Protein 2KYZ (pdb70)

Secondary structure (DSSP, 8-state):
-EEEEE-GGGGSHHHHHHHHHHHHHHT-SEEEEETTTTEEEEE-S-HHHHHHHHHTTT----B--B-

Structure (mmCIF, N/CA/C/O backbone):
data_2KYZ
#
_entry.id   2KYZ
#
loop_
_atom_site.group_PDB
_atom_site.id
_atom_site.type_symbol
_atom_site.label_atom_id
_atom_site.label_alt_id
_atom_site.label_comp_id
_atom_site.label_asym_id
_atom_site.label_entity_id
_atom_site.label_seq_id
_atom_site.pdbx_PDB_ins_code
_atom_site.Cartn_x
_atom_site.Cartn_y
_atom_site.Cartn_z
_atom_site.occupancy
_atom_site.B_iso_or_equiv
_atom_site.auth_seq_id
_atom_site.auth_comp_id
_atom_site.auth_asym_id
_atom_site.auth_atom_id
_atom_site.pdbx_PDB_model_num
ATOM 1 N N . MET A 1 1 ? 13.741 1.736 2.450 1.00 0.00 1 MET A N 1
ATOM 2 C CA . MET A 1 1 ? 13.293 3.132 2.306 1.00 0.00 1 MET A CA 1
ATOM 3 C C . MET A 1 1 ? 11.770 3.152 2.406 1.00 0.00 1 MET A C 1
ATOM 4 O O . MET A 1 1 ? 11.156 2.084 2.336 1.00 0.00 1 MET A O 1
ATOM 18 N N . ARG A 1 2 ? 11.126 4.308 2.622 1.00 0.00 2 ARG A N 1
ATOM 19 C CA . ARG A 1 2 ? 9.679 4.336 2.873 1.00 0.00 2 ARG A CA 1
ATOM 20 C C . ARG A 1 2 ? 8.970 5.235 1.874 1.00 0.00 2 ARG A C 1
ATOM 21 O O . ARG A 1 2 ? 9.503 6.281 1.510 1.00 0.00 2 ARG A O 1
ATOM 42 N N . TYR A 1 3 ? 7.764 4.850 1.459 1.00 0.00 3 TYR A N 1
ATOM 43 C CA . TYR A 1 3 ? 7.080 5.473 0.338 1.00 0.00 3 TYR A CA 1
ATOM 44 C C . TYR A 1 3 ? 5.595 5.558 0.636 1.00 0.00 3 TYR A C 1
ATOM 45 O O . TYR A 1 3 ? 5.001 4.582 1.091 1.00 0.00 3 TYR A O 1
ATOM 63 N N . VAL A 1 4 ? 5.006 6.720 0.374 1.00 0.00 4 VAL A N 1
ATOM 64 C CA . VAL A 1 4 ? 3.609 7.053 0.584 1.00 0.00 4 VAL A CA 1
ATOM 65 C C . VAL A 1 4 ? 2.885 6.818 -0.744 1.00 0.00 4 VAL A C 1
ATOM 66 O O . VAL A 1 4 ? 2.824 7.708 -1.595 1.00 0.00 4 VAL A O 1
ATOM 79 N N . LEU A 1 5 ? 2.373 5.608 -0.948 1.00 0.00 5 LEU A N 1
ATOM 80 C CA . LEU A 1 5 ? 1.557 5.233 -2.101 1.00 0.00 5 LEU A CA 1
ATOM 81 C C . LEU A 1 5 ? 0.249 6.028 -2.056 1.00 0.00 5 LEU A C 1
ATOM 82 O O . LEU A 1 5 ? -0.191 6.440 -0.979 1.00 0.00 5 LEU A O 1
ATOM 98 N N . TYR A 1 6 ? -0.436 6.173 -3.184 1.00 0.00 6 TYR A N 1
ATOM 99 C CA . TYR A 1 6 ? -1.760 6.768 -3.271 1.00 0.00 6 TYR A CA 1
ATOM 100 C C . TYR A 1 6 ? -2.683 5.739 -3.904 1.00 0.00 6 TYR A C 1
ATOM 101 O O . TYR A 1 6 ? -2.573 5.464 -5.103 1.00 0.00 6 TYR A O 1
ATOM 119 N N . VAL A 1 7 ? -3.520 5.117 -3.075 1.00 0.00 7 VAL A N 1
ATOM 120 C CA . VAL A 1 7 ? -4.323 3.958 -3.440 1.00 0.00 7 VAL A CA 1
ATOM 121 C C . VAL A 1 7 ? -5.800 4.368 -3.284 1.00 0.00 7 VAL A C 1
ATOM 122 O O . VAL A 1 7 ? -6.394 4.128 -2.230 1.00 0.00 7 VAL A O 1
ATOM 135 N N . PRO A 1 8 ? -6.409 5.020 -4.292 1.00 0.00 8 PRO A N 1
ATOM 136 C CA . PRO A 1 8 ? -7.805 5.466 -4.250 1.00 0.00 8 PRO A CA 1
ATOM 137 C C . PRO A 1 8 ? -8.809 4.328 -4.043 1.00 0.00 8 PRO A C 1
ATOM 138 O O . PRO A 1 8 ? -9.907 4.578 -3.547 1.00 0.00 8 PRO A O 1
ATOM 149 N N . ASP A 1 9 ? -8.443 3.076 -4.340 1.00 0.00 9 ASP A N 1
ATOM 150 C CA . ASP A 1 9 ? -9.314 1.923 -4.094 1.00 0.00 9 ASP A CA 1
ATOM 151 C C . ASP A 1 9 ? -9.577 1.730 -2.603 1.00 0.00 9 ASP A C 1
ATOM 152 O O . ASP A 1 9 ? -10.549 1.067 -2.234 1.00 0.00 9 ASP A O 1
ATOM 161 N N . ILE A 1 10 ? -8.762 2.320 -1.721 1.00 0.00 10 ILE A N 1
ATOM 162 C CA . ILE A 1 10 ? -8.971 2.292 -0.276 1.00 0.00 10 ILE A CA 1
ATOM 163 C C . ILE A 1 10 ? -10.004 3.363 0.111 1.00 0.00 10 ILE A C 1
ATOM 164 O O . ILE A 1 10 ? -9.896 3.989 1.161 1.00 0.00 10 ILE A O 1
ATOM 180 N N . SER A 1 11 ? -11.022 3.608 -0.711 1.00 0.00 11 SER A N 1
ATOM 181 C CA . SER A 1 11 ? -12.099 4.503 -0.335 1.00 0.00 11 SER A CA 1
ATOM 182 C C . SER A 1 11 ? -12.984 3.862 0.749 1.00 0.00 11 SER A C 1
ATOM 183 O O . SER A 1 11 ? -13.719 4.599 1.415 1.00 0.00 11 SER A O 1
ATOM 191 N N . CYS A 1 12 ? -12.894 2.541 0.977 1.00 0.00 12 CYS A N 1
ATOM 192 C CA . CYS A 1 12 ? -13.702 1.800 1.943 1.00 0.00 12 CYS A CA 1
ATOM 193 C C . CYS A 1 12 ? -12.877 1.022 2.980 1.00 0.00 12 CYS A C 1
ATOM 194 O O . CYS A 1 12 ? -11.712 0.685 2.780 1.00 0.00 12 CYS A O 1
ATOM 202 N N . ASN A 1 13 ? -13.531 0.697 4.098 1.00 0.00 13 ASN A N 1
ATOM 203 C CA . ASN A 1 13 ? -12.969 0.051 5.283 1.00 0.00 13 ASN A CA 1
ATOM 204 C C . ASN A 1 13 ? -12.520 -1.378 4.988 1.00 0.00 13 ASN A C 1
ATOM 205 O O . ASN A 1 13 ? -11.411 -1.745 5.359 1.00 0.00 13 ASN A O 1
ATOM 216 N N . HIS A 1 14 ? -13.306 -2.171 4.249 1.00 0.00 14 HIS A N 1
ATOM 217 C CA . HIS A 1 14 ? -12.849 -3.494 3.809 1.00 0.00 14 HIS A CA 1
ATOM 218 C C . HIS A 1 14 ? -11.570 -3.390 2.977 1.00 0.00 14 HIS A C 1
ATOM 219 O O . HIS A 1 14 ? -10.655 -4.199 3.146 1.00 0.00 14 HIS A O 1
ATOM 233 N N . CYS A 1 15 ? -11.494 -2.376 2.110 1.00 0.00 15 CYS A N 1
ATOM 234 C CA . CYS A 1 15 ? -10.349 -2.167 1.248 1.00 0.00 15 CYS A CA 1
ATOM 235 C C . CYS A 1 15 ? -9.060 -2.022 2.058 1.00 0.00 15 CYS A C 1
ATOM 236 O O . CYS A 1 15 ? -8.040 -2.561 1.642 1.00 0.00 15 CYS A O 1
ATOM 244 N N . 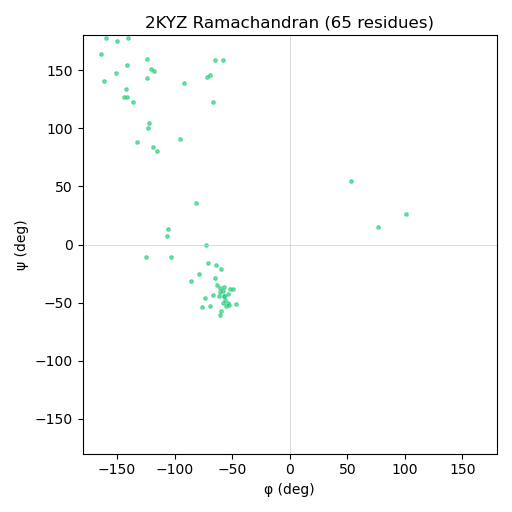LYS A 1 16 ? -9.108 -1.379 3.236 1.00 0.00 16 LYS A N 1
ATOM 245 C CA . LYS A 1 16 ? -7.973 -1.246 4.152 1.00 0.00 16 LYS A CA 1
ATOM 246 C C . LYS A 1 16 ? -7.272 -2.600 4.345 1.00 0.00 16 LYS A C 1
ATOM 247 O O . LYS A 1 16 ? -6.071 -2.689 4.101 1.00 0.00 16 LYS A O 1
ATOM 266 N N . MET A 1 17 ? -8.015 -3.664 4.671 1.00 0.00 17 MET A N 1
ATOM 267 C CA . MET A 1 17 ? -7.462 -5.003 4.879 1.00 0.00 17 MET A CA 1
ATOM 268 C C . MET A 1 17 ? -6.822 -5.622 3.643 1.00 0.00 17 MET A C 1
ATOM 269 O O . MET A 1 17 ? -5.875 -6.398 3.789 1.00 0.00 17 MET A O 1
ATOM 283 N N . ARG A 1 18 ? -7.361 -5.365 2.443 1.00 0.00 18 ARG A N 1
ATOM 284 C CA . ARG A 1 18 ? -6.922 -6.060 1.232 1.00 0.00 18 ARG A CA 1
ATOM 285 C C . ARG A 1 18 ? -5.431 -5.851 1.044 1.00 0.00 18 ARG A C 1
ATOM 286 O O . ARG A 1 18 ? -4.689 -6.799 0.769 1.00 0.00 18 ARG A O 1
ATOM 307 N N . ILE A 1 19 ? -5.017 -4.600 1.249 1.00 0.00 19 ILE A N 1
ATOM 308 C CA . ILE A 1 19 ? -3.632 -4.199 1.223 1.00 0.00 19 ILE A CA 1
ATOM 309 C C . ILE A 1 19 ? -2.904 -4.971 2.303 1.00 0.00 19 ILE A C 1
ATOM 310 O O . ILE A 1 19 ? -1.974 -5.698 1.965 1.00 0.00 19 ILE A O 1
ATOM 326 N N . SER A 1 20 ? -3.294 -4.823 3.569 1.00 0.00 20 SER A N 1
ATOM 327 C CA . SER A 1 20 ? -2.498 -5.284 4.683 1.00 0.00 20 SER A CA 1
ATOM 328 C C . SER A 1 20 ? -2.194 -6.758 4.579 1.00 0.00 20 SER A C 1
ATOM 329 O O . SER A 1 20 ? -1.032 -7.121 4.688 1.00 0.00 20 SER A O 1
ATOM 337 N N . LYS A 1 21 ? -3.204 -7.590 4.305 1.00 0.00 21 LYS A N 1
ATOM 338 C CA . LYS A 1 21 ? -2.995 -9.022 4.165 1.00 0.00 21 LYS A CA 1
ATOM 339 C C . LYS A 1 21 ? -1.884 -9.285 3.152 1.00 0.00 21 LYS A C 1
ATOM 340 O O . LYS A 1 21 ? -0.918 -9.984 3.436 1.00 0.00 21 LYS A O 1
ATOM 359 N N . ALA A 1 22 ? -2.014 -8.685 1.970 1.00 0.00 22 ALA A N 1
ATOM 360 C CA . ALA A 1 22 ? -1.053 -8.836 0.898 1.00 0.00 22 ALA A CA 1
ATOM 361 C C . ALA A 1 22 ? 0.317 -8.243 1.254 1.00 0.00 22 ALA A C 1
ATOM 362 O O . ALA A 1 22 ? 1.313 -8.728 0.732 1.00 0.00 22 ALA A O 1
ATOM 369 N N . LEU A 1 23 ? 0.406 -7.218 2.110 1.00 0.00 23 LEU A N 1
ATOM 370 C CA . LEU A 1 23 ? 1.668 -6.643 2.576 1.00 0.00 23 LEU A CA 1
ATOM 371 C C . LEU A 1 23 ? 2.357 -7.579 3.571 1.00 0.00 23 LEU A C 1
ATOM 372 O O . LEU A 1 23 ? 3.563 -7.799 3.500 1.00 0.00 23 LEU A O 1
ATOM 388 N N . GLU A 1 24 ? 1.609 -8.101 4.533 1.00 0.00 24 GLU A N 1
ATOM 389 C CA . GLU A 1 24 ? 2.091 -9.065 5.517 1.00 0.00 24 GLU A CA 1
ATOM 390 C C . GLU A 1 24 ? 2.665 -10.292 4.798 1.00 0.00 24 GLU A C 1
ATOM 391 O O . GLU A 1 24 ? 3.753 -10.761 5.135 1.00 0.00 24 GLU A O 1
ATOM 403 N N . GLU A 1 25 ? 1.975 -10.797 3.769 1.00 0.00 25 GLU A N 1
ATOM 404 C CA . GLU A 1 25 ? 2.418 -11.973 3.027 1.00 0.00 25 GLU A CA 1
ATOM 405 C C . GLU A 1 25 ? 3.514 -11.605 2.020 1.00 0.00 25 GLU A C 1
ATOM 406 O O . GLU A 1 25 ? 4.370 -12.435 1.717 1.00 0.00 25 GLU A O 1
ATOM 418 N N . LEU A 1 26 ? 3.571 -10.351 1.552 1.00 0.00 26 LEU A N 1
ATOM 419 C CA . LEU A 1 26 ? 4.691 -9.805 0.812 1.00 0.00 26 LEU A CA 1
ATOM 420 C C . LEU A 1 26 ? 5.939 -9.859 1.696 1.00 0.00 26 LEU A C 1
ATOM 421 O O . LEU A 1 26 ? 7.010 -10.243 1.235 1.00 0.00 26 LEU A O 1
ATOM 437 N N . GLY A 1 27 ? 5.790 -9.540 2.984 1.00 0.00 27 GLY A N 1
ATOM 438 C CA . GLY A 1 27 ? 6.883 -9.515 3.944 1.00 0.00 27 GLY A CA 1
ATOM 439 C C . GLY A 1 27 ? 7.384 -8.108 4.214 1.00 0.00 27 GLY A C 1
ATOM 440 O O . GLY A 1 27 ? 8.547 -7.958 4.590 1.00 0.00 27 GLY A O 1
ATOM 444 N N . VAL A 1 28 ? 6.546 -7.079 4.040 1.00 0.00 28 VAL A N 1
ATOM 445 C CA . VAL A 1 28 ? 6.883 -5.763 4.576 1.00 0.00 28 VAL A CA 1
ATOM 446 C C . VAL A 1 28 ? 7.079 -5.905 6.098 1.00 0.00 28 VAL A C 1
ATOM 447 O O . VAL A 1 28 ? 6.500 -6.812 6.712 1.00 0.00 28 VAL A O 1
ATOM 460 N N . LYS A 1 29 ? 7.793 -4.973 6.738 1.00 0.00 29 LYS A N 1
ATOM 461 C CA . LYS A 1 29 ? 7.902 -4.950 8.195 1.00 0.00 29 LYS A CA 1
ATOM 462 C C . LYS A 1 29 ? 7.494 -3.638 8.844 1.00 0.00 29 LYS A C 1
ATOM 463 O O . LYS A 1 29 ? 7.284 -3.627 10.056 1.00 0.00 29 LYS A O 1
ATOM 482 N N . ASN A 1 30 ? 7.289 -2.559 8.092 1.00 0.00 30 ASN A N 1
ATOM 483 C CA . ASN A 1 30 ? 6.751 -1.315 8.621 1.00 0.00 30 ASN A CA 1
ATOM 484 C C . ASN A 1 30 ? 5.871 -0.755 7.531 1.00 0.00 30 ASN A C 1
ATOM 485 O O . ASN A 1 30 ? 6.293 -0.677 6.381 1.00 0.00 30 ASN A O 1
ATOM 496 N N . TYR A 1 31 ? 4.626 -0.451 7.860 1.00 0.00 31 TYR A N 1
ATOM 497 C CA . TYR A 1 31 ? 3.643 0.020 6.912 1.00 0.00 31 TYR A CA 1
ATOM 498 C C . TYR A 1 31 ? 2.490 0.632 7.690 1.00 0.00 31 TYR A C 1
ATOM 499 O O . TYR A 1 31 ? 2.325 0.380 8.885 1.00 0.00 31 TYR A O 1
ATOM 517 N N . GLU A 1 32 ? 1.657 1.396 7.001 1.00 0.00 32 GLU A N 1
ATOM 518 C CA . GLU A 1 32 ? 0.379 1.863 7.512 1.00 0.00 32 GLU A CA 1
ATOM 519 C C . GLU A 1 32 ? -0.557 2.044 6.334 1.00 0.00 32 GLU A C 1
ATOM 520 O O . GLU A 1 32 ? -0.120 2.486 5.276 1.00 0.00 32 GLU A O 1
ATOM 532 N N . VAL A 1 33 ? -1.847 1.823 6.541 1.00 0.00 33 VAL A N 1
ATOM 533 C CA . VAL A 1 33 ? -2.898 2.042 5.554 1.00 0.00 33 VAL A CA 1
ATOM 534 C C . VAL A 1 33 ? -3.847 3.110 6.098 1.00 0.00 33 VAL A C 1
ATOM 535 O O . VAL A 1 33 ? -4.058 3.190 7.307 1.00 0.00 33 VAL A O 1
ATOM 548 N N . SER A 1 34 ? -4.459 3.893 5.212 1.00 0.00 34 SER A N 1
ATOM 549 C CA . SER A 1 34 ? -5.433 4.915 5.534 1.00 0.00 34 SER A CA 1
ATOM 550 C C . SER A 1 34 ? -6.581 4.812 4.544 1.00 0.00 34 SER A C 1
ATOM 551 O O . SER A 1 34 ? -6.366 4.902 3.333 1.00 0.00 34 SER A O 1
ATOM 559 N N . VAL A 1 35 ? -7.794 4.622 5.061 1.00 0.00 35 VAL A N 1
ATOM 560 C CA . VAL A 1 35 ? -9.015 4.728 4.279 1.00 0.00 35 VAL A CA 1
ATOM 561 C C . VAL A 1 35 ? -9.470 6.188 4.228 1.00 0.00 35 VAL A C 1
ATOM 562 O O . VAL A 1 35 ? -10.000 6.618 3.204 1.00 0.00 35 VAL A O 1
ATOM 575 N N . GLU A 1 36 ? -9.196 6.977 5.271 1.00 0.00 36 GLU A N 1
ATOM 576 C CA . GLU A 1 36 ? -9.484 8.407 5.306 1.00 0.00 36 GLU A CA 1
ATOM 577 C C . GLU A 1 36 ? -8.825 9.112 4.117 1.00 0.00 36 GLU A C 1
ATOM 578 O O . GLU A 1 36 ? -9.502 9.794 3.339 1.00 0.00 36 GLU A O 1
ATOM 590 N N . GLU A 1 37 ? -7.516 8.900 3.942 1.00 0.00 37 GLU A N 1
ATOM 591 C CA . GLU A 1 37 ? -6.727 9.601 2.934 1.00 0.00 37 GLU A CA 1
ATOM 592 C C . GLU A 1 37 ? -6.358 8.708 1.736 1.00 0.00 37 GLU A C 1
ATOM 593 O O . GLU A 1 37 ? -5.592 9.160 0.886 1.00 0.00 37 GLU A O 1
ATOM 605 N N . LYS A 1 38 ? -6.889 7.475 1.637 1.00 0.00 38 LYS A N 1
ATOM 606 C CA . LYS A 1 38 ? -6.674 6.558 0.504 1.00 0.00 38 LYS A CA 1
ATOM 607 C C . LYS A 1 38 ? -5.187 6.365 0.220 1.00 0.00 38 LYS A C 1
ATOM 608 O O . LYS A 1 38 ? -4.673 6.597 -0.878 1.00 0.00 38 LYS A O 1
ATOM 627 N N . LYS A 1 39 ? -4.461 5.962 1.255 1.00 0.00 39 LYS A N 1
ATOM 628 C CA . LYS A 1 39 ? -3.015 6.088 1.286 1.00 0.00 39 LYS A CA 1
ATOM 629 C C . LYS A 1 39 ? -2.429 4.858 1.952 1.00 0.00 39 LYS A C 1
ATOM 630 O O . LYS A 1 39 ? -3.099 4.207 2.760 1.00 0.00 39 LYS A O 1
ATOM 649 N N . VAL A 1 40 ? -1.184 4.537 1.622 1.00 0.00 40 VAL A N 1
ATOM 650 C CA . VAL A 1 40 ? -0.439 3.459 2.240 1.00 0.00 40 VAL A CA 1
ATOM 651 C C . VAL A 1 40 ? 0.985 3.972 2.370 1.00 0.00 40 VAL A C 1
ATOM 652 O O . VAL A 1 40 ? 1.556 4.378 1.363 1.00 0.00 40 VAL A O 1
ATOM 665 N N . VAL A 1 41 ? 1.589 3.940 3.557 1.00 0.00 41 VAL A N 1
ATOM 666 C CA . VAL A 1 41 ? 3.042 3.929 3.628 1.00 0.00 41 VAL A CA 1
ATOM 667 C C . VAL A 1 41 ? 3.465 2.472 3.667 1.00 0.00 41 VAL A C 1
ATOM 668 O O . VAL A 1 41 ? 2.861 1.674 4.384 1.00 0.00 41 VAL A O 1
ATOM 681 N N . VAL A 1 42 ? 4.530 2.148 2.950 1.00 0.00 42 VAL A N 1
ATOM 682 C CA . VAL A 1 42 ? 5.337 0.960 3.167 1.00 0.00 42 VAL A CA 1
ATOM 683 C C . VAL A 1 42 ? 6.754 1.433 3.467 1.00 0.00 42 VAL A C 1
ATOM 684 O O . VAL A 1 42 ? 7.161 2.487 2.981 1.00 0.00 42 VAL A O 1
ATOM 697 N N . GLU A 1 43 ? 7.492 0.658 4.247 1.00 0.00 43 GLU A N 1
ATOM 698 C CA . GLU A 1 43 ? 8.902 0.806 4.550 1.00 0.00 43 GLU A CA 1
ATOM 699 C C . GLU A 1 43 ? 9.518 -0.528 4.119 1.00 0.00 43 GLU A C 1
ATOM 700 O O . GLU A 1 43 ? 9.319 -1.541 4.795 1.00 0.00 43 GLU A O 1
ATOM 712 N N . THR A 1 44 ? 10.143 -0.579 2.941 1.00 0.00 44 THR A N 1
ATOM 713 C CA . THR A 1 44 ? 10.733 -1.803 2.425 1.00 0.00 44 THR A CA 1
ATOM 714 C C . THR A 1 44 ? 11.942 -1.504 1.529 1.00 0.00 44 THR A C 1
ATOM 715 O O . THR A 1 44 ? 12.216 -0.346 1.187 1.00 0.00 44 THR A O 1
ATOM 726 N N . GLU A 1 45 ? 12.642 -2.546 1.077 1.00 0.00 45 GLU A N 1
ATOM 727 C CA . GLU A 1 45 ? 13.851 -2.417 0.269 1.00 0.00 45 GLU A CA 1
ATOM 728 C C . GLU A 1 45 ? 13.589 -2.708 -1.219 1.00 0.00 45 GLU A C 1
ATOM 729 O O . GLU A 1 45 ? 14.427 -2.360 -2.056 1.00 0.00 45 GLU A O 1
ATOM 741 N N . ASN A 1 46 ? 12.415 -3.243 -1.581 1.00 0.00 46 ASN A N 1
ATOM 742 C CA . ASN A 1 46 ? 11.930 -3.294 -2.958 1.00 0.00 46 ASN A CA 1
ATOM 743 C C . ASN A 1 46 ? 10.477 -2.837 -3.055 1.00 0.00 46 ASN A C 1
ATOM 744 O O . ASN A 1 46 ? 9.542 -3.639 -3.012 1.00 0.00 46 ASN A O 1
ATOM 755 N N . LEU A 1 47 ? 10.308 -1.525 -3.217 1.00 0.00 47 LEU A N 1
ATOM 756 C CA . LEU A 1 47 ? 9.058 -0.848 -3.536 1.00 0.00 47 LEU A CA 1
ATOM 757 C C . LEU A 1 47 ? 8.350 -1.501 -4.719 1.00 0.00 47 LEU A C 1
ATOM 758 O O . LEU A 1 47 ? 7.128 -1.608 -4.689 1.00 0.00 47 LEU A O 1
ATOM 774 N N . ASP A 1 48 ? 9.095 -1.950 -5.732 1.00 0.00 48 ASP A N 1
ATOM 775 C CA . ASP A 1 48 ? 8.519 -2.567 -6.929 1.00 0.00 48 ASP A CA 1
ATOM 776 C C . ASP A 1 48 ? 7.594 -3.713 -6.537 1.00 0.00 48 ASP A C 1
ATOM 777 O O . ASP A 1 48 ? 6.418 -3.703 -6.888 1.00 0.00 48 ASP A O 1
ATOM 786 N N . SER A 1 49 ? 8.097 -4.619 -5.691 1.00 0.00 49 SER A N 1
ATOM 787 C CA . SER A 1 49 ? 7.368 -5.759 -5.157 1.00 0.00 49 SER A CA 1
ATOM 788 C C . SER A 1 49 ? 6.022 -5.354 -4.534 1.00 0.00 49 SER A C 1
ATOM 789 O O . SER A 1 49 ? 5.024 -6.066 -4.675 1.00 0.00 49 SER A O 1
ATOM 797 N N . VAL A 1 50 ? 5.974 -4.206 -3.852 1.00 0.00 50 VAL A N 1
ATOM 798 C CA . VAL A 1 50 ? 4.756 -3.660 -3.273 1.00 0.00 50 VAL A CA 1
ATOM 799 C C . VAL A 1 50 ? 3.828 -3.202 -4.403 1.00 0.00 50 VAL A C 1
ATOM 800 O O . VAL A 1 50 ? 2.658 -3.571 -4.414 1.00 0.00 50 VAL A O 1
ATOM 813 N N . LEU A 1 51 ? 4.305 -2.368 -5.330 1.00 0.00 51 LEU A N 1
ATOM 814 C CA . LEU A 1 51 ? 3.486 -1.776 -6.394 1.00 0.00 51 LEU A CA 1
ATOM 815 C C . LEU A 1 51 ? 2.874 -2.868 -7.277 1.00 0.00 51 LEU A C 1
ATOM 816 O O . LEU A 1 51 ? 1.708 -2.767 -7.674 1.00 0.00 51 LEU A O 1
ATOM 832 N N . LYS A 1 52 ? 3.649 -3.927 -7.515 1.00 0.00 52 LYS A N 1
ATOM 833 C CA . LYS A 1 52 ? 3.263 -5.162 -8.178 1.00 0.00 52 LYS A CA 1
ATOM 834 C C . LYS A 1 52 ? 2.133 -5.815 -7.398 1.00 0.00 52 LYS A C 1
ATOM 835 O O . LYS A 1 52 ? 1.045 -6.011 -7.933 1.00 0.00 52 LYS A O 1
ATOM 854 N N . LYS A 1 53 ? 2.361 -6.094 -6.108 1.00 0.00 53 LYS A N 1
ATOM 855 C CA . LYS A 1 53 ? 1.363 -6.711 -5.245 1.00 0.00 53 LYS A CA 1
ATOM 856 C C . LYS A 1 53 ? 0.064 -5.909 -5.275 1.00 0.00 53 LYS A C 1
ATOM 857 O O . LYS A 1 53 ? -0.997 -6.520 -5.328 1.00 0.00 53 LYS A O 1
ATOM 876 N N . LEU A 1 54 ? 0.132 -4.573 -5.230 1.00 0.00 54 LEU A N 1
ATOM 877 C CA . LEU A 1 54 ? -1.028 -3.697 -5.278 1.00 0.00 54 LEU A CA 1
ATOM 878 C C . LEU A 1 54 ? -1.842 -3.925 -6.552 1.00 0.00 54 LEU A C 1
ATOM 879 O O . LEU A 1 54 ? -3.053 -4.125 -6.474 1.00 0.00 54 LEU A O 1
ATOM 895 N N . GLU A 1 55 ? -1.202 -3.923 -7.723 1.00 0.00 55 GLU A N 1
ATOM 896 C CA . GLU A 1 55 ? -1.881 -4.177 -8.981 1.00 0.00 55 GLU A CA 1
ATOM 897 C C . GLU A 1 55 ? -2.489 -5.587 -8.949 1.00 0.00 55 GLU A C 1
ATOM 898 O O . GLU A 1 55 ? -3.648 -5.779 -9.310 1.00 0.00 55 GLU A O 1
ATOM 910 N N . GLU A 1 56 ? -1.744 -6.582 -8.470 1.00 0.00 56 GLU A N 1
ATOM 911 C CA . GLU A 1 56 ? -2.185 -7.970 -8.400 1.00 0.00 56 GLU A CA 1
ATOM 912 C C . GLU A 1 56 ? -3.241 -8.239 -7.315 1.00 0.00 56 GLU A C 1
ATOM 913 O O . GLU A 1 56 ? -3.701 -9.377 -7.196 1.00 0.00 56 GLU A O 1
ATOM 925 N N . ILE A 1 57 ? -3.667 -7.241 -6.534 1.00 0.00 57 ILE A N 1
ATOM 926 C CA . ILE A 1 57 ? -4.869 -7.332 -5.705 1.00 0.00 57 ILE A CA 1
ATOM 927 C C . ILE A 1 57 ? -6.024 -6.516 -6.306 1.00 0.00 57 ILE A C 1
ATOM 928 O O . ILE A 1 57 ? -7.049 -6.356 -5.635 1.00 0.00 57 ILE A O 1
ATOM 944 N N . ASP A 1 58 ? -5.905 -6.084 -7.571 1.00 0.00 58 ASP A N 1
ATOM 945 C CA . ASP A 1 58 ? -6.833 -5.262 -8.366 1.00 0.00 58 ASP A CA 1
ATOM 946 C C . ASP A 1 58 ? -6.806 -3.773 -8.002 1.00 0.00 58 ASP A C 1
ATOM 947 O O . ASP A 1 58 ? -7.727 -3.045 -8.369 1.00 0.00 58 ASP A O 1
ATOM 956 N N . TYR A 1 59 ? -5.778 -3.314 -7.272 1.00 0.00 59 TYR A N 1
ATOM 957 C CA . TYR A 1 59 ? -5.699 -1.968 -6.713 1.00 0.00 59 TYR A CA 1
ATOM 958 C C . TYR A 1 59 ? -4.523 -1.220 -7.373 1.00 0.00 59 TYR A C 1
ATOM 959 O O . TYR A 1 59 ? -3.437 -1.130 -6.790 1.00 0.00 59 TYR A O 1
ATOM 977 N N . PRO A 1 60 ? -4.688 -0.679 -8.591 1.00 0.00 60 PRO A N 1
ATOM 978 C CA . PRO A 1 60 ? -3.648 0.082 -9.266 1.00 0.00 60 PRO A CA 1
ATOM 979 C C . PRO A 1 60 ? -3.402 1.382 -8.494 1.00 0.00 60 PRO A C 1
ATOM 980 O O . PRO A 1 60 ? -4.329 2.163 -8.246 1.00 0.00 60 PRO A O 1
ATOM 991 N N . VAL A 1 61 ? -2.163 1.602 -8.066 1.00 0.00 61 VAL A N 1
ATOM 992 C CA . VAL A 1 61 ? -1.749 2.820 -7.385 1.00 0.00 61 VAL A CA 1
ATOM 993 C C . VAL A 1 61 ? -1.714 3.977 -8.404 1.00 0.00 61 VAL A C 1
ATOM 994 O O . VAL A 1 61 ? -1.357 3.783 -9.570 1.00 0.00 61 VAL A O 1
ATOM 1007 N N . GLU A 1 62 ? -2.078 5.192 -7.985 1.00 0.00 62 GLU A N 1
ATOM 1008 C CA . GLU A 1 62 ? -1.960 6.369 -8.843 1.00 0.00 62 GLU A CA 1
ATOM 1009 C C . GLU A 1 62 ? -0.486 6.796 -8.904 1.00 0.00 62 GLU A C 1
ATOM 1010 O O . GLU A 1 62 ? 0.093 6.957 -9.978 1.00 0.00 62 GLU A O 1
ATOM 1022 N N . SER A 1 63 ? 0.150 7.004 -7.750 1.00 0.00 63 SER A N 1
ATOM 1023 C CA . SER A 1 63 ? 1.552 7.396 -7.612 1.00 0.00 63 SER A CA 1
ATOM 1024 C C . SER A 1 63 ? 2.040 7.047 -6.202 1.00 0.00 63 SER A C 1
ATOM 1025 O O . SER A 1 63 ? 1.265 6.563 -5.375 1.00 0.00 63 SER A O 1
ATOM 1033 N N . TYR A 1 64 ? 3.316 7.294 -5.925 1.00 0.00 64 TYR A N 1
ATOM 1034 C CA . TYR A 1 64 ? 3.939 7.186 -4.617 1.00 0.00 64 TYR A CA 1
ATOM 1035 C C . TYR A 1 64 ? 4.911 8.364 -4.466 1.00 0.00 64 TYR A C 1
ATOM 1036 O O . TYR A 1 64 ? 5.081 9.146 -5.401 1.00 0.00 64 TYR A O 1
ATOM 1054 N N . GLN A 1 65 ? 5.560 8.489 -3.309 1.00 0.00 65 GLN A N 1
ATOM 1055 C CA . GLN A 1 65 ? 6.638 9.436 -3.052 1.00 0.00 65 GLN A CA 1
ATOM 1056 C C . GLN A 1 65 ? 7.405 8.969 -1.823 1.00 0.00 65 GLN A C 1
ATOM 1057 O O . GLN A 1 65 ? 6.780 8.467 -0.887 1.00 0.00 65 GLN A O 1
ATOM 1071 N N . GLU A 1 66 ? 8.727 9.093 -1.815 1.00 0.00 66 GLU A N 1
ATOM 1072 C CA . GLU A 1 66 ? 9.559 8.759 -0.681 1.00 0.00 66 GLU A CA 1
ATOM 1073 C C . GLU A 1 66 ? 9.347 9.746 0.470 1.00 0.00 66 GLU A C 1
ATOM 1074 O O . GLU A 1 66 ? 9.143 10.947 0.241 1.00 0.00 66 GLU A O 1
ATOM 1086 N N . VAL A 1 67 ? 9.436 9.253 1.709 1.00 0.00 67 VAL A N 1
ATOM 1087 C CA . VAL A 1 67 ? 9.489 10.072 2.918 1.00 0.00 67 VAL A CA 1
ATOM 1088 C C . VAL A 1 67 ? 10.570 9.534 3.845 1.00 0.00 67 VAL A C 1
ATOM 1089 O O . VAL A 1 67 ? 11.531 8.907 3.344 1.00 0.00 67 VAL A O 1
ATOM 1102 N N . MET A 1 1 ? 14.443 2.940 3.125 1.00 0.00 1 MET A N 2
ATOM 1103 C CA . MET A 1 1 ? 13.427 3.716 2.397 1.00 0.00 1 MET A CA 2
ATOM 1104 C C . MET A 1 1 ? 12.028 3.318 2.820 1.00 0.00 1 MET A C 2
ATOM 1105 O O . MET A 1 1 ? 11.766 2.148 3.101 1.00 0.00 1 MET A O 2
ATOM 1119 N N . ARG A 1 2 ? 11.112 4.287 2.835 1.00 0.00 2 ARG A N 2
ATOM 1120 C CA . ARG A 1 2 ? 9.685 4.035 2.770 1.00 0.00 2 ARG A CA 2
ATOM 1121 C C . ARG A 1 2 ? 9.100 4.938 1.696 1.00 0.00 2 ARG A C 2
ATOM 1122 O O . ARG A 1 2 ? 9.706 5.954 1.353 1.00 0.00 2 ARG A O 2
ATOM 1143 N N . TYR A 1 3 ? 7.891 4.623 1.249 1.00 0.00 3 TYR A N 2
ATOM 1144 C CA . TYR A 1 3 ? 7.203 5.387 0.224 1.00 0.00 3 TYR A CA 2
ATOM 1145 C C . TYR A 1 3 ? 5.733 5.472 0.608 1.00 0.00 3 TYR A C 2
ATOM 1146 O O . TYR A 1 3 ? 5.170 4.477 1.069 1.00 0.00 3 TYR A O 2
ATOM 1164 N N . VAL A 1 4 ? 5.111 6.638 0.426 1.00 0.00 4 VAL A N 2
ATOM 1165 C CA . VAL A 1 4 ? 3.695 6.871 0.661 1.00 0.00 4 VAL A CA 2
ATOM 1166 C C . VAL A 1 4 ? 2.970 6.781 -0.687 1.00 0.00 4 VAL A C 2
ATOM 1167 O O . VAL A 1 4 ? 3.153 7.621 -1.568 1.00 0.00 4 VAL A O 2
ATOM 1180 N N . LEU A 1 5 ? 2.226 5.696 -0.884 1.00 0.00 5 LEU A N 2
ATOM 1181 C CA . LEU A 1 5 ? 1.456 5.369 -2.086 1.00 0.00 5 LEU A CA 2
ATOM 1182 C C . LEU A 1 5 ? 0.097 6.080 -2.000 1.00 0.00 5 LEU A C 2
ATOM 1183 O O . LEU A 1 5 ? -0.475 6.144 -0.906 1.00 0.00 5 LEU A O 2
ATOM 1199 N N . TYR A 1 6 ? -0.464 6.525 -3.126 1.00 0.00 6 TYR A N 2
ATOM 1200 C CA . TYR A 1 6 ? -1.850 6.973 -3.234 1.00 0.00 6 TYR A CA 2
ATOM 1201 C C . TYR A 1 6 ? -2.676 5.841 -3.841 1.00 0.00 6 TYR A C 2
ATOM 1202 O O . TYR A 1 6 ? -2.517 5.506 -5.018 1.00 0.00 6 TYR A O 2
ATOM 1220 N N . VAL A 1 7 ? -3.530 5.231 -3.026 1.00 0.00 7 VAL A N 2
ATOM 1221 C CA . VAL A 1 7 ? -4.362 4.084 -3.364 1.00 0.00 7 VAL A CA 2
ATOM 1222 C C . VAL A 1 7 ? -5.826 4.549 -3.252 1.00 0.00 7 VAL A C 2
ATOM 1223 O O . VAL A 1 7 ? -6.430 4.412 -2.187 1.00 0.00 7 VAL A O 2
ATOM 1236 N N . PRO A 1 8 ? -6.423 5.149 -4.296 1.00 0.00 8 PRO A N 2
ATOM 1237 C CA . PRO A 1 8 ? -7.810 5.608 -4.243 1.00 0.00 8 PRO A CA 2
ATOM 1238 C C . PRO A 1 8 ? -8.827 4.482 -3.973 1.00 0.00 8 PRO A C 2
ATOM 1239 O O . PRO A 1 8 ? -9.918 4.761 -3.474 1.00 0.00 8 PRO A O 2
ATOM 1250 N N . ASP A 1 9 ? -8.464 3.220 -4.227 1.00 0.00 9 ASP A N 2
ATOM 1251 C CA . ASP A 1 9 ? -9.297 2.027 -4.019 1.00 0.00 9 ASP A CA 2
ATOM 1252 C C . ASP A 1 9 ? -9.581 1.771 -2.541 1.00 0.00 9 ASP A C 2
ATOM 1253 O O . ASP A 1 9 ? -10.459 0.981 -2.192 1.00 0.00 9 ASP A O 2
ATOM 1262 N N . ILE A 1 10 ? -8.883 2.454 -1.633 1.00 0.00 10 ILE A N 2
ATOM 1263 C CA . ILE A 1 10 ? -9.165 2.372 -0.208 1.00 0.00 10 ILE A CA 2
ATOM 1264 C C . ILE A 1 10 ? -10.427 3.200 0.117 1.00 0.00 10 ILE A C 2
ATOM 1265 O O . ILE A 1 10 ? -10.617 3.585 1.261 1.00 0.00 10 ILE A O 2
ATOM 1281 N N . SER A 1 11 ? -11.310 3.516 -0.835 1.00 0.00 11 SER A N 2
ATOM 1282 C CA . SER A 1 11 ? -12.572 4.197 -0.560 1.00 0.00 11 SER A CA 2
ATOM 1283 C C . SER A 1 11 ? -13.510 3.404 0.374 1.00 0.00 11 SER A C 2
ATOM 1284 O O . SER A 1 11 ? -14.534 3.963 0.770 1.00 0.00 11 SER A O 2
ATOM 1292 N N . CYS A 1 12 ? -13.190 2.165 0.782 1.00 0.00 12 CYS A N 2
ATOM 1293 C CA . CYS A 1 12 ? -13.934 1.443 1.825 1.00 0.00 12 CYS A CA 2
ATOM 1294 C C . CYS A 1 12 ? -13.049 0.918 2.966 1.00 0.00 12 CYS A C 2
ATOM 1295 O O . CYS A 1 12 ? -11.833 0.779 2.852 1.00 0.00 12 CYS A O 2
ATOM 1303 N N . ASN A 1 13 ? -13.691 0.553 4.076 1.00 0.00 13 ASN A N 2
ATOM 1304 C CA . ASN A 1 13 ? -13.040 0.107 5.303 1.00 0.00 13 ASN A CA 2
ATOM 1305 C C . ASN A 1 13 ? -12.537 -1.333 5.160 1.00 0.00 13 ASN A C 2
ATOM 1306 O O . ASN A 1 13 ? -11.399 -1.622 5.512 1.00 0.00 13 ASN A O 2
ATOM 1317 N N . HIS A 1 14 ? -13.325 -2.242 4.568 1.00 0.00 14 HIS A N 2
ATOM 1318 C CA . HIS A 1 14 ? -12.833 -3.587 4.236 1.00 0.00 14 HIS A CA 2
ATOM 1319 C C . HIS A 1 14 ? -11.724 -3.516 3.186 1.00 0.00 14 HIS A C 2
ATOM 1320 O O . HIS A 1 14 ? -10.798 -4.328 3.252 1.00 0.00 14 HIS A O 2
ATOM 1334 N N . CYS A 1 15 ? -11.760 -2.526 2.278 1.00 0.00 15 CYS A N 2
ATOM 1335 C CA . CYS A 1 15 ? -10.649 -2.306 1.365 1.00 0.00 15 CYS A CA 2
ATOM 1336 C C . CYS A 1 15 ? -9.349 -2.210 2.160 1.00 0.00 15 CYS A C 2
ATOM 1337 O O . CYS A 1 15 ? -8.366 -2.828 1.748 1.00 0.00 15 CYS A O 2
ATOM 1345 N N . LYS A 1 16 ? -9.291 -1.429 3.252 1.00 0.00 16 LYS A N 2
ATOM 1346 C CA . LYS A 1 16 ? -8.052 -1.141 3.988 1.00 0.00 16 LYS A CA 2
ATOM 1347 C C . LYS A 1 16 ? -7.269 -2.430 4.241 1.00 0.00 16 LYS A C 2
ATOM 1348 O O . LYS A 1 1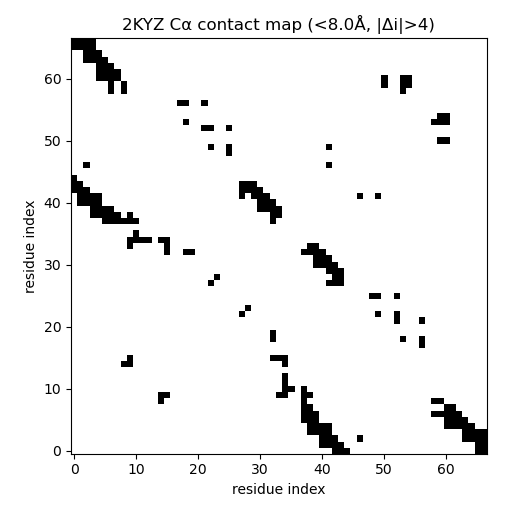6 ? -6.093 -2.530 3.889 1.00 0.00 16 LYS A O 2
ATOM 1367 N N . MET A 1 17 ? -7.949 -3.439 4.782 1.00 0.00 17 MET A N 2
ATOM 1368 C CA . MET A 1 17 ? -7.347 -4.720 5.121 1.00 0.00 17 MET A CA 2
ATOM 1369 C C . MET A 1 17 ? -6.857 -5.505 3.897 1.00 0.00 17 MET A C 2
ATOM 1370 O O . MET A 1 17 ? -5.937 -6.310 4.038 1.00 0.00 17 MET A O 2
ATOM 1384 N N . ARG A 1 18 ? -7.402 -5.277 2.693 1.00 0.00 18 ARG A N 2
ATOM 1385 C CA . ARG A 1 18 ? -6.984 -5.988 1.487 1.00 0.00 18 ARG A CA 2
ATOM 1386 C C . ARG A 1 18 ? -5.520 -5.730 1.183 1.00 0.00 18 ARG A C 2
ATOM 1387 O O . ARG A 1 18 ? -4.816 -6.663 0.796 1.00 0.00 18 ARG A O 2
ATOM 1408 N N . ILE A 1 19 ? -5.069 -4.480 1.334 1.00 0.00 19 ILE A N 2
ATOM 1409 C CA . ILE A 1 19 ? -3.659 -4.163 1.154 1.00 0.00 19 ILE A CA 2
ATOM 1410 C C . ILE A 1 19 ? -2.894 -4.927 2.216 1.00 0.00 19 ILE A C 2
ATOM 1411 O O . ILE A 1 19 ? -1.998 -5.692 1.867 1.00 0.00 19 ILE A O 2
ATOM 1427 N N . SER A 1 20 ? -3.223 -4.726 3.493 1.00 0.00 20 SER A N 2
ATOM 1428 C CA . SER A 1 20 ? -2.406 -5.189 4.585 1.00 0.00 20 SER A CA 2
ATOM 1429 C C . SER A 1 20 ? -2.197 -6.683 4.503 1.00 0.00 20 SER A C 2
ATOM 1430 O O . SER A 1 20 ? -1.056 -7.116 4.542 1.00 0.00 20 SER A O 2
ATOM 1438 N N . LYS A 1 21 ? -3.265 -7.460 4.305 1.00 0.00 21 LYS A N 2
ATOM 1439 C CA . LYS A 1 21 ? -3.132 -8.903 4.241 1.00 0.00 21 LYS A CA 2
ATOM 1440 C C . LYS A 1 21 ? -2.106 -9.314 3.188 1.00 0.00 21 LYS A C 2
ATOM 1441 O O . LYS A 1 21 ? -1.215 -10.107 3.468 1.00 0.00 21 LYS A O 2
ATOM 1460 N N . ALA A 1 22 ? -2.195 -8.743 1.987 1.00 0.00 22 ALA A N 2
ATOM 1461 C CA . ALA A 1 22 ? -1.247 -9.036 0.928 1.00 0.00 22 ALA A CA 2
ATOM 1462 C C . ALA A 1 22 ? 0.167 -8.545 1.266 1.00 0.00 22 ALA A C 2
ATOM 1463 O O . ALA A 1 22 ? 1.129 -9.189 0.855 1.00 0.00 22 ALA A O 2
ATOM 1470 N N . LEU A 1 23 ? 0.323 -7.423 1.986 1.00 0.00 23 LEU A N 2
ATOM 1471 C CA . LEU A 1 23 ? 1.615 -6.891 2.427 1.00 0.00 23 LEU A CA 2
ATOM 1472 C C . LEU A 1 23 ? 2.281 -7.824 3.439 1.00 0.00 23 LEU A C 2
ATOM 1473 O O . LEU A 1 23 ? 3.485 -8.053 3.376 1.00 0.00 23 LEU A O 2
ATOM 1489 N N . GLU A 1 24 ? 1.521 -8.311 4.412 1.00 0.00 24 GLU A N 2
ATOM 1490 C CA . GLU A 1 24 ? 2.006 -9.166 5.489 1.00 0.00 24 GLU A CA 2
ATOM 1491 C C . GLU A 1 24 ? 2.642 -10.429 4.895 1.00 0.00 24 GLU A C 2
ATOM 1492 O O . GLU A 1 24 ? 3.739 -10.818 5.292 1.00 0.00 24 GLU A O 2
ATOM 1504 N N . GLU A 1 25 ? 2.016 -11.039 3.883 1.00 0.00 25 GLU A N 2
ATOM 1505 C CA . GLU A 1 25 ? 2.566 -12.200 3.196 1.00 0.00 25 GLU A CA 2
ATOM 1506 C C . GLU A 1 25 ? 3.774 -11.790 2.346 1.00 0.00 25 GLU A C 2
ATOM 1507 O O . GLU A 1 25 ? 4.745 -12.546 2.243 1.00 0.00 25 GLU A O 2
ATOM 1519 N N . LEU A 1 26 ? 3.748 -10.574 1.784 1.00 0.00 26 LEU A N 2
ATOM 1520 C CA . LEU A 1 26 ? 4.860 -9.938 1.070 1.00 0.00 26 LEU A CA 2
ATOM 1521 C C . LEU A 1 26 ? 6.104 -9.878 1.959 1.00 0.00 26 LEU A C 2
ATOM 1522 O O . LEU A 1 26 ? 7.228 -9.879 1.462 1.00 0.00 26 LEU A O 2
ATOM 1538 N N . GLY A 1 27 ? 5.919 -9.846 3.280 1.00 0.00 27 GLY A N 2
ATOM 1539 C CA . GLY A 1 27 ? 6.993 -9.837 4.254 1.00 0.00 27 GLY A CA 2
ATOM 1540 C C . GLY A 1 27 ? 7.479 -8.436 4.571 1.00 0.00 27 GLY A C 2
ATOM 1541 O O . GLY A 1 27 ? 8.645 -8.274 4.936 1.00 0.00 27 GLY A O 2
ATOM 1545 N N . VAL A 1 28 ? 6.619 -7.430 4.419 1.00 0.00 28 VAL A N 2
ATOM 1546 C CA . VAL A 1 28 ? 6.901 -6.095 4.917 1.00 0.00 28 VAL A CA 2
ATOM 1547 C C . VAL A 1 28 ? 7.070 -6.163 6.443 1.00 0.00 28 VAL A C 2
ATOM 1548 O O . VAL A 1 28 ? 6.523 -7.054 7.100 1.00 0.00 28 VAL A O 2
ATOM 1561 N N . LYS A 1 29 ? 7.753 -5.182 7.034 1.00 0.00 29 LYS A N 2
ATOM 1562 C CA . LYS A 1 29 ? 7.877 -5.045 8.479 1.00 0.00 29 LYS A CA 2
ATOM 1563 C C . LYS A 1 29 ? 7.529 -3.659 8.996 1.00 0.00 29 LYS A C 2
ATOM 1564 O O . LYS A 1 29 ? 7.556 -3.452 10.205 1.00 0.00 29 LYS A O 2
ATOM 1583 N N . ASN A 1 30 ? 7.192 -2.710 8.129 1.00 0.00 30 ASN A N 2
ATOM 1584 C CA . ASN A 1 30 ? 6.683 -1.410 8.528 1.00 0.00 30 ASN A CA 2
ATOM 1585 C C . ASN A 1 30 ? 5.822 -0.934 7.377 1.00 0.00 30 ASN A C 2
ATOM 1586 O O . ASN A 1 30 ? 6.320 -0.804 6.260 1.00 0.00 30 ASN A O 2
ATOM 1597 N N . TYR A 1 31 ? 4.529 -0.762 7.610 1.00 0.00 31 TYR A N 2
ATOM 1598 C CA . TYR A 1 31 ? 3.599 -0.215 6.639 1.00 0.00 31 TYR A CA 2
ATOM 1599 C C . TYR A 1 31 ? 2.468 0.498 7.367 1.00 0.00 31 TYR A C 2
ATOM 1600 O O . TYR A 1 31 ? 2.327 0.375 8.587 1.00 0.00 31 TYR A O 2
ATOM 1618 N N . GLU A 1 32 ? 1.620 1.200 6.620 1.00 0.00 32 GLU A N 2
ATOM 1619 C CA . GLU A 1 32 ? 0.415 1.825 7.148 1.00 0.00 32 GLU A CA 2
ATOM 1620 C C . GLU A 1 32 ? -0.629 1.975 6.036 1.00 0.00 32 GLU A C 2
ATOM 1621 O O . GLU A 1 32 ? -0.260 1.965 4.865 1.00 0.00 32 GLU A O 2
ATOM 1633 N N . VAL A 1 33 ? -1.918 2.124 6.362 1.00 0.00 33 VAL A N 2
ATOM 1634 C CA . VAL A 1 33 ? -3.031 2.260 5.420 1.00 0.00 33 VAL A CA 2
ATOM 1635 C C . VAL A 1 33 ? -4.106 3.148 6.065 1.00 0.00 33 VAL A C 2
ATOM 1636 O O . VAL A 1 33 ? -4.471 2.930 7.223 1.00 0.00 33 VAL A O 2
ATOM 1649 N N . SER A 1 34 ? -4.683 4.099 5.324 1.00 0.00 34 SER A N 2
ATOM 1650 C CA . SER A 1 34 ? -5.800 4.928 5.774 1.00 0.00 34 SER A CA 2
ATOM 1651 C C . SER A 1 34 ? -6.812 5.150 4.646 1.00 0.00 34 SER A C 2
ATOM 1652 O O . SER A 1 34 ? -6.471 5.726 3.616 1.00 0.00 34 SER A O 2
ATOM 1660 N N . VAL A 1 35 ? -8.061 4.726 4.865 1.00 0.00 35 VAL A N 2
ATOM 1661 C CA . VAL A 1 35 ? -9.249 5.055 4.064 1.00 0.00 35 VAL A CA 2
ATOM 1662 C C . VAL A 1 35 ? -9.612 6.542 4.103 1.00 0.00 35 VAL A C 2
ATOM 1663 O O . VAL A 1 35 ? -10.093 7.086 3.109 1.00 0.00 35 VAL A O 2
ATOM 1676 N N . GLU A 1 36 ? -9.310 7.219 5.207 1.00 0.00 36 GLU A N 2
ATOM 1677 C CA . GLU A 1 36 ? -9.457 8.660 5.357 1.00 0.00 36 GLU A CA 2
ATOM 1678 C C . GLU A 1 36 ? -8.669 9.377 4.265 1.00 0.00 36 GLU A C 2
ATOM 1679 O O . GLU A 1 36 ? -9.232 10.151 3.489 1.00 0.00 36 GLU A O 2
ATOM 1691 N N . GLU A 1 37 ? -7.375 9.073 4.175 1.00 0.00 37 GLU A N 2
ATOM 1692 C CA . GLU A 1 37 ? -6.453 9.720 3.253 1.00 0.00 37 GLU A CA 2
ATOM 1693 C C . GLU A 1 37 ? -6.381 9.022 1.887 1.00 0.00 37 GLU A C 2
ATOM 1694 O O . GLU A 1 37 ? -5.859 9.618 0.948 1.00 0.00 37 GLU A O 2
ATOM 1706 N N . LYS A 1 38 ? -6.894 7.790 1.746 1.00 0.00 38 LYS A N 2
ATOM 1707 C CA . LYS A 1 38 ? -6.636 6.904 0.600 1.00 0.00 38 LYS A CA 2
ATOM 1708 C C . LYS A 1 38 ? -5.130 6.766 0.336 1.00 0.00 38 LYS A C 2
ATOM 1709 O O . LYS A 1 38 ? -4.655 6.767 -0.800 1.00 0.00 38 LYS A O 2
ATOM 1728 N N . LYS A 1 39 ? -4.355 6.602 1.412 1.00 0.00 39 LYS A N 2
ATOM 1729 C CA . LYS A 1 39 ? -2.903 6.459 1.358 1.00 0.00 39 LYS A CA 2
ATOM 1730 C C . LYS A 1 39 ? -2.472 5.146 1.992 1.00 0.00 39 LYS A C 2
ATOM 1731 O O . LYS A 1 39 ? -3.171 4.584 2.842 1.00 0.00 39 LYS A O 2
ATOM 1750 N N . VAL A 1 40 ? -1.287 4.692 1.596 1.00 0.00 40 VAL A N 2
ATOM 1751 C CA . VAL A 1 40 ? -0.537 3.595 2.190 1.00 0.00 40 VAL A CA 2
ATOM 1752 C C . VAL A 1 40 ? 0.865 4.132 2.437 1.00 0.00 40 VAL A C 2
ATOM 1753 O O . VAL A 1 40 ? 1.314 5.004 1.700 1.00 0.00 40 VAL A O 2
ATOM 1766 N N . VAL A 1 41 ? 1.581 3.582 3.409 1.00 0.00 41 VAL A N 2
ATOM 1767 C CA . VAL A 1 41 ? 3.030 3.669 3.479 1.00 0.00 41 VAL A CA 2
ATOM 1768 C C . VAL A 1 41 ? 3.541 2.233 3.471 1.00 0.00 41 VAL A C 2
ATOM 1769 O O . VAL A 1 41 ? 2.876 1.348 4.005 1.00 0.00 41 VAL A O 2
ATOM 1782 N N . VAL A 1 42 ? 4.706 1.999 2.881 1.00 0.00 42 VAL A N 2
ATOM 1783 C CA . VAL A 1 42 ? 5.462 0.761 2.955 1.00 0.00 42 VAL A CA 2
ATOM 1784 C C . VAL A 1 42 ? 6.925 1.138 3.133 1.00 0.00 42 VAL A C 2
ATOM 1785 O O . VAL A 1 42 ? 7.448 1.947 2.368 1.00 0.00 42 VAL A O 2
ATOM 1798 N N . GLU A 1 43 ? 7.563 0.589 4.156 1.00 0.00 43 GLU A N 2
ATOM 1799 C CA . GLU A 1 43 ? 8.989 0.662 4.413 1.00 0.00 43 GLU A CA 2
ATOM 1800 C C . GLU A 1 43 ? 9.582 -0.625 3.843 1.00 0.00 43 GLU A C 2
ATOM 1801 O O . GLU A 1 43 ? 9.502 -1.703 4.450 1.00 0.00 43 GLU A O 2
ATOM 1813 N N . THR A 1 44 ? 10.108 -0.553 2.623 1.00 0.00 44 THR A N 2
ATOM 1814 C CA . THR A 1 44 ? 10.830 -1.676 2.071 1.00 0.00 44 THR A CA 2
ATOM 1815 C C . THR A 1 44 ? 11.905 -1.180 1.120 1.00 0.00 44 THR A C 2
ATOM 1816 O O . THR A 1 44 ? 11.768 -0.144 0.474 1.00 0.00 44 THR A O 2
ATOM 1827 N N . GLU A 1 45 ? 12.937 -2.003 0.998 1.00 0.00 45 GLU A N 2
ATOM 1828 C CA . GLU A 1 45 ? 14.076 -1.878 0.108 1.00 0.00 45 GLU A CA 2
ATOM 1829 C C . GLU A 1 45 ? 13.768 -2.497 -1.267 1.00 0.00 45 GLU A C 2
ATOM 1830 O O . GLU A 1 45 ? 14.661 -2.641 -2.100 1.00 0.00 45 GLU A O 2
ATOM 1842 N N . ASN A 1 46 ? 12.516 -2.905 -1.520 1.00 0.00 46 ASN A N 2
ATOM 1843 C CA . ASN A 1 46 ? 12.041 -3.256 -2.854 1.00 0.00 46 ASN A CA 2
ATOM 1844 C C . ASN A 1 46 ? 10.592 -2.827 -3.035 1.00 0.00 46 ASN A C 2
ATOM 1845 O O . ASN A 1 46 ? 9.665 -3.631 -2.893 1.00 0.00 46 ASN A O 2
ATOM 1856 N N . LEU A 1 47 ? 10.413 -1.545 -3.347 1.00 0.00 47 LEU A N 2
ATOM 1857 C CA . LEU A 1 47 ? 9.122 -0.931 -3.617 1.00 0.00 47 LEU A CA 2
ATOM 1858 C C . LEU A 1 47 ? 8.412 -1.603 -4.788 1.00 0.00 47 LEU A C 2
ATOM 1859 O O . LEU A 1 47 ? 7.198 -1.776 -4.724 1.00 0.00 47 LEU A O 2
ATOM 1875 N N . ASP A 1 48 ? 9.137 -2.000 -5.839 1.00 0.00 48 ASP A N 2
ATOM 1876 C CA . ASP A 1 48 ? 8.567 -2.620 -7.024 1.00 0.00 48 ASP A CA 2
ATOM 1877 C C . ASP A 1 48 ? 7.761 -3.860 -6.638 1.00 0.00 48 ASP A C 2
ATOM 1878 O O . ASP A 1 48 ? 6.646 -4.035 -7.134 1.00 0.00 48 ASP A O 2
ATOM 1887 N N . SER A 1 49 ? 8.273 -4.666 -5.692 1.00 0.00 49 SER A N 2
ATOM 1888 C CA . SER A 1 49 ? 7.549 -5.806 -5.147 1.00 0.00 49 SER A CA 2
ATOM 1889 C C . SER A 1 49 ? 6.151 -5.394 -4.672 1.00 0.00 49 SER A C 2
ATOM 1890 O O . SER A 1 49 ? 5.164 -6.049 -5.023 1.00 0.00 49 SER A O 2
ATOM 1898 N N . VAL A 1 50 ? 6.068 -4.296 -3.911 1.00 0.00 50 VAL A N 2
ATOM 1899 C CA . VAL A 1 50 ? 4.824 -3.741 -3.400 1.00 0.00 50 VAL A CA 2
ATOM 1900 C C . VAL A 1 50 ? 3.941 -3.293 -4.559 1.00 0.00 50 VAL A C 2
ATOM 1901 O O . VAL A 1 50 ? 2.810 -3.751 -4.648 1.00 0.00 50 VAL A O 2
ATOM 1914 N N . LEU A 1 51 ? 4.412 -2.385 -5.418 1.00 0.00 51 LEU A N 2
ATOM 1915 C CA . LEU A 1 51 ? 3.573 -1.748 -6.439 1.00 0.00 51 LEU A CA 2
ATOM 1916 C C . LEU A 1 51 ? 2.924 -2.797 -7.339 1.00 0.00 51 LEU A C 2
ATOM 1917 O O . LEU A 1 51 ? 1.739 -2.692 -7.668 1.00 0.00 51 LEU A O 2
ATOM 1933 N N . LYS A 1 52 ? 3.691 -3.837 -7.670 1.00 0.00 52 LYS A N 2
ATOM 1934 C CA . LYS A 1 52 ? 3.219 -4.989 -8.407 1.00 0.00 52 LYS A CA 2
ATOM 1935 C C . LYS A 1 52 ? 2.159 -5.729 -7.607 1.00 0.00 52 LYS A C 2
ATOM 1936 O O . LYS A 1 52 ? 1.081 -5.945 -8.149 1.00 0.00 52 LYS A O 2
ATOM 1955 N N . LYS A 1 53 ? 2.423 -6.103 -6.344 1.00 0.00 53 LYS A N 2
ATOM 1956 C CA . LYS A 1 53 ? 1.429 -6.786 -5.518 1.00 0.00 53 LYS A CA 2
ATOM 1957 C C . LYS A 1 53 ? 0.139 -5.965 -5.463 1.00 0.00 53 LYS A C 2
ATOM 1958 O O . LYS A 1 53 ? -0.936 -6.539 -5.571 1.00 0.00 53 LYS A O 2
ATOM 1977 N N . LEU A 1 54 ? 0.231 -4.646 -5.301 1.00 0.00 54 LEU A N 2
ATOM 1978 C CA . LEU A 1 54 ? -0.908 -3.739 -5.232 1.00 0.00 54 LEU A CA 2
ATOM 1979 C C . LEU A 1 54 ? -1.757 -3.897 -6.496 1.00 0.00 54 LEU A C 2
ATOM 1980 O O . LEU A 1 54 ? -2.969 -4.091 -6.407 1.00 0.00 54 LEU A O 2
ATOM 1996 N N . GLU A 1 55 ? -1.140 -3.873 -7.678 1.00 0.00 55 GLU A N 2
ATOM 1997 C CA . GLU A 1 55 ? -1.858 -4.034 -8.927 1.00 0.00 55 GLU A CA 2
ATOM 1998 C C . GLU A 1 55 ? -2.361 -5.480 -9.105 1.00 0.00 55 GLU A C 2
ATOM 1999 O O . GLU A 1 55 ? -3.450 -5.698 -9.643 1.00 0.00 55 GLU A O 2
ATOM 2011 N N . GLU A 1 56 ? -1.622 -6.479 -8.611 1.00 0.00 56 GLU A N 2
ATOM 2012 C CA . GLU A 1 56 ? -2.027 -7.883 -8.620 1.00 0.00 56 GLU A CA 2
ATOM 2013 C C . GLU A 1 56 ? -3.274 -8.120 -7.765 1.00 0.00 56 GLU A C 2
ATOM 2014 O O . GLU A 1 56 ? -4.072 -9.006 -8.088 1.00 0.00 56 GLU A O 2
ATOM 2026 N N . ILE A 1 57 ? -3.462 -7.354 -6.688 1.00 0.00 57 ILE A N 2
ATOM 2027 C CA . ILE A 1 57 ? -4.636 -7.467 -5.833 1.00 0.00 57 ILE A CA 2
ATOM 2028 C C . ILE A 1 57 ? -5.813 -6.649 -6.370 1.00 0.00 57 ILE A C 2
ATOM 2029 O O . ILE A 1 57 ? -6.819 -6.573 -5.665 1.00 0.00 57 ILE A O 2
ATOM 2045 N N . ASP A 1 58 ? -5.743 -6.111 -7.595 1.00 0.00 58 ASP A N 2
ATOM 2046 C CA . ASP A 1 58 ? -6.770 -5.312 -8.278 1.00 0.00 58 ASP A CA 2
ATOM 2047 C C . ASP A 1 58 ? -6.852 -3.869 -7.762 1.00 0.00 58 ASP A C 2
ATOM 2048 O O . ASP A 1 58 ? -7.904 -3.228 -7.865 1.00 0.00 58 ASP A O 2
ATOM 2057 N N . TYR A 1 59 ? -5.780 -3.368 -7.132 1.00 0.00 59 TYR A N 2
ATOM 2058 C CA . TYR A 1 59 ? -5.723 -2.028 -6.560 1.00 0.00 59 TYR A CA 2
ATOM 2059 C C . TYR A 1 59 ? -4.569 -1.270 -7.251 1.00 0.00 59 TYR A C 2
ATOM 2060 O O . TYR A 1 59 ? -3.447 -1.261 -6.732 1.00 0.00 59 TYR A O 2
ATOM 2078 N N . PRO A 1 60 ? -4.771 -0.648 -8.424 1.00 0.00 60 PRO A N 2
ATOM 2079 C CA . PRO A 1 60 ? -3.697 0.019 -9.154 1.00 0.00 60 PRO A CA 2
ATOM 2080 C C . PRO A 1 60 ? -3.370 1.379 -8.529 1.00 0.00 60 PRO A C 2
ATOM 2081 O O . PRO A 1 60 ? -4.245 2.251 -8.457 1.00 0.00 60 PRO A O 2
ATOM 2092 N N . VAL A 1 61 ? -2.153 1.554 -8.010 1.00 0.00 61 VAL A N 2
ATOM 2093 C CA . VAL A 1 61 ? -1.728 2.771 -7.316 1.00 0.00 61 VAL A CA 2
ATOM 2094 C C . VAL A 1 61 ? -1.722 3.926 -8.321 1.00 0.00 61 VAL A C 2
ATOM 2095 O O . VAL A 1 61 ? -1.444 3.730 -9.505 1.00 0.00 61 VAL A O 2
ATOM 2108 N N . GLU A 1 62 ? -2.052 5.136 -7.880 1.00 0.00 62 GLU A N 2
ATOM 2109 C CA . GLU A 1 62 ? -1.977 6.310 -8.730 1.00 0.00 62 GLU A CA 2
ATOM 2110 C C . GLU A 1 62 ? -0.500 6.709 -8.851 1.00 0.00 62 GLU A C 2
ATOM 2111 O O . GLU A 1 62 ? 0.094 6.571 -9.920 1.00 0.00 62 GLU A O 2
ATOM 2123 N N . SER A 1 63 ? 0.131 7.129 -7.750 1.00 0.00 63 SER A N 2
ATOM 2124 C CA . SER A 1 63 ? 1.569 7.357 -7.662 1.00 0.00 63 SER A CA 2
ATOM 2125 C C . SER A 1 63 ? 2.035 7.154 -6.218 1.00 0.00 63 SER A C 2
ATOM 2126 O O . SER A 1 63 ? 1.225 6.879 -5.330 1.00 0.00 63 SER A O 2
ATOM 2134 N N . TYR A 1 64 ? 3.341 7.276 -5.977 1.00 0.00 64 TYR A N 2
ATOM 2135 C CA . TYR A 1 64 ? 3.960 7.243 -4.656 1.00 0.00 64 TYR A CA 2
ATOM 2136 C C . TYR A 1 64 ? 4.932 8.419 -4.516 1.00 0.00 64 TYR A C 2
ATOM 2137 O O . TYR A 1 64 ? 5.144 9.172 -5.471 1.00 0.00 64 TYR A O 2
ATOM 2155 N N . GLN A 1 65 ? 5.531 8.586 -3.336 1.00 0.00 65 GLN A N 2
ATOM 2156 C CA . GLN A 1 65 ? 6.692 9.432 -3.104 1.00 0.00 65 GLN A CA 2
ATOM 2157 C C . GLN A 1 65 ? 7.454 8.890 -1.898 1.00 0.00 65 GLN A C 2
ATOM 2158 O O . GLN A 1 65 ? 6.842 8.317 -0.997 1.00 0.00 65 GLN A O 2
ATOM 2172 N N . GLU A 1 66 ? 8.773 9.036 -1.894 1.00 0.00 66 GLU A N 2
ATOM 2173 C CA . GLU A 1 66 ? 9.678 8.649 -0.821 1.00 0.00 66 GLU A CA 2
ATOM 2174 C C . GLU A 1 66 ? 9.447 9.542 0.402 1.00 0.00 66 GLU A C 2
ATOM 2175 O O . GLU A 1 66 ? 9.284 10.755 0.226 1.00 0.00 66 GLU A O 2
ATOM 2187 N N . VAL A 1 67 ? 9.457 8.984 1.622 1.00 0.00 67 VAL A N 2
ATOM 2188 C CA . VAL A 1 67 ? 9.348 9.763 2.865 1.00 0.00 67 VAL A CA 2
ATOM 2189 C C . VAL A 1 67 ? 10.260 9.187 3.954 1.00 0.00 67 VAL A C 2
ATOM 2190 O O . VAL A 1 67 ? 11.001 8.215 3.704 1.00 0.00 67 VAL A O 2
ATOM 2203 N N . MET A 1 1 ? 13.873 1.778 3.356 1.00 0.00 1 MET A N 3
ATOM 2204 C CA . MET A 1 1 ? 13.391 3.125 3.000 1.00 0.00 1 MET A CA 3
ATOM 2205 C C . MET A 1 1 ? 11.880 3.113 3.107 1.00 0.00 1 MET A C 3
ATOM 2206 O O . MET A 1 1 ? 11.318 2.056 3.381 1.00 0.00 1 MET A O 3
ATOM 2220 N N . ARG A 1 2 ? 11.192 4.245 2.950 1.00 0.00 2 ARG A N 3
ATOM 2221 C CA . ARG A 1 2 ? 9.737 4.263 2.953 1.00 0.00 2 ARG A CA 3
ATOM 2222 C C . ARG A 1 2 ? 9.225 5.158 1.844 1.00 0.00 2 ARG A C 3
ATOM 2223 O O . ARG A 1 2 ? 9.945 6.026 1.353 1.00 0.00 2 ARG A O 3
ATOM 2244 N N . TYR A 1 3 ? 7.972 4.940 1.464 1.00 0.00 3 TYR A N 3
ATOM 2245 C CA . TYR A 1 3 ? 7.328 5.637 0.366 1.00 0.00 3 TYR A CA 3
ATOM 2246 C C . TYR A 1 3 ? 5.870 5.796 0.732 1.00 0.00 3 TYR A C 3
ATOM 2247 O O . TYR A 1 3 ? 5.299 4.874 1.312 1.00 0.00 3 TYR A O 3
ATOM 2265 N N . VAL A 1 4 ? 5.246 6.913 0.364 1.00 0.00 4 VAL A N 3
ATOM 2266 C CA . VAL A 1 4 ? 3.814 7.093 0.485 1.00 0.00 4 VAL A CA 3
ATOM 2267 C C . VAL A 1 4 ? 3.206 6.868 -0.881 1.00 0.00 4 VAL A C 3
ATOM 2268 O O . VAL A 1 4 ? 3.544 7.555 -1.838 1.00 0.00 4 VAL A O 3
ATOM 2281 N N . LEU A 1 5 ? 2.304 5.905 -0.966 1.00 0.00 5 LEU A N 3
ATOM 2282 C CA . LEU A 1 5 ? 1.584 5.494 -2.161 1.00 0.00 5 LEU A CA 3
ATOM 2283 C C . LEU A 1 5 ? 0.242 6.230 -2.163 1.00 0.00 5 LEU A C 3
ATOM 2284 O O . LEU A 1 5 ? -0.185 6.713 -1.107 1.00 0.00 5 LEU A O 3
ATOM 2300 N N . TYR A 1 6 ? -0.493 6.254 -3.273 1.00 0.00 6 TYR A N 3
ATOM 2301 C CA . TYR A 1 6 ? -1.834 6.833 -3.345 1.00 0.00 6 TYR A CA 3
ATOM 2302 C C . TYR A 1 6 ? -2.782 5.816 -3.972 1.00 0.00 6 TYR A C 3
ATOM 2303 O O . TYR A 1 6 ? -2.761 5.594 -5.184 1.00 0.00 6 TYR A O 3
ATOM 2321 N N . VAL A 1 7 ? -3.532 5.124 -3.113 1.00 0.00 7 VAL A N 3
ATOM 2322 C CA . VAL A 1 7 ? -4.344 3.952 -3.434 1.00 0.00 7 VAL A CA 3
ATOM 2323 C C . VAL A 1 7 ? -5.806 4.367 -3.170 1.00 0.00 7 VAL A C 3
ATOM 2324 O O . VAL A 1 7 ? -6.331 4.117 -2.080 1.00 0.00 7 VAL A O 3
ATOM 2337 N N . PRO A 1 8 ? -6.487 5.028 -4.125 1.00 0.00 8 PRO A N 3
ATOM 2338 C CA . PRO A 1 8 ? -7.828 5.558 -3.898 1.00 0.00 8 PRO A CA 3
ATOM 2339 C C . PRO A 1 8 ? -8.876 4.461 -3.677 1.00 0.00 8 PRO A C 3
ATOM 2340 O O . PRO A 1 8 ? -9.926 4.733 -3.094 1.00 0.00 8 PRO A O 3
ATOM 2351 N N . ASP A 1 9 ? -8.589 3.212 -4.063 1.00 0.00 9 ASP A N 3
ATOM 2352 C CA . ASP A 1 9 ? -9.486 2.080 -3.841 1.00 0.00 9 ASP A CA 3
ATOM 2353 C C . ASP A 1 9 ? -9.705 1.810 -2.347 1.00 0.00 9 ASP A C 3
ATOM 2354 O O . ASP A 1 9 ? -10.641 1.096 -1.998 1.00 0.00 9 ASP A O 3
ATOM 2363 N N . ILE A 1 10 ? -8.915 2.397 -1.434 1.00 0.00 10 ILE A N 3
ATOM 2364 C CA . ILE A 1 10 ? -9.095 2.219 0.013 1.00 0.00 10 ILE A CA 3
ATOM 2365 C C . ILE A 1 10 ? -10.318 3.014 0.529 1.00 0.00 10 ILE A C 3
ATOM 2366 O O . ILE A 1 10 ? -10.504 3.144 1.735 1.00 0.00 10 ILE A O 3
ATOM 2382 N N . SER A 1 11 ? -11.167 3.571 -0.338 1.00 0.00 11 SER A N 3
ATOM 2383 C CA . SER A 1 11 ? -12.292 4.419 0.045 1.00 0.00 11 SER A CA 3
ATOM 2384 C C . SER A 1 11 ? -13.236 3.765 1.068 1.00 0.00 11 SER A C 3
ATOM 2385 O O . SER A 1 11 ? -13.952 4.500 1.753 1.00 0.00 11 SER A O 3
ATOM 2393 N N . CYS A 1 12 ? -13.230 2.433 1.195 1.00 0.00 12 CYS A N 3
ATOM 2394 C CA . CYS A 1 12 ? -14.044 1.664 2.125 1.00 0.00 12 CYS A CA 3
ATOM 2395 C C . CYS A 1 12 ? -13.192 0.858 3.115 1.00 0.00 12 CYS A C 3
ATOM 2396 O O . CYS A 1 12 ? -12.069 0.445 2.824 1.00 0.00 12 CYS A O 3
ATOM 2404 N N . ASN A 1 13 ? -13.767 0.550 4.279 1.00 0.00 13 ASN A N 3
ATOM 2405 C CA . ASN A 1 13 ? -13.075 -0.103 5.388 1.00 0.00 13 ASN A CA 3
ATOM 2406 C C . ASN A 1 13 ? -12.622 -1.525 5.072 1.00 0.00 13 ASN A C 3
ATOM 2407 O O . ASN A 1 13 ? -11.563 -1.921 5.558 1.00 0.00 13 ASN A O 3
ATOM 2418 N N . HIS A 1 14 ? -13.356 -2.294 4.257 1.00 0.00 14 HIS A N 3
ATOM 2419 C CA . HIS A 1 14 ? -12.868 -3.603 3.806 1.00 0.00 14 HIS A CA 3
ATOM 2420 C C . HIS A 1 14 ? -11.593 -3.434 2.981 1.00 0.00 14 HIS A C 3
ATOM 2421 O O . HIS A 1 14 ? -10.628 -4.175 3.161 1.00 0.00 14 HIS A O 3
ATOM 2435 N N . CYS A 1 15 ? -11.589 -2.434 2.094 1.00 0.00 15 CYS A N 3
ATOM 2436 C CA . CYS A 1 15 ? -10.517 -2.184 1.152 1.00 0.00 15 CYS A CA 3
ATOM 2437 C C . CYS A 1 15 ? -9.179 -1.992 1.861 1.00 0.00 15 CYS A C 3
ATOM 2438 O O . CYS A 1 15 ? -8.174 -2.493 1.373 1.00 0.00 15 CYS A O 3
ATOM 2446 N N . LYS A 1 16 ? -9.162 -1.367 3.043 1.00 0.00 16 LYS A N 3
ATOM 2447 C CA . LYS A 1 16 ? -7.976 -1.238 3.897 1.00 0.00 16 LYS A CA 3
ATOM 2448 C C . LYS A 1 16 ? -7.258 -2.584 4.054 1.00 0.00 16 LYS A C 3
ATOM 2449 O O . LYS A 1 16 ? -6.085 -2.690 3.700 1.00 0.00 16 LYS A O 3
ATOM 2468 N N . MET A 1 17 ? -7.969 -3.628 4.488 1.00 0.00 17 MET A N 3
ATOM 2469 C CA . MET A 1 17 ? -7.427 -4.969 4.675 1.00 0.00 17 MET A CA 3
ATOM 2470 C C . MET A 1 17 ? -6.828 -5.561 3.408 1.00 0.00 17 MET A C 3
ATOM 2471 O O . MET A 1 17 ? -5.878 -6.337 3.472 1.00 0.00 17 MET A O 3
ATOM 2485 N N . ARG A 1 18 ? -7.434 -5.262 2.258 1.00 0.00 18 ARG A N 3
ATOM 2486 C CA . ARG A 1 18 ? -7.103 -5.922 0.996 1.00 0.00 18 ARG A CA 3
ATOM 2487 C C . ARG A 1 18 ? -5.642 -5.695 0.634 1.00 0.00 18 ARG A C 3
ATOM 2488 O O . ARG A 1 18 ? -5.007 -6.582 0.075 1.00 0.00 18 ARG A O 3
ATOM 2509 N N . ILE A 1 19 ? -5.111 -4.529 0.999 1.00 0.00 19 ILE A N 3
ATOM 2510 C CA . ILE A 1 19 ? -3.698 -4.225 0.919 1.00 0.00 19 ILE A CA 3
ATOM 2511 C C . ILE A 1 19 ? -2.970 -5.040 1.975 1.00 0.00 19 ILE A C 3
ATOM 2512 O O . ILE A 1 19 ? -2.124 -5.858 1.613 1.00 0.00 19 ILE A O 3
ATOM 2528 N N . SER A 1 20 ? -3.267 -4.816 3.260 1.00 0.00 20 SER A N 3
ATOM 2529 C CA . SER A 1 20 ? -2.424 -5.296 4.338 1.00 0.00 20 SER A CA 3
ATOM 2530 C C . SER A 1 20 ? -2.230 -6.801 4.262 1.00 0.00 20 SER A C 3
ATOM 2531 O O . SER A 1 20 ? -1.112 -7.270 4.403 1.00 0.00 20 SER A O 3
ATOM 2539 N N . LYS A 1 21 ? -3.296 -7.552 3.976 1.00 0.00 21 LYS A N 3
ATOM 2540 C CA . LYS A 1 21 ? -3.244 -9.004 3.876 1.00 0.00 21 LYS A CA 3
ATOM 2541 C C . LYS A 1 21 ? -2.107 -9.464 2.968 1.00 0.00 21 LYS A C 3
ATOM 2542 O O . LYS A 1 21 ? -1.277 -10.292 3.331 1.00 0.00 21 LYS A O 3
ATOM 2561 N N . ALA A 1 22 ? -2.084 -8.868 1.780 1.00 0.00 22 ALA A N 3
ATOM 2562 C CA . ALA A 1 22 ? -1.154 -9.175 0.720 1.00 0.00 22 ALA A CA 3
ATOM 2563 C C . ALA A 1 22 ? 0.254 -8.711 1.095 1.00 0.00 22 ALA A C 3
ATOM 2564 O O . ALA A 1 22 ? 1.220 -9.425 0.840 1.00 0.00 22 ALA A O 3
ATOM 2571 N N . LEU A 1 23 ? 0.385 -7.528 1.700 1.00 0.00 23 LEU A N 3
ATOM 2572 C CA . LEU A 1 23 ? 1.655 -6.975 2.159 1.00 0.00 23 LEU A CA 3
ATOM 2573 C C . LEU A 1 23 ? 2.274 -7.841 3.263 1.00 0.00 23 LEU A C 3
ATOM 2574 O O . LEU A 1 23 ? 3.461 -8.145 3.217 1.00 0.00 23 LEU A O 3
ATOM 2590 N N . GLU A 1 24 ? 1.505 -8.213 4.286 1.00 0.00 24 GLU A N 3
ATOM 2591 C CA . GLU A 1 24 ? 1.949 -9.092 5.366 1.00 0.00 24 GLU A CA 3
ATOM 2592 C C . GLU A 1 24 ? 2.498 -10.419 4.826 1.00 0.00 24 GLU A C 3
ATOM 2593 O O . GLU A 1 24 ? 3.485 -10.913 5.372 1.00 0.00 24 GLU A O 3
ATOM 2605 N N . GLU A 1 25 ? 1.919 -10.986 3.758 1.00 0.00 25 GLU A N 3
ATOM 2606 C CA . GLU A 1 25 ? 2.451 -12.186 3.104 1.00 0.00 25 GLU A CA 3
ATOM 2607 C C . GLU A 1 25 ? 3.674 -11.865 2.244 1.00 0.00 25 GLU A C 3
ATOM 2608 O O . GLU A 1 25 ? 4.581 -12.693 2.128 1.00 0.00 25 GLU A O 3
ATOM 2620 N N . LEU A 1 26 ? 3.724 -10.670 1.653 1.00 0.00 26 LEU A N 3
ATOM 2621 C CA . LEU A 1 26 ? 4.907 -10.117 0.994 1.00 0.00 26 LEU A CA 3
ATOM 2622 C C . LEU A 1 26 ? 6.074 -10.131 1.984 1.00 0.00 26 LEU A C 3
ATOM 2623 O O . LEU A 1 26 ? 7.191 -10.506 1.640 1.00 0.00 26 LEU A O 3
ATOM 2639 N N . GLY A 1 27 ? 5.783 -9.830 3.250 1.00 0.00 27 GLY A N 3
ATOM 2640 C CA . GLY A 1 27 ? 6.734 -9.750 4.341 1.00 0.00 27 GLY A CA 3
ATOM 2641 C C . GLY A 1 27 ? 7.334 -8.359 4.382 1.00 0.00 27 GLY A C 3
ATOM 2642 O O . GLY A 1 27 ? 8.554 -8.195 4.467 1.00 0.00 27 GLY A O 3
ATOM 2646 N N . VAL A 1 28 ? 6.487 -7.339 4.253 1.00 0.00 28 VAL A N 3
ATOM 2647 C CA . VAL A 1 28 ? 6.811 -6.003 4.728 1.00 0.00 28 VAL A CA 3
ATOM 2648 C C . VAL A 1 28 ? 7.059 -6.090 6.246 1.00 0.00 28 VAL A C 3
ATOM 2649 O O . VAL A 1 28 ? 6.622 -7.050 6.887 1.00 0.00 28 VAL A O 3
ATOM 2662 N N . LYS A 1 29 ? 7.683 -5.078 6.858 1.00 0.00 29 LYS A N 3
ATOM 2663 C CA . LYS A 1 29 ? 7.845 -5.055 8.316 1.00 0.00 29 LYS A CA 3
ATOM 2664 C C . LYS A 1 29 ? 7.483 -3.735 8.975 1.00 0.00 29 LYS A C 3
ATOM 2665 O O . LYS A 1 29 ? 7.378 -3.692 10.197 1.00 0.00 29 LYS A O 3
ATOM 2684 N N . ASN A 1 30 ? 7.215 -2.683 8.208 1.00 0.00 30 ASN A N 3
ATOM 2685 C CA . ASN A 1 30 ? 6.596 -1.461 8.696 1.00 0.00 30 ASN A CA 3
ATOM 2686 C C . ASN A 1 30 ? 5.775 -0.966 7.531 1.00 0.00 30 ASN A C 3
ATOM 2687 O O . ASN A 1 30 ? 6.259 -0.969 6.397 1.00 0.00 30 ASN A O 3
ATOM 2698 N N . TYR A 1 31 ? 4.520 -0.636 7.791 1.00 0.00 31 TYR A N 3
ATOM 2699 C CA . TYR A 1 31 ? 3.595 -0.132 6.802 1.00 0.00 31 TYR A CA 3
ATOM 2700 C C . TYR A 1 31 ? 2.464 0.565 7.545 1.00 0.00 31 TYR A C 3
ATOM 2701 O O . TYR A 1 31 ? 2.321 0.436 8.765 1.00 0.00 31 TYR A O 3
ATOM 2719 N N . GLU A 1 32 ? 1.618 1.257 6.798 1.00 0.00 32 GLU A N 3
ATOM 2720 C CA . GLU A 1 32 ? 0.553 2.094 7.324 1.00 0.00 32 GLU A CA 3
ATOM 2721 C C . GLU A 1 32 ? -0.528 2.170 6.239 1.00 0.00 32 GLU A C 3
ATOM 2722 O O . GLU A 1 32 ? -0.181 2.123 5.058 1.00 0.00 32 GLU A O 3
ATOM 2734 N N . VAL A 1 33 ? -1.815 2.250 6.595 1.00 0.00 33 VAL A N 3
ATOM 2735 C CA . VAL A 1 33 ? -2.950 2.357 5.669 1.00 0.00 33 VAL A CA 3
ATOM 2736 C C . VAL A 1 33 ? -4.010 3.280 6.290 1.00 0.00 33 VAL A C 3
ATOM 2737 O O . VAL A 1 33 ? -4.294 3.166 7.479 1.00 0.00 33 VAL A O 3
ATOM 2750 N N . SER A 1 34 ? -4.679 4.121 5.491 1.00 0.00 34 SER A N 3
ATOM 2751 C CA . SER A 1 34 ? -5.694 5.062 5.959 1.00 0.00 34 SER A CA 3
ATOM 2752 C C . SER A 1 34 ? -6.872 5.185 4.983 1.00 0.00 34 SER A C 3
ATOM 2753 O O . SER A 1 34 ? -6.663 5.438 3.796 1.00 0.00 34 SER A O 3
ATOM 2761 N N . VAL A 1 35 ? -8.106 5.031 5.482 1.00 0.00 35 VAL A N 3
ATOM 2762 C CA . VAL A 1 35 ? -9.347 5.114 4.698 1.00 0.00 35 VAL A CA 3
ATOM 2763 C C . VAL A 1 35 ? -9.709 6.541 4.301 1.00 0.00 35 VAL A C 3
ATOM 2764 O O . VAL A 1 35 ? -10.123 6.763 3.160 1.00 0.00 35 VAL A O 3
ATOM 2777 N N . GLU A 1 36 ? -9.610 7.511 5.207 1.00 0.00 36 GLU A N 3
ATOM 2778 C CA . GLU A 1 36 ? -10.026 8.871 4.880 1.00 0.00 36 GLU A CA 3
ATOM 2779 C C . GLU A 1 36 ? -8.932 9.546 4.060 1.00 0.00 36 GLU A C 3
ATOM 2780 O O . GLU A 1 36 ? -9.223 10.329 3.158 1.00 0.00 36 GLU A O 3
ATOM 2792 N N . GLU A 1 37 ? -7.667 9.210 4.316 1.00 0.00 37 GLU A N 3
ATOM 2793 C CA . GLU A 1 37 ? -6.573 9.769 3.530 1.00 0.00 37 GLU A CA 3
ATOM 2794 C C . GLU A 1 37 ? -6.382 9.017 2.209 1.00 0.00 37 GLU A C 3
ATOM 2795 O O . GLU A 1 37 ? -5.860 9.620 1.273 1.00 0.00 37 GLU A O 3
ATOM 2807 N N . LYS A 1 38 ? -6.857 7.769 2.078 1.00 0.00 38 LYS A N 3
ATOM 2808 C CA . LYS A 1 38 ? -6.558 6.884 0.939 1.00 0.00 38 LYS A CA 3
ATOM 2809 C C . LYS A 1 38 ? -5.058 6.838 0.638 1.00 0.00 38 LYS A C 3
ATOM 2810 O O . LYS A 1 38 ? -4.615 6.841 -0.513 1.00 0.00 38 LYS A O 3
ATOM 2829 N N . LYS A 1 39 ? -4.264 6.776 1.706 1.00 0.00 39 LYS A N 3
ATOM 2830 C CA . LYS A 1 39 ? -2.823 6.643 1.623 1.00 0.00 39 LYS A CA 3
ATOM 2831 C C . LYS A 1 39 ? -2.400 5.352 2.302 1.00 0.00 39 LYS A C 3
ATOM 2832 O O . LYS A 1 39 ? -3.111 4.805 3.152 1.00 0.00 39 LYS A O 3
ATOM 2851 N N . VAL A 1 40 ? -1.208 4.911 1.932 1.00 0.00 40 VAL A N 3
ATOM 2852 C CA . VAL A 1 40 ? -0.493 3.751 2.400 1.00 0.00 40 VAL A CA 3
ATOM 2853 C C . VAL A 1 40 ? 0.942 4.225 2.486 1.00 0.00 40 VAL A C 3
ATOM 2854 O O . VAL A 1 40 ? 1.392 5.009 1.643 1.00 0.00 40 VAL A O 3
ATOM 2867 N N . VAL A 1 41 ? 1.669 3.695 3.454 1.00 0.00 41 VAL A N 3
ATOM 2868 C CA . VAL A 1 41 ? 3.114 3.731 3.467 1.00 0.00 41 VAL A CA 3
ATOM 2869 C C . VAL A 1 41 ? 3.532 2.270 3.495 1.00 0.00 41 VAL A C 3
ATOM 2870 O O . VAL A 1 41 ? 2.929 1.488 4.230 1.00 0.00 41 VAL A O 3
ATOM 2883 N N . VAL A 1 42 ? 4.530 1.881 2.709 1.00 0.00 42 VAL A N 3
ATOM 2884 C CA . VAL A 1 42 ? 5.373 0.752 3.092 1.00 0.00 42 VAL A CA 3
ATOM 2885 C C . VAL A 1 42 ? 6.762 1.270 3.424 1.00 0.00 42 VAL A C 3
ATOM 2886 O O . VAL A 1 42 ? 7.200 2.283 2.873 1.00 0.00 42 VAL A O 3
ATOM 2899 N N . GLU A 1 43 ? 7.464 0.514 4.258 1.00 0.00 43 GLU A N 3
ATOM 2900 C CA . GLU A 1 43 ? 8.855 0.698 4.589 1.00 0.00 43 GLU A CA 3
ATOM 2901 C C . GLU A 1 43 ? 9.588 -0.573 4.133 1.00 0.00 43 GLU A C 3
ATOM 2902 O O . GLU A 1 43 ? 9.656 -1.557 4.878 1.00 0.00 43 GLU A O 3
ATOM 2914 N N . THR A 1 44 ? 10.072 -0.597 2.893 1.00 0.00 44 THR A N 3
ATOM 2915 C CA . THR A 1 44 ? 10.844 -1.692 2.324 1.00 0.00 44 THR A CA 3
ATOM 2916 C C . THR A 1 44 ? 12.092 -1.131 1.622 1.00 0.00 44 THR A C 3
ATOM 2917 O O . THR A 1 44 ? 12.265 0.083 1.477 1.00 0.00 44 THR A O 3
ATOM 2928 N N . GLU A 1 45 ? 12.971 -2.018 1.162 1.00 0.00 45 GLU A N 3
ATOM 2929 C CA . GLU A 1 45 ? 14.060 -1.693 0.252 1.00 0.00 45 GLU A CA 3
ATOM 2930 C C . GLU A 1 45 ? 13.609 -1.851 -1.206 1.00 0.00 45 GLU A C 3
ATOM 2931 O O . GLU A 1 45 ? 14.205 -1.236 -2.087 1.00 0.00 45 GLU A O 3
ATOM 2943 N N . ASN A 1 46 ? 12.565 -2.635 -1.484 1.00 0.00 46 ASN A N 3
ATOM 2944 C CA . ASN A 1 46 ? 12.086 -2.947 -2.826 1.00 0.00 46 ASN A CA 3
ATOM 2945 C C . ASN A 1 46 ? 10.631 -2.528 -2.929 1.00 0.00 46 ASN A C 3
ATOM 2946 O O . ASN A 1 46 ? 9.723 -3.350 -2.766 1.00 0.00 46 ASN A O 3
ATOM 2957 N N . LEU A 1 47 ? 10.401 -1.240 -3.186 1.00 0.00 47 LEU A N 3
ATOM 2958 C CA . LEU A 1 47 ? 9.055 -0.723 -3.386 1.00 0.00 47 LEU A CA 3
ATOM 2959 C C . LEU A 1 47 ? 8.381 -1.462 -4.533 1.00 0.00 47 LEU A C 3
ATOM 2960 O O . LEU A 1 47 ? 7.204 -1.785 -4.457 1.00 0.00 47 LEU A O 3
ATOM 2976 N N . ASP A 1 48 ? 9.119 -1.771 -5.590 1.00 0.00 48 ASP A N 3
ATOM 2977 C CA . ASP A 1 48 ? 8.548 -2.261 -6.824 1.00 0.00 48 ASP A CA 3
ATOM 2978 C C . ASP A 1 48 ? 7.886 -3.628 -6.612 1.00 0.00 48 ASP A C 3
ATOM 2979 O O . ASP A 1 48 ? 6.915 -3.955 -7.294 1.00 0.00 48 ASP A O 3
ATOM 2988 N N . SER A 1 49 ? 8.353 -4.434 -5.649 1.00 0.00 49 SER A N 3
ATOM 2989 C CA . SER A 1 49 ? 7.704 -5.692 -5.265 1.00 0.00 49 SER A CA 3
ATOM 2990 C C . SER A 1 49 ? 6.318 -5.442 -4.642 1.00 0.00 49 SER A C 3
ATOM 2991 O O . SER A 1 49 ? 5.356 -6.175 -4.907 1.00 0.00 49 SER A O 3
ATOM 2999 N N . VAL A 1 50 ? 6.209 -4.378 -3.840 1.00 0.00 50 VAL A N 3
ATOM 3000 C CA . VAL A 1 50 ? 4.978 -3.914 -3.224 1.00 0.00 50 VAL A CA 3
ATOM 3001 C C . VAL A 1 50 ? 4.019 -3.493 -4.329 1.00 0.00 50 VAL A C 3
ATOM 3002 O O . VAL A 1 50 ? 2.899 -3.988 -4.358 1.00 0.00 50 VAL A O 3
ATOM 3015 N N . LEU A 1 51 ? 4.427 -2.621 -5.253 1.00 0.00 51 LEU A N 3
ATOM 3016 C CA . LEU A 1 51 ? 3.587 -2.165 -6.350 1.00 0.00 51 LEU A CA 3
ATOM 3017 C C . LEU A 1 51 ? 3.058 -3.339 -7.159 1.00 0.00 51 LEU A C 3
ATOM 3018 O O . LEU A 1 51 ? 1.880 -3.370 -7.504 1.00 0.00 51 LEU A O 3
ATOM 3034 N N . LYS A 1 52 ? 3.900 -4.349 -7.373 1.00 0.00 52 LYS A N 3
ATOM 3035 C CA . LYS A 1 52 ? 3.521 -5.569 -8.067 1.00 0.00 52 LYS A CA 3
ATOM 3036 C C . LYS A 1 52 ? 2.370 -6.229 -7.336 1.00 0.00 52 LYS A C 3
ATOM 3037 O O . LYS A 1 52 ? 1.397 -6.623 -7.971 1.00 0.00 52 LYS A O 3
ATOM 3056 N N . LYS A 1 53 ? 2.470 -6.359 -6.007 1.00 0.00 53 LYS A N 3
ATOM 3057 C CA . LYS A 1 53 ? 1.367 -6.883 -5.219 1.00 0.00 53 LYS A CA 3
ATOM 3058 C C . LYS A 1 53 ? 0.125 -6.007 -5.364 1.00 0.00 53 LYS A C 3
ATOM 3059 O O . LYS A 1 53 ? -0.955 -6.569 -5.506 1.00 0.00 53 LYS A O 3
ATOM 3078 N N . LEU A 1 54 ? 0.237 -4.676 -5.296 1.00 0.00 54 LEU A N 3
ATOM 3079 C CA . LEU A 1 54 ? -0.916 -3.780 -5.356 1.00 0.00 54 LEU A CA 3
ATOM 3080 C C . LEU A 1 54 ? -1.684 -3.994 -6.661 1.00 0.00 54 LEU A C 3
ATOM 3081 O O . LEU A 1 54 ? -2.900 -4.199 -6.628 1.00 0.00 54 LEU A O 3
ATOM 3097 N N . GLU A 1 55 ? -0.982 -4.025 -7.795 1.00 0.00 55 GLU A N 3
ATOM 3098 C CA . GLU A 1 55 ? -1.620 -4.221 -9.091 1.00 0.00 55 GLU A CA 3
ATOM 3099 C C . GLU A 1 55 ? -2.253 -5.633 -9.126 1.00 0.00 55 GLU A C 3
ATOM 3100 O O . GLU A 1 55 ? -3.409 -5.776 -9.531 1.00 0.00 55 GLU A O 3
ATOM 3112 N N . GLU A 1 56 ? -1.546 -6.666 -8.638 1.00 0.00 56 GLU A N 3
ATOM 3113 C CA . GLU A 1 56 ? -1.994 -8.068 -8.567 1.00 0.00 56 GLU A CA 3
ATOM 3114 C C . GLU A 1 56 ? -3.254 -8.266 -7.719 1.00 0.00 56 GLU A C 3
ATOM 3115 O O . GLU A 1 56 ? -3.989 -9.240 -7.928 1.00 0.00 56 GLU A O 3
ATOM 3127 N N . ILE A 1 57 ? -3.513 -7.388 -6.747 1.00 0.00 57 ILE A N 3
ATOM 3128 C CA . ILE A 1 57 ? -4.704 -7.461 -5.910 1.00 0.00 57 ILE A CA 3
ATOM 3129 C C . ILE A 1 57 ? -5.864 -6.645 -6.485 1.00 0.00 57 ILE A C 3
ATOM 3130 O O . ILE A 1 57 ? -6.843 -6.448 -5.770 1.00 0.00 57 ILE A O 3
ATOM 3146 N N . ASP A 1 58 ? -5.802 -6.219 -7.751 1.00 0.00 58 ASP A N 3
ATOM 3147 C CA . ASP A 1 58 ? -6.838 -5.457 -8.463 1.00 0.00 58 ASP A CA 3
ATOM 3148 C C . ASP A 1 58 ? -6.883 -3.987 -8.047 1.00 0.00 58 ASP A C 3
ATOM 3149 O O . ASP A 1 58 ? -7.827 -3.284 -8.408 1.00 0.00 58 ASP A O 3
ATOM 3158 N N . TYR A 1 59 ? -5.874 -3.509 -7.306 1.00 0.00 59 TYR A N 3
ATOM 3159 C CA . TYR A 1 59 ? -5.850 -2.181 -6.707 1.00 0.00 59 TYR A CA 3
ATOM 3160 C C . TYR A 1 59 ? -4.719 -1.382 -7.377 1.00 0.00 59 TYR A C 3
ATOM 3161 O O . TYR A 1 59 ? -3.601 -1.376 -6.863 1.00 0.00 59 TYR A O 3
ATOM 3179 N N . PRO A 1 60 ? -4.959 -0.729 -8.523 1.00 0.00 60 PRO A N 3
ATOM 3180 C CA . PRO A 1 60 ? -3.938 0.017 -9.246 1.00 0.00 60 PRO A CA 3
ATOM 3181 C C . PRO A 1 60 ? -3.621 1.368 -8.599 1.00 0.00 60 PRO A C 3
ATOM 3182 O O . PRO A 1 60 ? -4.506 2.225 -8.478 1.00 0.00 60 PRO A O 3
ATOM 3193 N N . VAL A 1 61 ? -2.368 1.562 -8.175 1.00 0.00 61 VAL A N 3
ATOM 3194 C CA . VAL A 1 61 ? -1.953 2.773 -7.466 1.00 0.00 61 VAL A CA 3
ATOM 3195 C C . VAL A 1 61 ? -1.919 3.940 -8.460 1.00 0.00 61 VAL A C 3
ATOM 3196 O O . VAL A 1 61 ? -1.586 3.735 -9.628 1.00 0.00 61 VAL A O 3
ATOM 3209 N N . GLU A 1 62 ? -2.232 5.161 -8.016 1.00 0.00 62 GLU A N 3
ATOM 3210 C CA . GLU A 1 62 ? -2.107 6.343 -8.863 1.00 0.00 62 GLU A CA 3
ATOM 3211 C C . GLU A 1 62 ? -0.627 6.736 -8.981 1.00 0.00 62 GLU A C 3
ATOM 3212 O O . GLU A 1 62 ? -0.097 6.861 -10.084 1.00 0.00 62 GLU A O 3
ATOM 3224 N N . SER A 1 63 ? 0.061 6.924 -7.852 1.00 0.00 63 SER A N 3
ATOM 3225 C CA . SER A 1 63 ? 1.479 7.266 -7.770 1.00 0.00 63 SER A CA 3
ATOM 3226 C C . SER A 1 63 ? 2.005 6.979 -6.360 1.00 0.00 63 SER A C 3
ATOM 3227 O O . SER A 1 63 ? 1.248 6.569 -5.471 1.00 0.00 63 SER A O 3
ATOM 3235 N N . TYR A 1 64 ? 3.305 7.182 -6.156 1.00 0.00 64 TYR A N 3
ATOM 3236 C CA . TYR A 1 64 ? 3.976 7.165 -4.866 1.00 0.00 64 TYR A CA 3
ATOM 3237 C C . TYR A 1 64 ? 4.953 8.344 -4.795 1.00 0.00 64 TYR A C 3
ATOM 3238 O O . TYR A 1 64 ? 5.077 9.110 -5.749 1.00 0.00 64 TYR A O 3
ATOM 3256 N N . GLN A 1 65 ? 5.634 8.504 -3.662 1.00 0.00 65 GLN A N 3
ATOM 3257 C CA . GLN A 1 65 ? 6.698 9.461 -3.427 1.00 0.00 65 GLN A CA 3
ATOM 3258 C C . GLN A 1 65 ? 7.571 8.885 -2.318 1.00 0.00 65 GLN A C 3
ATOM 3259 O O . GLN A 1 65 ? 7.060 8.218 -1.416 1.00 0.00 65 GLN A O 3
ATOM 3273 N N . GLU A 1 66 ? 8.871 9.136 -2.378 1.00 0.00 66 GLU A N 3
ATOM 3274 C CA . GLU A 1 66 ? 9.836 8.862 -1.335 1.00 0.00 66 GLU A CA 3
ATOM 3275 C C . GLU A 1 66 ? 9.522 9.691 -0.086 1.00 0.00 66 GLU A C 3
ATOM 3276 O O . GLU A 1 66 ? 9.026 10.826 -0.194 1.00 0.00 66 GLU A O 3
ATOM 3288 N N . VAL A 1 67 ? 9.834 9.146 1.092 1.00 0.00 67 VAL A N 3
ATOM 3289 C CA . VAL A 1 67 ? 9.758 9.838 2.369 1.00 0.00 67 VAL A CA 3
ATOM 3290 C C . VAL A 1 67 ? 10.961 9.449 3.209 1.00 0.00 67 VAL A C 3
ATOM 3291 O O . VAL A 1 67 ? 11.506 10.359 3.874 1.00 0.00 67 VAL A O 3
ATOM 3304 N N . MET A 1 1 ? 14.110 2.927 3.606 1.00 0.00 1 MET A N 4
ATOM 3305 C CA . MET A 1 1 ? 13.287 3.807 2.764 1.00 0.00 1 MET A CA 4
ATOM 3306 C C . MET A 1 1 ? 11.835 3.457 2.996 1.00 0.00 1 MET A C 4
ATOM 3307 O O . MET A 1 1 ? 11.522 2.310 3.324 1.00 0.00 1 MET A O 4
ATOM 3321 N N . ARG A 1 2 ? 10.933 4.425 2.863 1.00 0.00 2 ARG A N 4
ATOM 3322 C CA . ARG A 1 2 ? 9.501 4.165 2.846 1.00 0.00 2 ARG A CA 4
ATOM 3323 C C . ARG A 1 2 ? 8.855 4.985 1.745 1.00 0.00 2 ARG A C 4
ATOM 3324 O O . ARG A 1 2 ? 9.493 5.876 1.187 1.00 0.00 2 ARG A O 4
ATOM 3345 N N . TYR A 1 3 ? 7.605 4.665 1.413 1.00 0.00 3 TYR A N 4
ATOM 3346 C CA . TYR A 1 3 ? 6.970 5.211 0.225 1.00 0.00 3 TYR A CA 4
ATOM 3347 C C . TYR A 1 3 ? 5.499 5.512 0.505 1.00 0.00 3 TYR A C 4
ATOM 3348 O O . TYR A 1 3 ? 4.771 4.624 0.950 1.00 0.00 3 TYR A O 4
ATOM 3366 N N . VAL A 1 4 ? 5.059 6.755 0.276 1.00 0.00 4 VAL A N 4
ATOM 3367 C CA . VAL A 1 4 ? 3.679 7.209 0.494 1.00 0.00 4 VAL A CA 4
ATOM 3368 C C . VAL A 1 4 ? 2.845 6.902 -0.750 1.00 0.00 4 VAL A C 4
ATOM 3369 O O . VAL A 1 4 ? 2.690 7.756 -1.623 1.00 0.00 4 VAL A O 4
ATOM 3382 N N . LEU A 1 5 ? 2.323 5.685 -0.871 1.00 0.00 5 LEU A N 4
ATOM 3383 C CA . LEU A 1 5 ? 1.535 5.285 -2.043 1.00 0.00 5 LEU A CA 4
ATOM 3384 C C . LEU A 1 5 ? 0.155 5.950 -2.010 1.00 0.00 5 LEU A C 4
ATOM 3385 O O . LEU A 1 5 ? -0.409 6.117 -0.928 1.00 0.00 5 LEU A O 4
ATOM 3401 N N . TYR A 1 6 ? -0.436 6.253 -3.167 1.00 0.00 6 TYR A N 4
ATOM 3402 C CA . TYR A 1 6 ? -1.786 6.795 -3.308 1.00 0.00 6 TYR A CA 4
ATOM 3403 C C . TYR A 1 6 ? -2.676 5.725 -3.929 1.00 0.00 6 TYR A C 4
ATOM 3404 O O . TYR A 1 6 ? -2.559 5.436 -5.124 1.00 0.00 6 TYR A O 4
ATOM 3422 N N . VAL A 1 7 ? -3.521 5.106 -3.108 1.00 0.00 7 VAL A N 4
ATOM 3423 C CA . VAL A 1 7 ? -4.368 3.976 -3.486 1.00 0.00 7 VAL A CA 4
ATOM 3424 C C . VAL A 1 7 ? -5.847 4.393 -3.323 1.00 0.00 7 VAL A C 4
ATOM 3425 O O . VAL A 1 7 ? -6.444 4.110 -2.283 1.00 0.00 7 VAL A O 4
ATOM 3438 N N . PRO A 1 8 ? -6.463 5.069 -4.314 1.00 0.00 8 PRO A N 4
ATOM 3439 C CA . PRO A 1 8 ? -7.862 5.519 -4.259 1.00 0.00 8 PRO A CA 4
ATOM 3440 C C . PRO A 1 8 ? -8.870 4.377 -4.082 1.00 0.00 8 PRO A C 4
ATOM 3441 O O . PRO A 1 8 ? -9.966 4.620 -3.575 1.00 0.00 8 PRO A O 4
ATOM 3452 N N . ASP A 1 9 ? -8.516 3.129 -4.420 1.00 0.00 9 ASP A N 4
ATOM 3453 C CA . ASP A 1 9 ? -9.396 1.974 -4.203 1.00 0.00 9 ASP A CA 4
ATOM 3454 C C . ASP A 1 9 ? -9.677 1.751 -2.719 1.00 0.00 9 ASP A C 4
ATOM 3455 O O . ASP A 1 9 ? -10.711 1.177 -2.359 1.00 0.00 9 ASP A O 4
ATOM 3464 N N . ILE A 1 10 ? -8.821 2.278 -1.835 1.00 0.00 10 ILE A N 4
ATOM 3465 C CA . ILE A 1 10 ? -9.010 2.241 -0.389 1.00 0.00 10 ILE A CA 4
ATOM 3466 C C . ILE A 1 10 ? -10.040 3.295 0.050 1.00 0.00 10 ILE A C 4
ATOM 3467 O O . ILE A 1 10 ? -9.994 3.776 1.176 1.00 0.00 10 ILE A O 4
ATOM 3483 N N . SER A 1 11 ? -10.987 3.669 -0.810 1.00 0.00 11 SER A N 4
ATOM 3484 C CA . SER A 1 11 ? -12.080 4.543 -0.431 1.00 0.00 11 SER A CA 4
ATOM 3485 C C . SER A 1 11 ? -12.941 3.934 0.690 1.00 0.00 11 SER A C 4
ATOM 3486 O O . SER A 1 11 ? -13.629 4.685 1.385 1.00 0.00 11 SER A O 4
ATOM 3494 N N . CYS A 1 12 ? -12.891 2.610 0.913 1.00 0.00 12 CYS A N 4
ATOM 3495 C CA . CYS A 1 12 ? -13.716 1.917 1.904 1.00 0.00 12 CYS A CA 4
ATOM 3496 C C . CYS A 1 12 ? -12.901 1.084 2.897 1.00 0.00 12 CYS A C 4
ATOM 3497 O O . CYS A 1 12 ? -11.794 0.628 2.608 1.00 0.00 12 CYS A O 4
ATOM 3505 N N . ASN A 1 13 ? -13.476 0.853 4.081 1.00 0.00 13 ASN A N 4
ATOM 3506 C CA . ASN A 1 13 ? -12.789 0.227 5.211 1.00 0.00 13 ASN A CA 4
ATOM 3507 C C . ASN A 1 13 ? -12.456 -1.246 4.971 1.00 0.00 13 ASN A C 4
ATOM 3508 O O . ASN A 1 13 ? -11.444 -1.728 5.468 1.00 0.00 13 ASN A O 4
ATOM 3519 N N . HIS A 1 14 ? -13.241 -1.971 4.168 1.00 0.00 14 HIS A N 4
ATOM 3520 C CA . HIS A 1 14 ? -12.842 -3.311 3.732 1.00 0.00 14 HIS A CA 4
ATOM 3521 C C . HIS A 1 14 ? -11.577 -3.256 2.890 1.00 0.00 14 HIS A C 4
ATOM 3522 O O . HIS A 1 14 ? -10.680 -4.085 3.044 1.00 0.00 14 HIS A O 4
ATOM 3536 N N . CYS A 1 15 ? -11.501 -2.263 2.007 1.00 0.00 15 CYS A N 4
ATOM 3537 C CA . CYS A 1 15 ? -10.392 -2.110 1.099 1.00 0.00 15 CYS A CA 4
ATOM 3538 C C . CYS A 1 15 ? -9.081 -1.957 1.874 1.00 0.00 15 CYS A C 4
ATOM 3539 O O . CYS A 1 15 ? -8.069 -2.492 1.438 1.00 0.00 15 CYS A O 4
ATOM 3547 N N . LYS A 1 16 ? -9.096 -1.324 3.058 1.00 0.00 16 LYS A N 4
ATOM 3548 C CA . LYS A 1 16 ? -7.940 -1.236 3.960 1.00 0.00 16 LYS A CA 4
ATOM 3549 C C . LYS A 1 16 ? -7.289 -2.610 4.158 1.00 0.00 16 LYS A C 4
ATOM 3550 O O . LYS A 1 16 ? -6.088 -2.756 3.931 1.00 0.00 16 LYS A O 4
ATOM 3569 N N . MET A 1 17 ? -8.086 -3.624 4.510 1.00 0.00 17 MET A N 4
ATOM 3570 C CA . MET A 1 17 ? -7.620 -4.988 4.738 1.00 0.00 17 MET A CA 4
ATOM 3571 C C . MET A 1 17 ? -6.921 -5.580 3.519 1.00 0.00 17 MET A C 4
ATOM 3572 O O . MET A 1 17 ? -5.935 -6.298 3.682 1.00 0.00 17 MET A O 4
ATOM 3586 N N . ARG A 1 18 ? -7.434 -5.316 2.307 1.00 0.00 18 ARG A N 4
ATOM 3587 C CA . ARG A 1 18 ? -6.968 -5.993 1.092 1.00 0.00 18 ARG A CA 4
ATOM 3588 C C . ARG A 1 18 ? -5.474 -5.759 0.914 1.00 0.00 18 ARG A C 4
ATOM 3589 O O . ARG A 1 18 ? -4.742 -6.659 0.507 1.00 0.00 18 ARG A O 4
ATOM 3610 N N . ILE A 1 19 ? -5.021 -4.557 1.262 1.00 0.00 19 ILE A N 4
ATOM 3611 C CA . ILE A 1 19 ? -3.625 -4.190 1.228 1.00 0.00 19 ILE A CA 4
ATOM 3612 C C . ILE A 1 19 ? -2.915 -4.897 2.367 1.00 0.00 19 ILE A C 4
ATOM 3613 O O . ILE A 1 19 ? -2.083 -5.752 2.083 1.00 0.00 19 ILE A O 4
ATOM 3629 N N . SER A 1 20 ? -3.195 -4.555 3.631 1.00 0.00 20 SER A N 4
ATOM 3630 C CA . SER A 1 20 ? -2.429 -5.049 4.758 1.00 0.00 20 SER A CA 4
ATOM 3631 C C . SER A 1 20 ? -2.236 -6.553 4.740 1.00 0.00 20 SER A C 4
ATOM 3632 O O . SER A 1 20 ? -1.121 -7.020 4.940 1.00 0.00 20 SER A O 4
ATOM 3640 N N . LYS A 1 21 ? -3.299 -7.296 4.437 1.00 0.00 21 LYS A N 4
ATOM 3641 C CA . LYS A 1 21 ? -3.247 -8.740 4.421 1.00 0.00 21 LYS A CA 4
ATOM 3642 C C . LYS A 1 21 ? -2.169 -9.229 3.448 1.00 0.00 21 LYS A C 4
ATOM 3643 O O . LYS A 1 21 ? -1.357 -10.074 3.810 1.00 0.00 21 LYS A O 4
ATOM 3662 N N . ALA A 1 22 ? -2.142 -8.669 2.234 1.00 0.00 22 ALA A N 4
ATOM 3663 C CA . ALA A 1 22 ? -1.136 -8.967 1.224 1.00 0.00 22 ALA A CA 4
ATOM 3664 C C . ALA A 1 22 ? 0.244 -8.442 1.633 1.00 0.00 22 ALA A C 4
ATOM 3665 O O . ALA A 1 22 ? 1.247 -9.076 1.315 1.00 0.00 22 ALA A O 4
ATOM 3672 N N . LEU A 1 23 ? 0.327 -7.291 2.312 1.00 0.00 23 LEU A N 4
ATOM 3673 C CA . LEU A 1 23 ? 1.594 -6.713 2.760 1.00 0.00 23 LEU A CA 4
ATOM 3674 C C . LEU A 1 23 ? 2.277 -7.616 3.790 1.00 0.00 23 LEU A C 4
ATOM 3675 O O . LEU A 1 23 ? 3.495 -7.794 3.765 1.00 0.00 23 LEU A O 4
ATOM 3691 N N . GLU A 1 24 ? 1.506 -8.181 4.711 1.00 0.00 24 GLU A N 4
ATOM 3692 C CA . GLU A 1 24 ? 2.016 -9.083 5.737 1.00 0.00 24 GLU A CA 4
ATOM 3693 C C . GLU A 1 24 ? 2.714 -10.279 5.079 1.00 0.00 24 GLU A C 4
ATOM 3694 O O . GLU A 1 24 ? 3.812 -10.654 5.497 1.00 0.00 24 GLU A O 4
ATOM 3706 N N . GLU A 1 25 ? 2.131 -10.828 4.006 1.00 0.00 25 GLU A N 4
ATOM 3707 C CA . GLU A 1 25 ? 2.646 -11.990 3.280 1.00 0.00 25 GLU A CA 4
ATOM 3708 C C . GLU A 1 25 ? 3.748 -11.582 2.289 1.00 0.00 25 GLU A C 4
ATOM 3709 O O . GLU A 1 25 ? 4.649 -12.373 1.997 1.00 0.00 25 GLU A O 4
ATOM 3721 N N . LEU A 1 26 ? 3.764 -10.322 1.838 1.00 0.00 26 LEU A N 4
ATOM 3722 C CA . LEU A 1 26 ? 4.880 -9.656 1.183 1.00 0.00 26 LEU A CA 4
ATOM 3723 C C . LEU A 1 26 ? 6.051 -9.481 2.166 1.00 0.00 26 LEU A C 4
ATOM 3724 O O . LEU A 1 26 ? 7.180 -9.208 1.761 1.00 0.00 26 LEU A O 4
ATOM 3740 N N . GLY A 1 27 ? 5.831 -9.701 3.466 1.00 0.00 27 GLY A N 4
ATOM 3741 C CA . GLY A 1 27 ? 6.858 -9.628 4.492 1.00 0.00 27 GLY A CA 4
ATOM 3742 C C . GLY A 1 27 ? 7.368 -8.205 4.637 1.00 0.00 27 GLY A C 4
ATOM 3743 O O . GLY A 1 27 ? 8.579 -7.999 4.741 1.00 0.00 27 GLY A O 4
ATOM 3747 N N . VAL A 1 28 ? 6.484 -7.205 4.573 1.00 0.00 28 VAL A N 4
ATOM 3748 C CA . VAL A 1 28 ? 6.824 -5.885 5.095 1.00 0.00 28 VAL A CA 4
ATOM 3749 C C . VAL A 1 28 ? 6.990 -6.025 6.620 1.00 0.00 28 VAL A C 4
ATOM 3750 O O . VAL A 1 28 ? 6.519 -7.006 7.204 1.00 0.00 28 VAL A O 4
ATOM 3763 N N . LYS A 1 29 ? 7.599 -5.033 7.274 1.00 0.00 29 LYS A N 4
ATOM 3764 C CA . LYS A 1 29 ? 7.665 -4.953 8.733 1.00 0.00 29 LYS A CA 4
ATOM 3765 C C . LYS A 1 29 ? 7.110 -3.648 9.272 1.00 0.00 29 LYS A C 4
ATOM 3766 O O . LYS A 1 29 ? 6.625 -3.632 10.400 1.00 0.00 29 LYS A O 4
ATOM 3785 N N . ASN A 1 30 ? 7.140 -2.566 8.496 1.00 0.00 30 ASN A N 4
ATOM 3786 C CA . ASN A 1 30 ? 6.732 -1.242 8.935 1.00 0.00 30 ASN A CA 4
ATOM 3787 C C . ASN A 1 30 ? 5.876 -0.677 7.819 1.00 0.00 30 ASN A C 4
ATOM 3788 O O . ASN A 1 30 ? 6.343 -0.597 6.684 1.00 0.00 30 ASN A O 4
ATOM 3799 N N . TYR A 1 31 ? 4.602 -0.416 8.090 1.00 0.00 31 TYR A N 4
ATOM 3800 C CA . TYR A 1 31 ? 3.617 -0.057 7.088 1.00 0.00 31 TYR A CA 4
ATOM 3801 C C . TYR A 1 31 ? 2.372 0.461 7.770 1.00 0.00 31 TYR A C 4
ATOM 3802 O O . TYR A 1 31 ? 2.119 0.173 8.941 1.00 0.00 31 TYR A O 4
ATOM 3820 N N . GLU A 1 32 ? 1.562 1.191 7.011 1.00 0.00 32 GLU A N 4
ATOM 3821 C CA . GLU A 1 32 ? 0.356 1.804 7.533 1.00 0.00 32 GLU A CA 4
ATOM 3822 C C . GLU A 1 32 ? -0.611 2.128 6.396 1.00 0.00 32 GLU A C 4
ATOM 3823 O O . GLU A 1 32 ? -0.316 2.965 5.541 1.00 0.00 32 GLU A O 4
ATOM 3835 N N . VAL A 1 33 ? -1.757 1.453 6.346 1.00 0.00 33 VAL A N 4
ATOM 3836 C CA . VAL A 1 33 ? -2.809 1.739 5.380 1.00 0.00 33 VAL A CA 4
ATOM 3837 C C . VAL A 1 33 ? -3.788 2.735 6.003 1.00 0.00 33 VAL A C 4
ATOM 3838 O O . VAL A 1 33 ? -4.126 2.611 7.180 1.00 0.00 33 VAL A O 4
ATOM 3851 N N . SER A 1 34 ? -4.314 3.649 5.191 1.00 0.00 34 SER A N 4
ATOM 3852 C CA . SER A 1 34 ? -5.340 4.602 5.550 1.00 0.00 34 SER A CA 4
ATOM 3853 C C . SER A 1 34 ? -6.451 4.547 4.513 1.00 0.00 34 SER A C 4
ATOM 3854 O O . SER A 1 34 ? -6.216 4.784 3.327 1.00 0.00 34 SER A O 4
ATOM 3862 N N . VAL A 1 35 ? -7.659 4.215 4.967 1.00 0.00 35 VAL A N 4
ATOM 3863 C CA . VAL A 1 35 ? -8.885 4.340 4.188 1.00 0.00 35 VAL A CA 4
ATOM 3864 C C . VAL A 1 35 ? -9.275 5.808 4.062 1.00 0.00 35 VAL A C 4
ATOM 3865 O O . VAL A 1 35 ? -9.588 6.274 2.967 1.00 0.00 35 VAL A O 4
ATOM 3878 N N . GLU A 1 36 ? -9.226 6.546 5.169 1.00 0.00 36 GLU A N 4
ATOM 3879 C CA . GLU A 1 36 ? -9.695 7.920 5.241 1.00 0.00 36 GLU A CA 4
ATOM 3880 C C . GLU A 1 36 ? -8.933 8.780 4.227 1.00 0.00 36 GLU A C 4
ATOM 3881 O O . GLU A 1 36 ? -9.561 9.537 3.485 1.00 0.00 36 GLU A O 4
ATOM 3893 N N . GLU A 1 37 ? -7.616 8.576 4.099 1.00 0.00 37 GLU A N 4
ATOM 3894 C CA . GLU A 1 37 ? -6.768 9.330 3.176 1.00 0.00 37 GLU A CA 4
ATOM 3895 C C . GLU A 1 37 ? -6.345 8.533 1.926 1.00 0.00 37 GLU A C 4
ATOM 3896 O O . GLU A 1 37 ? -5.532 9.039 1.153 1.00 0.00 37 GLU A O 4
ATOM 3908 N N . LYS A 1 38 ? -6.871 7.317 1.693 1.00 0.00 38 LYS A N 4
ATOM 3909 C CA . LYS A 1 38 ? -6.543 6.464 0.537 1.00 0.00 38 LYS A CA 4
ATOM 3910 C C . LYS A 1 38 ? -5.039 6.348 0.305 1.00 0.00 38 LYS A C 4
ATOM 3911 O O . LYS A 1 38 ? -4.511 6.580 -0.788 1.00 0.00 38 LYS A O 4
ATOM 3930 N N . LYS A 1 39 ? -4.328 5.972 1.362 1.00 0.00 39 LYS A N 4
ATOM 3931 C CA . LYS A 1 39 ? -2.877 5.977 1.382 1.00 0.00 39 LYS A CA 4
ATOM 3932 C C . LYS A 1 39 ? -2.373 4.663 1.948 1.00 0.00 39 LYS A C 4
ATOM 3933 O O . LYS A 1 39 ? -3.077 3.975 2.689 1.00 0.00 39 LYS A O 4
ATOM 3952 N N . VAL A 1 40 ? -1.141 4.310 1.610 1.00 0.00 40 VAL A N 4
ATOM 3953 C CA . VAL A 1 40 ? -0.427 3.168 2.149 1.00 0.00 40 VAL A CA 4
ATOM 3954 C C . VAL A 1 40 ? 1.001 3.652 2.320 1.00 0.00 40 VAL A C 4
ATOM 3955 O O . VAL A 1 40 ? 1.608 4.081 1.343 1.00 0.00 40 VAL A O 4
ATOM 3968 N N . VAL A 1 41 ? 1.539 3.671 3.534 1.00 0.00 41 VAL A N 4
ATOM 3969 C CA . VAL A 1 41 ? 2.982 3.730 3.699 1.00 0.00 41 VAL A CA 4
ATOM 3970 C C . VAL A 1 41 ? 3.461 2.282 3.747 1.00 0.00 41 VAL A C 4
ATOM 3971 O O . VAL A 1 41 ? 2.806 1.436 4.360 1.00 0.00 41 VAL A O 4
ATOM 3984 N N . VAL A 1 42 ? 4.603 2.011 3.127 1.00 0.00 42 VAL A N 4
ATOM 3985 C CA . VAL A 1 42 ? 5.350 0.766 3.217 1.00 0.00 42 VAL A CA 4
ATOM 3986 C C . VAL A 1 42 ? 6.815 1.138 3.389 1.00 0.00 42 VAL A C 4
ATOM 3987 O O . VAL A 1 42 ? 7.315 1.979 2.644 1.00 0.00 42 VAL A O 4
ATOM 4000 N N . GLU A 1 43 ? 7.487 0.531 4.360 1.00 0.00 43 GLU A N 4
ATOM 4001 C CA . GLU A 1 43 ? 8.917 0.621 4.579 1.00 0.00 43 GLU A CA 4
ATOM 4002 C C . GLU A 1 43 ? 9.530 -0.629 3.939 1.00 0.00 43 GLU A C 4
ATOM 4003 O O . GLU A 1 43 ? 9.437 -1.730 4.490 1.00 0.00 43 GLU A O 4
ATOM 4015 N N . THR A 1 44 ? 10.066 -0.486 2.727 1.00 0.00 44 THR A N 4
ATOM 4016 C CA . THR A 1 44 ? 10.730 -1.559 2.005 1.00 0.00 44 THR A CA 4
ATOM 4017 C C . THR A 1 44 ? 11.951 -0.989 1.274 1.00 0.00 44 THR A C 4
ATOM 4018 O O . THR A 1 44 ? 12.320 0.178 1.420 1.00 0.00 44 THR A O 4
ATOM 4029 N N . GLU A 1 45 ? 12.593 -1.829 0.475 1.00 0.00 45 GLU A N 4
ATOM 4030 C CA . GLU A 1 45 ? 13.658 -1.478 -0.445 1.00 0.00 45 GLU A CA 4
ATOM 4031 C C . GLU A 1 45 ? 13.182 -1.780 -1.870 1.00 0.00 45 GLU A C 4
ATOM 4032 O O . GLU A 1 45 ? 13.418 -0.982 -2.776 1.00 0.00 45 GLU A O 4
ATOM 4044 N N . ASN A 1 46 ? 12.500 -2.914 -2.091 1.00 0.00 46 ASN A N 4
ATOM 4045 C CA . ASN A 1 46 ? 11.945 -3.229 -3.410 1.00 0.00 46 ASN A CA 4
ATOM 4046 C C . ASN A 1 46 ? 10.519 -2.708 -3.503 1.00 0.00 46 ASN A C 4
ATOM 4047 O O . ASN A 1 46 ? 9.559 -3.464 -3.338 1.00 0.00 46 ASN A O 4
ATOM 4058 N N . LEU A 1 47 ? 10.387 -1.406 -3.758 1.00 0.00 47 LEU A N 4
ATOM 4059 C CA . LEU A 1 47 ? 9.094 -0.766 -3.966 1.00 0.00 47 LEU A CA 4
ATOM 4060 C C . LEU A 1 47 ? 8.329 -1.436 -5.106 1.00 0.00 47 LEU A C 4
ATOM 4061 O O . LEU A 1 47 ? 7.124 -1.633 -4.970 1.00 0.00 47 LEU A O 4
ATOM 4077 N N . ASP A 1 48 ? 9.008 -1.808 -6.195 1.00 0.00 48 ASP A N 4
ATOM 4078 C CA . ASP A 1 48 ? 8.392 -2.446 -7.364 1.00 0.00 48 ASP A CA 4
ATOM 4079 C C . ASP A 1 48 ? 7.583 -3.672 -6.943 1.00 0.00 48 ASP A C 4
ATOM 4080 O O . ASP A 1 48 ? 6.470 -3.859 -7.429 1.00 0.00 48 ASP A O 4
ATOM 4089 N N . SER A 1 49 ? 8.085 -4.450 -5.969 1.00 0.00 49 SER A N 4
ATOM 4090 C CA . SER A 1 49 ? 7.343 -5.571 -5.406 1.00 0.00 49 SER A CA 4
ATOM 4091 C C . SER A 1 49 ? 6.001 -5.133 -4.814 1.00 0.00 49 SER A C 4
ATOM 4092 O O . SER A 1 49 ? 4.979 -5.762 -5.092 1.00 0.00 49 SER A O 4
ATOM 4100 N N . VAL A 1 50 ? 5.982 -4.062 -4.014 1.00 0.00 50 VAL A N 4
ATOM 4101 C CA . VAL A 1 50 ? 4.758 -3.559 -3.406 1.00 0.00 50 VAL A CA 4
ATOM 4102 C C . VAL A 1 50 ? 3.813 -3.064 -4.504 1.00 0.00 50 VAL A C 4
ATOM 4103 O O . VAL A 1 50 ? 2.640 -3.421 -4.489 1.00 0.00 50 VAL A O 4
ATOM 4116 N N . LEU A 1 51 ? 4.291 -2.229 -5.432 1.00 0.00 51 LEU A N 4
ATOM 4117 C CA . LEU A 1 51 ? 3.449 -1.609 -6.458 1.00 0.00 51 LEU A CA 4
ATOM 4118 C C . LEU A 1 51 ? 2.746 -2.683 -7.282 1.00 0.00 51 LEU A C 4
ATOM 4119 O O . LEU A 1 51 ? 1.541 -2.598 -7.524 1.00 0.00 51 LEU A O 4
ATOM 4135 N N . LYS A 1 52 ? 3.489 -3.719 -7.657 1.00 0.00 52 LYS A N 4
ATOM 4136 C CA . LYS A 1 52 ? 2.989 -4.875 -8.374 1.00 0.00 52 LYS A CA 4
ATOM 4137 C C . LYS A 1 52 ? 2.030 -5.687 -7.506 1.00 0.00 52 LYS A C 4
ATOM 4138 O O . LYS A 1 52 ? 0.958 -6.048 -7.976 1.00 0.00 52 LYS A O 4
ATOM 4157 N N . LYS A 1 53 ? 2.358 -5.954 -6.237 1.00 0.00 53 LYS A N 4
ATOM 4158 C CA . LYS A 1 53 ? 1.463 -6.672 -5.325 1.00 0.00 53 LYS A CA 4
ATOM 4159 C C . LYS A 1 53 ? 0.130 -5.940 -5.160 1.00 0.00 53 LYS A C 4
ATOM 4160 O O . LYS A 1 53 ? -0.894 -6.598 -5.005 1.00 0.00 53 LYS A O 4
ATOM 4179 N N . LEU A 1 54 ? 0.132 -4.607 -5.158 1.00 0.00 54 LEU A N 4
ATOM 4180 C CA . LEU A 1 54 ? -1.074 -3.795 -5.089 1.00 0.00 54 LEU A CA 4
ATOM 4181 C C . LEU A 1 54 ? -1.890 -3.947 -6.372 1.00 0.00 54 LEU A C 4
ATOM 4182 O O . LEU A 1 54 ? -3.094 -4.186 -6.321 1.00 0.00 54 LEU A O 4
ATOM 4198 N N . GLU A 1 55 ? -1.247 -3.856 -7.531 1.00 0.00 55 GLU A N 4
ATOM 4199 C CA . GLU A 1 55 ? -1.882 -3.996 -8.824 1.00 0.00 55 GLU A CA 4
ATOM 4200 C C . GLU A 1 55 ? -2.557 -5.372 -8.925 1.00 0.00 55 GLU A C 4
ATOM 4201 O O . GLU A 1 55 ? -3.713 -5.469 -9.335 1.00 0.00 55 GLU A O 4
ATOM 4213 N N . GLU A 1 56 ? -1.873 -6.420 -8.459 1.00 0.00 56 GLU A N 4
ATOM 4214 C CA . GLU A 1 56 ? -2.329 -7.804 -8.447 1.00 0.00 56 GLU A CA 4
ATOM 4215 C C . GLU A 1 56 ? -3.608 -8.027 -7.641 1.00 0.00 56 GLU A C 4
ATOM 4216 O O . GLU A 1 56 ? -4.310 -9.002 -7.907 1.00 0.00 56 GLU A O 4
ATOM 4228 N N . ILE A 1 57 ? -3.922 -7.198 -6.643 1.00 0.00 57 ILE A N 4
ATOM 4229 C CA . ILE A 1 57 ? -5.137 -7.349 -5.843 1.00 0.00 57 ILE A CA 4
ATOM 4230 C C . ILE A 1 57 ? -6.284 -6.511 -6.431 1.00 0.00 57 ILE A C 4
ATOM 4231 O O . ILE A 1 57 ? -7.260 -6.257 -5.726 1.00 0.00 57 ILE A O 4
ATOM 4247 N N . ASP A 1 58 ? -6.171 -6.102 -7.703 1.00 0.00 58 ASP A N 4
ATOM 4248 C CA . ASP A 1 58 ? -7.031 -5.218 -8.501 1.00 0.00 58 ASP A CA 4
ATOM 4249 C C . ASP A 1 58 ? -6.855 -3.738 -8.115 1.00 0.00 58 ASP A C 4
ATOM 4250 O O . ASP A 1 58 ? -7.705 -2.928 -8.486 1.00 0.00 58 ASP A O 4
ATOM 4259 N N . TYR A 1 59 ? -5.829 -3.351 -7.344 1.00 0.00 59 TYR A N 4
ATOM 4260 C CA . TYR A 1 59 ? -5.710 -2.007 -6.768 1.00 0.00 59 TYR A CA 4
ATOM 4261 C C . TYR A 1 59 ? -4.481 -1.288 -7.349 1.00 0.00 59 TYR A C 4
ATOM 4262 O O . TYR A 1 59 ? -3.469 -1.153 -6.656 1.00 0.00 59 TYR A O 4
ATOM 4280 N N . PRO A 1 60 ? -4.526 -0.798 -8.597 1.00 0.00 60 PRO A N 4
ATOM 4281 C CA . PRO A 1 60 ? -3.402 -0.092 -9.180 1.00 0.00 60 PRO A CA 4
ATOM 4282 C C . PRO A 1 60 ? -3.219 1.244 -8.453 1.00 0.00 60 PRO A C 4
ATOM 4283 O O . PRO A 1 60 ? -4.132 2.077 -8.383 1.00 0.00 60 PRO A O 4
ATOM 4294 N N . VAL A 1 61 ? -2.043 1.442 -7.869 1.00 0.00 61 VAL A N 4
ATOM 4295 C CA . VAL A 1 61 ? -1.641 2.677 -7.211 1.00 0.00 61 VAL A CA 4
ATOM 4296 C C . VAL A 1 61 ? -1.584 3.777 -8.283 1.00 0.00 61 VAL A C 4
ATOM 4297 O O . VAL A 1 61 ? -1.128 3.510 -9.399 1.00 0.00 61 VAL A O 4
ATOM 4310 N N . GLU A 1 62 ? -1.989 5.014 -7.981 1.00 0.00 62 GLU A N 4
ATOM 4311 C CA . GLU A 1 62 ? -1.787 6.136 -8.901 1.00 0.00 62 GLU A CA 4
ATOM 4312 C C . GLU A 1 62 ? -0.292 6.493 -8.912 1.00 0.00 62 GLU A C 4
ATOM 4313 O O . GLU A 1 62 ? 0.404 6.239 -9.899 1.00 0.00 62 GLU A O 4
ATOM 4325 N N . SER A 1 63 ? 0.216 7.029 -7.798 1.00 0.00 63 SER A N 4
ATOM 4326 C CA . SER A 1 63 ? 1.597 7.469 -7.614 1.00 0.00 63 SER A CA 4
ATOM 4327 C C . SER A 1 63 ? 2.034 7.239 -6.163 1.00 0.00 63 SER A C 4
ATOM 4328 O O . SER A 1 63 ? 1.285 6.674 -5.362 1.00 0.00 63 SER A O 4
ATOM 4336 N N . TYR A 1 64 ? 3.274 7.611 -5.851 1.00 0.00 64 TYR A N 4
ATOM 4337 C CA . TYR A 1 64 ? 3.972 7.366 -4.600 1.00 0.00 64 TYR A CA 4
ATOM 4338 C C . TYR A 1 64 ? 4.907 8.559 -4.325 1.00 0.00 64 TYR A C 4
ATOM 4339 O O . TYR A 1 64 ? 5.069 9.426 -5.183 1.00 0.00 64 TYR A O 4
ATOM 4357 N N . GLN A 1 65 ? 5.550 8.603 -3.155 1.00 0.00 65 GLN A N 4
ATOM 4358 C CA . GLN A 1 65 ? 6.554 9.591 -2.776 1.00 0.00 65 GLN A CA 4
ATOM 4359 C C . GLN A 1 65 ? 7.550 8.899 -1.852 1.00 0.00 65 GLN A C 4
ATOM 4360 O O . GLN A 1 65 ? 7.122 8.107 -1.018 1.00 0.00 65 GLN A O 4
ATOM 4374 N N . GLU A 1 66 ? 8.835 9.203 -1.969 1.00 0.00 66 GLU A N 4
ATOM 4375 C CA . GLU A 1 66 ? 9.928 8.687 -1.158 1.00 0.00 66 GLU A CA 4
ATOM 4376 C C . GLU A 1 66 ? 9.972 9.398 0.199 1.00 0.00 66 GLU A C 4
ATOM 4377 O O . GLU A 1 66 ? 9.797 10.621 0.250 1.00 0.00 66 GLU A O 4
ATOM 4389 N N . VAL A 1 67 ? 10.218 8.652 1.280 1.00 0.00 67 VAL A N 4
ATOM 4390 C CA . VAL A 1 67 ? 10.406 9.135 2.653 1.00 0.00 67 VAL A CA 4
ATOM 4391 C C . VAL A 1 67 ? 11.233 8.165 3.509 1.00 0.00 67 VAL A C 4
ATOM 4392 O O . VAL A 1 67 ? 11.814 7.180 3.003 1.00 0.00 67 VAL A O 4
ATOM 4405 N N . MET A 1 1 ? 13.757 2.502 3.298 1.00 0.00 1 MET A N 5
ATOM 4406 C CA . MET A 1 1 ? 12.978 3.584 2.677 1.00 0.00 1 MET A CA 5
ATOM 4407 C C . MET A 1 1 ? 11.510 3.275 2.895 1.00 0.00 1 MET A C 5
ATOM 4408 O O . MET A 1 1 ? 11.165 2.097 3.033 1.00 0.00 1 MET A O 5
ATOM 4422 N N . ARG A 1 2 ? 10.631 4.281 2.879 1.00 0.00 2 ARG A N 5
ATOM 4423 C CA . ARG A 1 2 ? 9.195 4.041 2.823 1.00 0.00 2 ARG A CA 5
ATOM 4424 C C . ARG A 1 2 ? 8.583 4.871 1.702 1.00 0.00 2 ARG A C 5
ATOM 4425 O O . ARG A 1 2 ? 9.225 5.793 1.200 1.00 0.00 2 ARG A O 5
ATOM 4446 N N . TYR A 1 3 ? 7.361 4.530 1.300 1.00 0.00 3 TYR A N 5
ATOM 4447 C CA . TYR A 1 3 ? 6.754 5.056 0.086 1.00 0.00 3 TYR A CA 5
ATOM 4448 C C . TYR A 1 3 ? 5.267 5.313 0.317 1.00 0.00 3 TYR A C 5
ATOM 4449 O O . TYR A 1 3 ? 4.533 4.364 0.585 1.00 0.00 3 TYR A O 5
ATOM 4467 N N . VAL A 1 4 ? 4.815 6.569 0.246 1.00 0.00 4 VAL A N 5
ATOM 4468 C CA . VAL A 1 4 ? 3.413 6.972 0.398 1.00 0.00 4 VAL A CA 5
ATOM 4469 C C . VAL A 1 4 ? 2.667 6.697 -0.914 1.00 0.00 4 VAL A C 5
ATOM 4470 O O . VAL A 1 4 ? 2.597 7.561 -1.794 1.00 0.00 4 VAL A O 5
ATOM 4483 N N . LEU A 1 5 ? 2.144 5.483 -1.079 1.00 0.00 5 LEU A N 5
ATOM 4484 C CA . LEU A 1 5 ? 1.371 5.101 -2.259 1.00 0.00 5 LEU A CA 5
ATOM 4485 C C . LEU A 1 5 ? -0.049 5.654 -2.124 1.00 0.00 5 LEU A C 5
ATOM 4486 O O . LEU A 1 5 ? -0.735 5.350 -1.141 1.00 0.00 5 LEU A O 5
ATOM 4502 N N . TYR A 1 6 ? -0.510 6.414 -3.113 1.00 0.00 6 TYR A N 5
ATOM 4503 C CA . TYR A 1 6 ? -1.904 6.778 -3.285 1.00 0.00 6 TYR A CA 5
ATOM 4504 C C . TYR A 1 6 ? -2.632 5.620 -3.956 1.00 0.00 6 TYR A C 5
ATOM 4505 O O . TYR A 1 6 ? -2.426 5.339 -5.139 1.00 0.00 6 TYR A O 5
ATOM 4523 N N . VAL A 1 7 ? -3.466 4.935 -3.181 1.00 0.00 7 VAL A N 5
ATOM 4524 C CA . VAL A 1 7 ? -4.249 3.784 -3.597 1.00 0.00 7 VAL A CA 5
ATOM 4525 C C . VAL A 1 7 ? -5.717 4.182 -3.385 1.00 0.00 7 VAL A C 5
ATOM 4526 O O . VAL A 1 7 ? -6.267 3.922 -2.311 1.00 0.00 7 VAL A O 5
ATOM 4539 N N . PRO A 1 8 ? -6.352 4.864 -4.358 1.00 0.00 8 PRO A N 5
ATOM 4540 C CA . PRO A 1 8 ? -7.661 5.482 -4.167 1.00 0.00 8 PRO A CA 5
ATOM 4541 C C . PRO A 1 8 ? -8.736 4.459 -3.784 1.00 0.00 8 PRO A C 5
ATOM 4542 O O . PRO A 1 8 ? -9.638 4.785 -3.015 1.00 0.00 8 PRO A O 5
ATOM 4553 N N . ASP A 1 9 ? -8.590 3.210 -4.233 1.00 0.00 9 ASP A N 5
ATOM 4554 C CA . ASP A 1 9 ? -9.477 2.085 -3.956 1.00 0.00 9 ASP A CA 5
ATOM 4555 C C . ASP A 1 9 ? -9.636 1.777 -2.469 1.00 0.00 9 ASP A C 5
ATOM 4556 O O . ASP A 1 9 ? -10.554 1.056 -2.084 1.00 0.00 9 ASP A O 5
ATOM 4565 N N . ILE A 1 10 ? -8.804 2.337 -1.591 1.00 0.00 10 ILE A N 5
ATOM 4566 C CA . ILE A 1 10 ? -8.898 2.126 -0.146 1.00 0.00 10 ILE A CA 5
ATOM 4567 C C . ILE A 1 10 ? -10.072 2.923 0.455 1.00 0.00 10 ILE A C 5
ATOM 4568 O O . ILE A 1 10 ? -10.274 2.919 1.663 1.00 0.00 10 ILE A O 5
ATOM 4584 N N . SER A 1 11 ? -10.897 3.573 -0.364 1.00 0.00 11 SER A N 5
ATOM 4585 C CA . SER A 1 11 ? -12.004 4.413 0.056 1.00 0.00 11 SER A CA 5
ATOM 4586 C C . SER A 1 11 ? -13.097 3.671 0.845 1.00 0.00 11 SER A C 5
ATOM 4587 O O . SER A 1 11 ? -14.074 4.305 1.250 1.00 0.00 11 SER A O 5
ATOM 4595 N N . CYS A 1 12 ? -12.995 2.358 1.064 1.00 0.00 12 CYS A N 5
ATOM 4596 C CA . CYS A 1 12 ? -13.837 1.627 2.008 1.00 0.00 12 CYS A CA 5
ATOM 4597 C C . CYS A 1 12 ? -12.956 0.964 3.070 1.00 0.00 12 CYS A C 5
ATOM 4598 O O . CYS A 1 12 ? -11.833 0.548 2.801 1.00 0.00 12 CYS A O 5
ATOM 4606 N N . ASN A 1 13 ? -13.469 0.828 4.291 1.00 0.00 13 ASN A N 5
ATOM 4607 C CA . ASN A 1 13 ? -12.695 0.346 5.430 1.00 0.00 13 ASN A CA 5
ATOM 4608 C C . ASN A 1 13 ? -12.222 -1.089 5.190 1.00 0.00 13 ASN A C 5
ATOM 4609 O O . ASN A 1 13 ? -11.062 -1.374 5.480 1.00 0.00 13 ASN A O 5
ATOM 4620 N N . HIS A 1 14 ? -13.044 -1.967 4.590 1.00 0.00 14 HIS A N 5
ATOM 4621 C CA . HIS A 1 14 ? -12.622 -3.338 4.267 1.00 0.00 14 HIS A CA 5
ATOM 4622 C C . HIS A 1 14 ? -11.465 -3.374 3.261 1.00 0.00 14 HIS A C 5
ATOM 4623 O O . HIS A 1 14 ? -10.679 -4.332 3.251 1.00 0.00 14 HIS A O 5
ATOM 4637 N N . CYS A 1 15 ? -11.386 -2.363 2.386 1.00 0.00 15 CYS A N 5
ATOM 4638 C CA . CYS A 1 15 ? -10.376 -2.258 1.349 1.00 0.00 15 CYS A CA 5
ATOM 4639 C C . CYS A 1 15 ? -9.003 -2.158 2.001 1.00 0.00 15 CYS A C 5
ATOM 4640 O O . CYS A 1 15 ? -8.041 -2.720 1.489 1.00 0.00 15 CYS A O 5
ATOM 4648 N N . LYS A 1 16 ? -8.917 -1.527 3.177 1.00 0.00 16 LYS A N 5
ATOM 4649 C CA . LYS A 1 16 ? -7.683 -1.411 3.934 1.00 0.00 16 LYS A CA 5
ATOM 4650 C C . LYS A 1 16 ? -7.092 -2.796 4.193 1.00 0.00 16 LYS A C 5
ATOM 4651 O O . LYS A 1 16 ? -5.921 -3.018 3.885 1.00 0.00 16 LYS A O 5
ATOM 4670 N N . MET A 1 17 ? -7.875 -3.749 4.704 1.00 0.00 17 MET A N 5
ATOM 4671 C CA . MET A 1 17 ? -7.469 -5.116 4.912 1.00 0.00 17 MET A CA 5
ATOM 4672 C C . MET A 1 17 ? -7.070 -5.853 3.620 1.00 0.00 17 MET A C 5
ATOM 4673 O O . MET A 1 17 ? -6.263 -6.779 3.697 1.00 0.00 17 MET A O 5
ATOM 4687 N N . ARG A 1 18 ? -7.524 -5.424 2.430 1.00 0.00 18 ARG A N 5
ATOM 4688 C CA . ARG A 1 18 ? -7.059 -6.025 1.174 1.00 0.00 18 ARG A CA 5
ATOM 4689 C C . ARG A 1 18 ? -5.562 -5.780 1.027 1.00 0.00 18 ARG A C 5
ATOM 4690 O O . ARG A 1 18 ? -4.869 -6.651 0.506 1.00 0.00 18 ARG A O 5
ATOM 4711 N N . ILE A 1 19 ? -5.076 -4.619 1.482 1.00 0.00 19 ILE A N 5
ATOM 4712 C CA . ILE A 1 19 ? -3.675 -4.278 1.487 1.00 0.00 19 ILE A CA 5
ATOM 4713 C C . ILE A 1 19 ? -3.008 -5.067 2.599 1.00 0.00 19 ILE A C 5
ATOM 4714 O O . ILE A 1 19 ? -2.126 -5.847 2.273 1.00 0.00 19 ILE A O 5
ATOM 4730 N N . SER A 1 20 ? -3.366 -4.901 3.879 1.00 0.00 20 SER A N 5
ATOM 4731 C CA . SER A 1 20 ? -2.564 -5.468 4.950 1.00 0.00 20 SER A CA 5
ATOM 4732 C C . SER A 1 20 ? -2.383 -6.973 4.800 1.00 0.00 20 SER A C 5
ATOM 4733 O O . SER A 1 20 ? -1.263 -7.458 4.931 1.00 0.00 20 SER A O 5
ATOM 4741 N N . LYS A 1 21 ? -3.456 -7.703 4.479 1.00 0.00 21 LYS A N 5
ATOM 4742 C CA . LYS A 1 21 ? -3.372 -9.147 4.311 1.00 0.00 21 LYS A CA 5
ATOM 4743 C C . LYS A 1 21 ? -2.386 -9.517 3.194 1.00 0.00 21 LYS A C 5
ATOM 4744 O O . LYS A 1 21 ? -1.628 -10.464 3.351 1.00 0.00 21 LYS A O 5
ATOM 4763 N N . ALA A 1 22 ? -2.339 -8.754 2.096 1.00 0.00 22 ALA A N 5
ATOM 4764 C CA . ALA A 1 22 ? -1.359 -8.954 1.032 1.00 0.00 22 ALA A CA 5
ATOM 4765 C C . ALA A 1 22 ? 0.051 -8.516 1.450 1.00 0.00 22 ALA A C 5
ATOM 4766 O O . ALA A 1 22 ? 1.042 -9.094 1.004 1.00 0.00 22 ALA A O 5
ATOM 4773 N N . LEU A 1 23 ? 0.165 -7.468 2.267 1.00 0.00 23 LEU A N 5
ATOM 4774 C CA . LEU A 1 23 ? 1.438 -6.906 2.695 1.00 0.00 23 LEU A CA 5
ATOM 4775 C C . LEU A 1 23 ? 2.175 -7.856 3.632 1.00 0.00 23 LEU A C 5
ATOM 4776 O O . LEU A 1 23 ? 3.384 -8.037 3.500 1.00 0.00 23 LEU A O 5
ATOM 4792 N N . GLU A 1 24 ? 1.468 -8.447 4.590 1.00 0.00 24 GLU A N 5
ATOM 4793 C CA . GLU A 1 24 ? 2.045 -9.409 5.521 1.00 0.00 24 GLU A CA 5
ATOM 4794 C C . GLU A 1 24 ? 2.674 -10.574 4.752 1.00 0.00 24 GLU A C 5
ATOM 4795 O O . GLU A 1 24 ? 3.732 -11.077 5.121 1.00 0.00 24 GLU A O 5
ATOM 4807 N N . GLU A 1 25 ? 2.031 -11.016 3.667 1.00 0.00 25 GLU A N 5
ATOM 4808 C CA . GLU A 1 25 ? 2.529 -12.074 2.803 1.00 0.00 25 GLU A CA 5
ATOM 4809 C C . GLU A 1 25 ? 3.768 -11.587 2.055 1.00 0.00 25 GLU A C 5
ATOM 4810 O O . GLU A 1 25 ? 4.786 -12.278 2.058 1.00 0.00 25 GLU A O 5
ATOM 4822 N N . LEU A 1 26 ? 3.718 -10.369 1.499 1.00 0.00 26 LEU A N 5
ATOM 4823 C CA . LEU A 1 26 ? 4.801 -9.699 0.806 1.00 0.00 26 LEU A CA 5
ATOM 4824 C C . LEU A 1 26 ? 6.037 -9.529 1.701 1.00 0.00 26 LEU A C 5
ATOM 4825 O O . LEU A 1 26 ? 7.142 -9.322 1.204 1.00 0.00 26 LEU A O 5
ATOM 4841 N N . GLY A 1 27 ? 5.873 -9.619 3.021 1.00 0.00 27 GLY A N 5
ATOM 4842 C CA . GLY A 1 27 ? 6.958 -9.482 3.971 1.00 0.00 27 GLY A CA 5
ATOM 4843 C C . GLY A 1 27 ? 7.434 -8.036 4.026 1.00 0.00 27 GLY A C 5
ATOM 4844 O O . GLY A 1 27 ? 8.640 -7.778 4.010 1.00 0.00 27 GLY A O 5
ATOM 4848 N N . VAL A 1 28 ? 6.494 -7.087 4.059 1.00 0.00 28 VAL A N 5
ATOM 4849 C CA . VAL A 1 28 ? 6.728 -5.797 4.696 1.00 0.00 28 VAL A CA 5
ATOM 4850 C C . VAL A 1 28 ? 6.958 -6.048 6.195 1.00 0.00 28 VAL A C 5
ATOM 4851 O O . VAL A 1 28 ? 6.588 -7.109 6.703 1.00 0.00 28 VAL A O 5
ATOM 4864 N N . LYS A 1 29 ? 7.471 -5.056 6.928 1.00 0.00 29 LYS A N 5
ATOM 4865 C CA . LYS A 1 29 ? 7.346 -5.056 8.389 1.00 0.00 29 LYS A CA 5
ATOM 4866 C C . LYS A 1 29 ? 6.979 -3.706 8.991 1.00 0.00 29 LYS A C 5
ATOM 4867 O O . LYS A 1 29 ? 6.758 -3.626 10.201 1.00 0.00 29 LYS A O 5
ATOM 4886 N N . ASN A 1 30 ? 6.867 -2.648 8.188 1.00 0.00 30 ASN A N 5
ATOM 4887 C CA . ASN A 1 30 ? 6.406 -1.349 8.652 1.00 0.00 30 ASN A CA 5
ATOM 4888 C C . ASN A 1 30 ? 5.515 -0.803 7.555 1.00 0.00 30 ASN A C 5
ATOM 4889 O O . ASN A 1 30 ? 5.953 -0.684 6.413 1.00 0.00 30 ASN A O 5
ATOM 4900 N N . TYR A 1 31 ? 4.251 -0.556 7.863 1.00 0.00 31 TYR A N 5
ATOM 4901 C CA . TYR A 1 31 ? 3.279 0.005 6.949 1.00 0.00 31 TYR A CA 5
ATOM 4902 C C . TYR A 1 31 ? 2.268 0.840 7.709 1.00 0.00 31 TYR A C 5
ATOM 4903 O O . TYR A 1 31 ? 2.137 0.748 8.932 1.00 0.00 31 TYR A O 5
ATOM 4921 N N . GLU A 1 32 ? 1.567 1.681 6.960 1.00 0.00 32 GLU A N 5
ATOM 4922 C CA . GLU A 1 32 ? 0.697 2.705 7.506 1.00 0.00 32 GLU A CA 5
ATOM 4923 C C . GLU A 1 32 ? -0.383 3.058 6.486 1.00 0.00 32 GLU A C 5
ATOM 4924 O O . GLU A 1 32 ? -0.202 3.936 5.641 1.00 0.00 32 GLU A O 5
ATOM 4936 N N . VAL A 1 33 ? -1.505 2.349 6.529 1.00 0.00 33 VAL A N 5
ATOM 4937 C CA . VAL A 1 33 ? -2.653 2.597 5.681 1.00 0.00 33 VAL A CA 5
ATOM 4938 C C . VAL A 1 33 ? -3.671 3.480 6.376 1.00 0.00 33 VAL A C 5
ATOM 4939 O O . VAL A 1 33 ? -3.907 3.351 7.573 1.00 0.00 33 VAL A O 5
ATOM 4952 N N . SER A 1 34 ? -4.325 4.333 5.596 1.00 0.00 34 SER A N 5
ATOM 4953 C CA . SER A 1 34 ? -5.235 5.375 6.006 1.00 0.00 34 SER A CA 5
ATOM 4954 C C . SER A 1 34 ? -6.376 5.383 4.987 1.00 0.00 34 SER A C 5
ATOM 4955 O O . SER A 1 34 ? -6.126 5.443 3.784 1.00 0.00 34 SER A O 5
ATOM 4963 N N . VAL A 1 35 ? -7.611 5.199 5.457 1.00 0.00 35 VAL A N 5
ATOM 4964 C CA . VAL A 1 35 ? -8.810 5.017 4.630 1.00 0.00 35 VAL A CA 5
ATOM 4965 C C . VAL A 1 35 ? -9.443 6.354 4.261 1.00 0.00 35 VAL A C 5
ATOM 4966 O O . VAL A 1 35 ? -9.939 6.503 3.139 1.00 0.00 35 VAL A O 5
ATOM 4979 N N . GLU A 1 36 ? -9.389 7.331 5.167 1.00 0.00 36 GLU A N 5
ATOM 4980 C CA . GLU A 1 36 ? -9.794 8.682 4.827 1.00 0.00 36 GLU A CA 5
ATOM 4981 C C . GLU A 1 36 ? -8.833 9.202 3.758 1.00 0.00 36 GLU A C 5
ATOM 4982 O O . GLU A 1 36 ? -9.272 9.640 2.691 1.00 0.00 36 GLU A O 5
ATOM 4994 N N . GLU A 1 37 ? -7.524 9.052 3.989 1.00 0.00 37 GLU A N 5
ATOM 4995 C CA . GLU A 1 37 ? -6.520 9.579 3.073 1.00 0.00 37 GLU A CA 5
ATOM 4996 C C . GLU A 1 37 ? -6.348 8.709 1.818 1.00 0.00 37 GLU A C 5
ATOM 4997 O O . GLU A 1 37 ? -5.694 9.153 0.874 1.00 0.00 37 GLU A O 5
ATOM 5009 N N . LYS A 1 38 ? -6.907 7.491 1.790 1.00 0.00 38 LYS A N 5
ATOM 5010 C CA . LYS A 1 38 ? -6.699 6.462 0.761 1.00 0.00 38 LYS A CA 5
ATOM 5011 C C . LYS A 1 38 ? -5.213 6.271 0.431 1.00 0.00 38 LYS A C 5
ATOM 5012 O O . LYS A 1 38 ? -4.812 6.251 -0.736 1.00 0.00 38 LYS A O 5
ATOM 5031 N N . LYS A 1 39 ? -4.367 6.157 1.453 1.00 0.00 39 LYS A N 5
ATOM 5032 C CA . LYS A 1 39 ? -2.922 6.066 1.270 1.00 0.00 39 LYS A CA 5
ATOM 5033 C C . LYS A 1 39 ? -2.363 4.905 2.060 1.00 0.00 39 LYS A C 5
ATOM 5034 O O . LYS A 1 39 ? -2.957 4.480 3.049 1.00 0.00 39 LYS A O 5
ATOM 5053 N N . VAL A 1 40 ? -1.236 4.389 1.584 1.00 0.00 40 VAL A N 5
ATOM 5054 C CA . VAL A 1 40 ? -0.525 3.213 2.051 1.00 0.00 40 VAL A CA 5
ATOM 5055 C C . VAL A 1 40 ? 0.912 3.670 2.132 1.00 0.00 40 VAL A C 5
ATOM 5056 O O . VAL A 1 40 ? 1.545 3.835 1.093 1.00 0.00 40 VAL A O 5
ATOM 5069 N N . VAL A 1 41 ? 1.443 3.871 3.332 1.00 0.00 41 VAL A N 5
ATOM 5070 C CA . VAL A 1 41 ? 2.891 3.805 3.464 1.00 0.00 41 VAL A CA 5
ATOM 5071 C C . VAL A 1 41 ? 3.239 2.325 3.565 1.00 0.00 41 VAL A C 5
ATOM 5072 O O . VAL A 1 41 ? 2.513 1.568 4.218 1.00 0.00 41 VAL A O 5
ATOM 5085 N N . VAL A 1 42 ? 4.332 1.910 2.940 1.00 0.00 42 VAL A N 5
ATOM 5086 C CA . VAL A 1 42 ? 5.049 0.684 3.257 1.00 0.00 42 VAL A CA 5
ATOM 5087 C C . VAL A 1 42 ? 6.522 1.033 3.346 1.00 0.00 42 VAL A C 5
ATOM 5088 O O . VAL A 1 42 ? 6.964 1.957 2.664 1.00 0.00 42 VAL A O 5
ATOM 5101 N N . GLU A 1 43 ? 7.255 0.266 4.136 1.00 0.00 43 GLU A N 5
ATOM 5102 C CA . GLU A 1 43 ? 8.655 0.454 4.451 1.00 0.00 43 GLU A CA 5
ATOM 5103 C C . GLU A 1 43 ? 9.347 -0.844 4.048 1.00 0.00 43 GLU A C 5
ATOM 5104 O O . GLU A 1 43 ? 9.134 -1.888 4.670 1.00 0.00 43 GLU A O 5
ATOM 5116 N N . THR A 1 44 ? 10.069 -0.814 2.928 1.00 0.00 44 THR A N 5
ATOM 5117 C CA . THR A 1 44 ? 10.783 -1.953 2.376 1.00 0.00 44 THR A CA 5
ATOM 5118 C C . THR A 1 44 ? 12.009 -1.428 1.620 1.00 0.00 44 THR A C 5
ATOM 5119 O O . THR A 1 44 ? 12.070 -0.261 1.218 1.00 0.00 44 THR A O 5
ATOM 5130 N N . GLU A 1 45 ? 12.971 -2.313 1.374 1.00 0.00 45 GLU A N 5
ATOM 5131 C CA . GLU A 1 45 ? 14.094 -2.058 0.489 1.00 0.00 45 GLU A CA 5
ATOM 5132 C C . GLU A 1 45 ? 13.639 -1.963 -0.978 1.00 0.00 45 GLU A C 5
ATOM 5133 O O . GLU A 1 45 ? 14.330 -1.330 -1.770 1.00 0.00 45 GLU A O 5
ATOM 5145 N N . ASN A 1 46 ? 12.521 -2.602 -1.366 1.00 0.00 46 ASN A N 5
ATOM 5146 C CA . ASN A 1 46 ? 12.252 -2.914 -2.776 1.00 0.00 46 ASN A CA 5
ATOM 5147 C C . ASN A 1 46 ? 10.832 -2.534 -3.186 1.00 0.00 46 ASN A C 5
ATOM 5148 O O . ASN A 1 46 ? 9.922 -3.365 -3.139 1.00 0.00 46 ASN A O 5
ATOM 5159 N N . LEU A 1 47 ? 10.635 -1.284 -3.614 1.00 0.00 47 LEU A N 5
ATOM 5160 C CA . LEU A 1 47 ? 9.313 -0.774 -3.981 1.00 0.00 47 LEU A CA 5
ATOM 5161 C C . LEU A 1 47 ? 8.667 -1.587 -5.106 1.00 0.00 47 LEU A C 5
ATOM 5162 O O . LEU A 1 47 ? 7.469 -1.832 -5.038 1.00 0.00 47 LEU A O 5
ATOM 5178 N N . ASP A 1 48 ? 9.418 -2.020 -6.121 1.00 0.00 48 ASP A N 5
ATOM 5179 C CA . ASP A 1 48 ? 8.863 -2.736 -7.278 1.00 0.00 48 ASP A CA 5
ATOM 5180 C C . ASP A 1 48 ? 8.007 -3.940 -6.864 1.00 0.00 48 ASP A C 5
ATOM 5181 O O . ASP A 1 48 ? 6.909 -4.127 -7.391 1.00 0.00 48 ASP A O 5
ATOM 5190 N N . SER A 1 49 ? 8.469 -4.711 -5.871 1.00 0.00 49 SER A N 5
ATOM 5191 C CA . SER A 1 49 ? 7.733 -5.853 -5.342 1.00 0.00 49 SER A CA 5
ATOM 5192 C C . SER A 1 49 ? 6.362 -5.400 -4.811 1.00 0.00 49 SER A C 5
ATOM 5193 O O . SER A 1 49 ? 5.346 -6.048 -5.054 1.00 0.00 49 SER A O 5
ATOM 5201 N N . VAL A 1 50 ? 6.312 -4.256 -4.124 1.00 0.00 50 VAL A N 5
ATOM 5202 C CA . VAL A 1 50 ? 5.082 -3.663 -3.622 1.00 0.00 50 VAL A CA 5
ATOM 5203 C C . VAL A 1 50 ? 4.168 -3.281 -4.784 1.00 0.00 50 VAL A C 5
ATOM 5204 O O . VAL A 1 50 ? 2.998 -3.644 -4.743 1.00 0.00 50 VAL A O 5
ATOM 5217 N N . LEU A 1 51 ? 4.654 -2.514 -5.769 1.00 0.00 51 LEU A N 5
ATOM 5218 C CA . LEU A 1 51 ? 3.798 -1.945 -6.816 1.00 0.00 51 LEU A CA 5
ATOM 5219 C C . LEU A 1 51 ? 3.095 -3.067 -7.569 1.00 0.00 51 LEU A C 5
ATOM 5220 O O . LEU A 1 51 ? 1.883 -3.025 -7.748 1.00 0.00 51 LEU A O 5
ATOM 5236 N N . LYS A 1 52 ? 3.833 -4.123 -7.906 1.00 0.00 52 LYS A N 5
ATOM 5237 C CA . LYS A 1 52 ? 3.276 -5.314 -8.530 1.00 0.00 52 LYS A CA 5
ATOM 5238 C C . LYS A 1 52 ? 2.215 -5.906 -7.624 1.00 0.00 52 LYS A C 5
ATOM 5239 O O . LYS A 1 52 ? 1.105 -6.165 -8.078 1.00 0.00 52 LYS A O 5
ATOM 5258 N N . LYS A 1 53 ? 2.533 -6.101 -6.345 1.00 0.00 53 LYS A N 5
ATOM 5259 C CA . LYS A 1 53 ? 1.622 -6.722 -5.400 1.00 0.00 53 LYS A CA 5
ATOM 5260 C C . LYS A 1 53 ? 0.360 -5.879 -5.169 1.00 0.00 53 LYS A C 5
ATOM 5261 O O . LYS A 1 53 ? -0.672 -6.453 -4.830 1.00 0.00 53 LYS A O 5
ATOM 5280 N N . LEU A 1 54 ? 0.388 -4.549 -5.319 1.00 0.00 54 LEU A N 5
ATOM 5281 C CA . LEU A 1 54 ? -0.813 -3.714 -5.322 1.00 0.00 54 LEU A CA 5
ATOM 5282 C C . LEU A 1 54 ? -1.661 -3.979 -6.562 1.00 0.00 54 LEU A C 5
ATOM 5283 O O . LEU A 1 54 ? -2.875 -4.168 -6.468 1.00 0.00 54 LEU A O 5
ATOM 5299 N N . GLU A 1 55 ? -1.028 -3.999 -7.729 1.00 0.00 55 GLU A N 5
ATOM 5300 C CA . GLU A 1 55 ? -1.712 -4.212 -8.995 1.00 0.00 55 GLU A CA 5
ATOM 5301 C C . GLU A 1 55 ? -2.373 -5.603 -9.001 1.00 0.00 55 GLU A C 5
ATOM 5302 O O . GLU A 1 55 ? -3.483 -5.770 -9.510 1.00 0.00 55 GLU A O 5
ATOM 5314 N N . GLU A 1 56 ? -1.716 -6.592 -8.385 1.00 0.00 56 GLU A N 5
ATOM 5315 C CA . GLU A 1 56 ? -2.147 -7.975 -8.201 1.00 0.00 56 GLU A CA 5
ATOM 5316 C C . GLU A 1 56 ? -3.230 -8.115 -7.112 1.00 0.00 56 GLU A C 5
ATOM 5317 O O . GLU A 1 56 ? -3.701 -9.221 -6.835 1.00 0.00 56 GLU A O 5
ATOM 5329 N N . ILE A 1 57 ? -3.657 -7.025 -6.468 1.00 0.00 57 ILE A N 5
ATOM 5330 C CA . ILE A 1 57 ? -4.903 -6.968 -5.709 1.00 0.00 57 ILE A CA 5
ATOM 5331 C C . ILE A 1 57 ? -5.903 -6.037 -6.399 1.00 0.00 57 ILE A C 5
ATOM 5332 O O . ILE A 1 57 ? -6.839 -5.549 -5.767 1.00 0.00 57 ILE A O 5
ATOM 5348 N N . ASP A 1 58 ? -5.715 -5.787 -7.697 1.00 0.00 58 ASP A N 5
ATOM 5349 C CA . ASP A 1 58 ? -6.606 -5.022 -8.565 1.00 0.00 58 ASP A CA 5
ATOM 5350 C C . ASP A 1 58 ? -6.605 -3.531 -8.197 1.00 0.00 58 ASP A C 5
ATOM 5351 O O . ASP A 1 58 ? -7.467 -2.788 -8.657 1.00 0.00 58 ASP A O 5
ATOM 5360 N N . TYR A 1 59 ? -5.662 -3.073 -7.361 1.00 0.00 59 TYR A N 5
ATOM 5361 C CA . TYR A 1 59 ? -5.604 -1.710 -6.837 1.00 0.00 59 TYR A CA 5
ATOM 5362 C C . TYR A 1 59 ? -4.320 -1.021 -7.346 1.00 0.00 59 TYR A C 5
ATOM 5363 O O . TYR A 1 59 ? -3.348 -0.906 -6.593 1.00 0.00 59 TYR A O 5
ATOM 5381 N N . PRO A 1 60 ? -4.262 -0.578 -8.612 1.00 0.00 60 PRO A N 5
ATOM 5382 C CA . PRO A 1 60 ? -3.071 0.036 -9.179 1.00 0.00 60 PRO A CA 5
ATOM 5383 C C . PRO A 1 60 ? -2.809 1.397 -8.529 1.00 0.00 60 PRO A C 5
ATOM 5384 O O . PRO A 1 60 ? -3.717 2.217 -8.354 1.00 0.00 60 PRO A O 5
ATOM 5395 N N . VAL A 1 61 ? -1.554 1.651 -8.177 1.00 0.00 61 VAL A N 5
ATOM 5396 C CA . VAL A 1 61 ? -1.135 2.868 -7.487 1.00 0.00 61 VAL A CA 5
ATOM 5397 C C . VAL A 1 61 ? -1.300 4.070 -8.430 1.00 0.00 61 VAL A C 5
ATOM 5398 O O . VAL A 1 61 ? -0.764 4.049 -9.541 1.00 0.00 61 VAL A O 5
ATOM 5411 N N . GLU A 1 62 ? -2.018 5.124 -8.019 1.00 0.00 62 GLU A N 5
ATOM 5412 C CA . GLU A 1 62 ? -2.126 6.360 -8.800 1.00 0.00 62 GLU A CA 5
ATOM 5413 C C . GLU A 1 62 ? -0.772 7.080 -8.791 1.00 0.00 62 GLU A C 5
ATOM 5414 O O . GLU A 1 62 ? -0.165 7.269 -9.843 1.00 0.00 62 GLU A O 5
ATOM 5426 N N . SER A 1 63 ? -0.264 7.428 -7.607 1.00 0.00 63 SER A N 5
ATOM 5427 C CA . SER A 1 63 ? 1.032 8.073 -7.410 1.00 0.00 63 SER A CA 5
ATOM 5428 C C . SER A 1 63 ? 1.716 7.435 -6.205 1.00 0.00 63 SER A C 5
ATOM 5429 O O . SER A 1 63 ? 1.054 6.819 -5.372 1.00 0.00 63 SER A O 5
ATOM 5437 N N . TYR A 1 64 ? 3.023 7.624 -6.065 1.00 0.00 64 TYR A N 5
ATOM 5438 C CA . TYR A 1 64 ? 3.790 7.254 -4.885 1.00 0.00 64 TYR A CA 5
ATOM 5439 C C . TYR A 1 64 ? 4.712 8.427 -4.537 1.00 0.00 64 TYR A C 5
ATOM 5440 O O . TYR A 1 64 ? 4.792 9.402 -5.289 1.00 0.00 64 TYR A O 5
ATOM 5458 N N . GLN A 1 65 ? 5.374 8.356 -3.384 1.00 0.00 65 GLN A N 5
ATOM 5459 C CA . GLN A 1 65 ? 6.220 9.407 -2.838 1.00 0.00 65 GLN A CA 5
ATOM 5460 C C . GLN A 1 65 ? 7.225 8.734 -1.927 1.00 0.00 65 GLN A C 5
ATOM 5461 O O . GLN A 1 65 ? 6.808 8.039 -1.003 1.00 0.00 65 GLN A O 5
ATOM 5475 N N . GLU A 1 66 ? 8.515 8.938 -2.154 1.00 0.00 66 GLU A N 5
ATOM 5476 C CA . GLU A 1 66 ? 9.547 8.546 -1.211 1.00 0.00 66 GLU A CA 5
ATOM 5477 C C . GLU A 1 66 ? 9.392 9.372 0.067 1.00 0.00 66 GLU A C 5
ATOM 5478 O O . GLU A 1 66 ? 9.193 10.589 -0.009 1.00 0.00 66 GLU A O 5
ATOM 5490 N N . VAL A 1 67 ? 9.487 8.739 1.236 1.00 0.00 67 VAL A N 5
ATOM 5491 C CA . VAL A 1 67 ? 9.417 9.408 2.532 1.00 0.00 67 VAL A CA 5
ATOM 5492 C C . VAL A 1 67 ? 10.333 8.641 3.495 1.00 0.00 67 VAL A C 5
ATOM 5493 O O . VAL A 1 67 ? 11.051 7.727 3.044 1.00 0.00 67 VAL A O 5
ATOM 5506 N N . MET A 1 1 ? 13.892 2.078 2.018 1.00 0.00 1 MET A N 6
ATOM 5507 C CA . MET A 1 1 ? 13.438 3.433 2.401 1.00 0.00 1 MET A CA 6
ATOM 5508 C C . MET A 1 1 ? 12.017 3.293 2.940 1.00 0.00 1 MET A C 6
ATOM 5509 O O . MET A 1 1 ? 11.580 2.168 3.190 1.00 0.00 1 MET A O 6
ATOM 5523 N N . ARG A 1 2 ? 11.248 4.379 3.078 1.00 0.00 2 ARG A N 6
ATOM 5524 C CA . ARG A 1 2 ? 9.798 4.257 3.026 1.00 0.00 2 ARG A CA 6
ATOM 5525 C C . ARG A 1 2 ? 9.230 5.080 1.882 1.00 0.00 2 ARG A C 6
ATOM 5526 O O . ARG A 1 2 ? 9.874 5.988 1.361 1.00 0.00 2 ARG A O 6
ATOM 5547 N N . TYR A 1 3 ? 8.005 4.741 1.512 1.00 0.00 3 TYR A N 6
ATOM 5548 C CA . TYR A 1 3 ? 7.299 5.283 0.364 1.00 0.00 3 TYR A CA 6
ATOM 5549 C C . TYR A 1 3 ? 5.835 5.228 0.676 1.00 0.00 3 TYR A C 6
ATOM 5550 O O . TYR A 1 3 ? 5.268 4.227 1.106 1.00 0.00 3 TYR A O 6
ATOM 5568 N N . VAL A 1 4 ? 5.283 6.397 0.469 1.00 0.00 4 VAL A N 6
ATOM 5569 C CA . VAL A 1 4 ? 3.903 6.713 0.440 1.00 0.00 4 VAL A CA 6
ATOM 5570 C C . VAL A 1 4 ? 3.342 6.460 -0.946 1.00 0.00 4 VAL A C 6
ATOM 5571 O O . VAL A 1 4 ? 3.868 6.963 -1.936 1.00 0.00 4 VAL A O 6
ATOM 5584 N N . LEU A 1 5 ? 2.260 5.700 -1.010 1.00 0.00 5 LEU A N 6
ATOM 5585 C CA . LEU A 1 5 ? 1.547 5.338 -2.219 1.00 0.00 5 LEU A CA 6
ATOM 5586 C C . LEU A 1 5 ? 0.143 5.924 -2.129 1.00 0.00 5 LEU A C 6
ATOM 5587 O O . LEU A 1 5 ? -0.452 5.916 -1.044 1.00 0.00 5 LEU A O 6
ATOM 5603 N N . TYR A 1 6 ? -0.411 6.358 -3.256 1.00 0.00 6 TYR A N 6
ATOM 5604 C CA . TYR A 1 6 ? -1.756 6.895 -3.354 1.00 0.00 6 TYR A CA 6
ATOM 5605 C C . TYR A 1 6 ? -2.661 5.813 -3.935 1.00 0.00 6 TYR A C 6
ATOM 5606 O O . TYR A 1 6 ? -2.621 5.536 -5.138 1.00 0.00 6 TYR A O 6
ATOM 5624 N N . VAL A 1 7 ? -3.422 5.157 -3.059 1.00 0.00 7 VAL A N 6
ATOM 5625 C CA . VAL A 1 7 ? -4.295 4.027 -3.362 1.00 0.00 7 VAL A CA 6
ATOM 5626 C C . VAL A 1 7 ? -5.751 4.487 -3.130 1.00 0.00 7 VAL A C 6
ATOM 5627 O O . VAL A 1 7 ? -6.291 4.277 -2.038 1.00 0.00 7 VAL A O 6
ATOM 5640 N N . PRO A 1 8 ? -6.407 5.133 -4.116 1.00 0.00 8 PRO A N 6
ATOM 5641 C CA . PRO A 1 8 ? -7.794 5.597 -4.003 1.00 0.00 8 PRO A CA 6
ATOM 5642 C C . PRO A 1 8 ? -8.797 4.482 -3.683 1.00 0.00 8 PRO A C 6
ATOM 5643 O O . PRO A 1 8 ? -9.860 4.763 -3.127 1.00 0.00 8 PRO A O 6
ATOM 5654 N N . ASP A 1 9 ? -8.456 3.223 -3.968 1.00 0.00 9 ASP A N 6
ATOM 5655 C CA . ASP A 1 9 ? -9.328 2.064 -3.760 1.00 0.00 9 ASP A CA 6
ATOM 5656 C C . ASP A 1 9 ? -9.649 1.825 -2.289 1.00 0.00 9 ASP A C 6
ATOM 5657 O O . ASP A 1 9 ? -10.578 1.085 -1.969 1.00 0.00 9 ASP A O 6
ATOM 5666 N N . ILE A 1 10 ? -8.920 2.447 -1.357 1.00 0.00 10 ILE A N 6
ATOM 5667 C CA . ILE A 1 10 ? -9.115 2.227 0.073 1.00 0.00 10 ILE A CA 6
ATOM 5668 C C . ILE A 1 10 ? -10.434 2.882 0.556 1.00 0.00 10 ILE A C 6
ATOM 5669 O O . ILE A 1 10 ? -10.744 2.809 1.739 1.00 0.00 10 ILE A O 6
ATOM 5685 N N . SER A 1 11 ? -11.239 3.507 -0.310 1.00 0.00 11 SER A N 6
ATOM 5686 C CA . SER A 1 11 ? -12.446 4.247 0.055 1.00 0.00 11 SER A CA 6
ATOM 5687 C C . SER A 1 11 ? -13.501 3.416 0.819 1.00 0.00 11 SER A C 6
ATOM 5688 O O . SER A 1 11 ? -14.443 4.010 1.342 1.00 0.00 11 SER A O 6
ATOM 5696 N N . CYS A 1 12 ? -13.363 2.090 0.957 1.00 0.00 12 CYS A N 6
ATOM 5697 C CA . CYS A 1 12 ? -14.121 1.301 1.933 1.00 0.00 12 CYS A CA 6
ATOM 5698 C C . CYS A 1 12 ? -13.194 0.627 2.951 1.00 0.00 12 CYS A C 6
ATOM 5699 O O . CYS A 1 12 ? -12.047 0.289 2.665 1.00 0.00 12 CYS A O 6
ATOM 5707 N N . ASN A 1 13 ? -13.720 0.334 4.142 1.00 0.00 13 ASN A N 6
ATOM 5708 C CA . ASN A 1 13 ? -12.959 -0.262 5.241 1.00 0.00 13 ASN A CA 6
ATOM 5709 C C . ASN A 1 13 ? -12.484 -1.671 4.895 1.00 0.00 13 ASN A C 6
ATOM 5710 O O . ASN A 1 13 ? -11.426 -2.090 5.365 1.00 0.00 13 ASN A O 6
ATOM 5721 N N . HIS A 1 14 ? -13.241 -2.402 4.069 1.00 0.00 14 HIS A N 6
ATOM 5722 C CA . HIS A 1 14 ? -12.809 -3.696 3.549 1.00 0.00 14 HIS A CA 6
ATOM 5723 C C . HIS A 1 14 ? -11.525 -3.540 2.740 1.00 0.00 14 HIS A C 6
ATOM 5724 O O . HIS A 1 14 ? -10.619 -4.365 2.831 1.00 0.00 14 HIS A O 6
ATOM 5738 N N . CYS A 1 15 ? -11.432 -2.465 1.964 1.00 0.00 15 CYS A N 6
ATOM 5739 C CA . CYS A 1 15 ? -10.314 -2.234 1.084 1.00 0.00 15 CYS A CA 6
ATOM 5740 C C . CYS A 1 15 ? -9.016 -2.066 1.874 1.00 0.00 15 CYS A C 6
ATOM 5741 O O . CYS A 1 15 ? -7.994 -2.599 1.453 1.00 0.00 15 CYS A O 6
ATOM 5749 N N . LYS A 1 16 ? -9.034 -1.422 3.052 1.00 0.00 16 LYS A N 6
ATOM 5750 C CA . LYS A 1 16 ? -7.847 -1.333 3.919 1.00 0.00 16 LYS A CA 6
ATOM 5751 C C . LYS A 1 16 ? -7.258 -2.723 4.204 1.00 0.00 16 LYS A C 6
ATOM 5752 O O . LYS A 1 16 ? -6.032 -2.893 4.181 1.00 0.00 16 LYS A O 6
ATOM 5771 N N . MET A 1 17 ? -8.105 -3.732 4.396 1.00 0.00 17 MET A N 6
ATOM 5772 C CA . MET A 1 17 ? -7.662 -5.102 4.597 1.00 0.00 17 MET A CA 6
ATOM 5773 C C . MET A 1 17 ? -6.951 -5.649 3.360 1.00 0.00 17 MET A C 6
ATOM 5774 O O . MET A 1 17 ? -5.938 -6.323 3.523 1.00 0.00 17 MET A O 6
ATOM 5788 N N . ARG A 1 18 ? -7.426 -5.377 2.134 1.00 0.00 18 ARG A N 6
ATOM 5789 C CA . ARG A 1 18 ? -6.884 -6.022 0.937 1.00 0.00 18 ARG A CA 6
ATOM 5790 C C . ARG A 1 18 ? -5.399 -5.730 0.787 1.00 0.00 18 ARG A C 6
ATOM 5791 O O . ARG A 1 18 ? -4.635 -6.650 0.493 1.00 0.00 18 ARG A O 6
ATOM 5812 N N . ILE A 1 19 ? -4.999 -4.478 1.024 1.00 0.00 19 ILE A N 6
ATOM 5813 C CA . ILE A 1 19 ? -3.602 -4.069 1.052 1.00 0.00 19 ILE A CA 6
ATOM 5814 C C . ILE A 1 19 ? -2.899 -4.874 2.141 1.00 0.00 19 ILE A C 6
ATOM 5815 O O . ILE A 1 19 ? -2.063 -5.717 1.829 1.00 0.00 19 ILE A O 6
ATOM 5831 N N . SER A 1 20 ? -3.231 -4.632 3.410 1.00 0.00 20 SER A N 6
ATOM 5832 C CA . SER A 1 20 ? -2.502 -5.164 4.543 1.00 0.00 20 SER A CA 6
ATOM 5833 C C . SER A 1 20 ? -2.340 -6.681 4.470 1.00 0.00 20 SER A C 6
ATOM 5834 O O . SER A 1 20 ? -1.237 -7.193 4.625 1.00 0.00 20 SER A O 6
ATOM 5842 N N . LYS A 1 21 ? -3.420 -7.405 4.169 1.00 0.00 21 LYS A N 6
ATOM 5843 C CA . LYS A 1 21 ? -3.416 -8.860 4.140 1.00 0.00 21 LYS A CA 6
ATOM 5844 C C . LYS A 1 21 ? -2.584 -9.412 2.968 1.00 0.00 21 LYS A C 6
ATOM 5845 O O . LYS A 1 21 ? -2.361 -10.615 2.872 1.00 0.00 21 LYS A O 6
ATOM 5864 N N . ALA A 1 22 ? -2.171 -8.560 2.024 1.00 0.00 22 ALA A N 6
ATOM 5865 C CA . ALA A 1 22 ? -1.142 -8.853 1.031 1.00 0.00 22 ALA A CA 6
ATOM 5866 C C . ALA A 1 22 ? 0.239 -8.487 1.574 1.00 0.00 22 ALA A C 6
ATOM 5867 O O . ALA A 1 22 ? 1.187 -9.242 1.376 1.00 0.00 22 ALA A O 6
ATOM 5874 N N . LEU A 1 23 ? 0.369 -7.318 2.213 1.00 0.00 23 LEU A N 6
ATOM 5875 C CA . LEU A 1 23 ? 1.635 -6.762 2.686 1.00 0.00 23 LEU A CA 6
ATOM 5876 C C . LEU A 1 23 ? 2.284 -7.676 3.709 1.00 0.00 23 LEU A C 6
ATOM 5877 O O . LEU A 1 23 ? 3.483 -7.922 3.629 1.00 0.00 23 LEU A O 6
ATOM 5893 N N . GLU A 1 24 ? 1.499 -8.183 4.654 1.00 0.00 24 GLU A N 6
ATOM 5894 C CA . GLU A 1 24 ? 1.972 -9.060 5.716 1.00 0.00 24 GLU A CA 6
ATOM 5895 C C . GLU A 1 24 ? 2.648 -10.294 5.110 1.00 0.00 24 GLU A C 6
ATOM 5896 O O . GLU A 1 24 ? 3.727 -10.692 5.544 1.00 0.00 24 GLU A O 6
ATOM 5908 N N . GLU A 1 25 ? 2.052 -10.874 4.065 1.00 0.00 25 GLU A N 6
ATOM 5909 C CA . GLU A 1 25 ? 2.597 -12.036 3.371 1.00 0.00 25 GLU A CA 6
ATOM 5910 C C . GLU A 1 25 ? 3.791 -11.661 2.479 1.00 0.00 25 GLU A C 6
ATOM 5911 O O . GLU A 1 25 ? 4.594 -12.525 2.132 1.00 0.00 25 GLU A O 6
ATOM 5923 N N . LEU A 1 26 ? 3.924 -10.386 2.108 1.00 0.00 26 LEU A N 6
ATOM 5924 C CA . LEU A 1 26 ? 4.985 -9.824 1.263 1.00 0.00 26 LEU A CA 6
ATOM 5925 C C . LEU A 1 26 ? 6.335 -9.770 1.989 1.00 0.00 26 LEU A C 6
ATOM 5926 O O . LEU A 1 26 ? 7.352 -9.475 1.372 1.00 0.00 26 LEU A O 6
ATOM 5942 N N . GLY A 1 27 ? 6.368 -10.035 3.298 1.00 0.00 27 GLY A N 6
ATOM 5943 C CA . GLY A 1 27 ? 7.605 -9.965 4.063 1.00 0.00 27 GLY A CA 6
ATOM 5944 C C . GLY A 1 27 ? 7.964 -8.526 4.434 1.00 0.00 27 GLY A C 6
ATOM 5945 O O . GLY A 1 27 ? 9.145 -8.198 4.565 1.00 0.00 27 GLY A O 6
ATOM 5949 N N . VAL A 1 28 ? 6.954 -7.661 4.560 1.00 0.00 28 VAL A N 6
ATOM 5950 C CA . VAL A 1 28 ? 7.066 -6.323 5.130 1.00 0.00 28 VAL A CA 6
ATOM 5951 C C . VAL A 1 28 ? 7.374 -6.422 6.633 1.00 0.00 28 VAL A C 6
ATOM 5952 O O . VAL A 1 28 ? 7.148 -7.471 7.246 1.00 0.00 28 VAL A O 6
ATOM 5965 N N . LYS A 1 29 ? 7.796 -5.314 7.252 1.00 0.00 29 LYS A N 6
ATOM 5966 C CA . LYS A 1 29 ? 7.736 -5.151 8.703 1.00 0.00 29 LYS A CA 6
ATOM 5967 C C . LYS A 1 29 ? 7.121 -3.834 9.167 1.00 0.00 29 LYS A C 6
ATOM 5968 O O . LYS A 1 29 ? 6.761 -3.747 10.338 1.00 0.00 29 LYS A O 6
ATOM 5987 N N . ASN A 1 30 ? 6.990 -2.821 8.310 1.00 0.00 30 ASN A N 6
ATOM 5988 C CA . ASN A 1 30 ? 6.486 -1.515 8.704 1.00 0.00 30 ASN A CA 6
ATOM 5989 C C . ASN A 1 30 ? 5.675 -0.992 7.547 1.00 0.00 30 ASN A C 6
ATOM 5990 O O . ASN A 1 30 ? 6.187 -0.923 6.426 1.00 0.00 30 ASN A O 6
ATOM 6001 N N . TYR A 1 31 ? 4.405 -0.702 7.801 1.00 0.00 31 TYR A N 6
ATOM 6002 C CA . TYR A 1 31 ? 3.501 -0.131 6.830 1.00 0.00 31 TYR A CA 6
ATOM 6003 C C . TYR A 1 31 ? 2.369 0.612 7.555 1.00 0.00 31 TYR A C 6
ATOM 6004 O O . TYR A 1 31 ? 2.215 0.521 8.778 1.00 0.00 31 TYR A O 6
ATOM 6022 N N . GLU A 1 32 ? 1.561 1.353 6.800 1.00 0.00 32 GLU A N 6
ATOM 6023 C CA . GLU A 1 32 ? 0.323 1.989 7.261 1.00 0.00 32 GLU A CA 6
ATOM 6024 C C . GLU A 1 32 ? -0.677 2.025 6.105 1.00 0.00 32 GLU A C 6
ATOM 6025 O O . GLU A 1 32 ? -0.266 2.023 4.949 1.00 0.00 32 GLU A O 6
ATOM 6037 N N . VAL A 1 33 ? -1.979 2.115 6.396 1.00 0.00 33 VAL A N 6
ATOM 6038 C CA . VAL A 1 33 ? -3.069 2.244 5.431 1.00 0.00 33 VAL A CA 6
ATOM 6039 C C . VAL A 1 33 ? -4.165 3.094 6.089 1.00 0.00 33 VAL A C 6
ATOM 6040 O O . VAL A 1 33 ? -4.514 2.821 7.237 1.00 0.00 33 VAL A O 6
ATOM 6053 N N . SER A 1 34 ? -4.767 4.060 5.383 1.00 0.00 34 SER A N 6
ATOM 6054 C CA . SER A 1 34 ? -5.842 4.891 5.929 1.00 0.00 34 SER A CA 6
ATOM 6055 C C . SER A 1 34 ? -6.942 5.109 4.888 1.00 0.00 34 SER A C 6
ATOM 6056 O O . SER A 1 34 ? -6.657 5.429 3.732 1.00 0.00 34 SER A O 6
ATOM 6064 N N . VAL A 1 35 ? -8.194 4.933 5.320 1.00 0.00 35 VAL A N 6
ATOM 6065 C CA . VAL A 1 35 ? -9.404 5.074 4.509 1.00 0.00 35 VAL A CA 6
ATOM 6066 C C . VAL A 1 35 ? -9.696 6.529 4.146 1.00 0.00 35 VAL A C 6
ATOM 6067 O O . VAL A 1 35 ? -9.992 6.812 2.986 1.00 0.00 35 VAL A O 6
ATOM 6080 N N . GLU A 1 36 ? -9.605 7.459 5.100 1.00 0.00 36 GLU A N 6
ATOM 6081 C CA . GLU A 1 36 ? -9.805 8.880 4.810 1.00 0.00 36 GLU A CA 6
ATOM 6082 C C . GLU A 1 36 ? -8.756 9.340 3.807 1.00 0.00 36 GLU A C 6
ATOM 6083 O O . GLU A 1 36 ? -9.059 9.975 2.795 1.00 0.00 36 GLU A O 6
ATOM 6095 N N . GLU A 1 37 ? -7.501 9.003 4.090 1.00 0.00 37 GLU A N 6
ATOM 6096 C CA . GLU A 1 37 ? -6.374 9.566 3.372 1.00 0.00 37 GLU A CA 6
ATOM 6097 C C . GLU A 1 37 ? -6.135 8.873 2.032 1.00 0.00 37 GLU A C 6
ATOM 6098 O O . GLU A 1 37 ? -5.395 9.417 1.210 1.00 0.00 37 GLU A O 6
ATOM 6110 N N . LYS A 1 38 ? -6.717 7.686 1.805 1.00 0.00 38 LYS A N 6
ATOM 6111 C CA . LYS A 1 38 ? -6.474 6.855 0.621 1.00 0.00 38 LYS A CA 6
ATOM 6112 C C . LYS A 1 38 ? -4.977 6.708 0.337 1.00 0.00 38 LYS A C 6
ATOM 6113 O O . LYS A 1 38 ? -4.513 6.729 -0.805 1.00 0.00 38 LYS A O 6
ATOM 6132 N N . LYS A 1 39 ? -4.196 6.579 1.407 1.00 0.00 39 LYS A N 6
ATOM 6133 C CA . LYS A 1 39 ? -2.749 6.510 1.350 1.00 0.00 39 LYS A CA 6
ATOM 6134 C C . LYS A 1 39 ? -2.318 5.237 2.038 1.00 0.00 39 LYS A C 6
ATOM 6135 O O . LYS A 1 39 ? -2.954 4.764 2.989 1.00 0.00 39 LYS A O 6
ATOM 6154 N N . VAL A 1 40 ? -1.182 4.737 1.586 1.00 0.00 40 VAL A N 6
ATOM 6155 C CA . VAL A 1 40 ? -0.454 3.637 2.180 1.00 0.00 40 VAL A CA 6
ATOM 6156 C C . VAL A 1 40 ? 0.958 4.143 2.401 1.00 0.00 40 VAL A C 6
ATOM 6157 O O . VAL A 1 40 ? 1.409 5.030 1.676 1.00 0.00 40 VAL A O 6
ATOM 6170 N N . VAL A 1 41 ? 1.656 3.555 3.362 1.00 0.00 41 VAL A N 6
ATOM 6171 C CA . VAL A 1 41 ? 3.095 3.658 3.477 1.00 0.00 41 VAL A CA 6
ATOM 6172 C C . VAL A 1 41 ? 3.620 2.232 3.553 1.00 0.00 41 VAL A C 6
ATOM 6173 O O . VAL A 1 41 ? 2.947 1.375 4.122 1.00 0.00 41 VAL A O 6
ATOM 6186 N N . VAL A 1 42 ? 4.804 1.986 3.006 1.00 0.00 42 VAL A N 6
ATOM 6187 C CA . VAL A 1 42 ? 5.585 0.780 3.219 1.00 0.00 42 VAL A CA 6
ATOM 6188 C C . VAL A 1 42 ? 7.023 1.203 3.488 1.00 0.00 42 VAL A C 6
ATOM 6189 O O . VAL A 1 42 ? 7.541 2.082 2.798 1.00 0.00 42 VAL A O 6
ATOM 6202 N N . GLU A 1 43 ? 7.661 0.554 4.457 1.00 0.00 43 GLU A N 6
ATOM 6203 C CA . GLU A 1 43 ? 9.075 0.685 4.784 1.00 0.00 43 GLU A CA 6
ATOM 6204 C C . GLU A 1 43 ? 9.795 -0.580 4.283 1.00 0.00 43 GLU A C 6
ATOM 6205 O O . GLU A 1 43 ? 9.912 -1.587 4.994 1.00 0.00 43 GLU A O 6
ATOM 6217 N N . THR A 1 44 ? 10.206 -0.578 3.014 1.00 0.00 44 THR A N 6
ATOM 6218 C CA . THR A 1 44 ? 10.938 -1.671 2.391 1.00 0.00 44 THR A CA 6
ATOM 6219 C C . THR A 1 44 ? 11.986 -1.112 1.420 1.00 0.00 44 THR A C 6
ATOM 6220 O O . THR A 1 44 ? 11.925 0.052 1.013 1.00 0.00 44 THR A O 6
ATOM 6231 N N . GLU A 1 45 ? 12.942 -1.951 1.019 1.00 0.00 45 GLU A N 6
ATOM 6232 C CA . GLU A 1 45 ? 13.905 -1.628 -0.020 1.00 0.00 45 GLU A CA 6
ATOM 6233 C C . GLU A 1 45 ? 13.246 -1.736 -1.396 1.00 0.00 45 GLU A C 6
ATOM 6234 O O . GLU A 1 45 ? 13.409 -0.845 -2.231 1.00 0.00 45 GLU A O 6
ATOM 6246 N N . ASN A 1 46 ? 12.552 -2.849 -1.675 1.00 0.00 46 ASN A N 6
ATOM 6247 C CA . ASN A 1 46 ? 12.091 -3.146 -3.036 1.00 0.00 46 ASN A CA 6
ATOM 6248 C C . ASN A 1 46 ? 10.635 -2.749 -3.226 1.00 0.00 46 ASN A C 6
ATOM 6249 O O . ASN A 1 46 ? 9.721 -3.574 -3.144 1.00 0.00 46 ASN A O 6
ATOM 6260 N N . LEU A 1 47 ? 10.442 -1.461 -3.498 1.00 0.00 47 LEU A N 6
ATOM 6261 C CA . LEU A 1 47 ? 9.142 -0.851 -3.724 1.00 0.00 47 LEU A CA 6
ATOM 6262 C C . LEU A 1 47 ? 8.357 -1.544 -4.838 1.00 0.00 47 LEU A C 6
ATOM 6263 O O . LEU A 1 47 ? 7.156 -1.741 -4.685 1.00 0.00 47 LEU A O 6
ATOM 6279 N N . ASP A 1 48 ? 9.003 -1.928 -5.943 1.00 0.00 48 ASP A N 6
ATOM 6280 C CA . ASP A 1 48 ? 8.298 -2.532 -7.081 1.00 0.00 48 ASP A CA 6
ATOM 6281 C C . ASP A 1 48 ? 7.546 -3.803 -6.675 1.00 0.00 48 ASP A C 6
ATOM 6282 O O . ASP A 1 48 ? 6.417 -4.005 -7.112 1.00 0.00 48 ASP A O 6
ATOM 6291 N N . SER A 1 49 ? 8.111 -4.605 -5.765 1.00 0.00 49 SER A N 6
ATOM 6292 C CA . SER A 1 49 ? 7.455 -5.797 -5.232 1.00 0.00 49 SER A CA 6
ATOM 6293 C C . SER A 1 49 ? 6.112 -5.436 -4.574 1.00 0.00 49 SER A C 6
ATOM 6294 O O . SER A 1 49 ? 5.121 -6.160 -4.725 1.00 0.00 49 SER A O 6
ATOM 6302 N N . VAL A 1 50 ? 6.062 -4.292 -3.881 1.00 0.00 50 VAL A N 6
ATOM 6303 C CA . VAL A 1 50 ? 4.864 -3.751 -3.257 1.00 0.00 50 VAL A CA 6
ATOM 6304 C C . VAL A 1 50 ? 3.894 -3.252 -4.324 1.00 0.00 50 VAL A C 6
ATOM 6305 O O . VAL A 1 50 ? 2.715 -3.600 -4.279 1.00 0.00 50 VAL A O 6
ATOM 6318 N N . LEU A 1 51 ? 4.352 -2.400 -5.244 1.00 0.00 51 LEU A N 6
ATOM 6319 C CA . LEU A 1 51 ? 3.490 -1.793 -6.258 1.00 0.00 51 LEU A CA 6
ATOM 6320 C C . LEU A 1 51 ? 2.837 -2.885 -7.096 1.00 0.00 51 LEU A C 6
ATOM 6321 O O . LEU A 1 51 ? 1.630 -2.843 -7.316 1.00 0.00 51 LEU A O 6
ATOM 6337 N N . LYS A 1 52 ? 3.601 -3.910 -7.472 1.00 0.00 52 LYS A N 6
ATOM 6338 C CA . LYS A 1 52 ? 3.087 -5.047 -8.211 1.00 0.00 52 LYS A CA 6
ATOM 6339 C C . LYS A 1 52 ? 2.062 -5.794 -7.378 1.00 0.00 52 LYS A C 6
ATOM 6340 O O . LYS A 1 52 ? 1.004 -6.108 -7.909 1.00 0.00 52 LYS A O 6
ATOM 6359 N N . LYS A 1 53 ? 2.331 -6.073 -6.093 1.00 0.00 53 LYS A N 6
ATOM 6360 C CA . LYS A 1 53 ? 1.340 -6.725 -5.237 1.00 0.00 53 LYS A CA 6
ATOM 6361 C C . LYS A 1 53 ? 0.036 -5.929 -5.245 1.00 0.00 53 LYS A C 6
ATOM 6362 O O . LYS A 1 53 ? -1.020 -6.548 -5.283 1.00 0.00 53 LYS A O 6
ATOM 6381 N N . LEU A 1 54 ? 0.098 -4.595 -5.182 1.00 0.00 54 LEU A N 6
ATOM 6382 C CA . LEU A 1 54 ? -1.090 -3.742 -5.189 1.00 0.00 54 LEU A CA 6
ATOM 6383 C C . LEU A 1 54 ? -1.851 -3.897 -6.501 1.00 0.00 54 LEU A C 6
ATOM 6384 O O . LEU A 1 54 ? -3.053 -4.167 -6.499 1.00 0.00 54 LEU A O 6
ATOM 6400 N N . GLU A 1 55 ? -1.154 -3.776 -7.623 1.00 0.00 55 GLU A N 6
ATOM 6401 C CA . GLU A 1 55 ? -1.761 -3.896 -8.939 1.00 0.00 55 GLU A CA 6
ATOM 6402 C C . GLU A 1 55 ? -2.357 -5.308 -9.121 1.00 0.00 55 GLU A C 6
ATOM 6403 O O . GLU A 1 55 ? -3.432 -5.464 -9.703 1.00 0.00 55 GLU A O 6
ATOM 6415 N N . GLU A 1 56 ? -1.717 -6.334 -8.549 1.00 0.00 56 GLU A N 6
ATOM 6416 C CA . GLU A 1 56 ? -2.123 -7.742 -8.542 1.00 0.00 56 GLU A CA 6
ATOM 6417 C C . GLU A 1 56 ? -3.239 -8.077 -7.543 1.00 0.00 56 GLU A C 6
ATOM 6418 O O . GLU A 1 56 ? -3.723 -9.212 -7.555 1.00 0.00 56 GLU A O 6
ATOM 6430 N N . ILE A 1 57 ? -3.676 -7.146 -6.689 1.00 0.00 57 ILE A N 6
ATOM 6431 C CA . ILE A 1 57 ? -4.901 -7.309 -5.903 1.00 0.00 57 ILE A CA 6
ATOM 6432 C C . ILE A 1 57 ? -6.050 -6.501 -6.519 1.00 0.00 57 ILE A C 6
ATOM 6433 O O . ILE A 1 57 ? -7.105 -6.426 -5.884 1.00 0.00 57 ILE A O 6
ATOM 6449 N N . ASP A 1 58 ? -5.879 -5.987 -7.749 1.00 0.00 58 ASP A N 6
ATOM 6450 C CA . ASP A 1 58 ? -6.800 -5.126 -8.513 1.00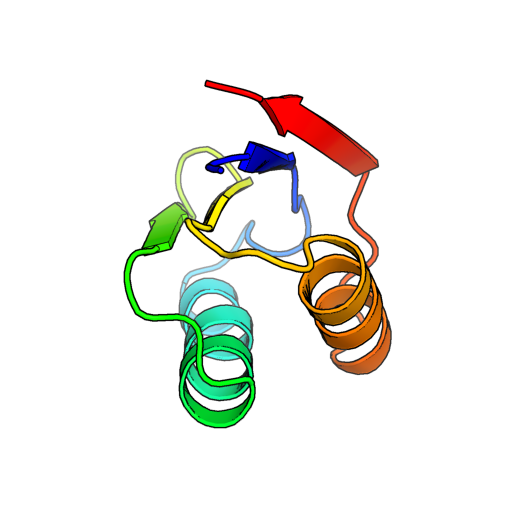 0.00 58 ASP A CA 6
ATOM 6451 C C . ASP A 1 58 ? -6.808 -3.680 -8.007 1.00 0.00 58 ASP A C 6
ATOM 6452 O O . ASP A 1 58 ? -7.771 -2.964 -8.255 1.00 0.00 58 ASP A O 6
ATOM 6461 N N . TYR A 1 59 ? -5.774 -3.234 -7.276 1.00 0.00 59 TYR A N 6
ATOM 6462 C CA . TYR A 1 59 ? -5.763 -1.914 -6.648 1.00 0.00 59 TYR A CA 6
ATOM 6463 C C . TYR A 1 59 ? -4.655 -1.068 -7.296 1.00 0.00 59 TYR A C 6
ATOM 6464 O O . TYR A 1 59 ? -3.573 -0.925 -6.723 1.00 0.00 59 TYR A O 6
ATOM 6482 N N . PRO A 1 60 ? -4.884 -0.510 -8.502 1.00 0.00 60 PRO A N 6
ATOM 6483 C CA . PRO A 1 60 ? -3.873 0.244 -9.215 1.00 0.00 60 PRO A CA 6
ATOM 6484 C C . PRO A 1 60 ? -3.571 1.546 -8.472 1.00 0.00 60 PRO A C 6
ATOM 6485 O O . PRO A 1 60 ? -4.474 2.356 -8.211 1.00 0.00 60 PRO A O 6
ATOM 6496 N N . VAL A 1 61 ? -2.305 1.729 -8.098 1.00 0.00 61 VAL A N 6
ATOM 6497 C CA . VAL A 1 61 ? -1.787 2.905 -7.409 1.00 0.00 61 VAL A CA 6
ATOM 6498 C C . VAL A 1 61 ? -1.716 4.064 -8.413 1.00 0.00 61 VAL A C 6
ATOM 6499 O O . VAL A 1 61 ? -1.173 3.880 -9.504 1.00 0.00 61 VAL A O 6
ATOM 6512 N N . GLU A 1 62 ? -2.210 5.256 -8.054 1.00 0.00 62 GLU A N 6
ATOM 6513 C CA . GLU A 1 62 ? -2.129 6.439 -8.914 1.00 0.00 62 GLU A CA 6
ATOM 6514 C C . GLU A 1 62 ? -0.675 6.930 -8.986 1.00 0.00 62 GLU A C 6
ATOM 6515 O O . GLU A 1 62 ? -0.100 7.026 -10.068 1.00 0.00 62 GLU A O 6
ATOM 6527 N N . SER A 1 63 ? -0.029 7.190 -7.847 1.00 0.00 63 SER A N 6
ATOM 6528 C CA . SER A 1 63 ? 1.397 7.525 -7.771 1.00 0.00 63 SER A CA 6
ATOM 6529 C C . SER A 1 63 ? 1.972 7.140 -6.411 1.00 0.00 63 SER A C 6
ATOM 6530 O O . SER A 1 63 ? 1.238 6.749 -5.501 1.00 0.00 63 SER A O 6
ATOM 6538 N N . TYR A 1 64 ? 3.290 7.266 -6.273 1.00 0.00 64 TYR A N 6
ATOM 6539 C CA . TYR A 1 64 ? 4.045 7.078 -5.049 1.00 0.00 64 TYR A CA 6
ATOM 6540 C C . TYR A 1 64 ? 5.161 8.132 -5.002 1.00 0.00 64 TYR A C 6
ATOM 6541 O O . TYR A 1 64 ? 5.440 8.793 -6.002 1.00 0.00 64 TYR A O 6
ATOM 6559 N N . GLN A 1 65 ? 5.827 8.268 -3.855 1.00 0.00 65 GLN A N 6
ATOM 6560 C CA . GLN A 1 65 ? 6.979 9.124 -3.621 1.00 0.00 65 GLN A CA 6
ATOM 6561 C C . GLN A 1 65 ? 7.659 8.586 -2.354 1.00 0.00 65 GLN A C 6
ATOM 6562 O O . GLN A 1 65 ? 7.020 7.916 -1.536 1.00 0.00 65 GLN A O 6
ATOM 6576 N N . GLU A 1 66 ? 8.953 8.833 -2.203 1.00 0.00 66 GLU A N 6
ATOM 6577 C CA . GLU A 1 66 ? 9.741 8.581 -1.013 1.00 0.00 66 GLU A CA 6
ATOM 6578 C C . GLU A 1 66 ? 9.349 9.542 0.118 1.00 0.00 66 GLU A C 6
ATOM 6579 O O . GLU A 1 66 ? 8.903 10.670 -0.139 1.00 0.00 66 GLU A O 6
ATOM 6591 N N . VAL A 1 67 ? 9.519 9.106 1.369 1.00 0.00 67 VAL A N 6
ATOM 6592 C CA . VAL A 1 67 ? 9.240 9.890 2.566 1.00 0.00 67 VAL A CA 6
ATOM 6593 C C . VAL A 1 67 ? 10.062 9.331 3.727 1.00 0.00 67 VAL A C 6
ATOM 6594 O O . VAL A 1 67 ? 10.899 8.439 3.477 1.00 0.00 67 VAL A O 6
ATOM 6607 N N . MET A 1 1 ? 14.399 2.749 3.879 1.00 0.00 1 MET A N 7
ATOM 6608 C CA . MET A 1 1 ? 13.645 3.383 2.783 1.00 0.00 1 MET A CA 7
ATOM 6609 C C . MET A 1 1 ? 12.165 3.240 3.055 1.00 0.00 1 MET A C 7
ATOM 6610 O O . MET A 1 1 ? 11.736 2.168 3.480 1.00 0.00 1 MET A O 7
ATOM 6624 N N . ARG A 1 2 ? 11.371 4.288 2.823 1.00 0.00 2 ARG A N 7
ATOM 6625 C CA . ARG A 1 2 ? 9.920 4.198 2.854 1.00 0.00 2 ARG A CA 7
ATOM 6626 C C . ARG A 1 2 ? 9.355 5.025 1.713 1.00 0.00 2 ARG A C 7
ATOM 6627 O O . ARG A 1 2 ? 10.040 5.903 1.190 1.00 0.00 2 ARG A O 7
ATOM 6648 N N . TYR A 1 3 ? 8.114 4.742 1.335 1.00 0.00 3 TYR A N 7
ATOM 6649 C CA . TYR A 1 3 ? 7.459 5.368 0.202 1.00 0.00 3 TYR A CA 7
ATOM 6650 C C . TYR A 1 3 ? 6.001 5.570 0.571 1.00 0.00 3 TYR A C 7
ATOM 6651 O O . TYR A 1 3 ? 5.423 4.724 1.254 1.00 0.00 3 TYR A O 7
ATOM 6669 N N . VAL A 1 4 ? 5.404 6.671 0.124 1.00 0.00 4 VAL A N 7
ATOM 6670 C CA . VAL A 1 4 ? 4.025 7.046 0.364 1.00 0.00 4 VAL A CA 7
ATOM 6671 C C . VAL A 1 4 ? 3.289 6.810 -0.943 1.00 0.00 4 VAL A C 7
ATOM 6672 O O . VAL A 1 4 ? 3.678 7.353 -1.973 1.00 0.00 4 VAL A O 7
ATOM 6685 N N . LEU A 1 5 ? 2.299 5.924 -0.921 1.00 0.00 5 LEU A N 7
ATOM 6686 C CA . LEU A 1 5 ? 1.543 5.474 -2.076 1.00 0.00 5 LEU A CA 7
ATOM 6687 C C . LEU A 1 5 ? 0.131 6.003 -1.903 1.00 0.00 5 LEU A C 7
ATOM 6688 O O . LEU A 1 5 ? -0.408 5.974 -0.792 1.00 0.00 5 LEU A O 7
ATOM 6704 N N . TYR A 1 6 ? -0.489 6.428 -2.992 1.00 0.00 6 TYR A N 7
ATOM 6705 C CA . TYR A 1 6 ? -1.846 6.918 -2.998 1.00 0.00 6 TYR A CA 7
ATOM 6706 C C . TYR A 1 6 ? -2.729 5.852 -3.624 1.00 0.00 6 TYR A C 7
ATOM 6707 O O . TYR A 1 6 ? -2.702 5.649 -4.839 1.00 0.00 6 TYR A O 7
ATOM 6725 N N . VAL A 1 7 ? -3.455 5.121 -2.788 1.00 0.00 7 VAL A N 7
ATOM 6726 C CA . VAL A 1 7 ? -4.337 4.037 -3.183 1.00 0.00 7 VAL A CA 7
ATOM 6727 C C . VAL A 1 7 ? -5.788 4.488 -2.944 1.00 0.00 7 VAL A C 7
ATOM 6728 O O . VAL A 1 7 ? -6.344 4.217 -1.877 1.00 0.00 7 VAL A O 7
ATOM 6741 N N . PRO A 1 8 ? -6.427 5.192 -3.895 1.00 0.00 8 PRO A N 7
ATOM 6742 C CA . PRO A 1 8 ? -7.804 5.651 -3.732 1.00 0.00 8 PRO A CA 7
ATOM 6743 C C . PRO A 1 8 ? -8.801 4.505 -3.540 1.00 0.00 8 PRO A C 7
ATOM 6744 O O . PRO A 1 8 ? -9.857 4.711 -2.944 1.00 0.00 8 PRO A O 7
ATOM 6755 N N . ASP A 1 9 ? -8.431 3.289 -3.943 1.00 0.00 9 ASP A N 7
ATOM 6756 C CA . ASP A 1 9 ? -9.234 2.078 -3.812 1.00 0.00 9 ASP A CA 7
ATOM 6757 C C . ASP A 1 9 ? -9.489 1.705 -2.353 1.00 0.00 9 ASP A C 7
ATOM 6758 O O . ASP A 1 9 ? -10.340 0.866 -2.066 1.00 0.00 9 ASP A O 7
ATOM 6767 N N . ILE A 1 10 ? -8.822 2.353 -1.389 1.00 0.00 10 ILE A N 7
ATOM 6768 C CA . ILE A 1 10 ? -9.105 2.178 0.032 1.00 0.00 10 ILE A CA 7
ATOM 6769 C C . ILE A 1 10 ? -10.470 2.825 0.401 1.00 0.00 10 ILE A C 7
ATOM 6770 O O . ILE A 1 10 ? -10.840 2.868 1.569 1.00 0.00 10 ILE A O 7
ATOM 6786 N N . SER A 1 11 ? -11.266 3.319 -0.551 1.00 0.00 11 SER A N 7
ATOM 6787 C CA . SER A 1 11 ? -12.566 3.957 -0.344 1.00 0.00 11 SER A CA 7
ATOM 6788 C C . SER A 1 11 ? -13.631 3.071 0.320 1.00 0.00 11 SER A C 7
ATOM 6789 O O . SER A 1 11 ? -14.747 3.545 0.544 1.00 0.00 11 SER A O 7
ATOM 6797 N N . CYS A 1 12 ? -13.320 1.836 0.720 1.00 0.00 12 CYS A N 7
ATOM 6798 C CA . CYS A 1 12 ? -14.116 1.105 1.702 1.00 0.00 12 CYS A CA 7
ATOM 6799 C C . CYS A 1 12 ? -13.209 0.524 2.795 1.00 0.00 12 CYS A C 7
ATOM 6800 O O . CYS A 1 12 ? -12.055 0.193 2.547 1.00 0.00 12 CYS A O 7
ATOM 6808 N N . ASN A 1 13 ? -13.741 0.313 4.000 1.00 0.00 13 ASN A N 7
ATOM 6809 C CA . ASN A 1 13 ? -13.031 -0.306 5.126 1.00 0.00 13 ASN A CA 7
ATOM 6810 C C . ASN A 1 13 ? -12.447 -1.667 4.755 1.00 0.00 13 ASN A C 7
ATOM 6811 O O . ASN A 1 13 ? -11.297 -1.952 5.078 1.00 0.00 13 ASN A O 7
ATOM 6822 N N . HIS A 1 14 ? -13.202 -2.492 4.025 1.00 0.00 14 HIS A N 7
ATOM 6823 C CA . HIS A 1 14 ? -12.732 -3.805 3.579 1.00 0.00 14 HIS A CA 7
ATOM 6824 C C . HIS A 1 14 ? -11.486 -3.685 2.686 1.00 0.00 14 HIS A C 7
ATOM 6825 O O . HIS A 1 14 ? -10.685 -4.618 2.601 1.00 0.00 14 HIS A O 7
ATOM 6839 N N . CYS A 1 15 ? -11.294 -2.536 2.037 1.00 0.00 15 CYS A N 7
ATOM 6840 C CA . CYS A 1 15 ? -10.153 -2.264 1.190 1.00 0.00 15 CYS A CA 7
ATOM 6841 C C . CYS A 1 15 ? -8.873 -2.013 1.994 1.00 0.00 15 CYS A C 7
ATOM 6842 O O . CYS A 1 15 ? -7.793 -2.389 1.533 1.00 0.00 15 CYS A O 7
ATOM 6850 N N . LYS A 1 16 ? -8.970 -1.449 3.208 1.00 0.00 16 LYS A N 7
ATOM 6851 C CA . LYS A 1 16 ? -7.822 -1.331 4.118 1.00 0.00 16 LYS A CA 7
ATOM 6852 C C . LYS A 1 16 ? -7.250 -2.724 4.388 1.00 0.00 16 LYS A C 7
ATOM 6853 O O . LYS A 1 16 ? -6.051 -2.934 4.181 1.00 0.00 16 LYS A O 7
ATOM 6872 N N . MET A 1 17 ? -8.113 -3.688 4.730 1.00 0.00 17 MET A N 7
ATOM 6873 C CA . MET A 1 17 ? -7.724 -5.090 4.844 1.00 0.00 17 MET A CA 7
ATOM 6874 C C . MET A 1 17 ? -7.030 -5.597 3.586 1.00 0.00 17 MET A C 7
ATOM 6875 O O . MET A 1 17 ? -5.963 -6.189 3.706 1.00 0.00 17 MET A O 7
ATOM 6889 N N . ARG A 1 18 ? -7.623 -5.417 2.395 1.00 0.00 18 ARG A N 7
ATOM 6890 C CA . ARG A 1 18 ? -7.142 -6.084 1.181 1.00 0.00 18 ARG A CA 7
ATOM 6891 C C . ARG A 1 18 ? -5.660 -5.824 0.952 1.00 0.00 18 ARG A C 7
ATOM 6892 O O . ARG A 1 18 ? -4.907 -6.770 0.739 1.00 0.00 18 ARG A O 7
ATOM 6913 N N . ILE A 1 19 ? -5.256 -4.555 1.029 1.00 0.00 19 ILE A N 7
ATOM 6914 C CA . ILE A 1 19 ? -3.867 -4.147 0.882 1.00 0.00 19 ILE A CA 7
ATOM 6915 C C . ILE A 1 19 ? -3.024 -4.878 1.916 1.00 0.00 19 ILE A C 7
ATOM 6916 O O . ILE A 1 19 ? -2.131 -5.641 1.552 1.00 0.00 19 ILE A O 7
ATOM 6932 N N . SER A 1 20 ? -3.295 -4.647 3.201 1.00 0.00 20 SER A N 7
ATOM 6933 C CA . SER A 1 20 ? -2.442 -5.155 4.259 1.00 0.00 20 SER A CA 7
ATOM 6934 C C . SER A 1 20 ? -2.329 -6.655 4.222 1.00 0.00 20 SER A C 7
ATOM 6935 O O . SER A 1 20 ? -1.257 -7.167 4.510 1.00 0.00 20 SER A O 7
ATOM 6943 N N . LYS A 1 21 ? -3.414 -7.356 3.908 1.00 0.00 21 LYS A N 7
ATOM 6944 C CA . LYS A 1 21 ? -3.405 -8.798 3.948 1.00 0.00 21 LYS A CA 7
ATOM 6945 C C . LYS A 1 21 ? -2.292 -9.319 3.029 1.00 0.00 21 LYS A C 7
ATOM 6946 O O . LYS A 1 21 ? -1.554 -10.231 3.384 1.00 0.00 21 LYS A O 7
ATOM 6965 N N . ALA A 1 22 ? -2.159 -8.707 1.853 1.00 0.00 22 ALA A N 7
ATOM 6966 C CA . ALA A 1 22 ? -1.119 -9.017 0.894 1.00 0.00 22 ALA A CA 7
ATOM 6967 C C . ALA A 1 22 ? 0.235 -8.394 1.269 1.00 0.00 22 ALA A C 7
ATOM 6968 O O . ALA A 1 22 ? 1.261 -9.000 0.967 1.00 0.00 22 ALA A O 7
ATOM 6975 N N . LEU A 1 23 ? 0.271 -7.209 1.897 1.00 0.00 23 LEU A N 7
ATOM 6976 C CA . LEU A 1 23 ? 1.497 -6.557 2.370 1.00 0.00 23 LEU A CA 7
ATOM 6977 C C . LEU A 1 23 ? 2.194 -7.414 3.418 1.00 0.00 23 LEU A C 7
ATOM 6978 O O . LEU A 1 23 ? 3.400 -7.613 3.353 1.00 0.00 23 LEU A O 7
ATOM 6994 N N . GLU A 1 24 ? 1.449 -7.895 4.402 1.00 0.00 24 GLU A N 7
ATOM 6995 C CA . GLU A 1 24 ? 1.940 -8.733 5.486 1.00 0.00 24 GLU A CA 7
ATOM 6996 C C . GLU A 1 24 ? 2.639 -9.970 4.915 1.00 0.00 24 GLU A C 7
ATOM 6997 O O . GLU A 1 24 ? 3.782 -10.253 5.272 1.00 0.00 24 GLU A O 7
ATOM 7009 N N . GLU A 1 25 ? 2.012 -10.670 3.961 1.00 0.00 25 GLU A N 7
ATOM 7010 C CA . GLU A 1 25 ? 2.622 -11.850 3.356 1.00 0.00 25 GLU A CA 7
ATOM 7011 C C . GLU A 1 25 ? 3.790 -11.467 2.447 1.00 0.00 25 GLU A C 7
ATOM 7012 O O . GLU A 1 25 ? 4.667 -12.289 2.193 1.00 0.00 25 GLU A O 7
ATOM 7024 N N . LEU A 1 26 ? 3.879 -10.207 2.016 1.00 0.00 26 LEU A N 7
ATOM 7025 C CA . LEU A 1 26 ? 5.028 -9.650 1.306 1.00 0.00 26 LEU A CA 7
ATOM 7026 C C . LEU A 1 26 ? 6.289 -9.629 2.187 1.00 0.00 26 LEU A C 7
ATOM 7027 O O . LEU A 1 26 ? 7.382 -9.308 1.713 1.00 0.00 26 LEU A O 7
ATOM 7043 N N . GLY A 1 27 ? 6.164 -9.965 3.476 1.00 0.00 27 GLY A N 7
ATOM 7044 C CA . GLY A 1 27 ? 7.253 -9.875 4.428 1.00 0.00 27 GLY A CA 7
ATOM 7045 C C . GLY A 1 27 ? 7.571 -8.414 4.709 1.00 0.00 27 GLY A C 7
ATOM 7046 O O . GLY A 1 27 ? 8.729 -8.082 4.969 1.00 0.00 27 GLY A O 7
ATOM 7050 N N . VAL A 1 28 ? 6.579 -7.522 4.606 1.00 0.00 28 VAL A N 7
ATOM 7051 C CA . VAL A 1 28 ? 6.724 -6.173 5.116 1.00 0.00 28 VAL A CA 7
ATOM 7052 C C . VAL A 1 28 ? 6.855 -6.282 6.641 1.00 0.00 28 VAL A C 7
ATOM 7053 O O . VAL A 1 28 ? 6.226 -7.142 7.268 1.00 0.00 28 VAL A O 7
ATOM 7066 N N . LYS A 1 29 ? 7.590 -5.355 7.247 1.00 0.00 29 LYS A N 7
ATOM 7067 C CA . LYS A 1 29 ? 7.590 -5.148 8.698 1.00 0.00 29 LYS A CA 7
ATOM 7068 C C . LYS A 1 29 ? 6.958 -3.818 9.072 1.00 0.00 29 LYS A C 7
ATOM 7069 O O . LYS A 1 29 ? 6.522 -3.658 10.207 1.00 0.00 29 LYS A O 7
ATOM 7088 N N . ASN A 1 30 ? 6.888 -2.850 8.160 1.00 0.00 30 ASN A N 7
ATOM 7089 C CA . ASN A 1 30 ? 6.557 -1.484 8.511 1.00 0.00 30 ASN A CA 7
ATOM 7090 C C . ASN A 1 30 ? 5.769 -0.908 7.361 1.00 0.00 30 ASN A C 7
ATOM 7091 O O . ASN A 1 30 ? 6.272 -0.833 6.240 1.00 0.00 30 ASN A O 7
ATOM 7102 N N . TYR A 1 31 ? 4.513 -0.576 7.619 1.00 0.00 31 TYR A N 7
ATOM 7103 C CA . TYR A 1 31 ? 3.586 -0.063 6.636 1.00 0.00 31 TYR A CA 7
ATOM 7104 C C . TYR A 1 31 ? 2.450 0.648 7.366 1.00 0.00 31 TYR A C 7
ATOM 7105 O O . TYR A 1 31 ? 2.362 0.588 8.596 1.00 0.00 31 TYR A O 7
ATOM 7123 N N . GLU A 1 32 ? 1.567 1.297 6.614 1.00 0.00 32 GLU A N 7
ATOM 7124 C CA . GLU A 1 32 ? 0.447 2.056 7.153 1.00 0.00 32 GLU A CA 7
ATOM 7125 C C . GLU A 1 32 ? -0.642 2.145 6.076 1.00 0.00 32 GLU A C 7
ATOM 7126 O O . GLU A 1 32 ? -0.299 2.109 4.896 1.00 0.00 32 GLU A O 7
ATOM 7138 N N . VAL A 1 33 ? -1.931 2.238 6.438 1.00 0.00 33 VAL A N 7
ATOM 7139 C CA . VAL A 1 33 ? -3.069 2.324 5.509 1.00 0.00 33 VAL A CA 7
ATOM 7140 C C . VAL A 1 33 ? -4.183 3.185 6.141 1.00 0.00 33 VAL A C 7
ATOM 7141 O O . VAL A 1 33 ? -4.479 3.016 7.325 1.00 0.00 33 VAL A O 7
ATOM 7154 N N . SER A 1 34 ? -4.857 4.052 5.370 1.00 0.00 34 SER A N 7
ATOM 7155 C CA . SER A 1 34 ? -5.975 4.884 5.841 1.00 0.00 34 SER A CA 7
ATOM 7156 C C . SER A 1 34 ? -7.100 4.985 4.807 1.00 0.00 34 SER A C 7
ATOM 7157 O O . SER A 1 34 ? -6.836 5.333 3.656 1.00 0.00 34 SER A O 7
ATOM 7165 N N . VAL A 1 35 ? -8.350 4.764 5.232 1.00 0.00 35 VAL A N 7
ATOM 7166 C CA . VAL A 1 35 ? -9.568 4.965 4.437 1.00 0.00 35 VAL A CA 7
ATOM 7167 C C . VAL A 1 35 ? -9.873 6.449 4.244 1.00 0.00 35 VAL A C 7
ATOM 7168 O O . VAL A 1 35 ? -10.193 6.858 3.125 1.00 0.00 35 VAL A O 7
ATOM 7181 N N . GLU A 1 36 ? -9.752 7.252 5.306 1.00 0.00 36 GLU A N 7
ATOM 7182 C CA . GLU A 1 36 ? -9.912 8.702 5.255 1.00 0.00 36 GLU A CA 7
ATOM 7183 C C . GLU A 1 36 ? -8.958 9.258 4.200 1.00 0.00 36 GLU A C 7
ATOM 7184 O O . GLU A 1 36 ? -9.365 9.928 3.246 1.00 0.00 36 GLU A O 7
ATOM 7196 N N . GLU A 1 37 ? -7.678 8.922 4.365 1.00 0.00 37 GLU A N 7
ATOM 7197 C CA . GLU A 1 37 ? -6.606 9.578 3.636 1.00 0.00 37 GLU A CA 7
ATOM 7198 C C . GLU A 1 37 ? -6.336 8.917 2.282 1.00 0.00 37 GLU A C 7
ATOM 7199 O O . GLU A 1 37 ? -5.683 9.555 1.457 1.00 0.00 37 GLU A O 7
ATOM 7211 N N . LYS A 1 38 ? -6.884 7.722 2.003 1.00 0.00 38 LYS A N 7
ATOM 7212 C CA . LYS A 1 38 ? -6.676 6.964 0.760 1.00 0.00 38 LYS A CA 7
ATOM 7213 C C . LYS A 1 38 ? -5.191 6.712 0.476 1.00 0.00 38 LYS A C 7
ATOM 7214 O O . LYS A 1 38 ? -4.753 6.612 -0.667 1.00 0.00 38 LYS A O 7
ATOM 7233 N N . LYS A 1 39 ? -4.384 6.591 1.526 1.00 0.00 39 LYS A N 7
ATOM 7234 C CA . LYS A 1 39 ? -2.936 6.504 1.418 1.00 0.00 39 LYS A CA 7
ATOM 7235 C C . LYS A 1 39 ? -2.432 5.237 2.076 1.00 0.00 39 LYS A C 7
ATOM 7236 O O . LYS A 1 39 ? -3.054 4.715 3.012 1.00 0.00 39 LYS A O 7
ATOM 7255 N N . VAL A 1 40 ? -1.240 4.823 1.664 1.00 0.00 40 VAL A N 7
ATOM 7256 C CA . VAL A 1 40 ? -0.445 3.761 2.253 1.00 0.00 40 VAL A CA 7
ATOM 7257 C C . VAL A 1 40 ? 0.953 4.325 2.513 1.00 0.00 40 VAL A C 7
ATOM 7258 O O . VAL A 1 40 ? 1.355 5.323 1.907 1.00 0.00 40 VAL A O 7
ATOM 7271 N N . VAL A 1 41 ? 1.712 3.669 3.382 1.00 0.00 41 VAL A N 7
ATOM 7272 C CA . VAL A 1 41 ? 3.167 3.686 3.355 1.00 0.00 41 VAL A CA 7
ATOM 7273 C C . VAL A 1 41 ? 3.587 2.224 3.315 1.00 0.00 41 VAL A C 7
ATOM 7274 O O . VAL A 1 41 ? 2.962 1.412 3.995 1.00 0.00 41 VAL A O 7
ATOM 7287 N N . VAL A 1 42 ? 4.649 1.887 2.589 1.00 0.00 42 VAL A N 7
ATOM 7288 C CA . VAL A 1 42 ? 5.500 0.756 2.956 1.00 0.00 42 VAL A CA 7
ATOM 7289 C C . VAL A 1 42 ? 6.912 1.247 3.266 1.00 0.00 42 VAL A C 7
ATOM 7290 O O . VAL A 1 42 ? 7.371 2.243 2.703 1.00 0.00 42 VAL A O 7
ATOM 7303 N N . GLU A 1 43 ? 7.602 0.518 4.136 1.00 0.00 43 GLU A N 7
ATOM 7304 C CA . GLU A 1 43 ? 9.010 0.680 4.464 1.00 0.00 43 GLU A CA 7
ATOM 7305 C C . GLU A 1 43 ? 9.712 -0.614 4.018 1.00 0.00 43 GLU A C 7
ATOM 7306 O O . GLU A 1 43 ? 9.666 -1.619 4.727 1.00 0.00 43 GLU A O 7
ATOM 7318 N N . THR A 1 44 ? 10.301 -0.643 2.821 1.00 0.00 44 THR A N 7
ATOM 7319 C CA . THR A 1 44 ? 11.125 -1.751 2.335 1.00 0.00 44 THR A CA 7
ATOM 7320 C C . THR A 1 44 ? 12.124 -1.165 1.332 1.00 0.00 44 THR A C 7
ATOM 7321 O O . THR A 1 44 ? 11.898 -0.069 0.820 1.00 0.00 44 THR A O 7
ATOM 7332 N N . GLU A 1 45 ? 13.190 -1.894 0.986 1.00 0.00 45 GLU A N 7
ATOM 7333 C CA . GLU A 1 45 ? 13.943 -1.602 -0.235 1.00 0.00 45 GLU A CA 7
ATOM 7334 C C . GLU A 1 45 ? 13.118 -1.956 -1.476 1.00 0.00 45 GLU A C 7
ATOM 7335 O O . GLU A 1 45 ? 13.205 -1.272 -2.492 1.00 0.00 45 GLU A O 7
ATOM 7347 N N . ASN A 1 46 ? 12.349 -3.048 -1.436 1.00 0.00 46 ASN A N 7
ATOM 7348 C CA . ASN A 1 46 ? 11.970 -3.762 -2.654 1.00 0.00 46 ASN A CA 7
ATOM 7349 C C . ASN A 1 46 ? 10.598 -3.312 -3.132 1.00 0.00 46 ASN A C 7
ATOM 7350 O O . ASN A 1 46 ? 9.681 -4.120 -3.312 1.00 0.00 46 ASN A O 7
ATOM 7361 N N . LEU A 1 47 ? 10.462 -1.996 -3.294 1.00 0.00 47 LEU A N 7
ATOM 7362 C CA . LEU A 1 47 ? 9.219 -1.302 -3.588 1.00 0.00 47 LEU A CA 7
ATOM 7363 C C . LEU A 1 47 ? 8.506 -1.876 -4.807 1.00 0.00 47 LEU A C 7
ATOM 7364 O O . LEU A 1 47 ? 7.284 -1.966 -4.776 1.00 0.00 47 LEU A O 7
ATOM 7380 N N . ASP A 1 48 ? 9.228 -2.292 -5.851 1.00 0.00 48 ASP A N 7
ATOM 7381 C CA . ASP A 1 48 ? 8.586 -2.776 -7.074 1.00 0.00 48 ASP A CA 7
ATOM 7382 C C . ASP A 1 48 ? 7.718 -3.992 -6.780 1.00 0.00 48 ASP A C 7
ATOM 7383 O O . ASP A 1 48 ? 6.616 -4.109 -7.298 1.00 0.00 48 ASP A O 7
ATOM 7392 N N . SER A 1 49 ? 8.172 -4.841 -5.854 1.00 0.00 49 SER A N 7
ATOM 7393 C CA . SER A 1 49 ? 7.432 -5.995 -5.358 1.00 0.00 49 SER A CA 7
ATOM 7394 C C . SER A 1 49 ? 6.123 -5.575 -4.676 1.00 0.00 49 SER A C 7
ATOM 7395 O O . SER A 1 49 ? 5.103 -6.259 -4.800 1.00 0.00 49 SER A O 7
ATOM 7403 N N . VAL A 1 50 ? 6.143 -4.444 -3.965 1.00 0.00 50 VAL A N 7
ATOM 7404 C CA . VAL A 1 50 ? 4.971 -3.866 -3.331 1.00 0.00 50 VAL A CA 7
ATOM 7405 C C . VAL A 1 50 ? 4.018 -3.360 -4.410 1.00 0.00 50 VAL A C 7
ATOM 7406 O O . VAL A 1 50 ? 2.849 -3.725 -4.391 1.00 0.00 50 VAL A O 7
ATOM 7419 N N . LEU A 1 51 ? 4.490 -2.536 -5.344 1.00 0.00 51 LEU A N 7
ATOM 7420 C CA . LEU A 1 51 ? 3.658 -1.963 -6.403 1.00 0.00 51 LEU A CA 7
ATOM 7421 C C . LEU A 1 51 ? 3.002 -3.082 -7.208 1.00 0.00 51 LEU A C 7
ATOM 7422 O O . LEU A 1 51 ? 1.794 -3.072 -7.425 1.00 0.00 51 LEU A O 7
ATOM 7438 N N . LYS A 1 52 ? 3.782 -4.117 -7.512 1.00 0.00 52 LYS A N 7
ATOM 7439 C CA . LYS A 1 52 ? 3.348 -5.363 -8.113 1.00 0.00 52 LYS A CA 7
ATOM 7440 C C . LYS A 1 52 ? 2.218 -5.957 -7.316 1.00 0.00 52 LYS A C 7
ATOM 7441 O O . LYS A 1 52 ? 1.170 -6.215 -7.892 1.00 0.00 52 LYS A O 7
ATOM 7460 N N . LYS A 1 53 ? 2.427 -6.210 -6.019 1.00 0.00 53 LYS A N 7
ATOM 7461 C CA . LYS A 1 53 ? 1.398 -6.803 -5.180 1.00 0.00 53 LYS A CA 7
ATOM 7462 C C . LYS A 1 53 ? 0.133 -5.957 -5.222 1.00 0.00 53 LYS A C 7
ATOM 7463 O O . LYS A 1 53 ? -0.949 -6.529 -5.269 1.00 0.00 53 LYS A O 7
ATOM 7482 N N . LEU A 1 54 ? 0.261 -4.632 -5.160 1.00 0.00 54 LEU A N 7
ATOM 7483 C CA . LEU A 1 54 ? -0.875 -3.722 -5.105 1.00 0.00 54 LEU A CA 7
ATOM 7484 C C . LEU A 1 54 ? -1.684 -3.838 -6.395 1.00 0.00 54 LEU A C 7
ATOM 7485 O O . LEU A 1 54 ? -2.902 -4.019 -6.355 1.00 0.00 54 LEU A O 7
ATOM 7501 N N . GLU A 1 55 ? -1.010 -3.805 -7.538 1.00 0.00 55 GLU A N 7
ATOM 7502 C CA . GLU A 1 55 ? -1.651 -3.867 -8.841 1.00 0.00 55 GLU A CA 7
ATOM 7503 C C . GLU A 1 55 ? -2.290 -5.255 -9.031 1.00 0.00 55 GLU A C 7
ATOM 7504 O O . GLU A 1 55 ? -3.439 -5.354 -9.469 1.00 0.00 55 GLU A O 7
ATOM 7516 N N . GLU A 1 56 ? -1.602 -6.315 -8.594 1.00 0.00 56 GLU A N 7
ATOM 7517 C CA . GLU A 1 56 ? -2.054 -7.710 -8.585 1.00 0.00 56 GLU A CA 7
ATOM 7518 C C . GLU A 1 56 ? -3.210 -7.980 -7.608 1.00 0.00 56 GLU A C 7
ATOM 7519 O O . GLU A 1 56 ? -3.790 -9.075 -7.640 1.00 0.00 56 GLU A O 7
ATOM 7531 N N . ILE A 1 57 ? -3.565 -7.035 -6.731 1.00 0.00 57 ILE A N 7
ATOM 7532 C CA . ILE A 1 57 ? -4.777 -7.109 -5.924 1.00 0.00 57 ILE A CA 7
ATOM 7533 C C . ILE A 1 57 ? -5.848 -6.153 -6.446 1.00 0.00 57 ILE A C 7
ATOM 7534 O O . ILE A 1 57 ? -6.756 -5.827 -5.689 1.00 0.00 57 ILE A O 7
ATOM 7550 N N . ASP A 1 58 ? -5.792 -5.744 -7.718 1.00 0.00 58 ASP A N 7
ATOM 7551 C CA . ASP A 1 58 ? -6.809 -4.942 -8.410 1.00 0.00 58 ASP A CA 7
ATOM 7552 C C . ASP A 1 58 ? -6.765 -3.476 -7.983 1.00 0.00 58 ASP A C 7
ATOM 7553 O O . ASP A 1 58 ? -7.683 -2.726 -8.308 1.00 0.00 58 ASP A O 7
ATOM 7562 N N . TYR A 1 59 ? -5.742 -3.059 -7.227 1.00 0.00 59 TYR A N 7
ATOM 7563 C CA . TYR A 1 59 ? -5.674 -1.737 -6.623 1.00 0.00 59 TYR A CA 7
ATOM 7564 C C . TYR A 1 59 ? -4.492 -1.008 -7.280 1.00 0.00 59 TYR A C 7
ATOM 7565 O O . TYR A 1 59 ? -3.385 -1.050 -6.741 1.00 0.00 59 TYR A O 7
ATOM 7583 N N . PRO A 1 60 ? -4.663 -0.371 -8.448 1.00 0.00 60 PRO A N 7
ATOM 7584 C CA . PRO A 1 60 ? -3.611 0.400 -9.101 1.00 0.00 60 PRO A CA 7
ATOM 7585 C C . PRO A 1 60 ? -3.334 1.676 -8.298 1.00 0.00 60 PRO A C 7
ATOM 7586 O O . PRO A 1 60 ? -4.227 2.508 -8.102 1.00 0.00 60 PRO A O 7
ATOM 7597 N N . VAL A 1 61 ? -2.111 1.829 -7.780 1.00 0.00 61 VAL A N 7
ATOM 7598 C CA . VAL A 1 61 ? -1.696 3.043 -7.074 1.00 0.00 61 VAL A CA 7
ATOM 7599 C C . VAL A 1 61 ? -1.826 4.218 -8.060 1.00 0.00 61 VAL A C 7
ATOM 7600 O O . VAL A 1 61 ? -1.519 4.070 -9.241 1.00 0.00 61 VAL A O 7
ATOM 7613 N N . GLU A 1 62 ? -2.335 5.368 -7.616 1.00 0.00 62 GLU A N 7
ATOM 7614 C CA . GLU A 1 62 ? -2.392 6.577 -8.433 1.00 0.00 62 GLU A CA 7
ATOM 7615 C C . GLU A 1 62 ? -0.954 7.080 -8.612 1.00 0.00 62 GLU A C 7
ATOM 7616 O O . GLU A 1 62 ? -0.444 7.168 -9.729 1.00 0.00 62 GLU A O 7
ATOM 7628 N N . SER A 1 63 ? -0.266 7.345 -7.499 1.00 0.00 63 SER A N 7
ATOM 7629 C CA . SER A 1 63 ? 1.141 7.714 -7.475 1.00 0.00 63 SER A CA 7
ATOM 7630 C C . SER A 1 63 ? 1.789 7.199 -6.203 1.00 0.00 63 SER A C 7
ATOM 7631 O O . SER A 1 63 ? 1.115 6.966 -5.198 1.00 0.00 63 SER A O 7
ATOM 7639 N N . TYR A 1 64 ? 3.110 7.090 -6.229 1.00 0.00 64 TYR A N 7
ATOM 7640 C CA . TYR A 1 64 ? 3.931 6.937 -5.040 1.00 0.00 64 TYR A CA 7
ATOM 7641 C C . TYR A 1 64 ? 5.081 7.934 -5.126 1.00 0.00 64 TYR A C 7
ATOM 7642 O O . TYR A 1 64 ? 5.212 8.652 -6.122 1.00 0.00 64 TYR A O 7
ATOM 7660 N N . GLN A 1 65 ? 5.891 7.996 -4.073 1.00 0.00 65 GLN A N 7
ATOM 7661 C CA . GLN A 1 65 ? 7.106 8.783 -3.984 1.00 0.00 65 GLN A CA 7
ATOM 7662 C C . GLN A 1 65 ? 7.771 8.387 -2.665 1.00 0.00 65 GLN A C 7
ATOM 7663 O O . GLN A 1 65 ? 7.122 7.848 -1.766 1.00 0.00 65 GLN A O 7
ATOM 7677 N N . GLU A 1 66 ? 9.061 8.652 -2.543 1.00 0.00 66 GLU A N 7
ATOM 7678 C CA . GLU A 1 66 ? 9.848 8.541 -1.329 1.00 0.00 66 GLU A CA 7
ATOM 7679 C C . GLU A 1 66 ? 9.348 9.514 -0.267 1.00 0.00 66 GLU A C 7
ATOM 7680 O O . GLU A 1 66 ? 8.755 10.560 -0.587 1.00 0.00 66 GLU A O 7
ATOM 7692 N N . VAL A 1 67 ? 9.638 9.184 0.986 1.00 0.00 67 VAL A N 7
ATOM 7693 C CA . VAL A 1 67 ? 9.360 9.974 2.167 1.00 0.00 67 VAL A CA 7
ATOM 7694 C C . VAL A 1 67 ? 10.486 9.742 3.159 1.00 0.00 67 VAL A C 7
ATOM 7695 O O . VAL A 1 67 ? 10.737 10.645 3.981 1.00 0.00 67 VAL A O 7
ATOM 7708 N N . MET A 1 1 ? 13.620 2.138 2.060 1.00 0.00 1 MET A N 8
ATOM 7709 C CA . MET A 1 1 ? 13.098 3.474 2.400 1.00 0.00 1 MET A CA 8
ATOM 7710 C C . MET A 1 1 ? 11.718 3.259 3.016 1.00 0.00 1 MET A C 8
ATOM 7711 O O . MET A 1 1 ? 11.317 2.114 3.240 1.00 0.00 1 MET A O 8
ATOM 7725 N N . ARG A 1 2 ? 10.952 4.319 3.261 1.00 0.00 2 ARG A N 8
ATOM 7726 C CA . ARG A 1 2 ? 9.504 4.212 3.226 1.00 0.00 2 ARG A CA 8
ATOM 7727 C C . ARG A 1 2 ? 8.962 5.105 2.122 1.00 0.00 2 ARG A C 8
ATOM 7728 O O . ARG A 1 2 ? 9.616 6.053 1.686 1.00 0.00 2 ARG A O 8
ATOM 7749 N N . TYR A 1 3 ? 7.759 4.785 1.673 1.00 0.00 3 TYR A N 8
ATOM 7750 C CA . TYR A 1 3 ? 7.167 5.348 0.473 1.00 0.00 3 TYR A CA 8
ATOM 7751 C C . TYR A 1 3 ? 5.667 5.426 0.697 1.00 0.00 3 TYR A C 8
ATOM 7752 O O . TYR A 1 3 ? 5.068 4.412 1.061 1.00 0.00 3 TYR A O 8
ATOM 7770 N N . VAL A 1 4 ? 5.055 6.595 0.504 1.00 0.00 4 VAL A N 8
ATOM 7771 C CA . VAL A 1 4 ? 3.622 6.796 0.625 1.00 0.00 4 VAL A CA 8
ATOM 7772 C C . VAL A 1 4 ? 2.979 6.753 -0.756 1.00 0.00 4 VAL A C 8
ATOM 7773 O O . VAL A 1 4 ? 3.130 7.650 -1.586 1.00 0.00 4 VAL A O 8
ATOM 7786 N N . LEU A 1 5 ? 2.294 5.648 -1.009 1.00 0.00 5 LEU A N 8
ATOM 7787 C CA . LEU A 1 5 ? 1.532 5.329 -2.212 1.00 0.00 5 LEU A CA 8
ATOM 7788 C C . LEU A 1 5 ? 0.206 6.090 -2.181 1.00 0.00 5 LEU A C 8
ATOM 7789 O O . LEU A 1 5 ? -0.230 6.523 -1.111 1.00 0.00 5 LEU A O 8
ATOM 7805 N N . TYR A 1 6 ? -0.485 6.187 -3.314 1.00 0.00 6 TYR A N 8
ATOM 7806 C CA . TYR A 1 6 ? -1.776 6.849 -3.452 1.00 0.00 6 TYR A CA 8
ATOM 7807 C C . TYR A 1 6 ? -2.737 5.879 -4.141 1.00 0.00 6 TYR A C 8
ATOM 7808 O O . TYR A 1 6 ? -2.644 5.663 -5.349 1.00 0.00 6 TYR A O 8
ATOM 7826 N N . VAL A 1 7 ? -3.588 5.215 -3.362 1.00 0.00 7 VAL A N 8
ATOM 7827 C CA . VAL A 1 7 ? -4.400 4.068 -3.765 1.00 0.00 7 VAL A CA 8
ATOM 7828 C C . VAL A 1 7 ? -5.887 4.466 -3.658 1.00 0.00 7 VAL A C 8
ATOM 7829 O O . VAL A 1 7 ? -6.485 4.285 -2.598 1.00 0.00 7 VAL A O 8
ATOM 7842 N N . PRO A 1 8 ? -6.497 5.081 -4.685 1.00 0.00 8 PRO A N 8
ATOM 7843 C CA . PRO A 1 8 ? -7.896 5.492 -4.643 1.00 0.00 8 PRO A CA 8
ATOM 7844 C C . PRO A 1 8 ? -8.925 4.443 -4.180 1.00 0.00 8 PRO A C 8
ATOM 7845 O O . PRO A 1 8 ? -9.965 4.844 -3.657 1.00 0.00 8 PRO A O 8
ATOM 7856 N N . ASP A 1 9 ? -8.686 3.132 -4.323 1.00 0.00 9 ASP A N 8
ATOM 7857 C CA . ASP A 1 9 ? -9.684 2.122 -3.927 1.00 0.00 9 ASP A CA 8
ATOM 7858 C C . ASP A 1 9 ? -9.756 1.925 -2.413 1.00 0.00 9 ASP A C 8
ATOM 7859 O O . ASP A 1 9 ? -10.666 1.246 -1.929 1.00 0.00 9 ASP A O 8
ATOM 7868 N N . ILE A 1 10 ? -8.867 2.538 -1.623 1.00 0.00 10 ILE A N 8
ATOM 7869 C CA . ILE A 1 10 ? -8.958 2.515 -0.160 1.00 0.00 10 ILE A CA 8
ATOM 7870 C C . ILE A 1 10 ? -10.022 3.537 0.314 1.00 0.00 10 ILE A C 8
ATOM 7871 O O . ILE A 1 10 ? -9.872 4.169 1.354 1.00 0.00 10 ILE A O 8
ATOM 7887 N N . SER A 1 11 ? -11.115 3.733 -0.426 1.00 0.00 11 SER A N 8
ATOM 7888 C CA . SER A 1 11 ? -12.246 4.533 0.025 1.00 0.00 11 SER A CA 8
ATOM 7889 C C . SER A 1 11 ? -13.009 3.877 1.187 1.00 0.00 11 SER A C 8
ATOM 7890 O O . SER A 1 11 ? -13.812 4.565 1.823 1.00 0.00 11 SER A O 8
ATOM 7898 N N . CYS A 1 12 ? -12.805 2.582 1.468 1.00 0.00 12 CYS A N 8
ATOM 7899 C CA . CYS A 1 12 ? -13.573 1.817 2.451 1.00 0.00 12 CYS A CA 8
ATOM 7900 C C . CYS A 1 12 ? -12.654 1.016 3.373 1.00 0.00 12 CYS A C 8
ATOM 7901 O O . CYS A 1 12 ? -11.519 0.699 3.023 1.00 0.00 12 CYS A O 8
ATOM 7909 N N . ASN A 1 13 ? -13.134 0.649 4.564 1.00 0.00 13 ASN A N 8
ATOM 7910 C CA . ASN A 1 13 ? -12.236 0.094 5.579 1.00 0.00 13 ASN A CA 8
ATOM 7911 C C . ASN A 1 13 ? -11.935 -1.386 5.339 1.00 0.00 13 ASN A C 8
ATOM 7912 O O . ASN A 1 13 ? -10.785 -1.799 5.438 1.00 0.00 13 ASN A O 8
ATOM 7923 N N . HIS A 1 14 ? -12.918 -2.186 4.917 1.00 0.00 14 HIS A N 8
ATOM 7924 C CA . HIS A 1 14 ? -12.659 -3.560 4.467 1.00 0.00 14 HIS A CA 8
ATOM 7925 C C . HIS A 1 14 ? -11.732 -3.598 3.255 1.00 0.00 14 HIS A C 8
ATOM 7926 O O . HIS A 1 14 ? -11.027 -4.594 3.060 1.00 0.00 14 HIS A O 8
ATOM 7940 N N . CYS A 1 15 ? -11.681 -2.522 2.464 1.00 0.00 15 CYS A N 8
ATOM 7941 C CA . CYS A 1 15 ? -10.683 -2.436 1.425 1.00 0.00 15 CYS A CA 8
ATOM 7942 C C . CYS A 1 15 ? -9.286 -2.433 2.050 1.00 0.00 15 CYS A C 8
ATOM 7943 O O . CYS A 1 15 ? -8.366 -3.019 1.484 1.00 0.00 15 CYS A O 8
ATOM 7951 N N . LYS A 1 16 ? -9.069 -1.772 3.193 1.00 0.00 16 LYS A N 8
ATOM 7952 C CA . LYS A 1 16 ? -7.732 -1.600 3.775 1.00 0.00 16 LYS A CA 8
ATOM 7953 C C . LYS A 1 16 ? -7.084 -2.949 4.053 1.00 0.00 16 LYS A C 8
ATOM 7954 O O . LYS A 1 16 ? -5.915 -3.155 3.717 1.00 0.00 16 LYS A O 8
ATOM 7973 N N . MET A 1 17 ? -7.875 -3.899 4.553 1.00 0.00 17 MET A N 8
ATOM 7974 C CA . MET A 1 17 ? -7.456 -5.280 4.754 1.00 0.00 17 MET A CA 8
ATOM 7975 C C . MET A 1 17 ? -6.846 -5.894 3.493 1.00 0.00 17 MET A C 8
ATOM 7976 O O . MET A 1 17 ? -5.909 -6.683 3.601 1.00 0.00 17 MET A O 8
ATOM 7990 N N . ARG A 1 18 ? -7.353 -5.540 2.304 1.00 0.00 18 ARG A N 8
ATOM 7991 C CA . ARG A 1 18 ? -6.887 -6.089 1.031 1.00 0.00 18 ARG A CA 8
ATOM 7992 C C . ARG A 1 18 ? -5.396 -5.824 0.881 1.00 0.00 18 ARG A C 8
ATOM 7993 O O . ARG A 1 18 ? -4.646 -6.731 0.530 1.00 0.00 18 ARG A O 8
ATOM 8014 N N . ILE A 1 19 ? -4.961 -4.602 1.208 1.00 0.00 19 ILE A N 8
ATOM 8015 C CA . ILE A 1 19 ? -3.566 -4.226 1.132 1.00 0.00 19 ILE A CA 8
ATOM 8016 C C . ILE A 1 19 ? -2.828 -4.998 2.206 1.00 0.00 19 ILE A C 8
ATOM 8017 O O . ILE A 1 19 ? -1.957 -5.793 1.864 1.00 0.00 19 ILE A O 8
ATOM 8033 N N . SER A 1 20 ? -3.134 -4.762 3.486 1.00 0.00 20 SER A N 8
ATOM 8034 C CA . SER A 1 20 ? -2.296 -5.219 4.573 1.00 0.00 20 SER A CA 8
ATOM 8035 C C . SER A 1 20 ? -2.095 -6.726 4.539 1.00 0.00 20 SER A C 8
ATOM 8036 O O . SER A 1 20 ? -0.973 -7.187 4.706 1.00 0.00 20 SER A O 8
ATOM 8044 N N . LYS A 1 21 ? -3.159 -7.487 4.275 1.00 0.00 21 LYS A N 8
ATOM 8045 C CA . LYS A 1 21 ? -3.077 -8.936 4.235 1.00 0.00 21 LYS A CA 8
ATOM 8046 C C . LYS A 1 21 ? -2.047 -9.365 3.183 1.00 0.00 21 LYS A C 8
ATOM 8047 O O . LYS A 1 21 ? -1.134 -10.127 3.480 1.00 0.00 21 LYS A O 8
ATOM 8066 N N . ALA A 1 22 ? -2.157 -8.814 1.972 1.00 0.00 22 ALA A N 8
ATOM 8067 C CA . ALA A 1 22 ? -1.222 -9.039 0.879 1.00 0.00 22 ALA A CA 8
ATOM 8068 C C . ALA A 1 22 ? 0.191 -8.517 1.179 1.00 0.00 22 ALA A C 8
ATOM 8069 O O . ALA A 1 22 ? 1.160 -9.054 0.642 1.00 0.00 22 ALA A O 8
ATOM 8076 N N . LEU A 1 23 ? 0.333 -7.478 2.009 1.00 0.00 23 LEU A N 8
ATOM 8077 C CA . LEU A 1 23 ? 1.634 -6.953 2.407 1.00 0.00 23 LEU A CA 8
ATOM 8078 C C . LEU A 1 23 ? 2.332 -7.901 3.375 1.00 0.00 23 LEU A C 8
ATOM 8079 O O . LEU A 1 23 ? 3.537 -8.109 3.261 1.00 0.00 23 LEU A O 8
ATOM 8095 N N . GLU A 1 24 ? 1.613 -8.454 4.350 1.00 0.00 24 GLU A N 8
ATOM 8096 C CA . GLU A 1 24 ? 2.204 -9.389 5.303 1.00 0.00 24 GLU A CA 8
ATOM 8097 C C . GLU A 1 24 ? 2.775 -10.598 4.568 1.00 0.00 24 GLU A C 8
ATOM 8098 O O . GLU A 1 24 ? 3.885 -11.030 4.866 1.00 0.00 24 GLU A O 8
ATOM 8110 N N . GLU A 1 25 ? 2.071 -11.095 3.551 1.00 0.00 25 GLU A N 8
ATOM 8111 C CA . GLU A 1 25 ? 2.523 -12.218 2.739 1.00 0.00 25 GLU A CA 8
ATOM 8112 C C . 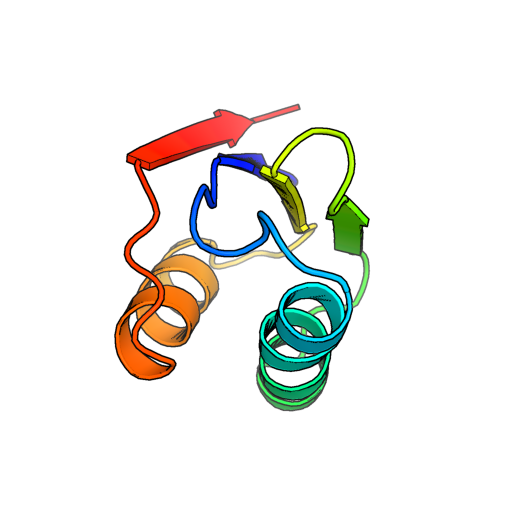GLU A 1 25 ? 3.704 -11.817 1.847 1.00 0.00 25 GLU A C 8
ATOM 8113 O O . GLU A 1 25 ? 4.422 -12.681 1.345 1.00 0.00 25 GLU A O 8
ATOM 8125 N N . LEU A 1 26 ? 3.928 -10.516 1.661 1.00 0.00 26 LEU A N 8
ATOM 8126 C CA . LEU A 1 26 ? 5.065 -9.944 0.951 1.00 0.00 26 LEU A CA 8
ATOM 8127 C C . LEU A 1 26 ? 6.332 -9.977 1.815 1.00 0.00 26 LEU A C 8
ATOM 8128 O O . LEU A 1 26 ? 7.447 -9.976 1.293 1.00 0.00 26 LEU A O 8
ATOM 8144 N N . GLY A 1 27 ? 6.179 -10.012 3.141 1.00 0.00 27 GLY A N 8
ATOM 8145 C CA . GLY A 1 27 ? 7.289 -9.937 4.079 1.00 0.00 27 GLY A CA 8
ATOM 8146 C C . GLY A 1 27 ? 7.685 -8.493 4.395 1.00 0.00 27 GLY A C 8
ATOM 8147 O O . GLY A 1 27 ? 8.868 -8.202 4.580 1.00 0.00 27 GLY A O 8
ATOM 8151 N N . VAL A 1 28 ? 6.718 -7.572 4.427 1.00 0.00 28 VAL A N 8
ATOM 8152 C CA . VAL A 1 28 ? 6.888 -6.249 5.027 1.00 0.00 28 VAL A CA 8
ATOM 8153 C C . VAL A 1 28 ? 7.001 -6.395 6.552 1.00 0.00 28 VAL A C 8
ATOM 8154 O O . VAL A 1 28 ? 6.628 -7.439 7.099 1.00 0.00 28 VAL A O 8
ATOM 8167 N N . LYS A 1 29 ? 7.433 -5.341 7.256 1.00 0.00 29 LYS A N 8
ATOM 8168 C CA . LYS A 1 29 ? 7.255 -5.263 8.709 1.00 0.00 29 LYS A CA 8
ATOM 8169 C C . LYS A 1 29 ? 6.733 -3.934 9.241 1.00 0.00 29 LYS A C 8
ATOM 8170 O O . LYS A 1 29 ? 6.415 -3.867 10.428 1.00 0.00 29 LYS A O 8
ATOM 8189 N N . ASN A 1 30 ? 6.569 -2.891 8.424 1.00 0.00 30 ASN A N 8
ATOM 8190 C CA . ASN A 1 30 ? 6.039 -1.610 8.872 1.00 0.00 30 ASN A CA 8
ATOM 8191 C C . ASN A 1 30 ? 5.302 -1.035 7.677 1.00 0.00 30 ASN A C 8
ATOM 8192 O O . ASN A 1 30 ? 5.838 -1.022 6.565 1.00 0.00 30 ASN A O 8
ATOM 8203 N N . TYR A 1 31 ? 4.056 -0.637 7.892 1.00 0.00 31 TYR A N 8
ATOM 8204 C CA . TYR A 1 31 ? 3.189 -0.037 6.898 1.00 0.00 31 TYR A CA 8
ATOM 8205 C C . TYR A 1 31 ? 2.119 0.761 7.626 1.00 0.00 31 TYR A C 8
ATOM 8206 O O . TYR A 1 31 ? 1.867 0.555 8.816 1.00 0.00 31 TYR A O 8
ATOM 8224 N N . GLU A 1 32 ? 1.478 1.667 6.902 1.00 0.00 32 GLU A N 8
ATOM 8225 C CA . GLU A 1 32 ? 0.531 2.628 7.456 1.00 0.00 32 GLU A CA 8
ATOM 8226 C C . GLU A 1 32 ? -0.477 3.023 6.384 1.00 0.00 32 GLU A C 8
ATOM 8227 O O . GLU A 1 32 ? -0.203 3.864 5.529 1.00 0.00 32 GLU A O 8
ATOM 8239 N N . VAL A 1 33 ? -1.646 2.400 6.400 1.00 0.00 33 VAL A N 8
ATOM 8240 C CA . VAL A 1 33 ? -2.725 2.635 5.463 1.00 0.00 33 VAL A CA 8
ATOM 8241 C C . VAL A 1 33 ? -3.834 3.478 6.112 1.00 0.00 33 VAL A C 8
ATOM 8242 O O . VAL A 1 33 ? -4.400 3.096 7.137 1.00 0.00 33 VAL A O 8
ATOM 8255 N N . SER A 1 34 ? -4.172 4.611 5.494 1.00 0.00 34 SER A N 8
ATOM 8256 C CA . SER A 1 34 ? -5.188 5.553 5.941 1.00 0.00 34 SER A CA 8
ATOM 8257 C C . SER A 1 34 ? -6.308 5.577 4.905 1.00 0.00 34 SER A C 8
ATOM 8258 O O . SER A 1 34 ? -6.070 5.837 3.721 1.00 0.00 34 SER A O 8
ATOM 8266 N N . VAL A 1 35 ? -7.527 5.276 5.353 1.00 0.00 35 VAL A N 8
ATOM 8267 C CA . VAL A 1 35 ? -8.713 5.157 4.512 1.00 0.00 35 VAL A CA 8
ATOM 8268 C C . VAL A 1 35 ? -9.313 6.543 4.239 1.00 0.00 35 VAL A C 8
ATOM 8269 O O . VAL A 1 35 ? -9.892 6.770 3.175 1.00 0.00 35 VAL A O 8
ATOM 8282 N N . GLU A 1 36 ? -9.146 7.505 5.157 1.00 0.00 36 GLU A N 8
ATOM 8283 C CA . GLU A 1 36 ? -9.532 8.879 4.861 1.00 0.00 36 GLU A CA 8
ATOM 8284 C C . GLU A 1 36 ? -8.647 9.403 3.738 1.00 0.00 36 GLU A C 8
ATOM 8285 O O . GLU A 1 36 ? -9.159 9.912 2.739 1.00 0.00 36 GLU A O 8
ATOM 8297 N N . GLU A 1 37 ? -7.332 9.240 3.877 1.00 0.00 37 GLU A N 8
ATOM 8298 C CA . GLU A 1 37 ? -6.364 9.871 2.988 1.00 0.00 37 GLU A CA 8
ATOM 8299 C C . GLU A 1 37 ? -6.114 9.053 1.710 1.00 0.00 37 GLU A C 8
ATOM 8300 O O . GLU A 1 37 ? -5.383 9.514 0.833 1.00 0.00 37 GLU A O 8
ATOM 8312 N N . LYS A 1 38 ? -6.698 7.852 1.596 1.00 0.00 38 LYS A N 8
ATOM 8313 C CA . LYS A 1 38 ? -6.510 6.895 0.500 1.00 0.00 38 LYS A CA 8
ATOM 8314 C C . LYS A 1 38 ? -5.026 6.609 0.220 1.00 0.00 38 LYS A C 8
ATOM 8315 O O . LYS A 1 38 ? -4.577 6.554 -0.929 1.00 0.00 38 LYS A O 8
ATOM 8334 N N . LYS A 1 39 ? -4.233 6.417 1.276 1.00 0.00 39 LYS A N 8
ATOM 8335 C CA . LYS A 1 39 ? -2.783 6.231 1.179 1.00 0.00 39 LYS A CA 8
ATOM 8336 C C . LYS A 1 39 ? -2.372 4.957 1.872 1.00 0.00 39 LYS A C 8
ATOM 8337 O O . LYS A 1 39 ? -3.040 4.512 2.802 1.00 0.00 39 LYS A O 8
ATOM 8356 N N . VAL A 1 40 ? -1.223 4.426 1.468 1.00 0.00 40 VAL A N 8
ATOM 8357 C CA . VAL A 1 40 ? -0.490 3.396 2.174 1.00 0.00 40 VAL A CA 8
ATOM 8358 C C . VAL A 1 40 ? 0.928 3.919 2.260 1.00 0.00 40 VAL A C 8
ATOM 8359 O O . VAL A 1 40 ? 1.463 4.336 1.241 1.00 0.00 40 VAL A O 8
ATOM 8372 N N . VAL A 1 41 ? 1.549 3.872 3.425 1.00 0.00 41 VAL A N 8
ATOM 8373 C CA . VAL A 1 41 ? 2.992 3.869 3.533 1.00 0.00 41 VAL A CA 8
ATOM 8374 C C . VAL A 1 41 ? 3.398 2.408 3.624 1.00 0.00 41 VAL A C 8
ATOM 8375 O O . VAL A 1 41 ? 2.724 1.635 4.307 1.00 0.00 41 VAL A O 8
ATOM 8388 N N . VAL A 1 42 ? 4.475 2.028 2.951 1.00 0.00 42 VAL A N 8
ATOM 8389 C CA . VAL A 1 42 ? 5.217 0.806 3.207 1.00 0.00 42 VAL A CA 8
ATOM 8390 C C . VAL A 1 42 ? 6.657 1.196 3.489 1.00 0.00 42 VAL A C 8
ATOM 8391 O O . VAL A 1 42 ? 7.182 2.108 2.848 1.00 0.00 42 VAL A O 8
ATOM 8404 N N . GLU A 1 43 ? 7.283 0.485 4.417 1.00 0.00 43 GLU A N 8
ATOM 8405 C CA . GLU A 1 43 ? 8.704 0.546 4.700 1.00 0.00 43 GLU A CA 8
ATOM 8406 C C . GLU A 1 43 ? 9.315 -0.748 4.164 1.00 0.00 43 GLU A C 8
ATOM 8407 O O . GLU A 1 43 ? 9.221 -1.813 4.785 1.00 0.00 43 GLU A O 8
ATOM 8419 N N . THR A 1 44 ? 9.867 -0.685 2.954 1.00 0.00 44 THR A N 8
ATOM 8420 C CA . THR A 1 44 ? 10.631 -1.778 2.386 1.00 0.00 44 THR A CA 8
ATOM 8421 C C . THR A 1 44 ? 11.763 -1.223 1.519 1.00 0.00 44 THR A C 8
ATOM 8422 O O . THR A 1 44 ? 11.880 -0.012 1.329 1.00 0.00 44 THR A O 8
ATOM 8433 N N . GLU A 1 45 ? 12.624 -2.104 1.008 1.00 0.00 45 GLU A N 8
ATOM 8434 C CA . GLU A 1 45 ? 13.786 -1.732 0.206 1.00 0.00 45 GLU A CA 8
ATOM 8435 C C . GLU A 1 45 ? 13.512 -1.980 -1.281 1.00 0.00 45 GLU A C 8
ATOM 8436 O O . GLU A 1 45 ? 14.037 -1.255 -2.122 1.00 0.00 45 GLU A O 8
ATOM 8448 N N . ASN A 1 46 ? 12.648 -2.946 -1.626 1.00 0.00 46 ASN A N 8
ATOM 8449 C CA . ASN A 1 46 ? 12.177 -3.128 -3.003 1.00 0.00 46 ASN A CA 8
ATOM 8450 C C . ASN A 1 46 ? 10.724 -2.703 -3.103 1.00 0.00 46 ASN A C 8
ATOM 8451 O O . ASN A 1 46 ? 9.813 -3.508 -2.893 1.00 0.00 46 ASN A O 8
ATOM 8462 N N . LEU A 1 47 ? 10.517 -1.428 -3.427 1.00 0.00 47 LEU A N 8
ATOM 8463 C CA . LEU A 1 47 ? 9.191 -0.871 -3.635 1.00 0.00 47 LEU A CA 8
ATOM 8464 C C . LEU A 1 47 ? 8.439 -1.601 -4.748 1.00 0.00 47 LEU A C 8
ATOM 8465 O O . LEU A 1 47 ? 7.239 -1.820 -4.633 1.00 0.00 47 LEU A O 8
ATOM 8481 N N . ASP A 1 48 ? 9.117 -2.000 -5.820 1.00 0.00 48 ASP A N 8
ATOM 8482 C CA . ASP A 1 48 ? 8.454 -2.501 -7.023 1.00 0.00 48 ASP A CA 8
ATOM 8483 C C . ASP A 1 48 ? 7.728 -3.828 -6.774 1.00 0.00 48 ASP A C 8
ATOM 8484 O O . ASP A 1 48 ? 6.670 -4.093 -7.348 1.00 0.00 48 ASP A O 8
ATOM 8493 N N . SER A 1 49 ? 8.235 -4.646 -5.849 1.00 0.00 49 SER A N 8
ATOM 8494 C CA . SER A 1 49 ? 7.561 -5.855 -5.388 1.00 0.00 49 SER A CA 8
ATOM 8495 C C . SER A 1 49 ? 6.219 -5.508 -4.725 1.00 0.00 49 SER A C 8
ATOM 8496 O O . SER A 1 49 ? 5.241 -6.250 -4.882 1.00 0.00 49 SER A O 8
ATOM 8504 N N . VAL A 1 50 ? 6.147 -4.370 -4.025 1.00 0.00 50 VAL A N 8
ATOM 8505 C CA . VAL A 1 50 ? 4.922 -3.851 -3.439 1.00 0.00 50 VAL A CA 8
ATOM 8506 C C . VAL A 1 50 ? 3.985 -3.390 -4.547 1.00 0.00 50 VAL A C 8
ATOM 8507 O O . VAL A 1 50 ? 2.826 -3.786 -4.547 1.00 0.00 50 VAL A O 8
ATOM 8520 N N . LEU A 1 51 ? 4.440 -2.566 -5.492 1.00 0.00 51 LEU A N 8
ATOM 8521 C CA . LEU A 1 51 ? 3.588 -2.021 -6.535 1.00 0.00 51 LEU A CA 8
ATOM 8522 C C . LEU A 1 51 ? 2.946 -3.114 -7.369 1.00 0.00 51 LEU A C 8
ATOM 8523 O O . LEU A 1 51 ? 1.750 -3.059 -7.644 1.00 0.00 51 LEU A O 8
ATOM 8539 N N . LYS A 1 52 ? 3.711 -4.153 -7.692 1.00 0.00 52 LYS A N 8
ATOM 8540 C CA . LYS A 1 52 ? 3.152 -5.305 -8.367 1.00 0.00 52 LYS A CA 8
ATOM 8541 C C . LYS A 1 52 ? 2.141 -6.005 -7.481 1.00 0.00 52 LYS A C 8
ATOM 8542 O O . LYS A 1 52 ? 1.099 -6.383 -8.000 1.00 0.00 52 LYS A O 8
ATOM 8561 N N . LYS A 1 53 ? 2.390 -6.190 -6.176 1.00 0.00 53 LYS A N 8
ATOM 8562 C CA . LYS A 1 53 ? 1.353 -6.723 -5.300 1.00 0.00 53 LYS A CA 8
ATOM 8563 C C . LYS A 1 53 ? 0.104 -5.851 -5.371 1.00 0.00 53 LYS A C 8
ATOM 8564 O O . LYS A 1 53 ? -0.980 -6.411 -5.445 1.00 0.00 53 LYS A O 8
ATOM 8583 N N . LEU A 1 54 ? 0.213 -4.523 -5.359 1.00 0.00 54 LEU A N 8
ATOM 8584 C CA . LEU A 1 54 ? -0.959 -3.658 -5.411 1.00 0.00 54 LEU A CA 8
ATOM 8585 C C . LEU A 1 54 ? -1.755 -3.905 -6.685 1.00 0.00 54 LEU A C 8
ATOM 8586 O O . LEU A 1 54 ? -2.969 -4.092 -6.633 1.00 0.00 54 LEU A O 8
ATOM 8602 N N . GLU A 1 55 ? -1.076 -3.969 -7.822 1.00 0.00 55 GLU A N 8
ATOM 8603 C CA . GLU A 1 55 ? -1.737 -4.200 -9.094 1.00 0.00 55 GLU A CA 8
ATOM 8604 C C . GLU A 1 55 ? -2.224 -5.654 -9.238 1.00 0.00 55 GLU A C 8
ATOM 8605 O O . GLU A 1 55 ? -3.179 -5.903 -9.981 1.00 0.00 55 GLU A O 8
ATOM 8617 N N . GLU A 1 56 ? -1.608 -6.628 -8.552 1.00 0.00 56 GLU A N 8
ATOM 8618 C CA . GLU A 1 56 ? -2.060 -8.020 -8.579 1.00 0.00 56 GLU A CA 8
ATOM 8619 C C . GLU A 1 56 ? -3.350 -8.145 -7.778 1.00 0.00 56 GLU A C 8
ATOM 8620 O O . GLU A 1 56 ? -4.304 -8.756 -8.260 1.00 0.00 56 GLU A O 8
ATOM 8632 N N . ILE A 1 57 ? -3.429 -7.475 -6.621 1.00 0.00 57 ILE A N 8
ATOM 8633 C CA . ILE A 1 57 ? -4.615 -7.459 -5.773 1.00 0.00 57 ILE A CA 8
ATOM 8634 C C . ILE A 1 57 ? -5.706 -6.541 -6.335 1.00 0.00 57 ILE A C 8
ATOM 8635 O O . ILE A 1 57 ? -6.680 -6.256 -5.635 1.00 0.00 57 ILE A O 8
ATOM 8651 N N . ASP A 1 58 ? -5.579 -6.101 -7.589 1.00 0.00 58 ASP A N 8
ATOM 8652 C CA . ASP A 1 58 ? -6.595 -5.377 -8.349 1.00 0.00 58 ASP A CA 8
ATOM 8653 C C . ASP A 1 58 ? -6.725 -3.909 -7.911 1.00 0.00 58 ASP A C 8
ATOM 8654 O O . ASP A 1 58 ? -7.720 -3.254 -8.241 1.00 0.00 58 ASP A O 8
ATOM 8663 N N . TYR A 1 59 ? -5.742 -3.385 -7.161 1.00 0.00 59 TYR A N 8
ATOM 8664 C CA . TYR A 1 59 ? -5.724 -2.041 -6.583 1.00 0.00 59 TYR A CA 8
ATOM 8665 C C . TYR A 1 59 ? -4.581 -1.218 -7.222 1.00 0.00 59 TYR A C 8
ATOM 8666 O O . TYR A 1 59 ? -3.549 -0.992 -6.584 1.00 0.00 59 TYR A O 8
ATOM 8684 N N . PRO A 1 60 ? -4.723 -0.758 -8.475 1.00 0.00 60 PRO A N 8
ATOM 8685 C CA . PRO A 1 60 ? -3.712 0.028 -9.167 1.00 0.00 60 PRO A CA 8
ATOM 8686 C C . PRO A 1 60 ? -3.520 1.388 -8.482 1.00 0.00 60 PRO A C 8
ATOM 8687 O O . PRO A 1 60 ? -4.449 2.198 -8.378 1.00 0.00 60 PRO A O 8
ATOM 8698 N N . VAL A 1 61 ? -2.307 1.646 -7.998 1.00 0.00 61 VAL A N 8
ATOM 8699 C CA . VAL A 1 61 ? -1.914 2.920 -7.405 1.00 0.00 61 VAL A CA 8
ATOM 8700 C C . VAL A 1 61 ? -1.960 4.024 -8.487 1.00 0.00 61 VAL A C 8
ATOM 8701 O O . VAL A 1 61 ? -1.781 3.737 -9.675 1.00 0.00 61 VAL A O 8
ATOM 8714 N N . GLU A 1 62 ? -2.183 5.284 -8.109 1.00 0.00 62 GLU A N 8
ATOM 8715 C CA . GLU A 1 62 ? -2.025 6.442 -8.990 1.00 0.00 62 GLU A CA 8
ATOM 8716 C C . GLU A 1 62 ? -0.525 6.780 -9.097 1.00 0.00 62 GLU A C 8
ATOM 8717 O O . GLU A 1 62 ? 0.073 6.626 -10.160 1.00 0.00 62 GLU A O 8
ATOM 8729 N N . SER A 1 63 ? 0.111 7.177 -7.989 1.00 0.00 63 SER A N 8
ATOM 8730 C CA . SER A 1 63 ? 1.555 7.389 -7.865 1.00 0.00 63 SER A CA 8
ATOM 8731 C C . SER A 1 63 ? 1.986 7.148 -6.412 1.00 0.00 63 SER A C 8
ATOM 8732 O O . SER A 1 63 ? 1.158 6.827 -5.555 1.00 0.00 63 SER A O 8
ATOM 8740 N N . TYR A 1 64 ? 3.278 7.299 -6.123 1.00 0.00 64 TYR A N 8
ATOM 8741 C CA . TYR A 1 64 ? 3.856 7.238 -4.787 1.00 0.00 64 TYR A CA 8
ATOM 8742 C C . TYR A 1 64 ? 4.888 8.356 -4.631 1.00 0.00 64 TYR A C 8
ATOM 8743 O O . TYR A 1 64 ? 5.277 8.977 -5.624 1.00 0.00 64 TYR A O 8
ATOM 8761 N N . GLN A 1 65 ? 5.360 8.590 -3.404 1.00 0.00 65 GLN A N 8
ATOM 8762 C CA . GLN A 1 65 ? 6.431 9.516 -3.103 1.00 0.00 65 GLN A CA 8
ATOM 8763 C C . GLN A 1 65 ? 7.208 8.939 -1.924 1.00 0.00 65 GLN A C 8
ATOM 8764 O O . GLN A 1 65 ? 6.652 8.206 -1.101 1.00 0.00 65 GLN A O 8
ATOM 8778 N N . GLU A 1 66 ? 8.483 9.273 -1.844 1.00 0.00 66 GLU A N 8
ATOM 8779 C CA . GLU A 1 66 ? 9.367 8.951 -0.735 1.00 0.00 66 GLU A CA 8
ATOM 8780 C C . GLU A 1 66 ? 8.896 9.706 0.511 1.00 0.00 66 GLU A C 8
ATOM 8781 O O . GLU A 1 66 ? 8.451 10.854 0.392 1.00 0.00 66 GLU A O 8
ATOM 8793 N N . VAL A 1 67 ? 8.997 9.111 1.702 1.00 0.00 67 VAL A N 8
ATOM 8794 C CA . VAL A 1 67 ? 8.722 9.786 2.968 1.00 0.00 67 VAL A CA 8
ATOM 8795 C C . VAL A 1 67 ? 9.695 9.238 4.005 1.00 0.00 67 VAL A C 8
ATOM 8796 O O . VAL A 1 67 ? 9.692 9.676 5.175 1.00 0.00 67 VAL A O 8
ATOM 8809 N N . MET A 1 1 ? 13.925 1.775 1.903 1.00 0.00 1 MET A N 9
ATOM 8810 C CA . MET A 1 1 ? 13.450 3.136 2.225 1.00 0.00 1 MET A CA 9
ATOM 8811 C C . MET A 1 1 ? 12.022 3.048 2.749 1.00 0.00 1 MET A C 9
ATOM 8812 O O . MET A 1 1 ? 11.565 1.961 3.102 1.00 0.00 1 MET A O 9
ATOM 8826 N N . ARG A 1 2 ? 11.283 4.157 2.820 1.00 0.00 2 ARG A N 9
ATOM 8827 C CA . ARG A 1 2 ? 9.827 4.099 2.845 1.00 0.00 2 ARG A CA 9
ATOM 8828 C C . ARG A 1 2 ? 9.272 5.007 1.769 1.00 0.00 2 ARG A C 9
ATOM 8829 O O . ARG A 1 2 ? 9.954 5.928 1.317 1.00 0.00 2 ARG A O 9
ATOM 8850 N N . TYR A 1 3 ? 8.020 4.761 1.410 1.00 0.00 3 TYR A N 9
ATOM 8851 C CA . TYR A 1 3 ? 7.350 5.410 0.297 1.00 0.00 3 TYR A CA 9
ATOM 8852 C C . TYR A 1 3 ? 5.873 5.509 0.648 1.00 0.00 3 TYR A C 9
ATOM 8853 O O . TYR A 1 3 ? 5.290 4.516 1.092 1.00 0.00 3 TYR A O 9
ATOM 8871 N N . VAL A 1 4 ? 5.271 6.687 0.481 1.00 0.00 4 VAL A N 9
ATOM 8872 C CA . VAL A 1 4 ? 3.840 6.891 0.589 1.00 0.00 4 VAL A CA 9
ATOM 8873 C C . VAL A 1 4 ? 3.256 6.635 -0.793 1.00 0.00 4 VAL A C 9
ATOM 8874 O O . VAL A 1 4 ? 3.613 7.310 -1.758 1.00 0.00 4 VAL A O 9
ATOM 8887 N N . LEU A 1 5 ? 2.380 5.646 -0.916 1.00 0.00 5 LEU A N 9
ATOM 8888 C CA . LEU A 1 5 ? 1.617 5.365 -2.121 1.00 0.00 5 LEU A CA 9
ATOM 8889 C C . LEU A 1 5 ? 0.253 6.046 -2.028 1.00 0.00 5 LEU A C 9
ATOM 8890 O O . LEU A 1 5 ? -0.270 6.242 -0.925 1.00 0.00 5 LEU A O 9
ATOM 8906 N N . TYR A 1 6 ? -0.367 6.304 -3.177 1.00 0.00 6 TYR A N 9
ATOM 8907 C CA . TYR A 1 6 ? -1.704 6.857 -3.304 1.00 0.00 6 TYR A CA 9
ATOM 8908 C C . TYR A 1 6 ? -2.588 5.800 -3.959 1.00 0.00 6 TYR A C 9
ATOM 8909 O O . TYR A 1 6 ? -2.398 5.466 -5.130 1.00 0.00 6 TYR A O 9
ATOM 8927 N N . VAL A 1 7 ? -3.503 5.213 -3.194 1.00 0.00 7 VAL A N 9
ATOM 8928 C CA . VAL A 1 7 ? -4.341 4.085 -3.600 1.00 0.00 7 VAL A CA 9
ATOM 8929 C C . VAL A 1 7 ? -5.804 4.513 -3.388 1.00 0.00 7 VAL A C 9
ATOM 8930 O O . VAL A 1 7 ? -6.357 4.297 -2.309 1.00 0.00 7 VAL A O 9
ATOM 8943 N N . PRO A 1 8 ? -6.440 5.194 -4.359 1.00 0.00 8 PRO A N 9
ATOM 8944 C CA . PRO A 1 8 ? -7.827 5.637 -4.225 1.00 0.00 8 PRO A CA 9
ATOM 8945 C C . PRO A 1 8 ? -8.831 4.497 -3.984 1.00 0.00 8 PRO A C 9
ATOM 8946 O O . PRO A 1 8 ? -9.890 4.756 -3.411 1.00 0.00 8 PRO A O 9
ATOM 8957 N N . ASP A 1 9 ? -8.508 3.244 -4.324 1.00 0.00 9 ASP A N 9
ATOM 8958 C CA . ASP A 1 9 ? -9.377 2.085 -4.072 1.00 0.00 9 ASP A CA 9
ATOM 8959 C C . ASP A 1 9 ? -9.581 1.825 -2.573 1.00 0.00 9 ASP A C 9
ATOM 8960 O O . ASP A 1 9 ? -10.505 1.106 -2.187 1.00 0.00 9 ASP A O 9
ATOM 8969 N N . ILE A 1 10 ? -8.786 2.441 -1.688 1.00 0.00 10 ILE A N 9
ATOM 8970 C CA . ILE A 1 10 ? -8.942 2.343 -0.233 1.00 0.00 10 ILE A CA 9
ATOM 8971 C C . ILE A 1 10 ? -10.129 3.215 0.247 1.00 0.00 10 ILE A C 9
ATOM 8972 O O . ILE A 1 10 ? -10.166 3.650 1.396 1.00 0.00 10 ILE A O 9
ATOM 8988 N N . SER A 1 11 ? -11.094 3.549 -0.610 1.00 0.00 11 SER A N 9
ATOM 8989 C CA . SER A 1 11 ? -12.208 4.400 -0.224 1.00 0.00 11 SER A CA 9
ATOM 8990 C C . SER A 1 11 ? -13.026 3.787 0.927 1.00 0.00 11 SER A C 9
ATOM 8991 O O . SER A 1 11 ? -13.663 4.543 1.666 1.00 0.00 11 SER A O 9
ATOM 8999 N N . CYS A 1 12 ? -12.990 2.460 1.113 1.00 0.00 12 CYS A N 9
ATOM 9000 C CA . CYS A 1 12 ? -13.778 1.740 2.113 1.00 0.00 12 CYS A CA 9
ATOM 9001 C C . CYS A 1 12 ? -12.916 1.006 3.150 1.00 0.00 12 CYS A C 9
ATOM 9002 O O . CYS A 1 12 ? -11.783 0.602 2.897 1.00 0.00 12 CYS A O 9
ATOM 9010 N N . ASN A 1 13 ? -13.503 0.727 4.313 1.00 0.00 13 ASN A N 9
ATOM 9011 C CA . ASN A 1 13 ? -12.853 0.093 5.454 1.00 0.00 13 ASN A CA 9
ATOM 9012 C C . ASN A 1 13 ? -12.487 -1.360 5.165 1.00 0.00 13 ASN A C 9
ATOM 9013 O O . ASN A 1 13 ? -11.383 -1.786 5.489 1.00 0.00 13 ASN A O 9
ATOM 9024 N N . HIS A 1 14 ? -13.364 -2.137 4.522 1.00 0.00 14 HIS A N 9
ATOM 9025 C CA . HIS A 1 14 ? -13.034 -3.502 4.104 1.00 0.00 14 HIS A CA 9
ATOM 9026 C C . HIS A 1 14 ? -11.896 -3.486 3.102 1.00 0.00 14 HIS A C 9
ATOM 9027 O O . HIS A 1 14 ? -11.054 -4.374 3.167 1.00 0.00 14 HIS A O 9
ATOM 9041 N N . CYS A 1 15 ? -11.783 -2.481 2.232 1.00 0.00 15 CYS A N 9
ATOM 9042 C CA . CYS A 1 15 ? -10.665 -2.433 1.304 1.00 0.00 15 CYS A CA 9
ATOM 9043 C C . CYS A 1 15 ? -9.333 -2.475 2.052 1.00 0.00 15 CYS A C 9
ATOM 9044 O O . CYS A 1 15 ? -8.356 -3.038 1.544 1.00 0.00 15 CYS A O 9
ATOM 9052 N N . LYS A 1 16 ? -9.245 -1.852 3.235 1.00 0.00 16 LYS A N 9
ATOM 9053 C CA . LYS A 1 16 ? -7.996 -1.775 3.985 1.00 0.00 16 LYS A CA 9
ATOM 9054 C C . LYS A 1 16 ? -7.453 -3.168 4.321 1.00 0.00 16 LYS A C 9
ATOM 9055 O O . LYS A 1 16 ? -6.230 -3.339 4.336 1.00 0.00 16 LYS A O 9
ATOM 9074 N N . MET A 1 17 ? -8.330 -4.167 4.501 1.00 0.00 17 MET A N 9
ATOM 9075 C CA . MET A 1 17 ? -7.884 -5.508 4.871 1.00 0.00 17 MET A CA 9
ATOM 9076 C C . MET A 1 17 ? -7.025 -6.062 3.737 1.00 0.00 17 MET A C 9
ATOM 9077 O O . MET A 1 17 ? -5.930 -6.575 3.955 1.00 0.00 17 MET A O 9
ATOM 9091 N N . ARG A 1 18 ? -7.546 -5.880 2.518 1.00 0.00 18 ARG A N 9
ATOM 9092 C CA . ARG A 1 18 ? -7.040 -6.373 1.233 1.00 0.00 18 ARG A CA 9
ATOM 9093 C C . ARG A 1 18 ? -5.538 -6.138 1.135 1.00 0.00 18 ARG A C 9
ATOM 9094 O O . ARG A 1 18 ? -4.766 -7.090 1.035 1.00 0.00 18 ARG A O 9
ATOM 9115 N N . ILE A 1 19 ? -5.122 -4.870 1.169 1.00 0.00 19 ILE A N 9
ATOM 9116 C CA . ILE A 1 19 ? -3.718 -4.492 1.014 1.00 0.00 19 ILE A CA 9
ATOM 9117 C C . ILE A 1 19 ? -2.892 -5.110 2.126 1.00 0.00 19 ILE A C 9
ATOM 9118 O O . ILE A 1 19 ? -1.891 -5.746 1.834 1.00 0.00 19 ILE A O 9
ATOM 9134 N N . SER A 1 20 ? -3.275 -4.943 3.392 1.00 0.00 20 SER A N 9
ATOM 9135 C CA . SER A 1 20 ? -2.427 -5.408 4.482 1.00 0.00 20 SER A CA 9
ATOM 9136 C C . SER A 1 20 ? -2.242 -6.901 4.457 1.00 0.00 20 SER A C 9
ATOM 9137 O O . SER A 1 20 ? -1.172 -7.366 4.828 1.00 0.00 20 SER A O 9
ATOM 9145 N N . LYS A 1 21 ? -3.272 -7.651 4.071 1.00 0.00 21 LYS A N 9
ATOM 9146 C CA . LYS A 1 21 ? -3.143 -9.087 4.033 1.00 0.00 21 LYS A CA 9
ATOM 9147 C C . LYS A 1 21 ? -2.052 -9.431 3.007 1.00 0.00 21 LYS A C 9
ATOM 9148 O O . LYS A 1 21 ? -1.170 -10.241 3.285 1.00 0.00 21 LYS A O 9
ATOM 9167 N N . ALA A 1 22 ? -2.078 -8.736 1.864 1.00 0.00 22 ALA A N 9
ATOM 9168 C CA . ALA A 1 22 ? -1.095 -8.831 0.801 1.00 0.00 22 ALA A CA 9
ATOM 9169 C C . ALA A 1 22 ? 0.273 -8.247 1.190 1.00 0.00 22 ALA A C 9
ATOM 9170 O O . ALA A 1 22 ? 1.271 -8.600 0.572 1.00 0.00 22 ALA A O 9
ATOM 9177 N N . LEU A 1 23 ? 0.354 -7.351 2.180 1.00 0.00 23 LEU A N 9
ATOM 9178 C CA . LEU A 1 23 ? 1.583 -6.719 2.649 1.00 0.00 23 LEU A CA 9
ATOM 9179 C C . LEU A 1 23 ? 2.280 -7.627 3.655 1.00 0.00 23 LEU A C 9
ATOM 9180 O O . LEU A 1 23 ? 3.476 -7.894 3.550 1.00 0.00 23 LEU A O 9
ATOM 9196 N N . GLU A 1 24 ? 1.548 -8.088 4.662 1.00 0.00 24 GLU A N 9
ATOM 9197 C CA . GLU A 1 24 ? 2.104 -8.972 5.674 1.00 0.00 24 GLU A CA 9
ATOM 9198 C C . GLU A 1 24 ? 2.564 -10.316 5.082 1.00 0.00 24 GLU A C 9
ATOM 9199 O O . GLU A 1 24 ? 3.513 -10.894 5.611 1.00 0.00 24 GLU A O 9
ATOM 9211 N N . GLU A 1 25 ? 1.996 -10.801 3.964 1.00 0.00 25 GLU A N 9
ATOM 9212 C CA . GLU A 1 25 ? 2.630 -11.908 3.230 1.00 0.00 25 GLU A CA 9
ATOM 9213 C C . GLU A 1 25 ? 3.888 -11.455 2.506 1.00 0.00 25 GLU A C 9
ATOM 9214 O O . GLU A 1 25 ? 4.899 -12.165 2.524 1.00 0.00 25 GLU A O 9
ATOM 9226 N N . LEU A 1 26 ? 3.831 -10.269 1.891 1.00 0.00 26 LEU A N 9
ATOM 9227 C CA . LEU A 1 26 ? 4.847 -9.775 0.994 1.00 0.00 26 LEU A CA 9
ATOM 9228 C C . LEU A 1 26 ? 6.185 -9.705 1.723 1.00 0.00 26 LEU A C 9
ATOM 9229 O O . LEU A 1 26 ? 7.223 -10.080 1.178 1.00 0.00 26 LEU A O 9
ATOM 9245 N N . GLY A 1 27 ? 6.138 -9.358 3.009 1.00 0.00 27 GLY A N 9
ATOM 9246 C CA . GLY A 1 27 ? 7.312 -9.259 3.861 1.00 0.00 27 GLY A CA 9
ATOM 9247 C C . GLY A 1 27 ? 7.625 -7.812 4.197 1.00 0.00 27 GLY A C 9
ATOM 9248 O O . GLY A 1 27 ? 8.779 -7.485 4.488 1.00 0.00 27 GLY A O 9
ATOM 9252 N N . VAL A 1 28 ? 6.615 -6.939 4.171 1.00 0.00 28 VAL A N 9
ATOM 9253 C CA . VAL A 1 28 ? 6.764 -5.630 4.778 1.00 0.00 28 VAL A CA 9
ATOM 9254 C C . VAL A 1 28 ? 7.035 -5.837 6.280 1.00 0.00 28 VAL A C 9
ATOM 9255 O O . VAL A 1 28 ? 6.674 -6.876 6.847 1.00 0.00 28 VAL A O 9
ATOM 9268 N N . LYS A 1 29 ? 7.623 -4.846 6.955 1.00 0.00 29 LYS A N 9
ATOM 9269 C CA . LYS A 1 29 ? 7.879 -4.933 8.391 1.00 0.00 29 LYS A CA 9
ATOM 9270 C C . LYS A 1 29 ? 7.548 -3.669 9.163 1.00 0.00 29 LYS A C 9
ATOM 9271 O O . LYS A 1 29 ? 7.524 -3.722 10.389 1.00 0.00 29 LYS A O 9
ATOM 9290 N N . ASN A 1 30 ? 7.220 -2.575 8.478 1.0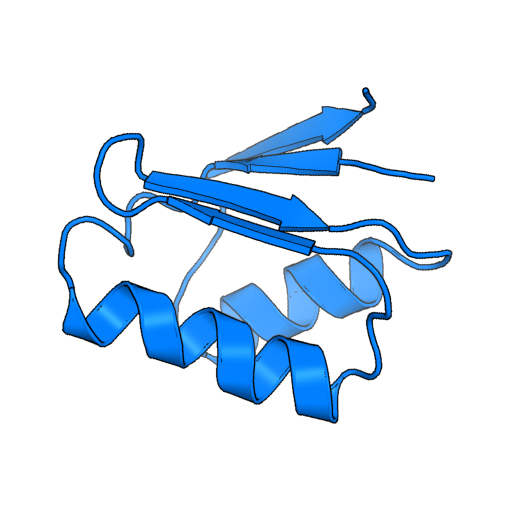0 0.00 30 ASN A N 9
ATOM 9291 C CA . ASN A 1 30 ? 6.607 -1.373 9.022 1.00 0.00 30 ASN A CA 9
ATOM 9292 C C . ASN A 1 30 ? 5.783 -0.815 7.864 1.00 0.00 30 ASN A C 9
ATOM 9293 O O . ASN A 1 30 ? 6.306 -0.693 6.754 1.00 0.00 30 ASN A O 9
ATOM 9304 N N . TYR A 1 31 ? 4.493 -0.565 8.065 1.00 0.00 31 TYR A N 9
ATOM 9305 C CA . TYR A 1 31 ? 3.571 -0.062 7.054 1.00 0.00 31 TYR A CA 9
ATOM 9306 C C . TYR A 1 31 ? 2.395 0.625 7.732 1.00 0.00 31 TYR A C 9
ATOM 9307 O O . TYR A 1 31 ? 2.226 0.530 8.949 1.00 0.00 31 TYR A O 9
ATOM 9325 N N . GLU A 1 32 ? 1.575 1.316 6.943 1.00 0.00 32 GLU A N 9
ATOM 9326 C CA . GLU A 1 32 ? 0.413 2.042 7.424 1.00 0.00 32 GLU A CA 9
ATOM 9327 C C . GLU A 1 32 ? -0.611 2.150 6.295 1.00 0.00 32 GLU A C 9
ATOM 9328 O O . GLU A 1 32 ? -0.208 2.372 5.153 1.00 0.00 32 GLU A O 9
ATOM 9340 N N . VAL A 1 33 ? -1.913 2.063 6.572 1.00 0.00 33 VAL A N 9
ATOM 9341 C CA . VAL A 1 33 ? -2.986 2.221 5.595 1.00 0.00 33 VAL A CA 9
ATOM 9342 C C . VAL A 1 33 ? -4.072 3.096 6.235 1.00 0.00 33 VAL A C 9
ATOM 9343 O O . VAL A 1 33 ? -4.497 2.806 7.353 1.00 0.00 33 VAL A O 9
ATOM 9356 N N . SER A 1 34 ? -4.545 4.123 5.524 1.00 0.00 34 SER A N 9
ATOM 9357 C CA . SER A 1 34 ? -5.529 5.079 6.021 1.00 0.00 34 SER A CA 9
ATOM 9358 C C . SER A 1 34 ? -6.594 5.332 4.950 1.00 0.00 34 SER A C 9
ATOM 9359 O O . SER A 1 34 ? -6.276 5.784 3.849 1.00 0.00 34 SER A O 9
ATOM 9367 N N . VAL A 1 35 ? -7.841 4.985 5.284 1.00 0.00 35 VAL A N 9
ATOM 9368 C CA . VAL A 1 35 ? -9.056 5.027 4.468 1.00 0.00 35 VAL A CA 9
ATOM 9369 C C . VAL A 1 35 ? -9.424 6.471 4.113 1.00 0.00 35 VAL A C 9
ATOM 9370 O O . VAL A 1 35 ? -9.666 6.775 2.945 1.00 0.00 35 VAL A O 9
ATOM 9383 N N . GLU A 1 36 ? -9.447 7.378 5.096 1.00 0.00 36 GLU A N 9
ATOM 9384 C CA . GLU A 1 36 ? -9.789 8.779 4.852 1.00 0.00 36 GLU A CA 9
ATOM 9385 C C . GLU A 1 36 ? -8.778 9.359 3.858 1.00 0.00 36 GLU A C 9
ATOM 9386 O O . GLU A 1 36 ? -9.138 10.053 2.909 1.00 0.00 36 GLU A O 9
ATOM 9398 N N . GLU A 1 37 ? -7.500 9.023 4.024 1.00 0.00 37 GLU A N 9
ATOM 9399 C CA . GLU A 1 37 ? -6.442 9.618 3.221 1.00 0.00 37 GLU A CA 9
ATOM 9400 C C . GLU A 1 37 ? -6.197 8.878 1.900 1.00 0.00 37 GLU A C 9
ATOM 9401 O O . GLU A 1 37 ? -5.524 9.433 1.029 1.00 0.00 37 GLU A O 9
ATOM 9413 N N . LYS A 1 38 ? -6.759 7.671 1.720 1.00 0.00 38 LYS A N 9
ATOM 9414 C CA . LYS A 1 38 ? -6.491 6.761 0.601 1.00 0.00 38 LYS A CA 9
ATOM 9415 C C . LYS A 1 38 ? -4.994 6.619 0.321 1.00 0.00 38 LYS A C 9
ATOM 9416 O O . LYS A 1 38 ? -4.528 6.608 -0.822 1.00 0.00 38 LYS A O 9
ATOM 9435 N N . LYS A 1 39 ? -4.220 6.482 1.397 1.00 0.00 39 LYS A N 9
ATOM 9436 C CA . LYS A 1 39 ? -2.771 6.386 1.330 1.00 0.00 39 LYS A CA 9
ATOM 9437 C C . LYS A 1 39 ? -2.304 5.123 2.011 1.00 0.00 39 LYS A C 9
ATOM 9438 O O . LYS A 1 39 ? -2.935 4.615 2.948 1.00 0.00 39 LYS A O 9
ATOM 9457 N N . VAL A 1 40 ? -1.142 4.661 1.578 1.00 0.00 40 VAL A N 9
ATOM 9458 C CA . VAL A 1 40 ? -0.373 3.609 2.211 1.00 0.00 40 VAL A CA 9
ATOM 9459 C C . VAL A 1 40 ? 1.004 4.204 2.447 1.00 0.00 40 VAL A C 9
ATOM 9460 O O . VAL A 1 40 ? 1.475 4.960 1.607 1.00 0.00 40 VAL A O 9
ATOM 9473 N N . VAL A 1 41 ? 1.682 3.811 3.515 1.00 0.00 41 VAL A N 9
ATOM 9474 C CA . VAL A 1 41 ? 3.132 3.851 3.557 1.00 0.00 41 VAL A CA 9
ATOM 9475 C C . VAL A 1 41 ? 3.571 2.403 3.718 1.00 0.00 41 VAL A C 9
ATOM 9476 O O . VAL A 1 41 ? 2.929 1.638 4.437 1.00 0.00 41 VAL A O 9
ATOM 9489 N N . VAL A 1 42 ? 4.654 2.028 3.052 1.00 0.00 42 VAL A N 9
ATOM 9490 C CA . VAL A 1 42 ? 5.413 0.819 3.314 1.00 0.00 42 VAL A CA 9
ATOM 9491 C C . VAL A 1 42 ? 6.845 1.255 3.584 1.00 0.00 42 VAL A C 9
ATOM 9492 O O . VAL A 1 42 ? 7.318 2.211 2.966 1.00 0.00 42 VAL A O 9
ATOM 9505 N N . GLU A 1 43 ? 7.533 0.554 4.475 1.00 0.00 43 GLU A N 9
ATOM 9506 C CA . GLU A 1 43 ? 8.969 0.629 4.650 1.00 0.00 43 GLU A CA 9
ATOM 9507 C C . GLU A 1 43 ? 9.528 -0.714 4.175 1.00 0.00 43 GLU A C 9
ATOM 9508 O O . GLU A 1 43 ? 9.401 -1.722 4.877 1.00 0.00 43 GLU A O 9
ATOM 9520 N N . THR A 1 44 ? 10.098 -0.757 2.975 1.00 0.00 44 THR A N 9
ATOM 9521 C CA . THR A 1 44 ? 10.908 -1.866 2.496 1.00 0.00 44 THR A CA 9
ATOM 9522 C C . THR A 1 44 ? 11.951 -1.294 1.528 1.00 0.00 44 THR A C 9
ATOM 9523 O O . THR A 1 44 ? 11.878 -0.121 1.146 1.00 0.00 44 THR A O 9
ATOM 9534 N N . GLU A 1 45 ? 12.926 -2.097 1.105 1.00 0.00 45 GLU A N 9
ATOM 9535 C CA . GLU A 1 45 ? 13.776 -1.744 -0.025 1.00 0.00 45 GLU A CA 9
ATOM 9536 C C . GLU A 1 45 ? 13.019 -1.969 -1.330 1.00 0.00 45 GLU A C 9
ATOM 9537 O O . GLU A 1 45 ? 13.049 -1.116 -2.217 1.00 0.00 45 GLU A O 9
ATOM 9549 N N . ASN A 1 46 ? 12.341 -3.108 -1.453 1.00 0.00 46 ASN A N 9
ATOM 9550 C CA . ASN A 1 46 ? 11.707 -3.563 -2.681 1.00 0.00 46 ASN A CA 9
ATOM 9551 C C . ASN A 1 46 ? 10.302 -2.978 -2.833 1.00 0.00 46 ASN A C 9
ATOM 9552 O O . ASN A 1 46 ? 9.298 -3.690 -2.748 1.00 0.00 46 ASN A O 9
ATOM 9563 N N . LEU A 1 47 ? 10.226 -1.666 -3.076 1.00 0.00 47 LEU A N 9
ATOM 9564 C CA . LEU A 1 47 ? 8.981 -1.008 -3.471 1.00 0.00 47 LEU A CA 9
ATOM 9565 C C . LEU A 1 47 ? 8.403 -1.671 -4.717 1.00 0.00 47 LEU A C 9
ATOM 9566 O O . LEU A 1 47 ? 7.190 -1.790 -4.840 1.00 0.00 47 LEU A O 9
ATOM 9582 N N . ASP A 1 48 ? 9.273 -2.098 -5.630 1.00 0.00 48 ASP A N 9
ATOM 9583 C CA . ASP A 1 48 ? 8.925 -2.679 -6.919 1.00 0.00 48 ASP A CA 9
ATOM 9584 C C . ASP A 1 48 ? 7.886 -3.787 -6.772 1.00 0.00 48 ASP A C 9
ATOM 9585 O O . ASP A 1 48 ? 6.828 -3.757 -7.409 1.00 0.00 48 ASP A O 9
ATOM 9594 N N . SER A 1 49 ? 8.173 -4.732 -5.876 1.00 0.00 49 SER A N 9
ATOM 9595 C CA . SER A 1 49 ? 7.315 -5.857 -5.560 1.00 0.00 49 SER A CA 9
ATOM 9596 C C . SER A 1 49 ? 6.021 -5.394 -4.887 1.00 0.00 49 SER A C 9
ATOM 9597 O O . SER A 1 49 ? 4.963 -5.930 -5.202 1.00 0.00 49 SER A O 9
ATOM 9605 N N . VAL A 1 50 ? 6.067 -4.379 -4.007 1.00 0.00 50 VAL A N 9
ATOM 9606 C CA . VAL A 1 50 ? 4.865 -3.811 -3.392 1.00 0.00 50 VAL A CA 9
ATOM 9607 C C . VAL A 1 50 ? 3.939 -3.278 -4.493 1.00 0.00 50 VAL A C 9
ATOM 9608 O O . VAL A 1 50 ? 2.746 -3.566 -4.471 1.00 0.00 50 VAL A O 9
ATOM 9621 N N . LEU A 1 51 ? 4.459 -2.504 -5.451 1.00 0.00 51 LEU A N 9
ATOM 9622 C CA . LEU A 1 51 ? 3.661 -1.913 -6.524 1.00 0.00 51 LEU A CA 9
ATOM 9623 C C . LEU A 1 51 ? 2.965 -3.013 -7.320 1.00 0.00 51 LEU A C 9
ATOM 9624 O O . LEU A 1 51 ? 1.765 -2.911 -7.580 1.00 0.00 51 LEU A O 9
ATOM 9640 N N . LYS A 1 52 ? 3.685 -4.085 -7.654 1.00 0.00 52 LYS A N 9
ATOM 9641 C CA . LYS A 1 52 ? 3.125 -5.218 -8.378 1.00 0.00 52 LYS A CA 9
ATOM 9642 C C . LYS A 1 52 ? 2.124 -5.979 -7.520 1.00 0.00 52 LYS A C 9
ATOM 9643 O O . LYS A 1 52 ? 1.105 -6.413 -8.040 1.00 0.00 52 LYS A O 9
ATOM 9662 N N . LYS A 1 53 ? 2.364 -6.110 -6.213 1.00 0.00 53 LYS A N 9
ATOM 9663 C CA . LYS A 1 53 ? 1.434 -6.771 -5.308 1.00 0.00 53 LYS A CA 9
ATOM 9664 C C . LYS A 1 53 ? 0.112 -6.013 -5.274 1.00 0.00 53 LYS A C 9
ATOM 9665 O O . LYS A 1 53 ? -0.947 -6.637 -5.267 1.00 0.00 53 LYS A O 9
ATOM 9684 N N . LEU A 1 54 ? 0.175 -4.682 -5.235 1.00 0.00 54 LEU A N 9
ATOM 9685 C CA . LEU A 1 54 ? -0.990 -3.802 -5.277 1.00 0.00 54 LEU A CA 9
ATOM 9686 C C . LEU A 1 54 ? -1.759 -3.985 -6.586 1.00 0.00 54 LEU A C 9
ATOM 9687 O O . LEU A 1 54 ? -2.981 -4.138 -6.574 1.00 0.00 54 LEU A O 9
ATOM 9703 N N . GLU A 1 55 ? -1.049 -3.988 -7.712 1.00 0.00 55 GLU A N 9
ATOM 9704 C CA . GLU A 1 55 ? -1.640 -4.180 -9.030 1.00 0.00 55 GLU A CA 9
ATOM 9705 C C . GLU A 1 55 ? -2.314 -5.550 -9.121 1.00 0.00 55 GLU A C 9
ATOM 9706 O O . GLU A 1 55 ? -3.421 -5.661 -9.649 1.00 0.00 55 GLU A O 9
ATOM 9718 N N . GLU A 1 56 ? -1.677 -6.592 -8.584 1.00 0.00 56 GLU A N 9
ATOM 9719 C CA . GLU A 1 56 ? -2.205 -7.946 -8.590 1.00 0.00 56 GLU A CA 9
ATOM 9720 C C . GLU A 1 56 ? -3.503 -8.056 -7.801 1.00 0.00 56 GLU A C 9
ATOM 9721 O O . GLU A 1 56 ? -4.366 -8.849 -8.178 1.00 0.00 56 GLU A O 9
ATOM 9733 N N . ILE A 1 57 ? -3.665 -7.328 -6.696 1.00 0.00 57 ILE A N 9
ATOM 9734 C CA . ILE A 1 57 ? -4.921 -7.331 -5.946 1.00 0.00 57 ILE A CA 9
ATOM 9735 C C . ILE A 1 57 ? -5.976 -6.428 -6.605 1.00 0.00 57 ILE A C 9
ATOM 9736 O O . ILE A 1 57 ? -7.025 -6.184 -6.004 1.00 0.00 57 ILE A O 9
ATOM 9752 N N . ASP A 1 58 ? -5.725 -5.968 -7.838 1.00 0.00 58 ASP A N 9
ATOM 9753 C CA . ASP A 1 58 ? -6.624 -5.203 -8.700 1.00 0.00 58 ASP A CA 9
ATOM 9754 C C . ASP A 1 58 ? -6.741 -3.743 -8.256 1.00 0.00 58 ASP A C 9
ATOM 9755 O O . ASP A 1 58 ? -7.658 -3.054 -8.693 1.00 0.00 58 ASP A O 9
ATOM 9764 N N . TYR A 1 59 ? -5.810 -3.253 -7.424 1.00 0.00 59 TYR A N 9
ATOM 9765 C CA . TYR A 1 59 ? -5.834 -1.914 -6.841 1.00 0.00 59 TYR A CA 9
ATOM 9766 C C . TYR A 1 59 ? -4.644 -1.123 -7.418 1.00 0.00 59 TYR A C 9
ATOM 9767 O O . TYR A 1 59 ? -3.597 -1.023 -6.771 1.00 0.00 59 TYR A O 9
ATOM 9785 N N . PRO A 1 60 ? -4.766 -0.552 -8.626 1.00 0.00 60 PRO A N 9
ATOM 9786 C CA . PRO A 1 60 ? -3.706 0.222 -9.253 1.00 0.00 60 PRO A CA 9
ATOM 9787 C C . PRO A 1 60 ? -3.442 1.491 -8.442 1.00 0.00 60 PRO A C 9
ATOM 9788 O O . PRO A 1 60 ? -4.363 2.276 -8.171 1.00 0.00 60 PRO A O 9
ATOM 9799 N N . VAL A 1 61 ? -2.186 1.675 -8.038 1.00 0.00 61 VAL A N 9
ATOM 9800 C CA . VAL A 1 61 ? -1.680 2.872 -7.385 1.00 0.00 61 VAL A CA 9
ATOM 9801 C C . VAL A 1 61 ? -1.805 4.029 -8.394 1.00 0.00 61 VAL A C 9
ATOM 9802 O O . VAL A 1 61 ? -1.570 3.834 -9.587 1.00 0.00 61 VAL A O 9
ATOM 9815 N N . GLU A 1 62 ? -2.205 5.223 -7.953 1.00 0.00 62 GLU A N 9
ATOM 9816 C CA . GLU A 1 62 ? -2.195 6.411 -8.802 1.00 0.00 62 GLU A CA 9
ATOM 9817 C C . GLU A 1 62 ? -0.735 6.832 -9.006 1.00 0.00 62 GLU A C 9
ATOM 9818 O O . GLU A 1 62 ? -0.243 6.879 -10.135 1.00 0.00 62 GLU A O 9
ATOM 9830 N N . SER A 1 63 ? -0.029 7.117 -7.910 1.00 0.00 63 SER A N 9
ATOM 9831 C CA . SER A 1 63 ? 1.388 7.455 -7.837 1.00 0.00 63 SER A CA 9
ATOM 9832 C C . SER A 1 63 ? 1.868 7.276 -6.391 1.00 0.00 63 SER A C 9
ATOM 9833 O O . SER A 1 63 ? 1.097 6.855 -5.523 1.00 0.00 63 SER A O 9
ATOM 9841 N N . TYR A 1 64 ? 3.147 7.534 -6.134 1.00 0.00 64 TYR A N 9
ATOM 9842 C CA . TYR A 1 64 ? 3.802 7.424 -4.840 1.00 0.00 64 TYR A CA 9
ATOM 9843 C C . TYR A 1 64 ? 4.909 8.488 -4.758 1.00 0.00 64 TYR A C 9
ATOM 9844 O O . TYR A 1 64 ? 5.209 9.150 -5.748 1.00 0.00 64 TYR A O 9
ATOM 9862 N N . GLN A 1 65 ? 5.547 8.645 -3.597 1.00 0.00 65 GLN A N 9
ATOM 9863 C CA . GLN A 1 65 ? 6.832 9.302 -3.420 1.00 0.00 65 GLN A CA 9
ATOM 9864 C C . GLN A 1 65 ? 7.493 8.700 -2.176 1.00 0.00 65 GLN A C 9
ATOM 9865 O O . GLN A 1 65 ? 6.851 7.997 -1.397 1.00 0.00 65 GLN A O 9
ATOM 9879 N N . GLU A 1 66 ? 8.782 8.947 -1.998 1.00 0.00 66 GLU A N 9
ATOM 9880 C CA . GLU A 1 66 ? 9.552 8.692 -0.776 1.00 0.00 66 GLU A CA 9
ATOM 9881 C C . GLU A 1 66 ? 8.971 9.430 0.446 1.00 0.00 66 GLU A C 9
ATOM 9882 O O . GLU A 1 66 ? 8.167 10.352 0.283 1.00 0.00 66 GLU A O 9
ATOM 9894 N N . VAL A 1 67 ? 9.395 9.071 1.667 1.00 0.00 67 VAL A N 9
ATOM 9895 C CA . VAL A 1 67 ? 9.032 9.799 2.886 1.00 0.00 67 VAL A CA 9
ATOM 9896 C C . VAL A 1 67 ? 10.230 9.847 3.816 1.00 0.00 67 VAL A C 9
ATOM 9897 O O . VAL A 1 67 ? 10.597 10.969 4.225 1.00 0.00 67 VAL A O 9
ATOM 9910 N N . MET A 1 1 ? 13.475 2.274 1.042 1.00 0.00 1 MET A N 10
ATOM 9911 C CA . MET A 1 1 ? 13.142 3.499 1.801 1.00 0.00 1 MET A CA 10
ATOM 9912 C C . MET A 1 1 ? 11.733 3.326 2.374 1.00 0.00 1 MET A C 10
ATOM 9913 O O . MET A 1 1 ? 11.148 2.251 2.226 1.00 0.00 1 MET A O 10
ATOM 9927 N N . ARG A 1 2 ? 11.141 4.331 3.037 1.00 0.00 2 ARG A N 10
ATOM 9928 C CA . ARG A 1 2 ? 9.685 4.314 3.209 1.00 0.00 2 ARG A CA 10
ATOM 9929 C C . ARG A 1 2 ? 9.067 5.106 2.069 1.00 0.00 2 ARG A C 10
ATOM 9930 O O . ARG A 1 2 ? 9.636 6.103 1.626 1.00 0.00 2 ARG A O 10
ATOM 9951 N N . TYR A 1 3 ? 7.913 4.655 1.593 1.00 0.00 3 TYR A N 10
ATOM 9952 C CA . TYR A 1 3 ? 7.247 5.206 0.432 1.00 0.00 3 TYR A CA 10
ATOM 9953 C C . TYR A 1 3 ? 5.774 5.329 0.763 1.00 0.00 3 TYR A C 10
ATOM 9954 O O . TYR A 1 3 ? 5.164 4.335 1.159 1.00 0.00 3 TYR A O 10
ATOM 9972 N N . VAL A 1 4 ? 5.203 6.522 0.618 1.00 0.00 4 VAL A N 10
ATOM 9973 C CA . VAL A 1 4 ? 3.770 6.735 0.700 1.00 0.00 4 VAL A CA 10
ATOM 9974 C C . VAL A 1 4 ? 3.192 6.460 -0.688 1.00 0.00 4 VAL A C 10
ATOM 9975 O O . VAL A 1 4 ? 3.685 6.990 -1.683 1.00 0.00 4 VAL A O 10
ATOM 9988 N N . LEU A 1 5 ? 2.179 5.606 -0.792 1.00 0.00 5 LEU A N 10
ATOM 9989 C CA . LEU A 1 5 ? 1.469 5.258 -2.013 1.00 0.00 5 LEU A CA 10
ATOM 9990 C C . LEU A 1 5 ? 0.054 5.835 -1.944 1.00 0.00 5 LEU A C 10
ATOM 9991 O O . LEU A 1 5 ? -0.538 5.844 -0.864 1.00 0.00 5 LEU A O 10
ATOM 10007 N N . TYR A 1 6 ? -0.534 6.197 -3.081 1.00 0.00 6 TYR A N 10
ATOM 10008 C CA . TYR A 1 6 ? -1.854 6.808 -3.194 1.00 0.00 6 TYR A CA 10
ATOM 10009 C C . TYR A 1 6 ? -2.794 5.814 -3.876 1.00 0.00 6 TYR A C 10
ATOM 10010 O O . TYR A 1 6 ? -2.737 5.640 -5.094 1.00 0.00 6 TYR A O 10
ATOM 10028 N N . VAL A 1 7 ? -3.609 5.108 -3.093 1.00 0.00 7 VAL A N 10
ATOM 10029 C CA . VAL A 1 7 ? -4.458 4.004 -3.522 1.00 0.00 7 VAL A CA 10
ATOM 10030 C C . VAL A 1 7 ? -5.935 4.402 -3.302 1.00 0.00 7 VAL A C 10
ATOM 10031 O O . VAL A 1 7 ? -6.501 4.069 -2.255 1.00 0.00 7 VAL A O 10
ATOM 10044 N N . PRO A 1 8 ? -6.579 5.125 -4.240 1.00 0.00 8 PRO A N 10
ATOM 10045 C CA . PRO A 1 8 ? -7.958 5.579 -4.081 1.00 0.00 8 PRO A CA 10
ATOM 10046 C C . PRO A 1 8 ? -8.986 4.499 -3.694 1.00 0.00 8 PRO A C 10
ATOM 10047 O O . PRO A 1 8 ? -9.923 4.830 -2.963 1.00 0.00 8 PRO A O 10
ATOM 10058 N N . ASP A 1 9 ? -8.812 3.221 -4.075 1.00 0.00 9 ASP A N 10
ATOM 10059 C CA . ASP A 1 9 ? -9.790 2.167 -3.722 1.00 0.00 9 ASP A CA 10
ATOM 10060 C C . ASP A 1 9 ? -9.925 1.959 -2.217 1.00 0.00 9 ASP A C 10
ATOM 10061 O O . ASP A 1 9 ? -10.907 1.363 -1.769 1.00 0.00 9 ASP A O 10
ATOM 10070 N N . ILE A 1 10 ? -8.993 2.457 -1.402 1.00 0.00 10 ILE A N 10
ATOM 10071 C CA . ILE A 1 10 ? -9.007 2.242 0.044 1.00 0.00 10 ILE A CA 10
ATOM 10072 C C . ILE A 1 10 ? -10.178 2.983 0.725 1.00 0.00 10 ILE A C 10
ATOM 10073 O O . ILE A 1 10 ? -10.367 2.880 1.931 1.00 0.00 10 ILE A O 10
ATOM 10089 N N . SER A 1 11 ? -11.019 3.679 -0.038 1.00 0.00 11 SER A N 10
ATOM 10090 C CA . SER A 1 11 ? -12.165 4.468 0.377 1.00 0.00 11 SER A CA 10
ATOM 10091 C C . SER A 1 11 ? -13.219 3.709 1.205 1.00 0.00 11 SER A C 10
ATOM 10092 O O . SER A 1 11 ? -14.159 4.344 1.681 1.00 0.00 11 SER A O 10
ATOM 10100 N N . CYS A 1 12 ? -13.086 2.394 1.399 1.00 0.00 12 CYS A N 10
ATOM 10101 C CA . CYS A 1 12 ? -13.929 1.602 2.287 1.00 0.00 12 CYS A CA 10
ATOM 10102 C C . CYS A 1 12 ? -13.087 0.758 3.251 1.00 0.00 12 CYS A C 10
ATOM 10103 O O . CYS A 1 12 ? -11.964 0.350 2.945 1.00 0.00 12 CYS A O 10
ATOM 10111 N N . ASN A 1 13 ? -13.668 0.426 4.406 1.00 0.00 13 ASN A N 10
ATOM 10112 C CA . ASN A 1 13 ? -13.013 -0.267 5.515 1.00 0.00 13 ASN A CA 10
ATOM 10113 C C . ASN A 1 13 ? -12.385 -1.586 5.090 1.00 0.00 13 ASN A C 10
ATOM 10114 O O . ASN A 1 13 ? -11.262 -1.879 5.499 1.00 0.00 13 ASN A O 10
ATOM 10125 N N . HIS A 1 14 ? -13.111 -2.407 4.326 1.00 0.00 14 HIS A N 10
ATOM 10126 C CA . HIS A 1 14 ? -12.590 -3.696 3.879 1.00 0.00 14 HIS A CA 10
ATOM 10127 C C . HIS A 1 14 ? -11.411 -3.492 2.924 1.00 0.00 14 HIS A C 10
ATOM 10128 O O . HIS A 1 14 ? -10.427 -4.231 2.986 1.00 0.00 14 HIS A O 10
ATOM 10142 N N . CYS A 1 15 ? -11.479 -2.455 2.088 1.00 0.00 15 CYS A N 10
ATOM 10143 C CA . CYS A 1 15 ? -10.448 -2.134 1.122 1.00 0.00 15 CYS A CA 10
ATOM 10144 C C . CYS A 1 15 ? -9.114 -1.835 1.800 1.00 0.00 15 CYS A C 10
ATOM 10145 O O . CYS A 1 15 ? -8.085 -2.227 1.265 1.00 0.00 15 CYS A O 10
ATOM 10153 N N . LYS A 1 16 ? -9.106 -1.230 2.996 1.00 0.00 16 LYS A N 10
ATOM 10154 C CA . LYS A 1 16 ? -7.899 -1.096 3.819 1.00 0.00 16 LYS A CA 10
ATOM 10155 C C . LYS A 1 16 ? -7.219 -2.456 3.964 1.00 0.00 16 LYS A C 10
ATOM 10156 O O . LYS A 1 16 ? -6.060 -2.592 3.574 1.00 0.00 16 LYS A O 10
ATOM 10175 N N . MET A 1 17 ? -7.948 -3.462 4.453 1.00 0.00 17 MET A N 10
ATOM 10176 C CA . MET A 1 17 ? -7.402 -4.795 4.671 1.00 0.00 17 MET A CA 10
ATOM 10177 C C . MET A 1 17 ? -6.799 -5.398 3.413 1.00 0.00 17 MET A C 10
ATOM 10178 O O . MET A 1 17 ? -5.792 -6.084 3.520 1.00 0.00 17 MET A O 10
ATOM 10192 N N . ARG A 1 18 ? -7.390 -5.181 2.232 1.00 0.00 18 ARG A N 10
ATOM 10193 C CA . ARG A 1 18 ? -6.988 -5.877 1.013 1.00 0.00 18 ARG A CA 10
ATOM 10194 C C . ARG A 1 18 ? -5.500 -5.688 0.761 1.00 0.00 18 ARG A C 10
ATOM 10195 O O . ARG A 1 18 ? -4.815 -6.636 0.381 1.00 0.00 18 ARG A O 10
ATOM 10216 N N . ILE A 1 19 ? -5.013 -4.469 0.988 1.00 0.00 19 ILE A N 10
ATOM 10217 C CA . ILE A 1 19 ? -3.608 -4.139 0.862 1.00 0.00 19 ILE A CA 10
ATOM 10218 C C . ILE A 1 19 ? -2.853 -4.849 1.973 1.00 0.00 19 ILE A C 10
ATOM 10219 O O . ILE A 1 19 ? -2.021 -5.700 1.669 1.00 0.00 19 ILE A O 10
ATOM 10235 N N . SER A 1 20 ? -3.122 -4.511 3.235 1.00 0.00 20 SER A N 10
ATOM 10236 C CA . SER A 1 20 ? -2.325 -4.953 4.370 1.00 0.00 20 SER A CA 10
ATOM 10237 C C . SER A 1 20 ? -2.181 -6.469 4.394 1.00 0.00 20 SER A C 10
ATOM 10238 O O . SER A 1 20 ? -1.086 -6.998 4.518 1.00 0.00 20 SER A O 10
ATOM 10246 N N . LYS A 1 21 ? -3.289 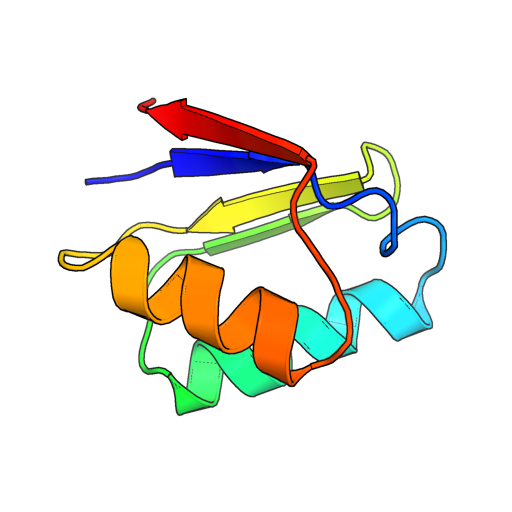-7.176 4.186 1.00 0.00 21 LYS A N 10
ATOM 10247 C CA . LYS A 1 21 ? -3.342 -8.625 4.135 1.00 0.00 21 LYS A CA 10
ATOM 10248 C C . LYS A 1 21 ? -2.326 -9.161 3.124 1.00 0.00 21 LYS A C 10
ATOM 10249 O O . LYS A 1 21 ? -1.602 -10.108 3.414 1.00 0.00 21 LYS A O 10
ATOM 10268 N N . ALA A 1 22 ? -2.259 -8.552 1.937 1.00 0.00 22 ALA A N 10
ATOM 10269 C CA . ALA A 1 22 ? -1.286 -8.915 0.920 1.00 0.00 22 ALA A CA 10
ATOM 10270 C C . ALA A 1 22 ? 0.135 -8.531 1.350 1.00 0.00 22 ALA A C 10
ATOM 10271 O O . ALA A 1 22 ? 1.069 -9.279 1.076 1.00 0.00 22 ALA A O 10
ATOM 10278 N N . LEU A 1 23 ? 0.316 -7.357 1.966 1.00 0.00 23 LEU A N 10
ATOM 10279 C CA . LEU A 1 23 ? 1.611 -6.819 2.381 1.00 0.00 23 LEU A CA 10
ATOM 10280 C C . LEU A 1 23 ? 2.252 -7.684 3.470 1.00 0.00 23 LEU A C 10
ATOM 10281 O O . LEU A 1 23 ? 3.449 -7.945 3.404 1.00 0.00 23 LEU A O 10
ATOM 10297 N N . GLU A 1 24 ? 1.497 -8.095 4.489 1.00 0.00 24 GLU A N 10
ATOM 10298 C CA . GLU A 1 24 ? 1.976 -8.977 5.554 1.00 0.00 24 GLU A CA 10
ATOM 10299 C C . GLU A 1 24 ? 2.534 -10.280 4.960 1.00 0.00 24 GLU A C 10
ATOM 10300 O O . GLU A 1 24 ? 3.591 -10.751 5.379 1.00 0.00 24 GLU A O 10
ATOM 10312 N N . GLU A 1 25 ? 1.885 -10.848 3.935 1.00 0.00 25 GLU A N 10
ATOM 10313 C CA . GLU A 1 25 ? 2.396 -12.033 3.240 1.00 0.00 25 GLU A CA 10
ATOM 10314 C C . GLU A 1 25 ? 3.588 -11.663 2.341 1.00 0.00 25 GLU A C 10
ATOM 10315 O O . GLU A 1 25 ? 4.532 -12.444 2.195 1.00 0.00 25 GLU A O 10
ATOM 10327 N N . LEU A 1 26 ? 3.618 -10.433 1.819 1.00 0.00 26 LEU A N 10
ATOM 10328 C CA . LEU A 1 26 ? 4.785 -9.815 1.182 1.00 0.00 26 LEU A CA 10
ATOM 10329 C C . LEU A 1 26 ? 5.948 -9.662 2.178 1.00 0.00 26 LEU A C 10
ATOM 10330 O O . LEU A 1 26 ? 7.066 -9.376 1.762 1.00 0.00 26 LEU A O 10
ATOM 10346 N N . GLY A 1 27 ? 5.729 -9.871 3.481 1.00 0.00 27 GLY A N 10
ATOM 10347 C CA . GLY A 1 27 ? 6.776 -9.854 4.492 1.00 0.00 27 GLY A CA 10
ATOM 10348 C C . GLY A 1 27 ? 7.295 -8.446 4.753 1.00 0.00 27 GLY A C 10
ATOM 10349 O O . GLY A 1 27 ? 8.485 -8.288 5.039 1.00 0.00 27 GLY A O 10
ATOM 10353 N N . VAL A 1 28 ? 6.443 -7.423 4.629 1.00 0.00 28 VAL A N 10
ATOM 10354 C CA . VAL A 1 28 ? 6.760 -6.083 5.118 1.00 0.00 28 VAL A CA 10
ATOM 10355 C C . VAL A 1 28 ? 6.889 -6.130 6.652 1.00 0.00 28 VAL A C 10
ATOM 10356 O O . VAL A 1 28 ? 6.382 -7.049 7.296 1.00 0.00 28 VAL A O 10
ATOM 10369 N N . LYS A 1 29 ? 7.485 -5.100 7.261 1.00 0.00 29 LYS A N 10
ATOM 10370 C CA . LYS A 1 29 ? 7.535 -4.967 8.722 1.00 0.00 29 LYS A CA 10
ATOM 10371 C C . LYS A 1 29 ? 7.091 -3.612 9.239 1.00 0.00 29 LYS A C 10
ATOM 10372 O O . LYS A 1 29 ? 6.757 -3.510 10.416 1.00 0.00 29 LYS A O 10
ATOM 10391 N N . ASN A 1 30 ? 7.039 -2.582 8.404 1.00 0.00 30 ASN A N 10
ATOM 10392 C CA . ASN A 1 30 ? 6.581 -1.260 8.792 1.00 0.00 30 ASN A CA 10
ATOM 10393 C C . ASN A 1 30 ? 5.815 -0.763 7.593 1.00 0.00 30 ASN A C 10
ATOM 10394 O O . ASN A 1 30 ? 6.341 -0.759 6.478 1.00 0.00 30 ASN A O 10
ATOM 10405 N N . TYR A 1 31 ? 4.544 -0.472 7.804 1.00 0.00 31 TYR A N 10
ATOM 10406 C CA . TYR A 1 31 ? 3.618 -0.007 6.797 1.00 0.00 31 TYR A CA 10
ATOM 10407 C C . TYR A 1 31 ? 2.492 0.703 7.539 1.00 0.00 31 TYR A C 10
ATOM 10408 O O . TYR A 1 31 ? 2.360 0.561 8.759 1.00 0.00 31 TYR A O 10
ATOM 10426 N N . GLU A 1 32 ? 1.637 1.392 6.795 1.00 0.00 32 GLU A N 10
ATOM 10427 C CA . GLU A 1 32 ? 0.369 1.917 7.292 1.00 0.00 32 GLU A CA 10
ATOM 10428 C C . GLU A 1 32 ? -0.640 1.968 6.151 1.00 0.00 32 GLU A C 10
ATOM 10429 O O . GLU A 1 32 ? -0.248 1.976 4.986 1.00 0.00 32 GLU A O 10
ATOM 10441 N N . VAL A 1 33 ? -1.933 2.073 6.464 1.00 0.00 33 VAL A N 10
ATOM 10442 C CA . VAL A 1 33 ? -3.013 2.219 5.496 1.00 0.00 33 VAL A CA 10
ATOM 10443 C C . VAL A 1 33 ? -4.071 3.150 6.101 1.00 0.00 33 VAL A C 10
ATOM 10444 O O . VAL A 1 33 ? -4.366 3.047 7.292 1.00 0.00 33 VAL A O 10
ATOM 10457 N N . SER A 1 34 ? -4.693 4.006 5.285 1.00 0.00 34 SER A N 10
ATOM 10458 C CA . SER A 1 34 ? -5.643 5.014 5.731 1.00 0.00 34 SER A CA 10
ATOM 10459 C C . SER A 1 34 ? -6.830 5.134 4.778 1.00 0.00 34 SER A C 10
ATOM 10460 O O . SER A 1 34 ? -6.637 5.437 3.601 1.00 0.00 34 SER A O 10
ATOM 10468 N N . VAL A 1 35 ? -8.044 4.917 5.290 1.00 0.00 35 VAL A N 10
ATOM 10469 C CA . VAL A 1 35 ? -9.302 5.039 4.554 1.00 0.00 35 VAL A CA 10
ATOM 10470 C C . VAL A 1 35 ? -9.615 6.501 4.227 1.00 0.00 35 VAL A C 10
ATOM 10471 O O . VAL A 1 35 ? -10.024 6.786 3.100 1.00 0.00 35 VAL A O 10
ATOM 10484 N N . GLU A 1 36 ? -9.418 7.430 5.168 1.00 0.00 36 GLU A N 10
ATOM 10485 C CA . GLU A 1 36 ? -9.705 8.846 4.936 1.00 0.00 36 GLU A CA 10
ATOM 10486 C C . GLU A 1 36 ? -8.704 9.412 3.935 1.00 0.00 36 GLU A C 10
ATOM 10487 O O . GLU A 1 36 ? -9.050 10.227 3.084 1.00 0.00 36 GLU A O 10
ATOM 10499 N N . GLU A 1 37 ? -7.443 8.994 4.044 1.00 0.00 37 GLU A N 10
ATOM 10500 C CA . GLU A 1 37 ? -6.356 9.580 3.271 1.00 0.00 37 GLU A CA 10
ATOM 10501 C C . GLU A 1 37 ? -6.167 8.870 1.929 1.00 0.00 37 GLU A C 10
ATOM 10502 O O . GLU A 1 37 ? -5.470 9.397 1.062 1.00 0.00 37 GLU A O 10
ATOM 10514 N N . LYS A 1 38 ? -6.752 7.675 1.755 1.00 0.00 38 LYS A N 10
ATOM 10515 C CA . LYS A 1 38 ? -6.513 6.760 0.632 1.00 0.00 38 LYS A CA 10
ATOM 10516 C C . LYS A 1 38 ? -5.020 6.593 0.354 1.00 0.00 38 LYS A C 10
ATOM 10517 O O . LYS A 1 38 ? -4.587 6.437 -0.788 1.00 0.00 38 LYS A O 10
ATOM 10536 N N . LYS A 1 39 ? -4.210 6.613 1.412 1.00 0.00 39 LYS A N 10
ATOM 10537 C CA . LYS A 1 39 ? -2.768 6.480 1.319 1.00 0.00 39 LYS A CA 10
ATOM 10538 C C . LYS A 1 39 ? -2.339 5.244 2.084 1.00 0.00 39 LYS A C 10
ATOM 10539 O O . LYS A 1 39 ? -2.974 4.828 3.063 1.00 0.00 39 LYS A O 10
ATOM 10558 N N . VAL A 1 40 ? -1.228 4.679 1.647 1.00 0.00 40 VAL A N 10
ATOM 10559 C CA . VAL A 1 40 ? -0.519 3.571 2.257 1.00 0.00 40 VAL A CA 10
ATOM 10560 C C . VAL A 1 40 ? 0.883 4.096 2.514 1.00 0.00 40 VAL A C 10
ATOM 10561 O O . VAL A 1 40 ? 1.332 4.989 1.802 1.00 0.00 40 VAL A O 10
ATOM 10574 N N . VAL A 1 41 ? 1.596 3.531 3.477 1.00 0.00 41 VAL A N 10
ATOM 10575 C CA . VAL A 1 41 ? 3.043 3.639 3.549 1.00 0.00 41 VAL A CA 10
ATOM 10576 C C . VAL A 1 41 ? 3.569 2.213 3.584 1.00 0.00 41 VAL A C 10
ATOM 10577 O O . VAL A 1 41 ? 2.892 1.336 4.118 1.00 0.00 41 VAL A O 10
ATOM 10590 N N . VAL A 1 42 ? 4.748 1.981 3.020 1.00 0.00 42 VAL A N 10
ATOM 10591 C CA . VAL A 1 42 ? 5.516 0.754 3.124 1.00 0.00 42 VAL A CA 10
ATOM 10592 C C . VAL A 1 42 ? 6.968 1.168 3.327 1.00 0.00 42 VAL A C 10
ATOM 10593 O O . VAL A 1 42 ? 7.463 2.032 2.609 1.00 0.00 42 VAL A O 10
ATOM 10606 N N . GLU A 1 43 ? 7.633 0.586 4.314 1.00 0.00 43 GLU A N 10
ATOM 10607 C CA . GLU A 1 43 ? 9.042 0.778 4.622 1.00 0.00 43 GLU A CA 10
ATOM 10608 C C . GLU A 1 43 ? 9.730 -0.530 4.226 1.00 0.00 43 GLU A C 10
ATOM 10609 O O . GLU A 1 43 ? 9.811 -1.468 5.024 1.00 0.00 43 GLU A O 10
ATOM 10621 N N . THR A 1 44 ? 10.143 -0.644 2.967 1.00 0.00 44 THR A N 10
ATOM 10622 C CA . THR A 1 44 ? 10.764 -1.843 2.422 1.00 0.00 44 THR A CA 10
ATOM 10623 C C . THR A 1 44 ? 11.873 -1.428 1.451 1.00 0.00 44 THR A C 10
ATOM 10624 O O . THR A 1 44 ? 11.982 -0.251 1.104 1.00 0.00 44 THR A O 10
ATOM 10635 N N . GLU A 1 45 ? 12.712 -2.361 1.006 1.00 0.00 45 GLU A N 10
ATOM 10636 C CA . GLU A 1 45 ? 13.833 -2.007 0.147 1.00 0.00 45 GLU A CA 10
ATOM 10637 C C . GLU A 1 45 ? 13.431 -1.989 -1.325 1.00 0.00 45 GLU A C 10
ATOM 10638 O O . GLU A 1 45 ? 14.008 -1.244 -2.119 1.00 0.00 45 GLU A O 10
ATOM 10650 N N . ASN A 1 46 ? 12.452 -2.810 -1.701 1.00 0.00 46 ASN A N 10
ATOM 10651 C CA . ASN A 1 46 ? 12.117 -3.091 -3.093 1.00 0.00 46 ASN A CA 10
ATOM 10652 C C . ASN A 1 46 ? 10.659 -2.717 -3.350 1.00 0.00 46 ASN A C 10
ATOM 10653 O O . ASN A 1 46 ? 9.773 -3.578 -3.419 1.00 0.00 46 ASN A O 10
ATOM 10664 N N . LEU A 1 47 ? 10.422 -1.405 -3.471 1.00 0.00 47 LEU A N 10
ATOM 10665 C CA . LEU A 1 47 ? 9.125 -0.789 -3.744 1.00 0.00 47 LEU A CA 10
ATOM 10666 C C . LEU A 1 47 ? 8.425 -1.476 -4.911 1.00 0.00 47 LEU A C 10
ATOM 10667 O O . LEU A 1 47 ? 7.228 -1.727 -4.840 1.00 0.00 47 LEU A O 10
ATOM 10683 N N . ASP A 1 48 ? 9.167 -1.815 -5.960 1.00 0.00 48 ASP A N 10
ATOM 10684 C CA . ASP A 1 48 ? 8.656 -2.461 -7.167 1.00 0.00 48 ASP A CA 10
ATOM 10685 C C . ASP A 1 48 ? 7.826 -3.713 -6.853 1.00 0.00 48 ASP A C 10
ATOM 10686 O O . ASP A 1 48 ? 6.803 -3.958 -7.492 1.00 0.00 48 ASP A O 10
ATOM 10695 N N . SER A 1 49 ? 8.194 -4.473 -5.823 1.00 0.00 49 SER A N 10
ATOM 10696 C CA . SER A 1 49 ? 7.477 -5.686 -5.444 1.00 0.00 49 SER A CA 10
ATOM 10697 C C . SER A 1 49 ? 6.130 -5.350 -4.799 1.00 0.00 49 SER A C 10
ATOM 10698 O O . SER A 1 49 ? 5.150 -6.076 -4.980 1.00 0.00 49 SER A O 10
ATOM 10706 N N . VAL A 1 50 ? 6.070 -4.228 -4.077 1.00 0.00 50 VAL A N 10
ATOM 10707 C CA . VAL A 1 50 ? 4.850 -3.691 -3.503 1.00 0.00 50 VAL A CA 10
ATOM 10708 C C . VAL A 1 50 ? 3.946 -3.211 -4.636 1.00 0.00 50 VAL A C 10
ATOM 10709 O O . VAL A 1 50 ? 2.792 -3.622 -4.656 1.00 0.00 50 VAL A O 10
ATOM 10722 N N . LEU A 1 51 ? 4.421 -2.391 -5.588 1.00 0.00 51 LEU A N 10
ATOM 10723 C CA . LEU A 1 51 ? 3.630 -1.972 -6.744 1.00 0.00 51 LEU A CA 10
ATOM 10724 C C . LEU A 1 51 ? 3.048 -3.191 -7.443 1.00 0.00 51 LEU A C 10
ATOM 10725 O O . LEU A 1 51 ? 1.879 -3.174 -7.828 1.00 0.00 51 LEU A O 10
ATOM 10741 N N . LYS A 1 52 ? 3.851 -4.251 -7.568 1.00 0.00 52 LYS A N 10
ATOM 10742 C CA . LYS A 1 52 ? 3.430 -5.468 -8.221 1.00 0.00 52 LYS A CA 10
ATOM 10743 C C . LYS A 1 52 ? 2.294 -6.084 -7.440 1.00 0.00 52 LYS A C 10
ATOM 10744 O O . LYS A 1 52 ? 1.234 -6.282 -8.017 1.00 0.00 52 LYS A O 10
ATOM 10763 N N . LYS A 1 53 ? 2.489 -6.355 -6.144 1.00 0.00 53 LYS A N 10
ATOM 10764 C CA . LYS A 1 53 ? 1.457 -6.969 -5.317 1.00 0.00 53 LYS A CA 10
ATOM 10765 C C . LYS A 1 53 ? 0.177 -6.140 -5.371 1.00 0.00 53 LYS A C 10
ATOM 10766 O O . LYS A 1 53 ? -0.892 -6.728 -5.467 1.00 0.00 53 LYS A O 10
ATOM 10785 N N . LEU A 1 54 ? 0.265 -4.809 -5.298 1.00 0.00 54 LEU A N 10
ATOM 10786 C CA . LEU A 1 54 ? -0.890 -3.921 -5.349 1.00 0.00 54 LEU A CA 10
ATOM 10787 C C . LEU A 1 54 ? -1.663 -4.134 -6.651 1.00 0.00 54 LEU A C 10
ATOM 10788 O O . LEU A 1 54 ? -2.865 -4.387 -6.621 1.00 0.00 54 LEU A O 10
ATOM 10804 N N . GLU A 1 55 ? -0.999 -4.073 -7.802 1.00 0.00 55 GLU A N 10
ATOM 10805 C CA . GLU A 1 55 ? -1.641 -4.200 -9.089 1.00 0.00 55 GLU A CA 10
ATOM 10806 C C . GLU A 1 55 ? -2.138 -5.641 -9.308 1.00 0.00 55 GLU A C 10
ATOM 10807 O O . GLU A 1 55 ? -3.190 -5.863 -9.910 1.00 0.00 55 GLU A O 10
ATOM 10819 N N . GLU A 1 56 ? -1.443 -6.638 -8.754 1.00 0.00 56 GLU A N 10
ATOM 10820 C CA . GLU A 1 56 ? -1.829 -8.029 -8.773 1.00 0.00 56 GLU A CA 10
ATOM 10821 C C . GLU A 1 56 ? -3.085 -8.285 -7.938 1.00 0.00 56 GLU A C 10
ATOM 10822 O O . GLU A 1 56 ? -3.816 -9.240 -8.209 1.00 0.00 56 GLU A O 10
ATOM 10834 N N . ILE A 1 57 ? -3.352 -7.471 -6.909 1.00 0.00 57 ILE A N 10
ATOM 10835 C CA . ILE A 1 57 ? -4.571 -7.565 -6.114 1.00 0.00 57 ILE A CA 10
ATOM 10836 C C . ILE A 1 57 ? -5.688 -6.685 -6.685 1.00 0.00 57 ILE A C 10
ATOM 10837 O O . ILE A 1 57 ? -6.664 -6.476 -5.970 1.00 0.00 57 ILE A O 10
ATOM 10853 N N . ASP A 1 58 ? -5.593 -6.209 -7.934 1.00 0.00 58 ASP A N 10
ATOM 10854 C CA . ASP A 1 58 ? -6.611 -5.407 -8.640 1.00 0.00 58 ASP A CA 10
ATOM 10855 C C . ASP A 1 58 ? -6.627 -3.958 -8.143 1.00 0.00 58 ASP A C 10
ATOM 10856 O O . ASP A 1 58 ? -7.590 -3.238 -8.409 1.00 0.00 58 ASP A O 10
ATOM 10865 N N . TYR A 1 59 ? -5.593 -3.529 -7.399 1.00 0.00 59 TYR A N 10
ATOM 10866 C CA . TYR A 1 59 ? -5.535 -2.208 -6.795 1.00 0.00 59 TYR A CA 10
ATOM 10867 C C . TYR A 1 59 ? -4.370 -1.401 -7.407 1.00 0.00 59 TYR A C 10
ATOM 10868 O O . TYR A 1 59 ? -3.286 -1.345 -6.819 1.00 0.00 59 TYR A O 10
ATOM 10886 N N . PRO A 1 60 ? -4.551 -0.770 -8.577 1.00 0.00 60 PRO A N 10
ATOM 10887 C CA . PRO A 1 60 ? -3.526 0.042 -9.222 1.00 0.00 60 PRO A CA 10
ATOM 10888 C C . PRO A 1 60 ? -3.336 1.344 -8.435 1.00 0.00 60 PRO A C 10
ATOM 10889 O O . PRO A 1 60 ? -4.275 2.131 -8.287 1.00 0.00 60 PRO A O 10
ATOM 10900 N N . VAL A 1 61 ? -2.146 1.573 -7.883 1.00 0.00 61 VAL A N 10
ATOM 10901 C CA . VAL A 1 61 ? -1.820 2.834 -7.222 1.00 0.00 61 VAL A CA 10
ATOM 10902 C C . VAL A 1 61 ? -1.878 3.953 -8.274 1.00 0.00 61 VAL A C 10
ATOM 10903 O O . VAL A 1 61 ? -1.568 3.724 -9.443 1.00 0.00 61 VAL A O 10
ATOM 10916 N N . GLU A 1 62 ? -2.258 5.165 -7.873 1.00 0.00 62 GLU A N 10
ATOM 10917 C CA . GLU A 1 62 ? -2.152 6.359 -8.695 1.00 0.00 62 GLU A CA 10
ATOM 10918 C C . GLU A 1 62 ? -0.673 6.777 -8.753 1.00 0.00 62 GLU A C 10
ATOM 10919 O O . GLU A 1 62 ? -0.043 6.697 -9.808 1.00 0.00 62 GLU A O 10
ATOM 10931 N N . SER A 1 63 ? -0.083 7.171 -7.617 1.00 0.00 63 SER A N 10
ATOM 10932 C CA . SER A 1 63 ? 1.309 7.615 -7.516 1.00 0.00 63 SER A CA 10
ATOM 10933 C C . SER A 1 63 ? 1.907 7.296 -6.137 1.00 0.00 63 SER A C 10
ATOM 10934 O O . SER A 1 63 ? 1.184 6.999 -5.180 1.00 0.00 63 SER A O 10
ATOM 10942 N N . TYR A 1 64 ? 3.233 7.385 -6.022 1.00 0.00 64 TYR A N 10
ATOM 10943 C CA . TYR A 1 64 ? 3.999 7.148 -4.801 1.00 0.00 64 TYR A CA 10
ATOM 10944 C C . TYR A 1 64 ? 4.993 8.284 -4.559 1.00 0.00 64 TYR A C 10
ATOM 10945 O O . TYR A 1 64 ? 5.294 9.066 -5.464 1.00 0.00 64 TYR A O 10
ATOM 10963 N N . GLN A 1 65 ? 5.557 8.329 -3.356 1.00 0.00 65 GLN A N 10
ATOM 10964 C CA . GLN A 1 65 ? 6.557 9.291 -2.955 1.00 0.00 65 GLN A CA 10
ATOM 10965 C C . GLN A 1 65 ? 7.449 8.651 -1.906 1.00 0.00 65 GLN A C 10
ATOM 10966 O O . GLN A 1 65 ? 6.950 7.997 -0.995 1.00 0.00 65 GLN A O 10
ATOM 10980 N N . GLU A 1 66 ? 8.747 8.888 -1.989 1.00 0.00 66 GLU A N 10
ATOM 10981 C CA . GLU A 1 66 ? 9.719 8.661 -0.938 1.00 0.00 66 GLU A CA 10
ATOM 10982 C C . GLU A 1 66 ? 9.449 9.632 0.212 1.00 0.00 66 GLU A C 10
ATOM 10983 O O . GLU A 1 66 ? 9.186 10.824 -0.028 1.00 0.00 66 GLU A O 10
ATOM 10995 N N . VAL A 1 67 ? 9.506 9.132 1.448 1.00 0.00 67 VAL A N 10
ATOM 10996 C CA . VAL A 1 67 ? 9.472 9.927 2.677 1.00 0.00 67 VAL A CA 10
ATOM 10997 C C . VAL A 1 67 ? 10.489 9.335 3.650 1.00 0.00 67 VAL A C 10
ATOM 10998 O O . VAL A 1 67 ? 11.490 8.785 3.135 1.00 0.00 67 VAL A O 10
ATOM 11011 N N . MET A 1 1 ? 14.055 2.958 4.259 1.00 0.00 1 MET A N 11
ATOM 11012 C CA . MET A 1 1 ? 13.356 3.665 3.178 1.00 0.00 1 MET A CA 11
ATOM 11013 C C . MET A 1 1 ? 11.884 3.373 3.224 1.00 0.00 1 MET A C 11
ATOM 11014 O O . MET A 1 1 ? 11.499 2.223 3.434 1.00 0.00 1 MET A O 11
ATOM 11028 N N . ARG A 1 2 ? 11.076 4.418 3.058 1.00 0.00 2 ARG A N 11
ATOM 11029 C CA . ARG A 1 2 ? 9.628 4.344 3.002 1.00 0.00 2 ARG A CA 11
ATOM 11030 C C . ARG A 1 2 ? 9.162 5.226 1.849 1.00 0.00 2 ARG A C 11
ATOM 11031 O O . ARG A 1 2 ? 9.945 6.011 1.309 1.00 0.00 2 ARG A O 11
ATOM 11052 N N . TYR A 1 3 ? 7.894 5.092 1.474 1.00 0.00 3 TYR A N 11
ATOM 11053 C CA . TYR A 1 3 ? 7.320 5.783 0.327 1.00 0.00 3 TYR A CA 11
ATOM 11054 C C . TYR A 1 3 ? 5.860 6.069 0.681 1.00 0.00 3 TYR A C 11
ATOM 11055 O O . TYR A 1 3 ? 5.256 5.334 1.455 1.00 0.00 3 TYR A O 11
ATOM 11073 N N . VAL A 1 4 ? 5.265 7.147 0.183 1.00 0.00 4 VAL A N 11
ATOM 11074 C CA . VAL A 1 4 ? 3.840 7.383 0.334 1.00 0.00 4 VAL A CA 11
ATOM 11075 C C . VAL A 1 4 ? 3.220 7.054 -1.002 1.00 0.00 4 VAL A C 11
ATOM 11076 O O . VAL A 1 4 ? 3.549 7.684 -1.999 1.00 0.00 4 VAL A O 11
ATOM 11089 N N . LEU A 1 5 ? 2.392 6.018 -1.018 1.00 0.00 5 LEU A N 11
ATOM 11090 C CA . LEU A 1 5 ? 1.637 5.549 -2.175 1.00 0.00 5 LEU A CA 11
ATOM 11091 C C . LEU A 1 5 ? 0.290 6.264 -2.170 1.00 0.00 5 LEU A C 11
ATOM 11092 O O . LEU A 1 5 ? -0.199 6.624 -1.092 1.00 0.00 5 LEU A O 11
ATOM 11108 N N . TYR A 1 6 ? -0.404 6.339 -3.305 1.00 0.00 6 TYR A N 11
ATOM 11109 C CA . TYR A 1 6 ? -1.783 6.811 -3.387 1.00 0.00 6 TYR A CA 11
ATOM 11110 C C . TYR A 1 6 ? -2.656 5.698 -3.964 1.00 0.00 6 TYR A C 11
ATOM 11111 O O . TYR A 1 6 ? -2.547 5.393 -5.147 1.00 0.00 6 TYR A O 11
ATOM 11129 N N . VAL A 1 7 ? -3.474 5.047 -3.138 1.00 0.00 7 VAL A N 11
ATOM 11130 C CA . VAL A 1 7 ? -4.305 3.910 -3.529 1.00 0.00 7 VAL A CA 11
ATOM 11131 C C . VAL A 1 7 ? -5.760 4.342 -3.274 1.00 0.00 7 VAL A C 11
ATOM 11132 O O . VAL A 1 7 ? -6.300 4.064 -2.199 1.00 0.00 7 VAL A O 11
ATOM 11145 N N . PRO A 1 8 ? -6.406 5.064 -4.212 1.00 0.00 8 PRO A N 11
ATOM 11146 C CA . PRO A 1 8 ? -7.758 5.578 -4.019 1.00 0.00 8 PRO A CA 11
ATOM 11147 C C . PRO A 1 8 ? -8.806 4.485 -3.807 1.00 0.00 8 PRO A C 11
ATOM 11148 O O . PRO A 1 8 ? -9.862 4.766 -3.240 1.00 0.00 8 PRO A O 11
ATOM 11159 N N . ASP A 1 9 ? -8.502 3.240 -4.189 1.00 0.00 9 ASP A N 11
ATOM 11160 C CA . ASP A 1 9 ? -9.377 2.086 -4.017 1.00 0.00 9 ASP A CA 11
ATOM 11161 C C . ASP A 1 9 ? -9.632 1.792 -2.531 1.00 0.00 9 ASP A C 11
ATOM 11162 O O . ASP A 1 9 ? -10.561 1.055 -2.200 1.00 0.00 9 ASP A O 11
ATOM 11171 N N . ILE A 1 10 ? -8.876 2.391 -1.600 1.00 0.00 10 ILE A N 11
ATOM 11172 C CA . ILE A 1 10 ? -9.105 2.279 -0.157 1.00 0.00 10 ILE A CA 11
ATOM 11173 C C . ILE A 1 10 ? -10.257 3.213 0.287 1.00 0.00 10 ILE A C 11
ATOM 11174 O O . ILE A 1 10 ? -10.377 3.538 1.468 1.00 0.00 10 ILE A O 11
ATOM 11190 N N . SER A 1 11 ? -11.116 3.685 -0.623 1.00 0.00 11 SER A N 11
ATOM 11191 C CA . SER A 1 11 ? -12.310 4.457 -0.284 1.00 0.00 11 SER A CA 11
ATOM 11192 C C . SER A 1 11 ? -13.105 3.792 0.861 1.00 0.00 11 SER A C 11
ATOM 11193 O O . SER A 1 11 ? -13.661 4.515 1.694 1.00 0.00 11 SER A O 11
ATOM 11201 N N . CYS A 1 12 ? -13.123 2.455 0.959 1.00 0.00 12 CYS A N 11
ATOM 11202 C CA . CYS A 1 12 ? -13.889 1.699 1.946 1.00 0.00 12 CYS A CA 11
ATOM 11203 C C . CYS A 1 12 ? -13.018 0.975 2.990 1.00 0.00 12 CYS A C 11
ATOM 11204 O O . CYS A 1 12 ? -11.891 0.550 2.726 1.00 0.00 12 CYS A O 11
ATOM 11212 N N . ASN A 1 13 ? -13.601 0.735 4.167 1.00 0.00 13 ASN A N 11
ATOM 11213 C CA . ASN A 1 13 ? -13.006 0.063 5.324 1.00 0.00 13 ASN A CA 11
ATOM 11214 C C . ASN A 1 13 ? -12.521 -1.352 5.021 1.00 0.00 13 ASN A C 11
ATOM 11215 O O . ASN A 1 13 ? -11.466 -1.735 5.522 1.00 0.00 13 ASN A O 11
ATOM 11226 N N . HIS A 1 14 ? -13.264 -2.135 4.240 1.00 0.00 14 HIS A N 11
ATOM 11227 C CA . HIS A 1 14 ? -12.867 -3.470 3.790 1.00 0.00 14 HIS A CA 11
ATOM 11228 C C . HIS A 1 14 ? -11.635 -3.390 2.902 1.00 0.00 14 HIS A C 11
ATOM 11229 O O . HIS A 1 14 ? -10.718 -4.201 3.035 1.00 0.00 14 HIS A O 11
ATOM 11243 N N . CYS A 1 15 ? -11.607 -2.402 2.013 1.00 0.00 15 CYS A N 11
ATOM 11244 C CA . CYS A 1 15 ? -10.557 -2.252 1.032 1.00 0.00 15 CYS A CA 11
ATOM 11245 C C . CYS A 1 15 ? -9.199 -2.070 1.702 1.00 0.00 15 CYS A C 11
ATOM 11246 O O . CYS A 1 15 ? -8.223 -2.631 1.220 1.00 0.00 15 CYS A O 11
ATOM 11254 N N . LYS A 1 16 ? -9.134 -1.398 2.860 1.00 0.00 16 LYS A N 11
ATOM 11255 C CA . LYS A 1 16 ? -7.918 -1.285 3.673 1.00 0.00 16 LYS A CA 11
ATOM 11256 C C . LYS A 1 16 ? -7.254 -2.651 3.861 1.00 0.00 16 LYS A C 11
ATOM 11257 O O . LYS A 1 16 ? -6.081 -2.804 3.522 1.00 0.00 16 LYS A O 11
ATOM 11276 N N . MET A 1 17 ? -8.001 -3.661 4.309 1.00 0.00 17 MET A N 11
ATOM 11277 C CA . MET A 1 17 ? -7.446 -4.992 4.532 1.00 0.00 17 MET A CA 11
ATOM 11278 C C . MET A 1 17 ? -6.927 -5.679 3.274 1.00 0.00 17 MET A C 11
ATOM 11279 O O . MET A 1 17 ? -6.002 -6.486 3.395 1.00 0.00 17 MET A O 11
ATOM 11293 N N . ARG A 1 18 ? -7.501 -5.408 2.089 1.00 0.00 18 ARG A N 11
ATOM 11294 C CA . ARG A 1 18 ? -7.048 -6.058 0.852 1.00 0.00 18 ARG A CA 11
ATOM 11295 C C . ARG A 1 18 ? -5.546 -5.839 0.679 1.00 0.00 18 ARG A C 11
ATOM 11296 O O . ARG A 1 18 ? -4.810 -6.789 0.419 1.00 0.00 18 ARG A O 11
ATOM 11317 N N . ILE A 1 19 ? -5.098 -4.601 0.905 1.00 0.00 19 ILE A N 11
ATOM 11318 C CA . ILE A 1 19 ? -3.691 -4.237 0.915 1.00 0.00 19 ILE A CA 11
ATOM 11319 C C . ILE A 1 19 ? -2.985 -5.020 2.013 1.00 0.00 19 ILE A C 11
ATOM 11320 O O . ILE A 1 19 ? -2.049 -5.758 1.718 1.00 0.00 19 ILE A O 11
ATOM 11336 N N . SER A 1 20 ? -3.389 -4.855 3.273 1.00 0.00 20 SER A N 11
ATOM 11337 C CA . SER A 1 20 ? -2.573 -5.235 4.402 1.00 0.00 20 SER A CA 11
ATOM 11338 C C . SER A 1 20 ? -2.233 -6.713 4.406 1.00 0.00 20 SER A C 11
ATOM 11339 O O . SER A 1 20 ? -1.077 -7.057 4.634 1.00 0.00 20 SER A O 11
ATOM 11347 N N . LYS A 1 21 ? -3.215 -7.586 4.146 1.00 0.00 21 LYS A N 11
ATOM 11348 C CA . LYS A 1 21 ? -2.930 -9.013 4.159 1.00 0.00 21 LYS A CA 11
ATOM 11349 C C . LYS A 1 21 ? -1.874 -9.312 3.099 1.00 0.00 21 LYS A C 11
ATOM 11350 O O . LYS A 1 21 ? -0.910 -10.018 3.374 1.00 0.00 21 LYS A O 11
ATOM 11369 N N . ALA A 1 22 ? -2.026 -8.739 1.900 1.00 0.00 22 ALA A N 11
ATOM 11370 C CA . ALA A 1 22 ? -1.062 -8.911 0.830 1.00 0.00 22 ALA A CA 11
ATOM 11371 C C . ALA A 1 22 ? 0.320 -8.369 1.221 1.00 0.00 22 ALA A C 11
ATOM 11372 O O . ALA A 1 22 ? 1.316 -8.929 0.775 1.00 0.00 22 ALA A O 11
ATOM 11379 N N . LEU A 1 23 ? 0.403 -7.313 2.043 1.00 0.00 23 LEU A N 11
ATOM 11380 C CA . LEU A 1 23 ? 1.656 -6.741 2.537 1.00 0.00 23 LEU A CA 11
ATOM 11381 C C . LEU A 1 23 ? 2.367 -7.683 3.504 1.00 0.00 23 LEU A C 11
ATOM 11382 O O . LEU A 1 23 ? 3.554 -7.958 3.331 1.00 0.00 23 LEU A O 11
ATOM 11398 N N . GLU A 1 24 ? 1.680 -8.141 4.548 1.00 0.00 24 GLU A N 11
ATOM 11399 C CA . GLU A 1 24 ? 2.271 -9.073 5.514 1.00 0.00 24 GLU A CA 11
ATOM 11400 C C . GLU A 1 24 ? 2.721 -10.380 4.840 1.00 0.00 24 GLU A C 11
ATOM 11401 O O . GLU A 1 24 ? 3.761 -10.943 5.190 1.00 0.00 24 GLU A O 11
ATOM 11413 N N . GLU A 1 25 ? 1.970 -10.863 3.845 1.00 0.00 25 GLU A N 11
ATOM 11414 C CA . GLU A 1 25 ? 2.318 -12.067 3.095 1.00 0.00 25 GLU A CA 11
ATOM 11415 C C . GLU A 1 25 ? 3.522 -11.770 2.187 1.00 0.00 25 GLU A C 11
ATOM 11416 O O . GLU A 1 25 ? 4.431 -12.596 2.051 1.00 0.00 25 GLU A O 11
ATOM 11428 N N . LEU A 1 26 ? 3.585 -10.566 1.604 1.00 0.00 26 LEU A N 11
ATOM 11429 C CA . LEU A 1 26 ? 4.710 -10.076 0.819 1.00 0.00 26 LEU A CA 11
ATOM 11430 C C . LEU A 1 26 ? 5.971 -10.029 1.682 1.00 0.00 26 LEU A C 11
ATOM 11431 O O . LEU A 1 26 ? 7.065 -10.321 1.205 1.00 0.00 26 LEU A O 11
ATOM 11447 N N . GLY A 1 27 ? 5.840 -9.792 2.985 1.00 0.00 27 GLY A N 11
ATOM 11448 C CA . GLY A 1 27 ? 6.957 -9.725 3.916 1.00 0.00 27 GLY A CA 11
ATOM 11449 C C . GLY A 1 27 ? 7.418 -8.292 4.117 1.00 0.00 27 GLY A C 11
ATOM 11450 O O . GLY A 1 27 ? 8.615 -8.005 4.235 1.00 0.00 27 GLY A O 11
ATOM 11454 N N . VAL A 1 28 ? 6.471 -7.358 4.111 1.00 0.00 28 VAL A N 11
ATOM 11455 C CA . VAL A 1 28 ? 6.601 -6.166 4.933 1.00 0.00 28 VAL A CA 11
ATOM 11456 C C . VAL A 1 28 ? 7.038 -6.459 6.373 1.00 0.00 28 VAL A C 11
ATOM 11457 O O . VAL A 1 28 ? 6.868 -7.549 6.926 1.00 0.00 28 VAL A O 11
ATOM 11470 N N . LYS A 1 29 ? 7.614 -5.412 6.975 1.00 0.00 29 LYS A N 11
ATOM 11471 C CA . LYS A 1 29 ? 7.827 -5.273 8.399 1.00 0.00 29 LYS A CA 11
ATOM 11472 C C . LYS A 1 29 ? 7.256 -3.994 8.973 1.00 0.00 29 LYS A C 11
ATOM 11473 O O . LYS A 1 29 ? 6.915 -3.941 10.150 1.00 0.00 29 LYS A O 11
ATOM 11492 N N . ASN A 1 30 ? 7.167 -2.945 8.164 1.00 0.00 30 ASN A N 11
ATOM 11493 C CA . ASN A 1 30 ? 6.616 -1.685 8.584 1.00 0.00 30 ASN A CA 11
ATOM 11494 C C . ASN A 1 30 ? 5.850 -1.103 7.445 1.00 0.00 30 ASN A C 11
ATOM 11495 O O . ASN A 1 30 ? 6.304 -1.134 6.300 1.00 0.00 30 ASN A O 11
ATOM 11506 N N . TYR A 1 31 ? 4.684 -0.576 7.783 1.00 0.00 31 TYR A N 11
ATOM 11507 C CA . TYR A 1 31 ? 3.694 -0.115 6.852 1.00 0.00 31 TYR A CA 11
ATOM 11508 C C . TYR A 1 31 ? 2.564 0.572 7.608 1.00 0.00 31 TYR A C 11
ATOM 11509 O O . TYR A 1 31 ? 2.446 0.441 8.828 1.00 0.00 31 TYR A O 11
ATOM 11527 N N . GLU A 1 32 ? 1.699 1.243 6.862 1.00 0.00 32 GLU A N 11
ATOM 11528 C CA . GLU A 1 32 ? 0.467 1.836 7.316 1.00 0.00 32 GLU A CA 11
ATOM 11529 C C . GLU A 1 32 ? -0.511 1.900 6.149 1.00 0.00 32 GLU A C 11
ATOM 11530 O O . GLU A 1 32 ? -0.073 1.977 4.999 1.00 0.00 32 GLU A O 11
ATOM 11542 N N . VAL A 1 33 ? -1.814 1.875 6.449 1.00 0.00 33 VAL A N 11
ATOM 11543 C CA . VAL A 1 33 ? -2.895 2.068 5.480 1.00 0.00 33 VAL A CA 11
ATOM 11544 C C . VAL A 1 33 ? -3.935 3.008 6.106 1.00 0.00 33 VAL A C 11
ATOM 11545 O O . VAL A 1 33 ? -4.181 2.923 7.310 1.00 0.00 33 VAL A O 11
ATOM 11558 N N . SER A 1 34 ? -4.612 3.832 5.296 1.00 0.00 34 SER A N 11
ATOM 11559 C CA . SER A 1 34 ? -5.655 4.742 5.741 1.00 0.00 34 SER A CA 11
ATOM 11560 C C . SER A 1 34 ? -6.830 4.793 4.775 1.00 0.00 34 SER A C 11
ATOM 11561 O O . SER A 1 34 ? -6.638 4.916 3.565 1.00 0.00 34 SER A O 11
ATOM 11569 N N . VAL A 1 35 ? -8.041 4.718 5.337 1.00 0.00 35 VAL A N 11
ATOM 11570 C CA . VAL A 1 35 ? -9.305 4.898 4.626 1.00 0.00 35 VAL A CA 11
ATOM 11571 C C . VAL A 1 35 ? -9.608 6.373 4.375 1.00 0.00 35 VAL A C 11
ATOM 11572 O O . VAL A 1 35 ? -9.888 6.734 3.233 1.00 0.00 35 VAL A O 11
ATOM 11585 N N . GLU A 1 36 ? -9.577 7.233 5.395 1.00 0.00 36 GLU A N 11
ATOM 11586 C CA . GLU A 1 36 ? -9.915 8.636 5.185 1.00 0.00 36 GLU A CA 11
ATOM 11587 C C . GLU A 1 36 ? -8.902 9.259 4.225 1.00 0.00 36 GLU A C 11
ATOM 11588 O O . GLU A 1 36 ? -9.291 9.987 3.311 1.00 0.00 36 GLU A O 11
ATOM 11600 N N . GLU A 1 37 ? -7.617 8.924 4.357 1.00 0.00 37 GLU A N 11
ATOM 11601 C CA . GLU A 1 37 ? -6.599 9.534 3.511 1.00 0.00 37 GLU A CA 11
ATOM 11602 C C . GLU A 1 37 ? -6.443 8.796 2.175 1.00 0.00 37 GLU A C 11
ATOM 11603 O O . GLU A 1 37 ? -5.899 9.391 1.246 1.00 0.00 37 GLU A O 11
ATOM 11615 N N . LYS A 1 38 ? -6.971 7.570 2.016 1.00 0.00 38 LYS A N 11
ATOM 11616 C CA . LYS A 1 38 ? -6.775 6.738 0.811 1.00 0.00 38 LYS A CA 11
ATOM 11617 C C . LYS A 1 38 ? -5.282 6.562 0.473 1.00 0.00 38 LYS A C 11
ATOM 11618 O O . LYS A 1 38 ? -4.871 6.477 -0.689 1.00 0.00 38 LYS A O 11
ATOM 11637 N N . LYS A 1 39 ? -4.440 6.514 1.505 1.00 0.00 39 LYS A N 11
ATOM 11638 C CA . LYS A 1 39 ? -2.991 6.499 1.366 1.00 0.00 39 LYS A CA 11
ATOM 11639 C C . LYS A 1 39 ? -2.394 5.362 2.181 1.00 0.00 39 LYS A C 11
ATOM 11640 O O . LYS A 1 39 ? -3.010 4.877 3.136 1.00 0.00 39 LYS A O 11
ATOM 11659 N N . VAL A 1 40 ? -1.178 4.956 1.838 1.00 0.00 40 VAL A N 11
ATOM 11660 C CA . VAL A 1 40 ? -0.436 3.824 2.377 1.00 0.00 40 VAL A CA 11
ATOM 11661 C C . VAL A 1 40 ? 1.005 4.292 2.520 1.00 0.00 40 VAL A C 11
ATOM 11662 O O . VAL A 1 40 ? 1.459 5.195 1.803 1.00 0.00 40 VAL A O 11
ATOM 11675 N N . VAL A 1 41 ? 1.725 3.634 3.417 1.00 0.00 41 VAL A N 11
ATOM 11676 C CA . VAL A 1 41 ? 3.173 3.646 3.466 1.00 0.00 41 VAL A CA 11
ATOM 11677 C C . VAL A 1 41 ? 3.575 2.177 3.559 1.00 0.00 41 VAL A C 11
ATOM 11678 O O . VAL A 1 41 ? 2.973 1.437 4.329 1.00 0.00 41 VAL A O 11
ATOM 11691 N N . VAL A 1 42 ? 4.594 1.755 2.814 1.00 0.00 42 VAL A N 11
ATOM 11692 C CA . VAL A 1 42 ? 5.480 0.670 3.236 1.00 0.00 42 VAL A CA 11
ATOM 11693 C C . VAL A 1 42 ? 6.886 1.193 3.557 1.00 0.00 42 VAL A C 11
ATOM 11694 O O . VAL A 1 42 ? 7.331 2.179 2.972 1.00 0.00 42 VAL A O 11
ATOM 11707 N N . GLU A 1 43 ? 7.609 0.495 4.426 1.00 0.00 43 GLU A N 11
ATOM 11708 C CA . GLU A 1 43 ? 8.992 0.747 4.788 1.00 0.00 43 GLU A CA 11
ATOM 11709 C C . GLU A 1 43 ? 9.795 -0.499 4.389 1.00 0.00 43 GLU A C 11
ATOM 11710 O O . GLU A 1 43 ? 9.965 -1.440 5.172 1.00 0.00 43 GLU A O 11
ATOM 11722 N N . THR A 1 44 ? 10.215 -0.551 3.127 1.00 0.00 44 THR A N 11
ATOM 11723 C CA . THR A 1 44 ? 10.855 -1.716 2.525 1.00 0.00 44 THR A CA 11
ATOM 11724 C C . THR A 1 44 ? 11.515 -1.198 1.251 1.00 0.00 44 THR A C 11
ATOM 11725 O O . THR A 1 44 ? 10.872 -0.459 0.511 1.00 0.00 44 THR A O 11
ATOM 11736 N N . GLU A 1 45 ? 12.774 -1.544 0.983 1.00 0.00 45 GLU A N 11
ATOM 11737 C CA . GLU A 1 45 ? 13.450 -1.082 -0.229 1.00 0.00 45 GLU A CA 11
ATOM 11738 C C . GLU A 1 45 ? 12.788 -1.623 -1.498 1.00 0.00 45 GLU A C 11
ATOM 11739 O O . GLU A 1 45 ? 12.890 -0.984 -2.542 1.00 0.00 45 GLU A O 11
ATOM 11751 N N . ASN A 1 46 ? 12.119 -2.780 -1.444 1.00 0.00 46 ASN A N 11
ATOM 11752 C CA . ASN A 1 46 ? 11.669 -3.483 -2.648 1.00 0.00 46 ASN A CA 11
ATOM 11753 C C . ASN A 1 46 ? 10.285 -3.011 -3.073 1.00 0.00 46 ASN A C 11
ATOM 11754 O O . ASN A 1 46 ? 9.377 -3.805 -3.326 1.00 0.00 46 ASN A O 11
ATOM 11765 N N . LEU A 1 47 ? 10.135 -1.687 -3.140 1.00 0.00 47 LEU A N 11
ATOM 11766 C CA . LEU A 1 47 ? 8.902 -0.987 -3.456 1.00 0.00 47 LEU A CA 11
ATOM 11767 C C . LEU A 1 47 ? 8.284 -1.489 -4.759 1.00 0.00 47 LEU A C 11
ATOM 11768 O O . LEU A 1 47 ? 7.069 -1.622 -4.815 1.00 0.00 47 LEU A O 11
ATOM 11784 N N . ASP A 1 48 ? 9.086 -1.815 -5.775 1.00 0.00 48 ASP A N 11
ATOM 11785 C CA . ASP A 1 48 ? 8.585 -2.368 -7.038 1.00 0.00 48 ASP A CA 11
ATOM 11786 C C . ASP A 1 48 ? 7.709 -3.598 -6.778 1.00 0.00 48 ASP A C 11
ATOM 11787 O O . ASP A 1 48 ? 6.596 -3.682 -7.299 1.00 0.00 48 ASP A O 11
ATOM 11796 N N . SER A 1 49 ? 8.158 -4.502 -5.897 1.00 0.00 49 SER A N 11
ATOM 11797 C CA . SER A 1 49 ? 7.405 -5.700 -5.534 1.00 0.00 49 SER A CA 11
ATOM 11798 C C . SER A 1 49 ? 6.112 -5.344 -4.796 1.00 0.00 49 SER A C 11
ATOM 11799 O O . SER A 1 49 ? 5.095 -6.016 -4.974 1.00 0.00 49 SER A O 11
ATOM 11807 N N . VAL A 1 50 ? 6.126 -4.286 -3.981 1.00 0.00 50 VAL A N 11
ATOM 11808 C CA . VAL A 1 50 ? 4.953 -3.800 -3.271 1.00 0.00 50 VAL A CA 11
ATOM 11809 C C . VAL A 1 50 ? 3.946 -3.268 -4.299 1.00 0.00 50 VAL A C 11
ATOM 11810 O O . VAL A 1 50 ? 2.777 -3.631 -4.245 1.00 0.00 50 VAL A O 11
ATOM 11823 N N . LEU A 1 51 ? 4.368 -2.406 -5.229 1.00 0.00 51 LEU A N 11
ATOM 11824 C CA . LEU A 1 51 ? 3.499 -1.802 -6.245 1.00 0.00 51 LEU A CA 11
ATOM 11825 C C . LEU A 1 51 ? 2.879 -2.894 -7.125 1.00 0.00 51 LEU A C 11
ATOM 11826 O O . LEU A 1 51 ? 1.693 -2.824 -7.456 1.00 0.00 51 LEU A O 11
ATOM 11842 N N . LYS A 1 52 ? 3.666 -3.940 -7.406 1.00 0.00 52 LYS A N 11
ATOM 11843 C CA . LYS A 1 52 ? 3.233 -5.184 -8.030 1.00 0.00 52 LYS A CA 11
ATOM 11844 C C . LYS A 1 52 ? 2.115 -5.787 -7.206 1.00 0.00 52 LYS A C 11
ATOM 11845 O O . LYS A 1 52 ? 1.018 -5.969 -7.719 1.00 0.00 52 LYS A O 11
ATOM 11864 N N . LYS A 1 53 ? 2.388 -6.081 -5.933 1.00 0.00 53 LYS A N 11
ATOM 11865 C CA . LYS A 1 53 ? 1.459 -6.744 -5.032 1.00 0.00 53 LYS A CA 11
ATOM 11866 C C . LYS A 1 53 ? 0.151 -5.972 -4.918 1.00 0.00 53 LYS A C 11
ATOM 11867 O O . LYS A 1 53 ? -0.896 -6.599 -4.798 1.00 0.00 53 LYS A O 11
ATOM 11886 N N . LEU A 1 54 ? 0.201 -4.639 -4.942 1.00 0.00 54 LEU A N 11
ATOM 11887 C CA . LEU A 1 54 ? -0.966 -3.776 -4.965 1.00 0.00 54 LEU A CA 11
ATOM 11888 C C . LEU A 1 54 ? -1.770 -3.992 -6.242 1.00 0.00 54 LEU A C 11
ATOM 11889 O O . LEU A 1 54 ? -2.966 -4.268 -6.172 1.00 0.00 54 LEU A O 11
ATOM 11905 N N . GLU A 1 55 ? -1.147 -3.873 -7.414 1.00 0.00 55 GLU A N 11
ATOM 11906 C CA . GLU A 1 55 ? -1.905 -3.976 -8.656 1.00 0.00 55 GLU A CA 11
ATOM 11907 C C . GLU A 1 55 ? -2.463 -5.398 -8.844 1.00 0.00 55 GLU A C 11
ATOM 11908 O O . GLU A 1 55 ? -3.554 -5.582 -9.385 1.00 0.00 55 GLU A O 11
ATOM 11920 N N . GLU A 1 56 ? -1.741 -6.394 -8.325 1.00 0.00 56 GLU A N 11
ATOM 11921 C CA . GLU A 1 56 ? -2.081 -7.812 -8.354 1.00 0.00 56 GLU A CA 11
ATOM 11922 C C . GLU A 1 56 ? -3.265 -8.190 -7.468 1.00 0.00 56 GLU A C 11
ATOM 11923 O O . GLU A 1 56 ? -3.865 -9.242 -7.697 1.00 0.00 56 GLU A O 11
ATOM 11935 N N . ILE A 1 57 ? -3.611 -7.385 -6.461 1.00 0.00 57 ILE A N 11
ATOM 11936 C CA . ILE A 1 57 ? -4.873 -7.522 -5.730 1.00 0.00 57 ILE A CA 11
ATOM 11937 C C . ILE A 1 57 ? -5.965 -6.663 -6.379 1.00 0.00 57 ILE A C 11
ATOM 11938 O O . ILE A 1 57 ? -6.992 -6.394 -5.756 1.00 0.00 57 ILE A O 11
ATOM 11954 N N . ASP A 1 58 ? -5.748 -6.231 -7.626 1.00 0.00 58 ASP A N 11
ATOM 11955 C CA . ASP A 1 58 ? -6.671 -5.477 -8.457 1.00 0.00 58 ASP A CA 11
ATOM 11956 C C . ASP A 1 58 ? -6.722 -4.015 -7.976 1.00 0.00 58 ASP A C 11
ATOM 11957 O O . ASP A 1 58 ? -7.706 -3.330 -8.235 1.00 0.00 58 ASP A O 11
ATOM 11966 N N . TYR A 1 59 ? -5.716 -3.520 -7.234 1.00 0.00 59 TYR A N 11
ATOM 11967 C CA . TYR A 1 59 ? -5.697 -2.180 -6.641 1.00 0.00 59 TYR A CA 11
ATOM 11968 C C . TYR A 1 59 ? -4.544 -1.377 -7.271 1.00 0.00 59 TYR A C 11
ATOM 11969 O O . TYR A 1 59 ? -3.435 -1.334 -6.725 1.00 0.00 59 TYR A O 11
ATOM 11987 N N . PRO A 1 60 ? -4.759 -0.754 -8.441 1.00 0.00 60 PRO A N 11
ATOM 11988 C CA . PRO A 1 60 ? -3.756 0.060 -9.106 1.00 0.00 60 PRO A CA 11
ATOM 11989 C C . PRO A 1 60 ? -3.521 1.352 -8.322 1.00 0.00 60 PRO A C 11
ATOM 11990 O O . PRO A 1 60 ? -4.432 2.174 -8.177 1.00 0.00 60 PRO A O 11
ATOM 12001 N N . VAL A 1 61 ? -2.318 1.519 -7.781 1.00 0.00 61 VAL A N 11
ATOM 12002 C CA . VAL A 1 61 ? -1.855 2.745 -7.148 1.00 0.00 61 VAL A CA 11
ATOM 12003 C C . VAL A 1 61 ? -1.819 3.856 -8.213 1.00 0.00 61 VAL A C 11
ATOM 12004 O O . VAL A 1 61 ? -1.345 3.622 -9.329 1.00 0.00 61 VAL A O 11
ATOM 12017 N N . GLU A 1 62 ? -2.300 5.058 -7.877 1.00 0.00 62 GLU A N 11
ATOM 12018 C CA . GLU A 1 62 ? -2.172 6.253 -8.705 1.00 0.00 62 GLU A CA 11
ATOM 12019 C C . GLU A 1 62 ? -0.669 6.581 -8.821 1.00 0.00 62 GLU A C 11
ATOM 12020 O O . GLU A 1 62 ? -0.140 6.599 -9.937 1.00 0.00 62 GLU A O 11
ATOM 12032 N N . SER A 1 63 ? 0.045 6.767 -7.695 1.00 0.00 63 SER A N 11
ATOM 12033 C CA . SER A 1 63 ? 1.505 6.955 -7.684 1.00 0.00 63 SER A CA 11
ATOM 12034 C C . SER A 1 63 ? 2.143 6.701 -6.316 1.00 0.00 63 SER A C 11
ATOM 12035 O O . SER A 1 63 ? 1.443 6.343 -5.371 1.00 0.00 63 SER A O 11
ATOM 12043 N N . TYR A 1 64 ? 3.456 6.919 -6.185 1.00 0.00 64 TYR A N 11
ATOM 12044 C CA . TYR A 1 64 ? 4.162 7.009 -4.910 1.00 0.00 64 TYR A CA 11
ATOM 12045 C C . TYR A 1 64 ? 5.090 8.244 -4.899 1.00 0.00 64 TYR A C 11
ATOM 12046 O O . TYR A 1 64 ? 5.100 9.026 -5.855 1.00 0.00 64 TYR A O 11
ATOM 12064 N N . GLN A 1 65 ? 5.845 8.435 -3.809 1.00 0.00 65 GLN A N 11
ATOM 12065 C CA . GLN A 1 65 ? 6.891 9.426 -3.597 1.00 0.00 65 GLN A CA 11
ATOM 12066 C C . GLN A 1 65 ? 7.778 8.921 -2.444 1.00 0.00 65 GLN A C 11
ATOM 12067 O O . GLN A 1 65 ? 7.265 8.278 -1.528 1.00 0.00 65 GLN A O 11
ATOM 12081 N N . GLU A 1 66 ? 9.092 9.158 -2.489 1.00 0.00 66 GLU A N 11
ATOM 12082 C CA . GLU A 1 66 ? 10.081 8.829 -1.461 1.00 0.00 66 GLU A CA 11
ATOM 12083 C C . GLU A 1 66 ? 9.872 9.680 -0.214 1.00 0.00 66 GLU A C 11
ATOM 12084 O O . GLU A 1 66 ? 9.612 10.885 -0.350 1.00 0.00 66 GLU A O 11
ATOM 12096 N N . VAL A 1 67 ? 10.036 9.087 0.975 1.00 0.00 67 VAL A N 11
ATOM 12097 C CA . VAL A 1 67 ? 9.905 9.770 2.258 1.00 0.00 67 VAL A CA 11
ATOM 12098 C C . VAL A 1 67 ? 10.812 9.119 3.306 1.00 0.00 67 VAL A C 11
ATOM 12099 O O . VAL A 1 67 ? 10.823 9.606 4.465 1.00 0.00 67 VAL A O 11
ATOM 12112 N N . MET A 1 1 ? 13.761 2.331 3.629 1.00 0.00 1 MET A N 12
ATOM 12113 C CA . MET A 1 1 ? 13.196 3.459 2.863 1.00 0.00 1 MET A CA 12
ATOM 12114 C C . MET A 1 1 ? 11.695 3.255 2.836 1.00 0.00 1 MET A C 12
ATOM 12115 O O . MET A 1 1 ? 11.249 2.112 2.945 1.00 0.00 1 MET A O 12
ATOM 12129 N N . ARG A 1 2 ? 10.893 4.316 2.739 1.00 0.00 2 ARG A N 12
ATOM 12130 C CA . ARG A 1 2 ? 9.444 4.159 2.795 1.00 0.00 2 ARG A CA 12
ATOM 12131 C C . ARG A 1 2 ? 8.780 4.993 1.721 1.00 0.00 2 ARG A C 12
ATOM 12132 O O . ARG A 1 2 ? 9.340 6.000 1.294 1.00 0.00 2 ARG A O 12
ATOM 12153 N N . TYR A 1 3 ? 7.580 4.597 1.305 1.00 0.00 3 TYR A N 12
ATOM 12154 C CA . TYR A 1 3 ? 6.993 5.115 0.081 1.00 0.00 3 TYR A CA 12
ATOM 12155 C C . TYR A 1 3 ? 5.498 5.311 0.292 1.00 0.00 3 TYR A C 12
ATOM 12156 O O . TYR A 1 3 ? 4.791 4.337 0.567 1.00 0.00 3 TYR A O 12
ATOM 12174 N N . VAL A 1 4 ? 5.022 6.555 0.214 1.00 0.00 4 VAL A N 12
ATOM 12175 C CA . VAL A 1 4 ? 3.620 6.910 0.348 1.00 0.00 4 VAL A CA 12
ATOM 12176 C C . VAL A 1 4 ? 2.936 6.737 -1.008 1.00 0.00 4 VAL A C 12
ATOM 12177 O O . VAL A 1 4 ? 3.166 7.510 -1.936 1.00 0.00 4 VAL A O 12
ATOM 12190 N N . LEU A 1 5 ? 2.116 5.701 -1.146 1.00 0.00 5 LEU A N 12
ATOM 12191 C CA . LEU A 1 5 ? 1.326 5.401 -2.341 1.00 0.00 5 LEU A CA 12
ATOM 12192 C C . LEU A 1 5 ? 0.048 6.254 -2.320 1.00 0.00 5 LEU A C 12
ATOM 12193 O O . LEU A 1 5 ? -0.282 6.833 -1.280 1.00 0.00 5 LEU A O 12
ATOM 12209 N N . TYR A 1 6 ? -0.708 6.307 -3.414 1.00 0.00 6 TYR A N 12
ATOM 12210 C CA . TYR A 1 6 ? -1.998 6.990 -3.532 1.00 0.00 6 TYR A CA 12
ATOM 12211 C C . TYR A 1 6 ? -2.951 6.060 -4.298 1.00 0.00 6 TYR A C 12
ATOM 12212 O O . TYR A 1 6 ? -2.842 5.889 -5.491 1.00 0.00 6 TYR A O 12
ATOM 12230 N N . VAL A 1 7 ? -3.803 5.371 -3.576 1.00 0.00 7 VAL A N 12
ATOM 12231 C CA . VAL A 1 7 ? -4.754 4.315 -3.863 1.00 0.00 7 VAL A CA 12
ATOM 12232 C C . VAL A 1 7 ? -6.143 4.758 -3.530 1.00 0.00 7 VAL A C 12
ATOM 12233 O O . VAL A 1 7 ? -6.564 4.576 -2.391 1.00 0.00 7 VAL A O 12
ATOM 12246 N N . PRO A 1 8 ? -6.863 5.437 -4.440 1.00 0.00 8 PRO A N 12
ATOM 12247 C CA . PRO A 1 8 ? -8.208 5.873 -4.173 1.00 0.00 8 PRO A CA 12
ATOM 12248 C C . PRO A 1 8 ? -9.175 4.719 -3.901 1.00 0.00 8 PRO A C 12
ATOM 12249 O O . PRO A 1 8 ? -10.219 4.944 -3.295 1.00 0.00 8 PRO A O 12
ATOM 12260 N N . ASP A 1 9 ? -8.813 3.492 -4.267 1.00 0.00 9 ASP A N 12
ATOM 12261 C CA . ASP A 1 9 ? -9.589 2.266 -4.111 1.00 0.00 9 ASP A CA 12
ATOM 12262 C C . ASP A 1 9 ? -9.764 1.918 -2.638 1.00 0.00 9 ASP A C 12
ATOM 12263 O O . ASP A 1 9 ? -10.692 1.200 -2.266 1.00 0.00 9 ASP A O 12
ATOM 12272 N N . ILE A 1 10 ? -8.887 2.446 -1.778 1.00 0.00 10 ILE A N 12
ATOM 12273 C CA . ILE A 1 10 ? -8.922 2.246 -0.338 1.00 0.00 10 ILE A CA 12
ATOM 12274 C C . ILE A 1 10 ? -9.954 3.185 0.312 1.00 0.00 10 ILE A C 12
ATOM 12275 O O . ILE A 1 10 ? -9.941 3.417 1.511 1.00 0.00 10 ILE A O 12
ATOM 12291 N N . SER A 1 11 ? -10.891 3.725 -0.467 1.00 0.00 11 SER A N 12
ATOM 12292 C CA . SER A 1 11 ? -11.907 4.657 -0.003 1.00 0.00 11 SER A CA 12
ATOM 12293 C C . SER A 1 11 ? -12.737 4.069 1.156 1.00 0.00 11 SER A C 12
ATOM 12294 O O . SER A 1 11 ? -13.105 4.804 2.076 1.00 0.00 11 SER A O 12
ATOM 12302 N N . CYS A 1 12 ? -12.974 2.751 1.161 1.00 0.00 12 CYS A N 12
ATOM 12303 C CA . CYS A 1 12 ? -13.689 2.028 2.213 1.00 0.00 12 CYS A CA 12
ATOM 12304 C C . CYS A 1 12 ? -12.747 1.180 3.071 1.00 0.00 12 CYS A C 12
ATOM 12305 O O . CYS A 1 12 ? -11.691 0.740 2.624 1.00 0.00 12 CYS A O 12
ATOM 12313 N N . ASN A 1 13 ? -13.152 0.876 4.310 1.00 0.00 13 ASN A N 12
ATOM 12314 C CA . ASN A 1 13 ? -12.255 0.226 5.281 1.00 0.00 13 ASN A CA 12
ATOM 12315 C C . ASN A 1 13 ? -12.042 -1.263 4.980 1.00 0.00 13 ASN A C 12
ATOM 12316 O O . ASN A 1 13 ? -10.971 -1.807 5.251 1.00 0.00 13 ASN A O 12
ATOM 12327 N N . HIS A 1 14 ? -13.007 -1.911 4.315 1.00 0.00 14 HIS A N 12
ATOM 12328 C CA . HIS A 1 14 ? -12.820 -3.259 3.762 1.00 0.00 14 HIS A CA 12
ATOM 12329 C C . HIS A 1 14 ? -11.612 -3.283 2.838 1.00 0.00 14 HIS A C 12
ATOM 12330 O O . HIS A 1 14 ? -10.806 -4.212 2.873 1.00 0.00 14 HIS A O 12
ATOM 12344 N N . CYS A 1 15 ? -11.492 -2.249 2.005 1.00 0.00 15 CYS A N 12
ATOM 12345 C CA . CYS A 1 15 ? -10.460 -2.151 1.001 1.00 0.00 15 CYS A CA 12
ATOM 12346 C C . CYS A 1 15 ? -9.093 -2.159 1.677 1.00 0.00 15 CYS A C 12
ATOM 12347 O O . CYS A 1 15 ? -8.211 -2.854 1.195 1.00 0.00 15 CYS A O 12
ATOM 12355 N N . LYS A 1 16 ? -8.908 -1.507 2.836 1.00 0.00 16 LYS A N 12
ATOM 12356 C CA . LYS A 1 16 ? -7.641 -1.575 3.583 1.00 0.00 16 LYS A CA 12
ATOM 12357 C C . LYS A 1 16 ? -7.173 -3.005 3.800 1.00 0.00 16 LYS A C 12
ATOM 12358 O O . LYS A 1 16 ? -6.018 -3.297 3.499 1.00 0.00 16 LYS A O 12
ATOM 12377 N N . MET A 1 17 ? -8.055 -3.898 4.256 1.00 0.00 17 MET A N 12
ATOM 12378 C CA . MET A 1 17 ? -7.690 -5.293 4.465 1.00 0.00 17 MET A CA 12
ATOM 12379 C C . MET A 1 17 ? -7.092 -5.914 3.205 1.00 0.00 17 MET A C 12
ATOM 12380 O O . MET A 1 17 ? -6.130 -6.671 3.326 1.00 0.00 17 MET A O 12
ATOM 12394 N N . ARG A 1 18 ? -7.608 -5.588 2.009 1.00 0.00 18 ARG A N 12
ATOM 12395 C CA . ARG A 1 18 ? -7.112 -6.167 0.762 1.00 0.00 18 ARG A CA 12
ATOM 12396 C C . ARG A 1 18 ? -5.610 -5.939 0.640 1.00 0.00 18 ARG A C 12
ATOM 12397 O O . ARG A 1 18 ? -4.873 -6.897 0.396 1.00 0.00 18 ARG A O 12
ATOM 12418 N N . ILE A 1 19 ? -5.176 -4.698 0.878 1.00 0.00 19 ILE A N 12
ATOM 12419 C CA . ILE A 1 19 ? -3.778 -4.305 0.883 1.00 0.00 19 ILE A CA 12
ATOM 12420 C C . ILE A 1 19 ? -3.066 -5.054 2.003 1.00 0.00 19 ILE A C 12
ATOM 12421 O O . ILE A 1 19 ? -2.139 -5.804 1.720 1.00 0.00 19 ILE A O 12
ATOM 12437 N N . SER A 1 20 ? -3.459 -4.871 3.271 1.00 0.00 20 SER A N 12
ATOM 12438 C CA . SER A 1 20 ? -2.659 -5.313 4.394 1.00 0.00 20 SER A CA 12
ATOM 12439 C C . SER A 1 20 ? -2.405 -6.805 4.343 1.00 0.00 20 SER A C 12
ATOM 12440 O O . SER A 1 20 ? -1.289 -7.217 4.632 1.00 0.00 20 SER A O 12
ATOM 12448 N N . LYS A 1 21 ? -3.410 -7.608 3.963 1.00 0.00 21 LYS A N 12
ATOM 12449 C CA . LYS A 1 21 ? -3.223 -9.047 3.832 1.00 0.00 21 LYS A CA 12
ATOM 12450 C C . LYS A 1 21 ? -2.006 -9.295 2.942 1.00 0.00 21 LYS A C 12
ATOM 12451 O O . LYS A 1 21 ? -1.046 -9.947 3.347 1.00 0.00 21 LYS A O 12
ATOM 12470 N N . ALA A 1 22 ? -2.068 -8.686 1.758 1.00 0.00 22 ALA A N 12
ATOM 12471 C CA . ALA A 1 22 ? -1.102 -8.817 0.697 1.00 0.00 22 ALA A CA 12
ATOM 12472 C C . ALA A 1 22 ? 0.255 -8.212 1.061 1.00 0.00 22 ALA A C 12
ATOM 12473 O O . ALA A 1 22 ? 1.242 -8.580 0.432 1.00 0.00 22 ALA A O 12
ATOM 12480 N N . LEU A 1 23 ? 0.331 -7.304 2.046 1.00 0.00 23 LEU A N 12
ATOM 12481 C CA . LEU A 1 23 ? 1.569 -6.722 2.546 1.00 0.00 23 LEU A CA 12
ATOM 12482 C C . LEU A 1 23 ? 2.204 -7.606 3.604 1.00 0.00 23 LEU A C 12
ATOM 12483 O O . LEU A 1 23 ? 3.415 -7.780 3.577 1.00 0.00 23 LEU A O 12
ATOM 12499 N N . GLU A 1 24 ? 1.431 -8.117 4.564 1.00 0.00 24 GLU A N 12
ATOM 12500 C CA . GLU A 1 24 ? 1.963 -8.913 5.666 1.00 0.00 24 GLU A CA 12
ATOM 12501 C C . GLU A 1 24 ? 2.676 -10.143 5.124 1.00 0.00 24 GLU A C 12
ATOM 12502 O O . GLU A 1 24 ? 3.780 -10.465 5.554 1.00 0.00 24 GLU A O 12
ATOM 12514 N N . GLU A 1 25 ? 2.069 -10.820 4.152 1.00 0.00 25 GLU A N 12
ATOM 12515 C CA . GLU A 1 25 ? 2.713 -11.928 3.446 1.00 0.00 25 GLU A CA 12
ATOM 12516 C C . GLU A 1 25 ? 3.985 -11.482 2.743 1.00 0.00 25 GLU A C 12
ATOM 12517 O O . GLU A 1 25 ? 4.957 -12.232 2.697 1.00 0.00 25 GLU A O 12
ATOM 12529 N N . LEU A 1 26 ? 3.998 -10.243 2.252 1.00 0.00 26 LEU A N 12
ATOM 12530 C CA . LEU A 1 26 ? 5.029 -9.707 1.376 1.00 0.00 26 LEU A CA 12
ATOM 12531 C C . LEU A 1 26 ? 6.388 -9.569 2.071 1.00 0.00 26 LEU A C 12
ATOM 12532 O O . LEU A 1 26 ? 7.350 -9.093 1.477 1.00 0.00 26 LEU A O 12
ATOM 12548 N N . GLY A 1 27 ? 6.470 -9.929 3.352 1.00 0.00 27 GLY A N 12
ATOM 12549 C CA . GLY A 1 27 ? 7.689 -9.829 4.124 1.00 0.00 27 GLY A CA 12
ATOM 12550 C C . GLY A 1 27 ? 7.945 -8.404 4.599 1.00 0.00 27 GLY A C 12
ATOM 12551 O O . GLY A 1 27 ? 9.080 -8.080 4.956 1.00 0.00 27 GLY A O 12
ATOM 12555 N N . VAL A 1 28 ? 6.917 -7.548 4.574 1.00 0.00 28 VAL A N 12
ATOM 12556 C CA . VAL A 1 28 ? 6.959 -6.253 5.223 1.00 0.00 28 VAL A CA 12
ATOM 12557 C C . VAL A 1 28 ? 7.099 -6.484 6.728 1.00 0.00 28 VAL A C 12
ATOM 12558 O O . VAL A 1 28 ? 6.668 -7.519 7.252 1.00 0.00 28 VAL A O 12
ATOM 12571 N N . LYS A 1 29 ? 7.557 -5.448 7.429 1.00 0.00 29 LYS A N 12
ATOM 12572 C CA . LYS A 1 29 ? 7.482 -5.383 8.885 1.00 0.00 29 LYS A CA 12
ATOM 12573 C C . LYS A 1 29 ? 7.028 -4.027 9.407 1.00 0.00 29 LYS A C 12
ATOM 12574 O O . LYS A 1 29 ? 6.738 -3.898 10.598 1.00 0.00 29 LYS A O 12
ATOM 12593 N N . ASN A 1 30 ? 6.909 -3.032 8.527 1.00 0.00 30 ASN A N 12
ATOM 12594 C CA . ASN A 1 30 ? 6.649 -1.651 8.878 1.00 0.00 30 ASN A CA 12
ATOM 12595 C C . ASN A 1 30 ? 5.806 -1.075 7.754 1.00 0.00 30 ASN A C 12
ATOM 12596 O O . ASN A 1 30 ? 6.319 -0.790 6.674 1.00 0.00 30 ASN A O 12
ATOM 12607 N N . TYR A 1 31 ? 4.500 -0.965 7.958 1.00 0.00 31 TYR A N 12
ATOM 12608 C CA . TYR A 1 31 ? 3.583 -0.348 7.017 1.00 0.00 31 TYR A CA 12
ATOM 12609 C C . TYR A 1 31 ? 2.420 0.271 7.780 1.00 0.00 31 TYR A C 12
ATOM 12610 O O . TYR A 1 31 ? 2.294 0.055 8.989 1.00 0.00 31 TYR A O 12
ATOM 12628 N N . GLU A 1 32 ? 1.592 1.033 7.068 1.00 0.00 32 GLU A N 12
ATOM 12629 C CA . GLU A 1 32 ? 0.331 1.625 7.501 1.00 0.00 32 GLU A CA 12
ATOM 12630 C C . GLU A 1 32 ? -0.547 1.810 6.260 1.00 0.00 32 GLU A C 12
ATOM 12631 O O . GLU A 1 32 ? -0.030 2.084 5.179 1.00 0.00 32 GLU A O 12
ATOM 12643 N N . VAL A 1 33 ? -1.866 1.707 6.400 1.00 0.00 33 VAL A N 12
ATOM 12644 C CA . VAL A 1 33 ? -2.870 1.870 5.360 1.00 0.00 33 VAL A CA 12
ATOM 12645 C C . VAL A 1 33 ? -3.887 2.863 5.932 1.00 0.00 33 VAL A C 12
ATOM 12646 O O . VAL A 1 33 ? -4.558 2.554 6.914 1.00 0.00 33 VAL A O 12
ATOM 12659 N N . SER A 1 34 ? -4.004 4.052 5.350 1.00 0.00 34 SER A N 12
ATOM 12660 C CA . SER A 1 34 ? -4.877 5.118 5.815 1.00 0.00 34 SER A CA 12
ATOM 12661 C C . SER A 1 34 ? -6.057 5.193 4.846 1.00 0.00 34 SER A C 12
ATOM 12662 O O . SER A 1 34 ? -5.909 5.674 3.720 1.00 0.00 34 SER A O 12
ATOM 12670 N N . VAL A 1 35 ? -7.210 4.668 5.264 1.00 0.00 35 VAL A N 12
ATOM 12671 C CA . VAL A 1 35 ? -8.428 4.552 4.463 1.00 0.00 35 VAL A CA 12
ATOM 12672 C C . VAL A 1 35 ? -8.951 5.938 4.109 1.00 0.00 35 VAL A C 12
ATOM 12673 O O . VAL A 1 35 ? -9.206 6.221 2.938 1.00 0.00 35 VAL A O 12
ATOM 12686 N N . GLU A 1 36 ? -9.086 6.816 5.105 1.00 0.00 36 GLU A N 12
ATOM 12687 C CA . GLU A 1 36 ? -9.616 8.162 4.903 1.00 0.00 36 GLU A CA 12
ATOM 12688 C C . GLU A 1 36 ? -8.740 8.909 3.898 1.00 0.00 36 GLU A C 12
ATOM 12689 O O . GLU A 1 36 ? -9.258 9.590 3.011 1.00 0.00 36 GLU A O 12
ATOM 12701 N N . GLU A 1 37 ? -7.414 8.779 4.018 1.00 0.00 37 GLU A N 12
ATOM 12702 C CA . GLU A 1 37 ? -6.502 9.473 3.124 1.00 0.00 37 GLU A CA 12
ATOM 12703 C C . GLU A 1 37 ? -6.267 8.743 1.795 1.00 0.00 37 GLU A C 12
ATOM 12704 O O . GLU A 1 37 ? -5.692 9.357 0.889 1.00 0.00 37 GLU A O 12
ATOM 12716 N N . LYS A 1 38 ? -6.714 7.482 1.637 1.00 0.00 38 LYS A N 12
ATOM 12717 C CA . LYS A 1 38 ? -6.449 6.673 0.433 1.00 0.00 38 LYS A CA 12
ATOM 12718 C C . LYS A 1 38 ? -4.949 6.579 0.138 1.00 0.00 38 LYS A C 12
ATOM 12719 O O . LYS A 1 38 ? -4.502 6.570 -1.013 1.00 0.00 38 LYS A O 12
ATOM 12738 N N . LYS A 1 39 ? -4.136 6.502 1.192 1.00 0.00 39 LYS A N 12
ATOM 12739 C CA . LYS A 1 39 ? -2.689 6.383 1.077 1.00 0.00 39 LYS A CA 12
ATOM 12740 C C . LYS A 1 39 ? -2.225 5.225 1.925 1.00 0.00 39 LYS A C 12
ATOM 12741 O O . LYS A 1 39 ? -2.798 4.940 2.974 1.00 0.00 39 LYS A O 12
ATOM 12760 N N . VAL A 1 40 ? -1.155 4.582 1.489 1.00 0.00 40 VAL A N 12
ATOM 12761 C CA . VAL A 1 40 ? -0.471 3.533 2.223 1.00 0.00 40 VAL A CA 12
ATOM 12762 C C . VAL A 1 40 ? 0.978 3.972 2.317 1.00 0.00 40 VAL A C 12
ATOM 12763 O O . VAL A 1 40 ? 1.458 4.668 1.420 1.00 0.00 40 VAL A O 12
ATOM 12776 N N . VAL A 1 41 ? 1.675 3.549 3.363 1.00 0.00 41 VAL A N 12
ATOM 12777 C CA . VAL A 1 41 ? 3.120 3.620 3.425 1.00 0.00 41 VAL A CA 12
ATOM 12778 C C . VAL A 1 41 ? 3.618 2.219 3.722 1.00 0.00 41 VAL A C 12
ATOM 12779 O O . VAL A 1 41 ? 3.103 1.560 4.620 1.00 0.00 41 VAL A O 12
ATOM 12792 N N . VAL A 1 42 ? 4.632 1.779 2.986 1.00 0.00 42 VAL A N 12
ATOM 12793 C CA . VAL A 1 42 ? 5.405 0.575 3.250 1.00 0.00 42 VAL A CA 12
ATOM 12794 C C . VAL A 1 42 ? 6.851 1.006 3.414 1.00 0.00 42 VAL A C 12
ATOM 12795 O O . VAL A 1 42 ? 7.297 1.882 2.674 1.00 0.00 42 VAL A O 12
ATOM 12808 N N . GLU A 1 43 ? 7.543 0.425 4.384 1.00 0.00 43 GLU A N 12
ATOM 12809 C CA . GLU A 1 43 ? 8.947 0.626 4.689 1.00 0.00 43 GLU A CA 12
ATOM 12810 C C . GLU A 1 43 ? 9.691 -0.627 4.173 1.00 0.00 43 GLU A C 12
ATOM 12811 O O . GLU A 1 43 ? 9.710 -1.666 4.840 1.00 0.00 43 GLU A O 12
ATOM 12823 N N . THR A 1 44 ? 10.212 -0.600 2.941 1.00 0.00 44 THR A N 12
ATOM 12824 C CA . THR A 1 44 ? 10.916 -1.726 2.328 1.00 0.00 44 THR A CA 12
ATOM 12825 C C . THR A 1 44 ? 12.195 -1.261 1.602 1.00 0.00 44 THR A C 12
ATOM 12826 O O . THR A 1 44 ? 12.515 -0.071 1.560 1.00 0.00 44 THR A O 12
ATOM 12837 N N . GLU A 1 45 ? 12.958 -2.202 1.036 1.00 0.00 45 GLU A N 12
ATOM 12838 C CA . GLU A 1 45 ? 14.071 -1.914 0.133 1.00 0.00 45 GLU A CA 12
ATOM 12839 C C . GLU A 1 45 ? 13.654 -2.027 -1.332 1.00 0.00 45 GLU A C 12
ATOM 12840 O O . GLU A 1 45 ? 14.383 -1.531 -2.190 1.00 0.00 45 GLU A O 12
ATOM 12852 N N . ASN A 1 46 ? 12.518 -2.659 -1.654 1.00 0.00 46 ASN A N 12
ATOM 12853 C CA . ASN A 1 46 ? 12.074 -2.787 -3.037 1.00 0.00 46 ASN A CA 12
ATOM 12854 C C . ASN A 1 46 ? 10.622 -2.375 -3.171 1.00 0.00 46 ASN A C 12
ATOM 12855 O O . ASN A 1 46 ? 9.714 -3.173 -2.936 1.00 0.00 46 ASN A O 12
ATOM 12866 N N . LEU A 1 47 ? 10.417 -1.109 -3.531 1.00 0.00 47 LEU A N 12
ATOM 12867 C CA . LEU A 1 47 ? 9.104 -0.530 -3.751 1.00 0.00 47 LEU A CA 12
ATOM 12868 C C . LEU A 1 47 ? 8.340 -1.310 -4.819 1.00 0.00 47 LEU A C 12
ATOM 12869 O O . LEU A 1 47 ? 7.169 -1.606 -4.594 1.00 0.00 47 LEU A O 12
ATOM 12885 N N . ASP A 1 48 ? 8.978 -1.676 -5.938 1.00 0.00 48 ASP A N 12
ATOM 12886 C CA . ASP A 1 48 ? 8.306 -2.395 -7.033 1.00 0.00 48 ASP A CA 12
ATOM 12887 C C . ASP A 1 48 ? 7.630 -3.666 -6.526 1.00 0.00 48 ASP A C 12
ATOM 12888 O O . ASP A 1 48 ? 6.487 -3.934 -6.884 1.00 0.00 48 ASP A O 12
ATOM 12897 N N . SER A 1 49 ? 8.285 -4.380 -5.603 1.00 0.00 49 SER A N 12
ATOM 12898 C CA . SER A 1 49 ? 7.744 -5.576 -4.976 1.00 0.00 49 SER A CA 12
ATOM 12899 C C . SER A 1 49 ? 6.340 -5.310 -4.427 1.00 0.00 49 SER A C 12
ATOM 12900 O O . SER A 1 49 ? 5.398 -6.060 -4.705 1.00 0.00 49 SER A O 12
ATOM 12908 N N . VAL A 1 50 ? 6.191 -4.209 -3.691 1.00 0.00 50 VAL A N 12
ATOM 12909 C CA . VAL A 1 50 ? 4.932 -3.810 -3.100 1.00 0.00 50 VAL A CA 12
ATOM 12910 C C . VAL A 1 50 ? 3.982 -3.280 -4.167 1.00 0.00 50 VAL A C 12
ATOM 12911 O O . VAL A 1 50 ? 2.810 -3.641 -4.165 1.00 0.00 50 VAL A O 12
ATOM 12924 N N . LEU A 1 51 ? 4.457 -2.421 -5.067 1.00 0.00 51 LEU A N 12
ATOM 12925 C CA . LEU A 1 51 ? 3.631 -1.788 -6.089 1.00 0.00 51 LEU A CA 12
ATOM 12926 C C . LEU A 1 51 ? 2.948 -2.826 -6.977 1.00 0.00 51 LEU A C 12
ATOM 12927 O O . LEU A 1 51 ? 1.757 -2.713 -7.263 1.00 0.00 51 LEU A O 12
ATOM 12943 N N . LYS A 1 52 ? 3.678 -3.883 -7.327 1.00 0.00 52 LYS A N 12
ATOM 12944 C CA . LYS A 1 52 ? 3.148 -5.024 -8.053 1.00 0.00 52 LYS A CA 12
ATOM 12945 C C . LYS A 1 52 ? 2.042 -5.656 -7.243 1.00 0.00 52 LYS A C 12
ATOM 12946 O O . LYS A 1 52 ? 1.021 -6.018 -7.806 1.00 0.00 52 LYS A O 12
ATOM 12965 N N . LYS A 1 53 ? 2.237 -5.850 -5.937 1.00 0.00 53 LYS A N 12
ATOM 12966 C CA . LYS A 1 53 ? 1.201 -6.469 -5.135 1.00 0.00 53 LYS A CA 12
ATOM 12967 C C . LYS A 1 53 ? -0.039 -5.590 -5.067 1.00 0.00 53 LYS A C 12
ATOM 12968 O O . LYS A 1 53 ? -1.126 -6.152 -4.991 1.00 0.00 53 LYS A O 12
ATOM 12987 N N . LEU A 1 54 ? 0.071 -4.258 -5.045 1.00 0.00 54 LEU A N 12
ATOM 12988 C CA . LEU A 1 54 ? -1.119 -3.419 -5.091 1.00 0.00 54 LEU A CA 12
ATOM 12989 C C . LEU A 1 54 ? -1.893 -3.729 -6.372 1.00 0.00 54 LEU A C 12
ATOM 12990 O O . LEU A 1 54 ? -3.090 -4.011 -6.340 1.00 0.00 54 LEU A O 12
ATOM 13006 N N . GLU A 1 55 ? -1.193 -3.765 -7.497 1.00 0.00 55 GLU A N 12
ATOM 13007 C CA . GLU A 1 55 ? -1.798 -4.017 -8.792 1.00 0.00 55 GLU A CA 12
ATOM 13008 C C . GLU A 1 55 ? -2.371 -5.441 -8.877 1.00 0.00 55 GLU A C 12
ATOM 13009 O O . GLU A 1 55 ? -3.485 -5.620 -9.370 1.00 0.00 55 GLU A O 12
ATOM 13021 N N . GLU A 1 56 ? -1.672 -6.443 -8.342 1.00 0.00 56 GLU A N 12
ATOM 13022 C CA . GLU A 1 56 ? -2.059 -7.856 -8.284 1.00 0.00 56 GLU A CA 12
ATOM 13023 C C . GLU A 1 56 ? -3.121 -8.163 -7.207 1.00 0.00 56 GLU A C 12
ATOM 13024 O O . GLU A 1 56 ? -3.376 -9.338 -6.903 1.00 0.00 56 GLU A O 12
ATOM 13036 N N . ILE A 1 57 ? -3.749 -7.154 -6.592 1.00 0.00 57 ILE A N 12
ATOM 13037 C CA . ILE A 1 57 ? -4.980 -7.364 -5.831 1.00 0.00 57 ILE A CA 12
ATOM 13038 C C . ILE A 1 57 ? -6.172 -6.595 -6.431 1.00 0.00 57 ILE A C 12
ATOM 13039 O O . ILE A 1 57 ? -7.229 -6.550 -5.795 1.00 0.00 57 ILE A O 12
ATOM 13055 N N . ASP A 1 58 ? -6.005 -6.024 -7.636 1.00 0.00 58 ASP A N 12
ATOM 13056 C CA . ASP A 1 58 ? -6.917 -5.113 -8.354 1.00 0.00 58 ASP A CA 12
ATOM 13057 C C . ASP A 1 58 ? -6.908 -3.685 -7.804 1.00 0.00 58 ASP A C 12
ATOM 13058 O O . ASP A 1 58 ? -7.890 -2.964 -7.961 1.00 0.00 58 ASP A O 12
ATOM 13067 N N . TYR A 1 59 ? -5.839 -3.277 -7.112 1.00 0.00 59 TYR A N 12
ATOM 13068 C CA . TYR A 1 59 ? -5.759 -1.970 -6.462 1.00 0.00 59 TYR A CA 12
ATOM 13069 C C . TYR A 1 59 ? -4.625 -1.166 -7.102 1.00 0.00 59 TYR A C 12
ATOM 13070 O O . TYR A 1 59 ? -3.576 -0.981 -6.478 1.00 0.00 59 TYR A O 12
ATOM 13088 N N . PRO A 1 60 ? -4.780 -0.695 -8.345 1.00 0.00 60 PRO A N 12
ATOM 13089 C CA . PRO A 1 60 ? -3.720 0.029 -9.012 1.00 0.00 60 PRO A CA 12
ATOM 13090 C C . PRO A 1 60 ? -3.484 1.373 -8.325 1.00 0.00 60 PRO A C 12
ATOM 13091 O O . PRO A 1 60 ? -4.313 2.281 -8.395 1.00 0.00 60 PRO A O 12
ATOM 13102 N N . VAL A 1 61 ? -2.332 1.505 -7.673 1.00 0.00 61 VAL A N 12
ATOM 13103 C CA . VAL A 1 61 ? -1.846 2.750 -7.111 1.00 0.00 61 VAL A CA 12
ATOM 13104 C C . VAL A 1 61 ? -1.864 3.799 -8.234 1.00 0.00 61 VAL A C 12
ATOM 13105 O O . VAL A 1 61 ? -1.421 3.555 -9.358 1.00 0.00 61 VAL A O 12
ATOM 13118 N N . GLU A 1 62 ? -2.356 4.983 -7.927 1.00 0.00 62 GLU A N 12
ATOM 13119 C CA . GLU A 1 62 ? -2.340 6.144 -8.800 1.00 0.00 62 GLU A CA 12
ATOM 13120 C C . GLU A 1 62 ? -0.910 6.697 -8.874 1.00 0.00 62 GLU A C 12
ATOM 13121 O O . GLU A 1 62 ? -0.272 6.597 -9.924 1.00 0.00 62 GLU A O 12
ATOM 13133 N N . SER A 1 63 ? -0.365 7.210 -7.765 1.00 0.00 63 SER A N 12
ATOM 13134 C CA . SER A 1 63 ? 1.003 7.736 -7.711 1.00 0.00 63 SER A CA 12
ATOM 13135 C C . SER A 1 63 ? 1.697 7.287 -6.417 1.00 0.00 63 SER A C 12
ATOM 13136 O O . SER A 1 63 ? 1.029 6.757 -5.530 1.00 0.00 63 SER A O 12
ATOM 13144 N N . TYR A 1 64 ? 3.013 7.476 -6.281 1.00 0.00 64 TYR A N 12
ATOM 13145 C CA . TYR A 1 64 ? 3.784 7.171 -5.080 1.00 0.00 64 TYR A CA 12
ATOM 13146 C C . TYR A 1 64 ? 4.871 8.244 -4.906 1.00 0.00 64 TYR A C 12
ATOM 13147 O O . TYR A 1 64 ? 5.176 8.975 -5.849 1.00 0.00 64 TYR A O 12
ATOM 13165 N N . GLN A 1 65 ? 5.501 8.309 -3.729 1.00 0.00 65 GLN A N 12
ATOM 13166 C CA . GLN A 1 65 ? 6.656 9.144 -3.434 1.00 0.00 65 GLN A CA 12
ATOM 13167 C C . GLN A 1 65 ? 7.419 8.516 -2.267 1.00 0.00 65 GLN A C 12
ATOM 13168 O O . GLN A 1 65 ? 6.796 7.931 -1.381 1.00 0.00 65 GLN A O 12
ATOM 13182 N N . GLU A 1 66 ? 8.743 8.647 -2.244 1.00 0.00 66 GLU A N 12
ATOM 13183 C CA . GLU A 1 66 ? 9.598 8.373 -1.090 1.00 0.00 66 GLU A CA 12
ATOM 13184 C C . GLU A 1 66 ? 9.302 9.375 0.033 1.00 0.00 66 GLU A C 12
ATOM 13185 O O . GLU A 1 66 ? 9.093 10.559 -0.262 1.00 0.00 66 GLU A O 12
ATOM 13197 N N . VAL A 1 67 ? 9.329 8.942 1.300 1.00 0.00 67 VAL A N 12
ATOM 13198 C CA . VAL A 1 67 ? 9.238 9.809 2.478 1.00 0.00 67 VAL A CA 12
ATOM 13199 C C . VAL A 1 67 ? 10.185 9.304 3.572 1.00 0.00 67 VAL A C 12
ATOM 13200 O O . VAL A 1 67 ? 11.000 8.387 3.312 1.00 0.00 67 VAL A O 12
ATOM 13213 N N . MET A 1 1 ? 13.732 1.977 3.067 1.00 0.00 1 MET A N 13
ATOM 13214 C CA . MET A 1 1 ? 13.136 3.282 2.717 1.00 0.00 1 MET A CA 13
ATOM 13215 C C . MET A 1 1 ? 11.631 3.149 2.876 1.00 0.00 1 MET A C 13
ATOM 13216 O O . MET A 1 1 ? 11.134 2.021 2.879 1.00 0.00 1 MET A O 13
ATOM 13230 N N . ARG A 1 2 ? 10.880 4.248 2.978 1.00 0.00 2 ARG A N 13
ATOM 13231 C CA . ARG A 1 2 ? 9.422 4.185 2.954 1.00 0.00 2 ARG A CA 13
ATOM 13232 C C . ARG A 1 2 ? 8.889 5.090 1.861 1.00 0.00 2 ARG A C 13
ATOM 13233 O O . ARG A 1 2 ? 9.521 6.080 1.500 1.00 0.00 2 ARG A O 13
ATOM 13254 N N . TYR A 1 3 ? 7.692 4.779 1.383 1.00 0.00 3 TYR A N 13
ATOM 13255 C CA . TYR A 1 3 ? 7.086 5.436 0.245 1.00 0.00 3 TYR A CA 13
ATOM 13256 C C . TYR A 1 3 ? 5.605 5.524 0.526 1.00 0.00 3 TYR A C 13
ATOM 13257 O O . TYR A 1 3 ? 5.012 4.511 0.897 1.00 0.00 3 TYR A O 13
ATOM 13275 N N . VAL A 1 4 ? 5.010 6.705 0.380 1.00 0.00 4 VAL A N 13
ATOM 13276 C CA . VAL A 1 4 ? 3.573 6.889 0.431 1.00 0.00 4 VAL A CA 13
ATOM 13277 C C . VAL A 1 4 ? 3.020 6.646 -0.967 1.00 0.00 4 VAL A C 13
ATOM 13278 O O . VAL A 1 4 ? 3.516 7.195 -1.947 1.00 0.00 4 VAL A O 13
ATOM 13291 N N . LEU A 1 5 ? 1.997 5.810 -1.057 1.00 0.00 5 LEU A N 13
ATOM 13292 C CA . LEU A 1 5 ? 1.254 5.382 -2.222 1.00 0.00 5 LEU A CA 13
ATOM 13293 C C . LEU A 1 5 ? -0.166 5.904 -2.076 1.00 0.00 5 LEU A C 13
ATOM 13294 O O . LEU A 1 5 ? -0.807 5.748 -1.032 1.00 0.00 5 LEU A O 13
ATOM 13310 N N . TYR A 1 6 ? -0.670 6.466 -3.157 1.00 0.00 6 TYR A N 13
ATOM 13311 C CA . TYR A 1 6 ? -2.003 7.012 -3.264 1.00 0.00 6 TYR A CA 13
ATOM 13312 C C . TYR A 1 6 ? -2.873 5.916 -3.863 1.00 0.00 6 TYR A C 13
ATOM 13313 O O . TYR A 1 6 ? -2.811 5.669 -5.065 1.00 0.00 6 TYR A O 13
ATOM 13331 N N . VAL A 1 7 ? -3.623 5.202 -3.029 1.00 0.00 7 VAL A N 13
ATOM 13332 C CA . VAL A 1 7 ? -4.490 4.104 -3.444 1.00 0.00 7 VAL A CA 13
ATOM 13333 C C . VAL A 1 7 ? -5.955 4.553 -3.263 1.00 0.00 7 VAL A C 13
ATOM 13334 O O . VAL A 1 7 ? -6.564 4.273 -2.225 1.00 0.00 7 VAL A O 13
ATOM 13347 N N . PRO A 1 8 ? -6.551 5.251 -4.249 1.00 0.00 8 PRO A N 13
ATOM 13348 C CA . PRO A 1 8 ? -7.902 5.802 -4.139 1.00 0.00 8 PRO A CA 13
ATOM 13349 C C . PRO A 1 8 ? -8.998 4.748 -3.943 1.00 0.00 8 PRO A C 13
ATOM 13350 O O . PRO A 1 8 ? -10.043 5.067 -3.373 1.00 0.00 8 PRO A O 13
ATOM 13361 N N . ASP A 1 9 ? -8.745 3.501 -4.351 1.00 0.00 9 ASP A N 13
ATOM 13362 C CA . ASP A 1 9 ? -9.631 2.347 -4.173 1.00 0.00 9 ASP A CA 13
ATOM 13363 C C . ASP A 1 9 ? -9.807 1.973 -2.710 1.00 0.00 9 ASP A C 13
ATOM 13364 O O . ASP A 1 9 ? -10.734 1.236 -2.365 1.00 0.00 9 ASP A O 13
ATOM 13373 N N . ILE A 1 10 ? -8.976 2.509 -1.814 1.00 0.00 10 ILE A N 13
ATOM 13374 C CA . ILE A 1 10 ? -9.185 2.360 -0.386 1.00 0.00 10 ILE A CA 13
ATOM 13375 C C . ILE A 1 10 ? -10.198 3.432 0.056 1.00 0.00 10 ILE A C 13
ATOM 13376 O O . ILE A 1 10 ? -9.966 4.144 1.032 1.00 0.00 10 ILE A O 13
ATOM 13392 N N . SER A 1 11 ? -11.310 3.594 -0.664 1.00 0.00 11 SER A N 13
ATOM 13393 C CA . SER A 1 11 ? -12.379 4.488 -0.249 1.00 0.00 11 SER A CA 13
ATOM 13394 C C . SER A 1 11 ? -13.130 3.880 0.941 1.00 0.00 11 SER A C 13
ATOM 13395 O O . SER A 1 11 ? -13.785 4.624 1.673 1.00 0.00 11 SER A O 13
ATOM 13403 N N . CYS A 1 12 ? -13.046 2.558 1.158 1.00 0.00 12 CYS A N 13
ATOM 13404 C CA . CYS A 1 12 ? -13.734 1.892 2.276 1.00 0.00 12 CYS A CA 13
ATOM 13405 C C . CYS A 1 12 ? -12.763 1.197 3.241 1.00 0.00 12 CYS A C 13
ATOM 13406 O O . CYS A 1 12 ? -11.654 0.817 2.867 1.00 0.00 12 CYS A O 13
ATOM 13414 N N . ASN A 1 13 ? -13.180 1.006 4.498 1.00 0.00 13 ASN A N 13
ATOM 13415 C CA . ASN A 1 13 ? -12.319 0.498 5.574 1.00 0.00 13 ASN A CA 13
ATOM 13416 C C . ASN A 1 13 ? -11.971 -0.973 5.345 1.00 0.00 13 ASN A C 13
ATOM 13417 O O . ASN A 1 13 ? -10.834 -1.379 5.566 1.00 0.00 13 ASN A O 13
ATOM 13428 N N . HIS A 1 14 ? -12.901 -1.765 4.801 1.00 0.00 14 HIS A N 13
ATOM 13429 C CA . HIS A 1 14 ? -12.601 -3.126 4.354 1.00 0.00 14 HIS A CA 13
ATOM 13430 C C . HIS A 1 14 ? -11.492 -3.142 3.304 1.00 0.00 14 HIS A C 13
ATOM 13431 O O . HIS A 1 14 ? -10.616 -4.007 3.362 1.00 0.00 14 HIS A O 13
ATOM 13445 N N . CYS A 1 15 ? -11.472 -2.169 2.390 1.00 0.00 15 CYS A N 13
ATOM 13446 C CA . CYS A 1 15 ? -10.430 -2.089 1.383 1.00 0.00 15 CYS A CA 13
ATOM 13447 C C . CYS A 1 15 ? -9.048 -1.988 2.042 1.00 0.00 15 CYS A C 13
ATOM 13448 O O . CYS A 1 15 ? -8.089 -2.560 1.532 1.00 0.00 15 CYS A O 13
ATOM 13456 N N . LYS A 1 16 ? -8.926 -1.321 3.200 1.00 0.00 16 LYS A N 13
ATOM 13457 C CA . LYS A 1 16 ? -7.657 -1.192 3.922 1.00 0.00 16 LYS A CA 13
ATOM 13458 C C . LYS A 1 16 ? -7.075 -2.579 4.246 1.00 0.00 16 LYS A C 13
ATOM 13459 O O . LYS A 1 16 ? -5.874 -2.791 4.052 1.00 0.00 16 LYS A O 13
ATOM 13478 N N . MET A 1 17 ? -7.906 -3.556 4.637 1.00 0.00 17 MET A N 13
ATOM 13479 C CA . MET A 1 17 ? -7.438 -4.927 4.864 1.00 0.00 17 MET A CA 13
ATOM 13480 C C . MET A 1 17 ? -6.866 -5.567 3.602 1.00 0.00 17 MET A C 13
ATOM 13481 O O . MET A 1 17 ? -5.910 -6.329 3.726 1.00 0.00 17 MET A O 13
ATOM 13495 N N . ARG A 1 18 ? -7.388 -5.282 2.399 1.00 0.00 18 ARG A N 13
ATOM 13496 C CA . ARG A 1 18 ? -6.948 -5.978 1.182 1.00 0.00 18 ARG A CA 13
ATOM 13497 C C . ARG A 1 18 ? -5.467 -5.742 0.932 1.00 0.00 18 ARG A C 13
ATOM 13498 O O . ARG A 1 18 ? -4.728 -6.639 0.531 1.00 0.00 18 ARG A O 13
ATOM 13519 N N . ILE A 1 19 ? -5.014 -4.524 1.213 1.00 0.00 19 ILE A N 13
ATOM 13520 C CA . ILE A 1 19 ? -3.624 -4.159 1.091 1.00 0.00 19 ILE A CA 13
ATOM 13521 C C . ILE A 1 19 ? -2.839 -4.963 2.108 1.00 0.00 19 ILE A C 13
ATOM 13522 O O . ILE A 1 19 ? -1.905 -5.664 1.712 1.00 0.00 19 ILE A O 13
ATOM 13538 N N . SER A 1 20 ? -3.197 -4.845 3.388 1.00 0.00 20 SER A N 13
ATOM 13539 C CA . SER A 1 20 ? -2.426 -5.437 4.463 1.00 0.00 20 SER A CA 13
ATOM 13540 C C . SER A 1 20 ? -2.318 -6.927 4.309 1.00 0.00 20 SER A C 13
ATOM 13541 O O . SER A 1 20 ? -1.216 -7.427 4.452 1.00 0.00 20 SER A O 13
ATOM 13549 N N . LYS A 1 21 ? -3.410 -7.634 4.011 1.00 0.00 21 LYS A N 13
ATOM 13550 C CA . LYS A 1 21 ? -3.354 -9.084 3.953 1.00 0.00 21 LYS A CA 13
ATOM 13551 C C . LYS A 1 21 ? -2.232 -9.513 3.004 1.00 0.00 21 LYS A C 13
ATOM 13552 O O . LYS A 1 21 ? -1.418 -10.364 3.337 1.00 0.00 21 LYS A O 13
ATOM 13571 N N . ALA A 1 22 ? -2.149 -8.840 1.856 1.00 0.00 22 ALA A N 13
ATOM 13572 C CA . ALA A 1 22 ? -1.135 -9.067 0.852 1.00 0.00 22 ALA A CA 13
ATOM 13573 C C . ALA A 1 22 ? 0.238 -8.533 1.308 1.00 0.00 22 ALA A C 13
ATOM 13574 O O . ALA A 1 22 ? 1.273 -9.121 1.006 1.00 0.00 22 ALA A O 13
ATOM 13581 N N . LEU A 1 23 ? 0.296 -7.385 1.995 1.00 0.00 23 LEU A N 13
ATOM 13582 C CA . LEU A 1 23 ? 1.529 -6.791 2.515 1.00 0.00 23 LEU A CA 13
ATOM 13583 C C . LEU A 1 23 ? 2.199 -7.710 3.532 1.00 0.00 23 LEU A C 13
ATOM 13584 O O . LEU A 1 23 ? 3.401 -7.945 3.467 1.00 0.00 23 LEU A O 13
ATOM 13600 N N . GLU A 1 24 ? 1.430 -8.191 4.497 1.00 0.00 24 GLU A N 13
ATOM 13601 C CA . GLU A 1 24 ? 1.914 -9.022 5.581 1.00 0.00 24 GLU A CA 13
ATOM 13602 C C . GLU A 1 24 ? 2.514 -10.333 5.070 1.00 0.00 24 GLU A C 13
ATOM 13603 O O . GLU A 1 24 ? 3.337 -10.906 5.779 1.00 0.00 24 GLU A O 13
ATOM 13615 N N . GLU A 1 25 ? 2.158 -10.796 3.865 1.00 0.00 25 GLU A N 13
ATOM 13616 C CA . GLU A 1 25 ? 2.786 -11.951 3.221 1.00 0.00 25 GLU A CA 13
ATOM 13617 C C . GLU A 1 25 ? 3.999 -11.530 2.379 1.00 0.00 25 GLU A C 13
ATOM 13618 O O . GLU A 1 25 ? 5.001 -12.243 2.368 1.00 0.00 25 GLU A O 13
ATOM 13630 N N . LEU A 1 26 ? 3.992 -10.328 1.785 1.00 0.00 26 LEU A N 13
ATOM 13631 C CA . LEU A 1 26 ? 5.065 -9.758 0.980 1.00 0.00 26 LEU A CA 13
ATOM 13632 C C . LEU A 1 26 ? 6.362 -9.562 1.785 1.00 0.00 26 LEU A C 13
ATOM 13633 O O . LEU A 1 26 ? 7.421 -9.301 1.216 1.00 0.00 26 LEU A O 13
ATOM 13649 N N . GLY A 1 27 ? 6.319 -9.675 3.113 1.00 0.00 27 GLY A N 13
ATOM 13650 C CA . GLY A 1 27 ? 7.494 -9.457 3.937 1.00 0.00 27 GLY A CA 13
ATOM 13651 C C . GLY A 1 27 ? 7.770 -7.972 4.098 1.00 0.00 27 GLY A C 13
ATOM 13652 O O . GLY A 1 27 ? 8.928 -7.589 4.275 1.00 0.00 27 GLY A O 13
ATOM 13656 N N . VAL A 1 28 ? 6.728 -7.133 4.048 1.00 0.00 28 VAL A N 13
ATOM 13657 C CA . VAL A 1 28 ? 6.800 -5.849 4.729 1.00 0.00 28 VAL A CA 13
ATOM 13658 C C . VAL A 1 28 ? 7.010 -6.130 6.224 1.00 0.00 28 VAL A C 13
ATOM 13659 O O . VAL A 1 28 ? 6.627 -7.193 6.717 1.00 0.00 28 VAL A O 13
ATOM 13672 N N . LYS A 1 29 ? 7.484 -5.138 6.972 1.00 0.00 29 LYS A N 13
ATOM 13673 C CA . LYS A 1 29 ? 7.387 -5.123 8.426 1.00 0.00 29 LYS A CA 13
ATOM 13674 C C . LYS A 1 29 ? 6.841 -3.805 8.950 1.00 0.00 29 LYS A C 13
ATOM 13675 O O . LYS A 1 29 ? 6.434 -3.761 10.109 1.00 0.00 29 LYS A O 13
ATOM 13694 N N . ASN A 1 30 ? 6.741 -2.757 8.133 1.00 0.00 30 ASN A N 13
ATOM 13695 C CA . ASN A 1 30 ? 6.355 -1.430 8.569 1.00 0.00 30 ASN A CA 13
ATOM 13696 C C . ASN A 1 30 ? 5.517 -0.842 7.460 1.00 0.00 30 ASN A C 13
ATOM 13697 O O . ASN A 1 30 ? 5.993 -0.683 6.338 1.00 0.00 30 ASN A O 13
ATOM 13708 N N . TYR A 1 31 ? 4.241 -0.632 7.740 1.00 0.00 31 TYR A N 13
ATOM 13709 C CA . TYR A 1 31 ? 3.280 -0.068 6.823 1.00 0.00 31 TYR A CA 13
ATOM 13710 C C . TYR A 1 31 ? 2.195 0.596 7.640 1.00 0.00 31 TYR A C 13
ATOM 13711 O O . TYR A 1 31 ? 1.939 0.241 8.795 1.00 0.00 31 TYR A O 13
ATOM 13729 N N . GLU A 1 32 ? 1.577 1.578 7.011 1.00 0.00 32 GLU A N 13
ATOM 13730 C CA . GLU A 1 32 ? 0.619 2.498 7.605 1.00 0.00 32 GLU A CA 13
ATOM 13731 C C . GLU A 1 32 ? -0.400 2.827 6.530 1.00 0.00 32 GLU A C 13
ATOM 13732 O O . GLU A 1 32 ? -0.037 3.398 5.502 1.00 0.00 32 GLU A O 13
ATOM 13744 N N . VAL A 1 33 ? -1.639 2.376 6.667 1.00 0.00 33 VAL A N 13
ATOM 13745 C CA . VAL A 1 33 ? -2.722 2.625 5.725 1.00 0.00 33 VAL A CA 13
ATOM 13746 C C . VAL A 1 33 ? -3.869 3.353 6.420 1.00 0.00 33 VAL A C 13
ATOM 13747 O O . VAL A 1 33 ? -4.322 2.943 7.486 1.00 0.00 33 VAL A O 13
ATOM 13760 N N . SER A 1 34 ? -4.362 4.407 5.771 1.00 0.00 34 SER A N 13
ATOM 13761 C CA . SER A 1 34 ? -5.417 5.273 6.247 1.00 0.00 34 SER A CA 13
ATOM 13762 C C . SER A 1 34 ? -6.435 5.374 5.136 1.00 0.00 34 SER A C 13
ATOM 13763 O O . SER A 1 34 ? -6.256 6.107 4.158 1.00 0.00 34 SER A O 13
ATOM 13771 N N . VAL A 1 35 ? -7.490 4.576 5.256 1.00 0.00 35 VAL A N 13
ATOM 13772 C CA . VAL A 1 35 ? -8.686 4.693 4.442 1.00 0.00 35 VAL A CA 13
ATOM 13773 C C . VAL A 1 35 ? -9.232 6.123 4.370 1.00 0.00 35 VAL A C 13
ATOM 13774 O O . VAL A 1 35 ? -9.570 6.584 3.280 1.00 0.00 35 VAL A O 13
ATOM 13787 N N . GLU A 1 36 ? -9.236 6.858 5.482 1.00 0.00 36 GLU A N 13
ATOM 13788 C CA . GLU A 1 36 ? -9.764 8.218 5.542 1.00 0.00 36 GLU A CA 13
ATOM 13789 C C . GLU A 1 36 ? -9.063 9.135 4.536 1.00 0.00 36 GLU A C 13
ATOM 13790 O O . GLU A 1 36 ? -9.695 10.048 4.001 1.00 0.00 36 GLU A O 13
ATOM 13802 N N . GLU A 1 37 ? -7.797 8.847 4.227 1.00 0.00 37 GLU A N 13
ATOM 13803 C CA . GLU A 1 37 ? -6.955 9.625 3.337 1.00 0.00 37 GLU A CA 13
ATOM 13804 C C . GLU A 1 37 ? -6.568 8.873 2.059 1.00 0.00 37 GLU A C 13
ATOM 13805 O O . GLU A 1 37 ? -5.826 9.426 1.249 1.00 0.00 37 GLU A O 13
ATOM 13817 N N . LYS A 1 38 ? -7.077 7.653 1.834 1.00 0.00 38 LYS A N 13
ATOM 13818 C CA . LYS A 1 38 ? -6.751 6.819 0.667 1.00 0.00 38 LYS A CA 13
ATOM 13819 C C . LYS A 1 38 ? -5.233 6.659 0.444 1.00 0.00 38 LYS A C 13
ATOM 13820 O O . LYS A 1 38 ? -4.771 6.498 -0.687 1.00 0.00 38 LYS A O 13
ATOM 13839 N N . LYS A 1 39 ? -4.439 6.667 1.519 1.00 0.00 39 LYS A N 13
ATOM 13840 C CA . LYS A 1 39 ? -2.985 6.569 1.453 1.00 0.00 39 LYS A CA 13
ATOM 13841 C C . LYS A 1 39 ? -2.480 5.345 2.200 1.00 0.00 39 LYS A C 13
ATOM 13842 O O . LYS A 1 39 ? -2.794 5.146 3.379 1.00 0.00 39 LYS A O 13
ATOM 13861 N N . VAL A 1 40 ? -1.636 4.570 1.529 1.00 0.00 40 VAL A N 13
ATOM 13862 C CA . VAL A 1 40 ? -0.783 3.516 2.070 1.00 0.00 40 VAL A CA 13
ATOM 13863 C C . VAL A 1 40 ? 0.605 4.140 2.179 1.00 0.00 40 VAL A C 13
ATOM 13864 O O . VAL A 1 40 ? 0.995 4.912 1.316 1.00 0.00 40 VAL A O 13
ATOM 13877 N N . VAL A 1 41 ? 1.381 3.767 3.182 1.00 0.00 41 VAL A N 13
ATOM 13878 C CA . VAL A 1 41 ? 2.826 3.845 3.162 1.00 0.00 41 VAL A CA 13
ATOM 13879 C C . VAL A 1 41 ? 3.283 2.404 3.322 1.00 0.00 41 VAL A C 13
ATOM 13880 O O . VAL A 1 41 ? 2.734 1.686 4.167 1.00 0.00 41 VAL A O 13
ATOM 13893 N N . VAL A 1 42 ? 4.245 1.957 2.521 1.00 0.00 42 VAL A N 13
ATOM 13894 C CA . VAL A 1 42 ? 5.073 0.818 2.908 1.00 0.00 42 VAL A CA 13
ATOM 13895 C C . VAL A 1 42 ? 6.480 1.302 3.216 1.00 0.00 42 VAL A C 13
ATOM 13896 O O . VAL A 1 42 ? 6.948 2.270 2.619 1.00 0.00 42 VAL A O 13
ATOM 13909 N N . GLU A 1 43 ? 7.162 0.578 4.094 1.00 0.00 43 GLU A N 13
ATOM 13910 C CA . GLU A 1 43 ? 8.574 0.693 4.381 1.00 0.00 43 GLU A CA 13
ATOM 13911 C C . GLU A 1 43 ? 9.190 -0.662 4.022 1.00 0.00 43 GLU A C 13
ATOM 13912 O O . GLU A 1 43 ? 8.888 -1.662 4.678 1.00 0.00 43 GLU A O 13
ATOM 13924 N N . THR A 1 44 ? 9.959 -0.747 2.935 1.00 0.00 44 THR A N 13
ATOM 13925 C CA . THR A 1 44 ? 10.704 -1.945 2.569 1.00 0.00 44 THR A CA 13
ATOM 13926 C C . THR A 1 44 ? 12.015 -1.547 1.870 1.00 0.00 44 THR A C 13
ATOM 13927 O O . THR A 1 44 ? 12.250 -0.379 1.544 1.00 0.00 44 THR A O 13
ATOM 13938 N N . GLU A 1 45 ? 12.859 -2.544 1.603 1.00 0.00 45 GLU A N 13
ATOM 13939 C CA . GLU A 1 45 ? 13.971 -2.467 0.665 1.00 0.00 45 GLU A CA 13
ATOM 13940 C C . GLU A 1 45 ? 13.486 -2.678 -0.783 1.00 0.00 45 GLU A C 13
ATOM 1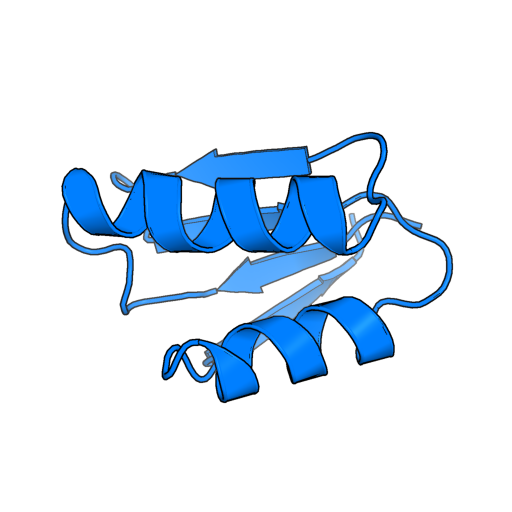3941 O O . GLU A 1 45 ? 14.203 -2.333 -1.719 1.00 0.00 45 GLU A O 13
ATOM 13953 N N . ASN A 1 46 ? 12.306 -3.286 -0.994 1.00 0.00 46 ASN A N 13
ATOM 13954 C CA . ASN A 1 46 ? 11.943 -3.912 -2.274 1.00 0.00 46 ASN A CA 13
ATOM 13955 C C . ASN A 1 46 ? 10.618 -3.397 -2.817 1.00 0.00 46 ASN A C 13
ATOM 13956 O O . ASN A 1 46 ? 9.686 -4.148 -3.123 1.00 0.00 46 ASN A O 13
ATOM 13967 N N . LEU A 1 47 ? 10.546 -2.077 -2.943 1.00 0.00 47 LEU A N 13
ATOM 13968 C CA . LEU A 1 47 ? 9.357 -1.336 -3.321 1.00 0.00 47 LEU A CA 13
ATOM 13969 C C . LEU A 1 47 ? 8.734 -1.816 -4.625 1.00 0.00 47 LEU A C 13
ATOM 13970 O O . LEU A 1 47 ? 7.515 -1.935 -4.710 1.00 0.00 47 LEU A O 13
ATOM 13986 N N . ASP A 1 48 ? 9.544 -2.092 -5.644 1.00 0.00 48 ASP A N 13
ATOM 13987 C CA . ASP A 1 48 ? 9.018 -2.433 -6.965 1.00 0.00 48 ASP A CA 13
ATOM 13988 C C . ASP A 1 48 ? 8.321 -3.802 -6.935 1.00 0.00 48 ASP A C 13
ATOM 13989 O O . ASP A 1 48 ? 7.500 -4.106 -7.793 1.00 0.00 48 ASP A O 13
ATOM 13998 N N . SER A 1 49 ? 8.589 -4.630 -5.916 1.00 0.00 49 SER A N 13
ATOM 13999 C CA . SER A 1 49 ? 7.801 -5.824 -5.640 1.00 0.00 49 SER A CA 13
ATOM 14000 C C . SER A 1 49 ? 6.405 -5.400 -5.166 1.00 0.00 49 SER A C 13
ATOM 14001 O O . SER A 1 49 ? 5.399 -5.883 -5.686 1.00 0.00 49 SER A O 13
ATOM 14009 N N . VAL A 1 50 ? 6.333 -4.464 -4.208 1.00 0.00 50 VAL A N 13
ATOM 14010 C CA . VAL A 1 50 ? 5.090 -3.960 -3.632 1.00 0.00 50 VAL A CA 13
ATOM 14011 C C . VAL A 1 50 ? 4.171 -3.422 -4.732 1.00 0.00 50 VAL A C 13
ATOM 14012 O O . VAL A 1 50 ? 2.994 -3.765 -4.761 1.00 0.00 50 VAL A O 13
ATOM 14025 N N . LEU A 1 51 ? 4.670 -2.545 -5.598 1.00 0.00 51 LEU A N 13
ATOM 14026 C CA . LEU A 1 51 ? 3.847 -1.826 -6.572 1.00 0.00 51 LEU A CA 13
ATOM 14027 C C . LEU A 1 51 ? 3.123 -2.807 -7.499 1.00 0.00 51 LEU A C 13
ATOM 14028 O O . LEU A 1 51 ? 1.901 -2.736 -7.648 1.00 0.00 51 LEU A O 13
ATOM 14044 N N . LYS A 1 52 ? 3.871 -3.768 -8.036 1.00 0.00 52 LYS A N 13
ATOM 14045 C CA . LYS A 1 52 ? 3.386 -4.876 -8.850 1.00 0.00 52 LYS A CA 13
ATOM 14046 C C . LYS A 1 52 ? 2.394 -5.738 -8.082 1.00 0.00 52 LYS A C 13
ATOM 14047 O O . LYS A 1 52 ? 1.275 -5.943 -8.537 1.00 0.00 52 LYS A O 13
ATOM 14066 N N . LYS A 1 53 ? 2.745 -6.171 -6.869 1.00 0.00 53 LYS A N 13
ATOM 14067 C CA . LYS A 1 53 ? 1.878 -6.876 -5.946 1.00 0.00 53 LYS A CA 13
ATOM 14068 C C . LYS A 1 53 ? 0.545 -6.138 -5.817 1.00 0.00 53 LYS A C 13
ATOM 14069 O O . LYS A 1 53 ? -0.503 -6.776 -5.791 1.00 0.00 53 LYS A O 13
ATOM 14088 N N . LEU A 1 54 ? 0.555 -4.812 -5.679 1.00 0.00 54 LEU A N 13
ATOM 14089 C CA . LEU A 1 54 ? -0.659 -4.047 -5.482 1.00 0.00 54 LEU A CA 13
ATOM 14090 C C . LEU A 1 54 ? -1.521 -3.997 -6.738 1.00 0.00 54 LEU A C 13
ATOM 14091 O O . LEU A 1 54 ? -2.735 -4.143 -6.623 1.00 0.00 54 LEU A O 13
ATOM 14107 N N . GLU A 1 55 ? -0.923 -3.896 -7.921 1.00 0.00 55 GLU A N 13
ATOM 14108 C CA . GLU A 1 55 ? -1.606 -4.065 -9.194 1.00 0.00 55 GLU A CA 13
ATOM 14109 C C . GLU A 1 55 ? -2.286 -5.440 -9.244 1.00 0.00 55 GLU A C 13
ATOM 14110 O O . GLU A 1 55 ? -3.481 -5.528 -9.535 1.00 0.00 55 GLU A O 13
ATOM 14122 N N . GLU A 1 56 ? -1.561 -6.503 -8.887 1.00 0.00 56 GLU A N 13
ATOM 14123 C CA . GLU A 1 56 ? -2.046 -7.878 -8.952 1.00 0.00 56 GLU A CA 13
ATOM 14124 C C . GLU A 1 56 ? -3.212 -8.142 -7.994 1.00 0.00 56 GLU A C 13
ATOM 14125 O O . GLU A 1 56 ? -4.041 -9.002 -8.307 1.00 0.00 56 GLU A O 13
ATOM 14137 N N . ILE A 1 57 ? -3.308 -7.448 -6.849 1.00 0.00 57 ILE A N 13
ATOM 14138 C CA . ILE A 1 57 ? -4.468 -7.613 -5.967 1.00 0.00 57 ILE A CA 13
ATOM 14139 C C . ILE A 1 57 ? -5.696 -6.848 -6.476 1.00 0.00 57 ILE A C 13
ATOM 14140 O O . ILE A 1 57 ? -6.700 -6.835 -5.763 1.00 0.00 57 ILE A O 13
ATOM 14156 N N . ASP A 1 58 ? -5.634 -6.241 -7.669 1.00 0.00 58 ASP A N 13
ATOM 14157 C CA . ASP A 1 58 ? -6.654 -5.400 -8.304 1.00 0.00 58 ASP A CA 13
ATOM 14158 C C . ASP A 1 58 ? -6.709 -4.005 -7.676 1.00 0.00 58 ASP A C 13
ATOM 14159 O O . ASP A 1 58 ? -7.758 -3.360 -7.699 1.00 0.00 58 ASP A O 13
ATOM 14168 N N . TYR A 1 59 ? -5.612 -3.542 -7.058 1.00 0.00 59 TYR A N 13
ATOM 14169 C CA . TYR A 1 59 ? -5.536 -2.228 -6.428 1.00 0.00 59 TYR A CA 13
ATOM 14170 C C . TYR A 1 59 ? -4.402 -1.411 -7.072 1.00 0.00 59 TYR A C 13
ATOM 14171 O O . TYR A 1 59 ? -3.311 -1.330 -6.497 1.00 0.00 59 TYR A O 13
ATOM 14189 N N . PRO A 1 60 ? -4.603 -0.781 -8.236 1.00 0.00 60 PRO A N 13
ATOM 14190 C CA . PRO A 1 60 ? -3.596 0.088 -8.823 1.00 0.00 60 PRO A CA 13
ATOM 14191 C C . PRO A 1 60 ? -3.386 1.313 -7.923 1.00 0.00 60 PRO A C 13
ATOM 14192 O O . PRO A 1 60 ? -4.346 1.991 -7.544 1.00 0.00 60 PRO A O 13
ATOM 14203 N N . VAL A 1 61 ? -2.134 1.572 -7.526 1.00 0.00 61 VAL A N 13
ATOM 14204 C CA . VAL A 1 61 ? -1.738 2.865 -6.966 1.00 0.00 61 VAL A CA 13
ATOM 14205 C C . VAL A 1 61 ? -1.908 3.916 -8.085 1.00 0.00 61 VAL A C 13
ATOM 14206 O O . VAL A 1 61 ? -1.586 3.635 -9.240 1.00 0.00 61 VAL A O 13
ATOM 14219 N N . GLU A 1 62 ? -2.376 5.127 -7.771 1.00 0.00 62 GLU A N 13
ATOM 14220 C CA . GLU A 1 62 ? -2.315 6.257 -8.694 1.00 0.00 62 GLU A CA 13
ATOM 14221 C C . GLU A 1 62 ? -0.837 6.650 -8.835 1.00 0.00 62 GLU A C 13
ATOM 14222 O O . GLU A 1 62 ? -0.239 6.463 -9.897 1.00 0.00 62 GLU A O 13
ATOM 14234 N N . SER A 1 63 ? -0.227 7.137 -7.749 1.00 0.00 63 SER A N 13
ATOM 14235 C CA . SER A 1 63 ? 1.178 7.533 -7.697 1.00 0.00 63 SER A CA 13
ATOM 14236 C C . SER A 1 63 ? 1.769 7.267 -6.309 1.00 0.00 63 SER A C 13
ATOM 14237 O O . SER A 1 63 ? 1.044 7.168 -5.311 1.00 0.00 63 SER A O 13
ATOM 14245 N N . TYR A 1 64 ? 3.094 7.167 -6.236 1.00 0.00 64 TYR A N 13
ATOM 14246 C CA . TYR A 1 64 ? 3.855 6.981 -5.008 1.00 0.00 64 TYR A CA 13
ATOM 14247 C C . TYR A 1 64 ? 4.982 8.014 -4.952 1.00 0.00 64 TYR A C 13
ATOM 14248 O O . TYR A 1 64 ? 5.315 8.615 -5.971 1.00 0.00 64 TYR A O 13
ATOM 14266 N N . GLN A 1 65 ? 5.588 8.214 -3.780 1.00 0.00 65 GLN A N 13
ATOM 14267 C CA . GLN A 1 65 ? 6.786 9.010 -3.585 1.00 0.00 65 GLN A CA 13
ATOM 14268 C C . GLN A 1 65 ? 7.404 8.561 -2.267 1.00 0.00 65 GLN A C 13
ATOM 14269 O O . GLN A 1 65 ? 6.695 8.099 -1.373 1.00 0.00 65 GLN A O 13
ATOM 14283 N N . GLU A 1 66 ? 8.717 8.674 -2.149 1.00 0.00 66 GLU A N 13
ATOM 14284 C CA . GLU A 1 66 ? 9.468 8.454 -0.934 1.00 0.00 66 GLU A CA 13
ATOM 14285 C C . GLU A 1 66 ? 9.065 9.456 0.150 1.00 0.00 66 GLU A C 13
ATOM 14286 O O . GLU A 1 66 ? 8.787 10.617 -0.167 1.00 0.00 66 GLU A O 13
ATOM 14298 N N . VAL A 1 67 ? 9.049 9.017 1.415 1.00 0.00 67 VAL A N 13
ATOM 14299 C CA . VAL A 1 67 ? 8.872 9.874 2.587 1.00 0.00 67 VAL A CA 13
ATOM 14300 C C . VAL A 1 67 ? 9.859 9.432 3.672 1.00 0.00 67 VAL A C 13
ATOM 14301 O O . VAL A 1 67 ? 9.680 9.810 4.850 1.00 0.00 67 VAL A O 13
ATOM 14314 N N . MET A 1 1 ? 13.885 1.699 2.403 1.00 0.00 1 MET A N 14
ATOM 14315 C CA . MET A 1 1 ? 13.315 3.053 2.574 1.00 0.00 1 MET A CA 14
ATOM 14316 C C . MET A 1 1 ? 11.872 2.905 3.046 1.00 0.00 1 MET A C 14
ATOM 14317 O O . MET A 1 1 ? 11.457 1.792 3.367 1.00 0.00 1 MET A O 14
ATOM 14331 N N . ARG A 1 2 ? 11.065 3.969 3.083 1.00 0.00 2 ARG A N 14
ATOM 14332 C CA . ARG A 1 2 ? 9.622 3.789 2.973 1.00 0.00 2 ARG A CA 14
ATOM 14333 C C . ARG A 1 2 ? 9.120 4.562 1.768 1.00 0.00 2 ARG A C 14
ATOM 14334 O O . ARG A 1 2 ? 9.846 5.380 1.205 1.00 0.00 2 ARG A O 14
ATOM 14355 N N . TYR A 1 3 ? 7.874 4.312 1.386 1.00 0.00 3 TYR A N 14
ATOM 14356 C CA . TYR A 1 3 ? 7.268 4.961 0.242 1.00 0.00 3 TYR A CA 14
ATOM 14357 C C . TYR A 1 3 ? 5.817 5.262 0.570 1.00 0.00 3 TYR A C 14
ATOM 14358 O O . TYR A 1 3 ? 5.125 4.410 1.128 1.00 0.00 3 TYR A O 14
ATOM 14376 N N . VAL A 1 4 ? 5.375 6.470 0.236 1.00 0.00 4 VAL A N 14
ATOM 14377 C CA . VAL A 1 4 ? 4.049 7.011 0.468 1.00 0.00 4 VAL A CA 14
ATOM 14378 C C . VAL A 1 4 ? 3.284 6.879 -0.851 1.00 0.00 4 VAL A C 14
ATOM 14379 O O . VAL A 1 4 ? 3.424 7.692 -1.766 1.00 0.00 4 VAL A O 14
ATOM 14392 N N . LEU A 1 5 ? 2.530 5.785 -0.989 1.00 0.00 5 LEU A N 14
ATOM 14393 C CA . LEU A 1 5 ? 1.758 5.454 -2.191 1.00 0.00 5 LEU A CA 14
ATOM 14394 C C . LEU A 1 5 ? 0.497 6.332 -2.248 1.00 0.00 5 LEU A C 14
ATOM 14395 O O . LEU A 1 5 ? 0.215 7.063 -1.296 1.00 0.00 5 LEU A O 14
ATOM 14411 N N . TYR A 1 6 ? -0.330 6.235 -3.289 1.00 0.00 6 TYR A N 14
ATOM 14412 C CA . TYR A 1 6 ? -1.673 6.812 -3.318 1.00 0.00 6 TYR A CA 14
ATOM 14413 C C . TYR A 1 6 ? -2.608 5.804 -3.976 1.00 0.00 6 TYR A C 14
ATOM 14414 O O . TYR A 1 6 ? -2.430 5.486 -5.152 1.00 0.00 6 TYR A O 14
ATOM 14432 N N . VAL A 1 7 ? -3.508 5.211 -3.186 1.00 0.00 7 VAL A N 14
ATOM 14433 C CA . VAL A 1 7 ? -4.299 4.036 -3.589 1.00 0.00 7 VAL A CA 14
ATOM 14434 C C . VAL A 1 7 ? -5.795 4.358 -3.424 1.00 0.00 7 VAL A C 14
ATOM 14435 O O . VAL A 1 7 ? -6.336 4.167 -2.334 1.00 0.00 7 VAL A O 14
ATOM 14448 N N . PRO A 1 8 ? -6.452 4.956 -4.434 1.00 0.00 8 PRO A N 14
ATOM 14449 C CA . PRO A 1 8 ? -7.829 5.424 -4.327 1.00 0.00 8 PRO A CA 14
ATOM 14450 C C . PRO A 1 8 ? -8.876 4.382 -3.908 1.00 0.00 8 PRO A C 14
ATOM 14451 O O . PRO A 1 8 ? -9.930 4.790 -3.412 1.00 0.00 8 PRO A O 14
ATOM 14462 N N . ASP A 1 9 ? -8.643 3.071 -4.051 1.00 0.00 9 ASP A N 14
ATOM 14463 C CA . ASP A 1 9 ? -9.678 2.078 -3.725 1.00 0.00 9 ASP A CA 14
ATOM 14464 C C . ASP A 1 9 ? -9.940 1.949 -2.234 1.00 0.00 9 ASP A C 14
ATOM 14465 O O . ASP A 1 9 ? -10.910 1.304 -1.848 1.00 0.00 9 ASP A O 14
ATOM 14474 N N . ILE A 1 10 ? -9.116 2.549 -1.369 1.00 0.00 10 ILE A N 14
ATOM 14475 C CA . ILE A 1 10 ? -9.195 2.318 0.073 1.00 0.00 10 ILE A CA 14
ATOM 14476 C C . ILE A 1 10 ? -10.474 2.947 0.682 1.00 0.00 10 ILE A C 14
ATOM 14477 O O . ILE A 1 10 ? -10.738 2.794 1.870 1.00 0.00 10 ILE A O 14
ATOM 14493 N N . SER A 1 11 ? -11.302 3.633 -0.109 1.00 0.00 11 SER A N 14
ATOM 14494 C CA . SER A 1 11 ? -12.484 4.378 0.314 1.00 0.00 11 SER A CA 14
ATOM 14495 C C . SER A 1 11 ? -13.602 3.541 0.966 1.00 0.00 11 SER A C 14
ATOM 14496 O O . SER A 1 11 ? -14.617 4.124 1.357 1.00 0.00 11 SER A O 14
ATOM 14504 N N . CYS A 1 12 ? -13.439 2.228 1.143 1.00 0.00 12 CYS A N 14
ATOM 14505 C CA . CYS A 1 12 ? -14.236 1.435 2.077 1.00 0.00 12 CYS A CA 14
ATOM 14506 C C . CYS A 1 12 ? -13.312 0.691 3.050 1.00 0.00 12 CYS A C 14
ATOM 14507 O O . CYS A 1 12 ? -12.231 0.248 2.676 1.00 0.00 12 CYS A O 14
ATOM 14515 N N . ASN A 1 13 ? -13.750 0.459 4.288 1.00 0.00 13 ASN A N 14
ATOM 14516 C CA . ASN A 1 13 ? -12.905 -0.129 5.335 1.00 0.00 13 ASN A CA 14
ATOM 14517 C C . ASN A 1 13 ? -12.395 -1.538 5.021 1.00 0.00 13 ASN A C 14
ATOM 14518 O O . ASN A 1 13 ? -11.298 -1.915 5.438 1.00 0.00 13 ASN A O 14
ATOM 14529 N N . HIS A 1 14 ? -13.128 -2.307 4.218 1.00 0.00 14 HIS A N 14
ATOM 14530 C CA . HIS A 1 14 ? -12.641 -3.589 3.715 1.00 0.00 14 HIS A CA 14
ATOM 14531 C C . HIS A 1 14 ? -11.352 -3.418 2.911 1.00 0.00 14 HIS A C 14
ATOM 14532 O O . HIS A 1 14 ? -10.411 -4.205 3.028 1.00 0.00 14 HIS A O 14
ATOM 14546 N N . CYS A 1 15 ? -11.299 -2.358 2.112 1.00 0.00 15 CYS A N 14
ATOM 14547 C CA . CYS A 1 15 ? -10.217 -2.046 1.211 1.00 0.00 15 CYS A CA 14
ATOM 14548 C C . CYS A 1 15 ? -8.914 -1.732 1.948 1.00 0.00 15 CYS A C 14
ATOM 14549 O O . CYS A 1 15 ? -7.837 -1.868 1.374 1.00 0.00 15 CYS A O 14
ATOM 14557 N N . LYS A 1 16 ? -8.984 -1.328 3.216 1.00 0.00 16 LYS A N 14
ATOM 14558 C CA . LYS A 1 16 ? -7.804 -1.232 4.064 1.00 0.00 16 LYS A CA 14
ATOM 14559 C C . LYS A 1 16 ? -7.202 -2.628 4.218 1.00 0.00 16 LYS A C 14
ATOM 14560 O O . LYS A 1 16 ? -6.058 -2.834 3.812 1.00 0.00 16 LYS A O 14
ATOM 14579 N N . MET A 1 17 ? -7.959 -3.599 4.743 1.00 0.00 17 MET A N 14
ATOM 14580 C CA . MET A 1 17 ? -7.523 -4.944 5.008 1.00 0.00 17 MET A CA 14
ATOM 14581 C C . MET A 1 17 ? -7.062 -5.637 3.723 1.00 0.00 17 MET A C 14
ATOM 14582 O O . MET A 1 17 ? -6.032 -6.309 3.748 1.00 0.00 17 MET A O 14
ATOM 14596 N N . ARG A 1 18 ? -7.754 -5.410 2.599 1.00 0.00 18 ARG A N 14
ATOM 14597 C CA . ARG A 1 18 ? -7.399 -5.894 1.273 1.00 0.00 18 ARG A CA 14
ATOM 14598 C C . ARG A 1 18 ? -5.926 -5.684 0.953 1.00 0.00 18 ARG A C 14
ATOM 14599 O O . ARG A 1 18 ? -5.306 -6.571 0.372 1.00 0.00 18 ARG A O 14
ATOM 14620 N N . ILE A 1 19 ? -5.383 -4.517 1.299 1.00 0.00 19 ILE A N 14
ATOM 14621 C CA . ILE A 1 19 ? -3.984 -4.200 1.084 1.00 0.00 19 ILE A CA 14
ATOM 14622 C C . ILE A 1 19 ? -3.158 -4.887 2.166 1.00 0.00 19 ILE A C 14
ATOM 14623 O O . ILE A 1 19 ? -2.277 -5.679 1.837 1.00 0.00 19 ILE A O 14
ATOM 14639 N N . SER A 1 20 ? -3.410 -4.594 3.446 1.00 0.00 20 SER A N 14
ATOM 14640 C CA . SER A 1 20 ? -2.567 -5.028 4.542 1.00 0.00 20 SER A CA 14
ATOM 14641 C C . SER A 1 20 ? -2.291 -6.520 4.523 1.00 0.00 20 SER A C 14
ATOM 14642 O O . SER A 1 20 ? -1.148 -6.926 4.701 1.00 0.00 20 SER A O 14
ATOM 14650 N N . LYS A 1 21 ? -3.323 -7.323 4.259 1.00 0.00 21 LYS A N 14
ATOM 14651 C CA . LYS A 1 21 ? -3.202 -8.766 4.254 1.00 0.00 21 LYS A CA 14
ATOM 14652 C C . LYS A 1 21 ? -2.125 -9.228 3.268 1.00 0.00 21 LYS A C 14
ATOM 14653 O O . LYS A 1 21 ? -1.312 -10.083 3.605 1.00 0.00 21 LYS A O 14
ATOM 14672 N N . ALA A 1 22 ? -2.102 -8.638 2.072 1.00 0.00 22 ALA A N 14
ATOM 14673 C CA . ALA A 1 22 ? -1.088 -8.911 1.068 1.00 0.00 22 ALA A CA 14
ATOM 14674 C C . ALA A 1 22 ? 0.278 -8.367 1.497 1.00 0.00 22 ALA A C 14
ATOM 14675 O O . ALA A 1 22 ? 1.291 -9.014 1.247 1.00 0.00 22 ALA A O 14
ATOM 14682 N N . LEU A 1 23 ? 0.337 -7.191 2.135 1.00 0.00 23 LEU A N 14
ATOM 14683 C CA . LEU A 1 23 ? 1.592 -6.586 2.586 1.00 0.00 23 LEU A CA 14
ATOM 14684 C C . LEU A 1 23 ? 2.307 -7.496 3.594 1.00 0.00 23 LEU A C 14
ATOM 14685 O O . LEU A 1 23 ? 3.519 -7.696 3.517 1.00 0.00 23 LEU A O 14
ATOM 14701 N N . GLU A 1 24 ? 1.560 -8.044 4.546 1.00 0.00 24 GLU A N 14
ATOM 14702 C CA . GLU A 1 24 ? 2.039 -8.992 5.551 1.00 0.00 24 GLU A CA 14
ATOM 14703 C C . GLU A 1 24 ? 2.705 -10.220 4.909 1.00 0.00 24 GLU A C 14
ATOM 14704 O O . GLU A 1 24 ? 3.672 -10.754 5.452 1.00 0.00 24 GLU A O 14
ATOM 14716 N N . GLU A 1 25 ? 2.218 -10.675 3.749 1.00 0.00 25 GLU A N 14
ATOM 14717 C CA . GLU A 1 25 ? 2.833 -11.782 3.014 1.00 0.00 25 GLU A CA 14
ATOM 14718 C C . GLU A 1 25 ? 4.012 -11.289 2.176 1.00 0.00 25 GLU A C 14
ATOM 14719 O O . GLU A 1 25 ? 5.032 -11.974 2.077 1.00 0.00 25 GLU A O 14
ATOM 14731 N N . LEU A 1 26 ? 3.917 -10.085 1.610 1.00 0.00 26 LEU A N 14
ATOM 14732 C CA . LEU A 1 26 ? 4.921 -9.432 0.793 1.00 0.00 26 LEU A CA 14
ATOM 14733 C C . LEU A 1 26 ? 6.219 -9.225 1.580 1.00 0.00 26 LEU A C 14
ATOM 14734 O O . LEU A 1 26 ? 7.290 -9.137 0.985 1.00 0.00 26 LEU A O 14
ATOM 14750 N N . GLY A 1 27 ? 6.154 -9.176 2.912 1.00 0.00 27 GLY A N 14
ATOM 14751 C CA . GLY A 1 27 ? 7.340 -9.068 3.751 1.00 0.00 27 GLY A CA 14
ATOM 14752 C C . GLY A 1 27 ? 7.679 -7.626 4.071 1.00 0.00 27 GLY A C 14
ATOM 14753 O O . GLY A 1 27 ? 8.849 -7.302 4.291 1.00 0.00 27 GLY A O 14
ATOM 14757 N N . VAL A 1 28 ? 6.679 -6.743 4.095 1.00 0.00 28 VAL A N 14
ATOM 14758 C CA . VAL A 1 28 ? 6.861 -5.470 4.776 1.00 0.00 28 VAL A CA 14
ATOM 14759 C C . VAL A 1 28 ? 7.017 -5.773 6.280 1.00 0.00 28 VAL A C 14
ATOM 14760 O O . VAL A 1 28 ? 6.671 -6.863 6.741 1.00 0.00 28 VAL A O 14
ATOM 14773 N N . LYS A 1 29 ? 7.494 -4.810 7.070 1.00 0.00 29 LYS A N 14
ATOM 14774 C CA . LYS A 1 29 ? 7.606 -4.919 8.517 1.00 0.00 29 LYS A CA 14
ATOM 14775 C C . LYS A 1 29 ? 7.010 -3.751 9.269 1.00 0.00 29 LYS A C 14
ATOM 14776 O O . LYS A 1 29 ? 6.631 -3.865 10.435 1.00 0.00 29 LYS A O 14
ATOM 14795 N N . ASN A 1 30 ? 6.947 -2.609 8.604 1.00 0.00 30 ASN A N 14
ATOM 14796 C CA . ASN A 1 30 ? 6.456 -1.370 9.160 1.00 0.00 30 ASN A CA 14
ATOM 14797 C C . ASN A 1 30 ? 5.705 -0.708 8.020 1.00 0.00 30 ASN A C 14
ATOM 14798 O O . ASN A 1 30 ? 6.277 -0.467 6.963 1.00 0.00 30 ASN A O 14
ATOM 14809 N N . TYR A 1 31 ? 4.406 -0.539 8.183 1.00 0.00 31 TYR A N 14
ATOM 14810 C CA . TYR A 1 31 ? 3.510 -0.008 7.171 1.00 0.00 31 TYR A CA 14
ATOM 14811 C C . TYR A 1 31 ? 2.278 0.581 7.835 1.00 0.00 31 TYR A C 14
ATOM 14812 O O . TYR A 1 31 ? 1.987 0.292 8.997 1.00 0.00 31 TYR A O 14
ATOM 14830 N N . GLU A 1 32 ? 1.506 1.340 7.076 1.00 0.00 32 GLU A N 14
ATOM 14831 C CA . GLU A 1 32 ? 0.134 1.655 7.425 1.00 0.00 32 GLU A CA 14
ATOM 14832 C C . GLU A 1 32 ? -0.683 1.829 6.150 1.00 0.00 32 GLU A C 14
ATOM 14833 O O . GLU A 1 32 ? -0.141 1.880 5.046 1.00 0.00 32 GLU A O 14
ATOM 14845 N N . VAL A 1 33 ? -1.996 1.918 6.319 1.00 0.00 33 VAL A N 14
ATOM 14846 C CA . VAL A 1 33 ? -3.020 2.152 5.323 1.00 0.00 33 VAL A CA 14
ATOM 14847 C C . VAL A 1 33 ? -4.063 3.053 6.001 1.00 0.00 33 VAL A C 14
ATOM 14848 O O . VAL A 1 33 ? -4.163 3.067 7.231 1.00 0.00 33 VAL A O 14
ATOM 14861 N N . SER A 1 34 ? -4.890 3.781 5.248 1.00 0.00 34 SER A N 14
ATOM 14862 C CA . SER A 1 34 ? -6.040 4.471 5.834 1.00 0.00 34 SER A CA 14
ATOM 14863 C C . SER A 1 34 ? -7.191 4.691 4.835 1.00 0.00 34 SER A C 14
ATOM 14864 O O . SER A 1 34 ? -6.957 4.961 3.656 1.00 0.00 34 SER A O 14
ATOM 14872 N N . VAL A 1 35 ? -8.433 4.609 5.306 1.00 0.00 35 VAL A N 14
ATOM 14873 C CA . VAL A 1 35 ? -9.652 4.845 4.525 1.00 0.00 35 VAL A CA 14
ATOM 14874 C C . VAL A 1 35 ? -9.800 6.305 4.117 1.00 0.00 35 VAL A C 14
ATOM 14875 O O . VAL A 1 35 ? -9.923 6.580 2.921 1.00 0.00 35 VAL A O 14
ATOM 14888 N N . GLU A 1 36 ? -9.784 7.233 5.076 1.00 0.00 36 GLU A N 14
ATOM 14889 C CA . GLU A 1 36 ? -10.017 8.651 4.820 1.00 0.00 36 GLU A CA 14
ATOM 14890 C C . GLU A 1 36 ? -9.027 9.135 3.764 1.00 0.00 36 GLU A C 14
ATOM 14891 O O . GLU A 1 36 ? -9.400 9.775 2.787 1.00 0.00 36 GLU A O 14
ATOM 14903 N N . GLU A 1 37 ? -7.750 8.792 3.938 1.00 0.00 37 GLU A N 14
ATOM 14904 C CA . GLU A 1 37 ? -6.699 9.531 3.239 1.00 0.00 37 GLU A CA 14
ATOM 14905 C C . GLU A 1 37 ? -6.346 8.847 1.894 1.00 0.00 37 GLU A C 14
ATOM 14906 O O . GLU A 1 37 ? -5.546 9.404 1.145 1.00 0.00 37 GLU A O 14
ATOM 14918 N N . LYS A 1 38 ? -6.903 7.660 1.574 1.00 0.00 38 LYS A N 14
ATOM 14919 C CA . LYS A 1 38 ? -6.566 6.831 0.400 1.00 0.00 38 LYS A CA 14
ATOM 14920 C C . LYS A 1 38 ? -5.062 6.588 0.242 1.00 0.00 38 LYS A C 14
ATOM 14921 O O . LYS A 1 38 ? -4.500 6.610 -0.858 1.00 0.00 38 LYS A O 14
ATOM 14940 N N . LYS A 1 39 ? -4.385 6.314 1.353 1.00 0.00 39 LYS A N 14
ATOM 14941 C CA . LYS A 1 39 ? -2.945 6.270 1.423 1.00 0.00 39 LYS A CA 14
ATOM 14942 C C . LYS A 1 39 ? -2.489 4.988 2.108 1.00 0.00 39 LYS A C 14
ATOM 14943 O O . LYS A 1 39 ? -3.236 4.349 2.857 1.00 0.00 39 LYS A O 14
ATOM 14962 N N . VAL A 1 40 ? -1.237 4.639 1.840 1.00 0.00 40 VAL A N 14
ATOM 14963 C CA . VAL A 1 40 ? -0.491 3.492 2.313 1.00 0.00 40 VAL A CA 14
ATOM 14964 C C . VAL A 1 40 ? 0.952 3.969 2.434 1.00 0.00 40 VAL A C 14
ATOM 14965 O O . VAL A 1 40 ? 1.473 4.554 1.477 1.00 0.00 40 VAL A O 14
ATOM 14978 N N . VAL A 1 41 ? 1.622 3.687 3.545 1.00 0.00 41 VAL A N 14
ATOM 14979 C CA . VAL A 1 41 ? 3.072 3.814 3.628 1.00 0.00 41 VAL A CA 14
ATOM 14980 C C . VAL A 1 41 ? 3.615 2.421 3.886 1.00 0.00 41 VAL A C 14
ATOM 14981 O O . VAL A 1 41 ? 3.000 1.658 4.624 1.00 0.00 41 VAL A O 14
ATOM 14994 N N . VAL A 1 42 ? 4.736 2.076 3.262 1.00 0.00 42 VAL A N 14
ATOM 14995 C CA . VAL A 1 42 ? 5.351 0.756 3.314 1.00 0.00 42 VAL A CA 14
ATOM 14996 C C . VAL A 1 42 ? 6.853 0.948 3.469 1.00 0.00 42 VAL A C 14
ATOM 14997 O O . VAL A 1 42 ? 7.480 1.546 2.599 1.00 0.00 42 VAL A O 14
ATOM 15010 N N . GLU A 1 43 ? 7.417 0.504 4.587 1.00 0.00 43 GLU A N 14
ATOM 15011 C CA . GLU A 1 43 ? 8.846 0.489 4.835 1.00 0.00 43 GLU A CA 14
ATOM 15012 C C . GLU A 1 43 ? 9.418 -0.816 4.266 1.00 0.00 43 GLU A C 14
ATOM 15013 O O . GLU A 1 43 ? 9.254 -1.893 4.857 1.00 0.00 43 GLU A O 14
ATOM 15025 N N . THR A 1 44 ? 10.012 -0.749 3.073 1.00 0.00 44 THR A N 14
ATOM 15026 C CA . THR A 1 44 ? 10.677 -1.873 2.441 1.00 0.00 44 THR A CA 14
ATOM 15027 C C . THR A 1 44 ? 11.822 -1.364 1.545 1.00 0.00 44 THR A C 14
ATOM 15028 O O . THR A 1 44 ? 11.912 -0.172 1.221 1.00 0.00 44 THR A O 14
ATOM 15039 N N . GLU A 1 45 ? 12.686 -2.276 1.098 1.00 0.00 45 GLU A N 14
ATOM 15040 C CA . GLU A 1 45 ? 13.768 -1.976 0.172 1.00 0.00 45 GLU A CA 14
ATOM 15041 C C . GLU A 1 45 ? 13.243 -1.931 -1.272 1.00 0.00 45 GLU A C 14
ATOM 15042 O O . GLU A 1 45 ? 13.678 -1.101 -2.074 1.00 0.00 45 GLU A O 14
ATOM 15054 N N . ASN A 1 46 ? 12.320 -2.825 -1.626 1.00 0.00 46 ASN A N 14
ATOM 15055 C CA . ASN A 1 46 ? 11.912 -3.097 -3.000 1.00 0.00 46 ASN A CA 14
ATOM 15056 C C . ASN A 1 46 ? 10.496 -2.585 -3.246 1.00 0.00 46 ASN A C 14
ATOM 15057 O O . ASN A 1 46 ? 9.537 -3.354 -3.216 1.00 0.00 46 ASN A O 14
ATOM 15068 N N . LEU A 1 47 ? 10.367 -1.280 -3.512 1.00 0.00 47 LEU A N 14
ATOM 15069 C CA . LEU A 1 47 ? 9.095 -0.635 -3.828 1.00 0.00 47 LEU A CA 14
ATOM 15070 C C . LEU A 1 47 ? 8.383 -1.336 -4.975 1.00 0.00 47 LEU A C 14
ATOM 15071 O O . LEU A 1 47 ? 7.175 -1.532 -4.892 1.00 0.00 47 LEU A O 14
ATOM 15087 N N . ASP A 1 48 ? 9.121 -1.696 -6.025 1.00 0.00 48 ASP A N 14
ATOM 15088 C CA . ASP A 1 48 ? 8.585 -2.390 -7.194 1.00 0.00 48 ASP A CA 14
ATOM 15089 C C . ASP A 1 48 ? 7.720 -3.584 -6.785 1.00 0.00 48 ASP A C 14
ATOM 15090 O O . ASP A 1 48 ? 6.578 -3.662 -7.227 1.00 0.00 48 ASP A O 14
ATOM 15099 N N . SER A 1 49 ? 8.194 -4.448 -5.881 1.00 0.00 49 SER A N 14
ATOM 15100 C CA . SER A 1 49 ? 7.415 -5.596 -5.447 1.00 0.00 49 SER A CA 14
ATOM 15101 C C . SER A 1 49 ? 6.119 -5.145 -4.761 1.00 0.00 49 SER A C 14
ATOM 15102 O O . SER A 1 49 ? 5.094 -5.790 -4.959 1.00 0.00 49 SER A O 14
ATOM 15110 N N . VAL A 1 50 ? 6.107 -4.020 -4.030 1.00 0.00 50 VAL A N 14
ATOM 15111 C CA . VAL A 1 50 ? 4.872 -3.475 -3.466 1.00 0.00 50 VAL A CA 14
ATOM 15112 C C . VAL A 1 50 ? 3.941 -3.021 -4.590 1.00 0.00 50 VAL A C 14
ATOM 15113 O O . VAL A 1 50 ? 2.784 -3.422 -4.609 1.00 0.00 50 VAL A O 14
ATOM 15126 N N . LEU A 1 51 ? 4.406 -2.180 -5.518 1.00 0.00 51 LEU A N 14
ATOM 15127 C CA . LEU A 1 51 ? 3.572 -1.631 -6.591 1.00 0.00 51 LEU A CA 14
ATOM 15128 C C . LEU A 1 51 ? 2.964 -2.762 -7.419 1.00 0.00 51 LEU A C 14
ATOM 15129 O O . LEU A 1 51 ? 1.770 -2.756 -7.718 1.00 0.00 51 LEU A O 14
ATOM 15145 N N . LYS A 1 52 ? 3.786 -3.769 -7.718 1.00 0.00 52 LYS A N 14
ATOM 15146 C CA . LYS A 1 52 ? 3.384 -4.996 -8.378 1.00 0.00 52 LYS A CA 14
ATOM 15147 C C . LYS A 1 52 ? 2.295 -5.656 -7.552 1.00 0.00 52 LYS A C 14
ATOM 15148 O O . LYS A 1 52 ? 1.226 -5.934 -8.079 1.00 0.00 52 LYS A O 14
ATOM 15167 N N . LYS A 1 53 ? 2.552 -5.914 -6.269 1.00 0.00 53 LYS A N 14
ATOM 15168 C CA . LYS A 1 53 ? 1.628 -6.626 -5.401 1.00 0.00 53 LYS A CA 14
ATOM 15169 C C . LYS A 1 53 ? 0.313 -5.882 -5.239 1.00 0.00 53 LYS A C 14
ATOM 15170 O O . LYS A 1 53 ? -0.705 -6.532 -5.023 1.00 0.00 53 LYS A O 14
ATOM 15189 N N . LEU A 1 54 ? 0.304 -4.553 -5.302 1.00 0.00 54 LEU A N 14
ATOM 15190 C CA . LEU A 1 54 ? -0.912 -3.756 -5.285 1.00 0.00 54 LEU A CA 14
ATOM 15191 C C . LEU A 1 54 ? -1.742 -4.017 -6.543 1.00 0.00 54 LEU A C 14
ATOM 15192 O O . LEU A 1 54 ? -2.933 -4.321 -6.454 1.00 0.00 54 LEU A O 14
ATOM 15208 N N . GLU A 1 55 ? -1.133 -3.940 -7.725 1.00 0.00 55 GLU A N 14
ATOM 15209 C CA . GLU A 1 55 ? -1.845 -4.184 -8.978 1.00 0.00 55 GLU A CA 14
ATOM 15210 C C . GLU A 1 55 ? -2.308 -5.647 -9.067 1.00 0.00 55 GLU A C 14
ATOM 15211 O O . GLU A 1 55 ? -3.407 -5.955 -9.540 1.00 0.00 55 GLU A O 14
ATOM 15223 N N . GLU A 1 56 ? -1.486 -6.557 -8.552 1.00 0.00 56 GLU A N 14
ATOM 15224 C CA . GLU A 1 56 ? -1.754 -7.984 -8.367 1.00 0.00 56 GLU A CA 14
ATOM 15225 C C . GLU A 1 56 ? -2.671 -8.274 -7.163 1.00 0.00 56 GLU A C 14
ATOM 15226 O O . GLU A 1 56 ? -2.783 -9.429 -6.741 1.00 0.00 56 GLU A O 14
ATOM 15238 N N . ILE A 1 57 ? -3.366 -7.277 -6.609 1.00 0.00 57 ILE A N 14
ATOM 15239 C CA . ILE A 1 57 ? -4.574 -7.469 -5.821 1.00 0.00 57 ILE A CA 14
ATOM 15240 C C . ILE A 1 57 ? -5.726 -6.589 -6.339 1.00 0.00 57 ILE A C 14
ATOM 15241 O O . ILE A 1 57 ? -6.668 -6.327 -5.584 1.00 0.00 57 ILE A O 14
ATOM 15257 N N . ASP A 1 58 ? -5.684 -6.155 -7.607 1.00 0.00 58 ASP A N 14
ATOM 15258 C CA . ASP A 1 58 ? -6.721 -5.346 -8.277 1.00 0.00 58 ASP A CA 14
ATOM 15259 C C . ASP A 1 58 ? -6.703 -3.864 -7.857 1.00 0.00 58 ASP A C 14
ATOM 15260 O O . ASP A 1 58 ? -7.648 -3.134 -8.150 1.00 0.00 58 ASP A O 14
ATOM 15269 N N . TYR A 1 59 ? -5.661 -3.392 -7.155 1.00 0.00 59 TYR A N 14
ATOM 15270 C CA . TYR A 1 59 ? -5.604 -2.054 -6.549 1.00 0.00 59 TYR A CA 14
ATOM 15271 C C . TYR A 1 59 ? -4.472 -1.221 -7.185 1.00 0.00 59 TYR A C 14
ATOM 15272 O O . TYR A 1 59 ? -3.429 -1.026 -6.557 1.00 0.00 59 TYR A O 14
ATOM 15290 N N . PRO A 1 60 ? -4.645 -0.693 -8.411 1.00 0.00 60 PRO A N 14
ATOM 15291 C CA . PRO A 1 60 ? -3.643 0.120 -9.078 1.00 0.00 60 PRO A CA 14
ATOM 15292 C C . PRO A 1 60 ? -3.399 1.433 -8.331 1.00 0.00 60 PRO A C 14
ATOM 15293 O O . PRO A 1 60 ? -4.326 2.201 -8.043 1.00 0.00 60 PRO A O 14
ATOM 15304 N N . VAL A 1 61 ? -2.126 1.673 -8.023 1.00 0.00 61 VAL A N 14
ATOM 15305 C CA . VAL A 1 61 ? -1.636 2.887 -7.382 1.00 0.00 61 VAL A CA 14
ATOM 15306 C C . VAL A 1 61 ? -1.708 4.054 -8.387 1.00 0.00 61 VAL A C 14
ATOM 15307 O O . VAL A 1 61 ? -1.299 3.892 -9.541 1.00 0.00 61 VAL A O 14
ATOM 15320 N N . GLU A 1 62 ? -2.178 5.237 -7.975 1.00 0.00 62 GLU A N 14
ATOM 15321 C CA . GLU A 1 62 ? -2.170 6.439 -8.815 1.00 0.00 62 GLU A CA 14
ATOM 15322 C C . GLU A 1 62 ? -0.739 6.979 -8.918 1.00 0.00 62 GLU A C 14
ATOM 15323 O O . GLU A 1 62 ? -0.235 7.229 -10.012 1.00 0.00 62 GLU A O 14
ATOM 15335 N N . SER A 1 63 ? -0.055 7.180 -7.790 1.00 0.00 63 SER A N 14
ATOM 15336 C CA . SER A 1 63 ? 1.342 7.620 -7.739 1.00 0.00 63 SER A CA 14
ATOM 15337 C C . SER A 1 63 ? 1.989 7.215 -6.410 1.00 0.00 63 SER A C 14
ATOM 15338 O O . SER A 1 63 ? 1.313 6.694 -5.521 1.00 0.00 63 SER A O 14
ATOM 15346 N N . TYR A 1 64 ? 3.293 7.450 -6.269 1.00 0.00 64 TYR A N 14
ATOM 15347 C CA . TYR A 1 64 ? 4.077 7.158 -5.080 1.00 0.00 64 TYR A CA 14
ATOM 15348 C C . TYR A 1 64 ? 5.163 8.225 -4.919 1.00 0.00 64 TYR A C 14
ATOM 15349 O O . TYR A 1 64 ? 5.448 8.990 -5.846 1.00 0.00 64 TYR A O 14
ATOM 15367 N N . GLN A 1 65 ? 5.790 8.260 -3.746 1.00 0.00 65 GLN A N 14
ATOM 15368 C CA . GLN A 1 65 ? 6.891 9.118 -3.366 1.00 0.00 65 GLN A CA 14
ATOM 15369 C C . GLN A 1 65 ? 7.694 8.314 -2.342 1.00 0.00 65 GLN A C 14
ATOM 15370 O O . GLN A 1 65 ? 7.145 7.448 -1.659 1.00 0.00 65 GLN A O 14
ATOM 15384 N N . GLU A 1 66 ? 8.978 8.602 -2.224 1.00 0.00 66 GLU A N 14
ATOM 15385 C CA . GLU A 1 66 ? 9.933 8.058 -1.281 1.00 0.00 66 GLU A CA 14
ATOM 15386 C C . GLU A 1 66 ? 9.955 8.907 -0.004 1.00 0.00 66 GLU A C 14
ATOM 15387 O O . GLU A 1 66 ? 9.710 10.115 -0.057 1.00 0.00 66 GLU A O 14
ATOM 15399 N N . VAL A 1 67 ? 10.260 8.272 1.131 1.00 0.00 67 VAL A N 14
ATOM 15400 C CA . VAL A 1 67 ? 10.327 8.823 2.486 1.00 0.00 67 VAL A CA 14
ATOM 15401 C C . VAL A 1 67 ? 11.251 7.975 3.377 1.00 0.00 67 VAL A C 14
ATOM 15402 O O . VAL A 1 67 ? 11.819 6.953 2.931 1.00 0.00 67 VAL A O 14
ATOM 15415 N N . MET A 1 1 ? 13.819 2.072 2.353 1.00 0.00 1 MET A N 15
ATOM 15416 C CA . MET A 1 1 ? 13.336 3.436 2.643 1.00 0.00 1 MET A CA 15
ATOM 15417 C C . MET A 1 1 ? 11.874 3.360 3.069 1.00 0.00 1 MET A C 15
ATOM 15418 O O . MET A 1 1 ? 11.412 2.272 3.422 1.00 0.00 1 MET A O 15
ATOM 15432 N N . ARG A 1 2 ? 11.129 4.468 3.099 1.00 0.00 2 ARG A N 15
ATOM 15433 C CA . ARG A 1 2 ? 9.672 4.404 3.089 1.00 0.00 2 ARG A CA 15
ATOM 15434 C C . ARG A 1 2 ? 9.160 5.221 1.915 1.00 0.00 2 ARG A C 15
ATOM 15435 O O . ARG A 1 2 ? 9.862 6.095 1.404 1.00 0.00 2 ARG A O 15
ATOM 15456 N N . TYR A 1 3 ? 7.919 4.959 1.532 1.00 0.00 3 TYR A N 15
ATOM 15457 C CA . TYR A 1 3 ? 7.283 5.578 0.387 1.00 0.00 3 TYR A CA 15
ATOM 15458 C C . TYR A 1 3 ? 5.845 5.847 0.774 1.00 0.00 3 TYR A C 15
ATOM 15459 O O . TYR A 1 3 ? 5.236 4.976 1.389 1.00 0.00 3 TYR A O 15
ATOM 15477 N N . VAL A 1 4 ? 5.302 7.010 0.426 1.00 0.00 4 VAL A N 15
ATOM 15478 C CA . VAL A 1 4 ? 3.883 7.309 0.532 1.00 0.00 4 VAL A CA 15
ATOM 15479 C C . VAL A 1 4 ? 3.259 6.958 -0.811 1.00 0.00 4 VAL A C 15
ATOM 15480 O O . VAL A 1 4 ? 3.737 7.420 -1.844 1.00 0.00 4 VAL A O 15
ATOM 15493 N N . LEU A 1 5 ? 2.233 6.114 -0.820 1.00 0.00 5 LEU A N 15
ATOM 15494 C CA . LEU A 1 5 ? 1.550 5.624 -2.010 1.00 0.00 5 LEU A CA 15
ATOM 15495 C C . LEU A 1 5 ? 0.126 6.155 -1.996 1.00 0.00 5 LEU A C 15
ATOM 15496 O O . LEU A 1 5 ? -0.463 6.282 -0.915 1.00 0.00 5 LEU A O 15
ATOM 15512 N N . TYR A 1 6 ? -0.471 6.327 -3.175 1.00 0.00 6 TYR A N 15
ATOM 15513 C CA . TYR A 1 6 ? -1.821 6.837 -3.353 1.00 0.00 6 TYR A CA 15
ATOM 15514 C C . TYR A 1 6 ? -2.696 5.795 -4.049 1.00 0.00 6 TYR A C 15
ATOM 15515 O O . TYR A 1 6 ? -2.564 5.568 -5.250 1.00 0.00 6 TYR A O 15
ATOM 15533 N N . VAL A 1 7 ? -3.564 5.134 -3.292 1.00 0.00 7 VAL A N 15
ATOM 15534 C CA . VAL A 1 7 ? -4.428 4.032 -3.718 1.00 0.00 7 VAL A CA 15
ATOM 15535 C C . VAL A 1 7 ? -5.882 4.483 -3.493 1.00 0.00 7 VAL A C 15
ATOM 15536 O O . VAL A 1 7 ? -6.407 4.315 -2.397 1.00 0.00 7 VAL A O 15
ATOM 15549 N N . PRO A 1 8 ? -6.528 5.174 -4.441 1.00 0.00 8 PRO A N 15
ATOM 15550 C CA . PRO A 1 8 ? -7.882 5.697 -4.249 1.00 0.00 8 PRO A CA 15
ATOM 15551 C C . PRO A 1 8 ? -8.945 4.647 -3.868 1.00 0.00 8 PRO A C 15
ATOM 15552 O O . PRO A 1 8 ? -9.951 5.029 -3.269 1.00 0.00 8 PRO A O 15
ATOM 15563 N N . ASP A 1 9 ? -8.747 3.348 -4.142 1.00 0.00 9 ASP A N 15
ATOM 15564 C CA . ASP A 1 9 ? -9.737 2.305 -3.811 1.00 0.00 9 ASP A CA 15
ATOM 15565 C C . ASP A 1 9 ? -9.811 1.979 -2.314 1.00 0.00 9 ASP A C 15
ATOM 15566 O O . ASP A 1 9 ? -10.681 1.234 -1.862 1.00 0.00 9 ASP A O 15
ATOM 15575 N N . ILE A 1 10 ? -8.935 2.553 -1.483 1.00 0.00 10 ILE A N 15
ATOM 15576 C CA . ILE A 1 10 ? -8.983 2.360 -0.030 1.00 0.00 10 ILE A CA 15
ATOM 15577 C C . ILE A 1 10 ? -10.166 3.159 0.580 1.00 0.00 10 ILE A C 15
ATOM 15578 O O . ILE A 1 10 ? -10.239 3.367 1.784 1.00 0.00 10 ILE A O 15
ATOM 15594 N N . SER A 1 11 ? -11.137 3.610 -0.216 1.00 0.00 11 SER A N 15
ATOM 15595 C CA . SER A 1 11 ? -12.303 4.372 0.216 1.00 0.00 11 SER A CA 15
ATOM 15596 C C . SER A 1 11 ? -13.235 3.589 1.169 1.00 0.00 11 SER A C 15
ATOM 15597 O O . SER A 1 11 ? -14.175 4.179 1.710 1.00 0.00 11 SER A O 15
ATOM 15605 N N . CYS A 1 12 ? -12.998 2.290 1.407 1.00 0.00 12 CYS A N 15
ATOM 15606 C CA . CYS A 1 12 ? -13.747 1.466 2.352 1.00 0.00 12 CYS A CA 15
ATOM 15607 C C . CYS A 1 12 ? -12.824 0.662 3.271 1.00 0.00 12 CYS A C 15
ATOM 15608 O O . CYS A 1 12 ? -11.654 0.412 2.979 1.00 0.00 12 CYS A O 15
ATOM 15616 N N . ASN A 1 13 ? -13.373 0.206 4.397 1.00 0.00 13 ASN A N 15
ATOM 15617 C CA . ASN A 1 13 ? -12.626 -0.472 5.452 1.00 0.00 13 ASN A CA 15
ATOM 15618 C C . ASN A 1 13 ? -12.293 -1.914 5.080 1.00 0.00 13 ASN A C 15
ATOM 15619 O O . ASN A 1 13 ? -11.198 -2.379 5.408 1.00 0.00 13 ASN A O 15
ATOM 15630 N N . HIS A 1 14 ? -13.199 -2.604 4.371 1.00 0.00 14 HIS A N 15
ATOM 15631 C CA . HIS A 1 14 ? -12.908 -3.898 3.742 1.00 0.00 14 HIS A CA 15
ATOM 15632 C C . HIS A 1 14 ? -11.735 -3.765 2.795 1.00 0.00 14 HIS A C 15
ATOM 15633 O O . HIS A 1 14 ? -10.831 -4.603 2.811 1.00 0.00 14 HIS A O 15
ATOM 15647 N N . CYS A 1 15 ? -11.722 -2.691 2.008 1.00 0.00 15 CYS A N 15
ATOM 15648 C CA . CYS A 1 15 ? -10.633 -2.462 1.098 1.00 0.00 15 CYS A CA 15
ATOM 15649 C C . CYS A 1 15 ? -9.310 -2.467 1.868 1.00 0.00 15 CYS A C 15
ATOM 15650 O O . CYS A 1 15 ? -8.366 -3.097 1.396 1.00 0.00 15 CYS A O 15
ATOM 15658 N N . LYS A 1 16 ? -9.168 -1.762 3.005 1.00 0.00 16 LYS A N 15
ATOM 15659 C CA . LYS A 1 16 ? -7.863 -1.629 3.687 1.00 0.00 16 LYS A CA 15
ATOM 15660 C C . LYS A 1 16 ? -7.242 -2.991 3.980 1.00 0.00 16 LYS A C 15
ATOM 15661 O O . LYS A 1 16 ? -6.038 -3.169 3.771 1.00 0.00 16 LYS A O 15
ATOM 15680 N N . MET A 1 17 ? -8.065 -3.965 4.379 1.00 0.00 17 MET A N 15
ATOM 15681 C CA . MET A 1 17 ? -7.650 -5.341 4.566 1.00 0.00 17 MET A CA 15
ATOM 15682 C C . MET A 1 17 ? -6.893 -5.865 3.356 1.00 0.00 17 MET A C 15
ATOM 15683 O O . MET A 1 17 ? -5.880 -6.529 3.534 1.00 0.00 17 MET A O 15
ATOM 15697 N N . ARG A 1 18 ? -7.343 -5.565 2.133 1.00 0.00 18 ARG A N 15
ATOM 15698 C CA . ARG A 1 18 ? -6.722 -6.049 0.908 1.00 0.00 18 ARG A CA 15
ATOM 15699 C C . ARG A 1 18 ? -5.248 -5.689 0.864 1.00 0.00 18 ARG A C 15
ATOM 15700 O O . ARG A 1 18 ? -4.441 -6.530 0.482 1.00 0.00 18 ARG A O 15
ATOM 15721 N N . ILE A 1 19 ? -4.883 -4.474 1.286 1.00 0.00 19 ILE A N 15
ATOM 15722 C CA . ILE A 1 19 ? -3.498 -4.068 1.251 1.00 0.00 19 ILE A CA 15
ATOM 15723 C C . ILE A 1 19 ? -2.774 -4.829 2.340 1.00 0.00 19 ILE A C 15
ATOM 15724 O O . ILE A 1 19 ? -1.852 -5.552 2.008 1.00 0.00 19 ILE A O 15
ATOM 15740 N N . SER A 1 20 ? -3.178 -4.741 3.608 1.00 0.00 20 SER A N 15
ATOM 15741 C CA . SER A 1 20 ? -2.459 -5.424 4.686 1.00 0.00 20 SER A CA 15
ATOM 15742 C C . SER A 1 20 ? -2.295 -6.901 4.423 1.00 0.00 20 SER A C 15
ATOM 15743 O O . SER A 1 20 ? -1.236 -7.440 4.700 1.00 0.00 20 SER A O 15
ATOM 15751 N N . LYS A 1 21 ? -3.316 -7.555 3.871 1.00 0.00 21 LYS A N 15
ATOM 15752 C CA . LYS A 1 21 ? -3.237 -8.970 3.606 1.00 0.00 21 LYS A CA 15
ATOM 15753 C C . LYS A 1 21 ? -2.032 -9.221 2.700 1.00 0.00 21 LYS A C 15
ATOM 15754 O O . LYS A 1 21 ? -1.139 -10.002 3.038 1.00 0.00 21 LYS A O 15
ATOM 15773 N N . ALA A 1 22 ? -2.042 -8.511 1.571 1.00 0.00 22 ALA A N 15
ATOM 15774 C CA . ALA A 1 22 ? -1.043 -8.543 0.530 1.00 0.00 22 ALA A CA 15
ATOM 15775 C C . ALA A 1 22 ? 0.316 -8.040 1.021 1.00 0.00 22 ALA A C 15
ATOM 15776 O O . ALA A 1 22 ? 1.335 -8.448 0.479 1.00 0.00 22 ALA A O 15
ATOM 15783 N N . LEU A 1 23 ? 0.353 -7.146 2.013 1.00 0.00 23 LEU A N 15
ATOM 15784 C CA . LEU A 1 23 ? 1.543 -6.564 2.600 1.00 0.00 23 LEU A CA 15
ATOM 15785 C C . LEU A 1 23 ? 2.195 -7.560 3.552 1.00 0.00 23 LEU A C 15
ATOM 15786 O O . LEU A 1 23 ? 3.388 -7.827 3.456 1.00 0.00 23 LEU A O 15
ATOM 15802 N N . GLU A 1 24 ? 1.442 -8.093 4.502 1.00 0.00 24 GLU A N 15
ATOM 15803 C CA . GLU A 1 24 ? 1.955 -9.030 5.486 1.00 0.00 24 GLU A CA 15
ATOM 15804 C C . GLU A 1 24 ? 2.551 -10.274 4.815 1.00 0.00 24 GLU A C 15
ATOM 15805 O O . GLU A 1 24 ? 3.666 -10.685 5.143 1.00 0.00 24 GLU A O 15
ATOM 15817 N N . GLU A 1 25 ? 1.872 -10.845 3.814 1.00 0.00 25 GLU A N 15
ATOM 15818 C CA . GLU A 1 25 ? 2.448 -11.968 3.070 1.00 0.00 25 GLU A CA 15
ATOM 15819 C C . GLU A 1 25 ? 3.696 -11.549 2.313 1.00 0.00 25 GLU A C 15
ATOM 15820 O O . GLU A 1 25 ? 4.633 -12.336 2.136 1.00 0.00 25 GLU A O 15
ATOM 15832 N N . LEU A 1 26 ? 3.727 -10.294 1.863 1.00 0.00 26 LEU A N 15
ATOM 15833 C CA . LEU A 1 26 ? 4.806 -9.792 1.059 1.00 0.00 26 LEU A CA 15
ATOM 15834 C C . LEU A 1 26 ? 6.093 -9.699 1.896 1.00 0.00 26 LEU A C 15
ATOM 15835 O O . LEU A 1 26 ? 7.195 -9.674 1.345 1.00 0.00 26 LEU A O 15
ATOM 15851 N N . GLY A 1 27 ? 5.991 -9.750 3.230 1.00 0.00 27 GLY A N 15
ATOM 15852 C CA . GLY A 1 27 ? 7.134 -9.667 4.129 1.00 0.00 27 GLY A CA 15
ATOM 15853 C C . GLY A 1 27 ? 7.574 -8.221 4.292 1.00 0.00 27 GLY A C 15
ATOM 15854 O O . GLY A 1 27 ? 8.768 -7.939 4.387 1.00 0.00 27 GLY A O 15
ATOM 15858 N N . VAL A 1 28 ? 6.609 -7.306 4.276 1.00 0.00 28 VAL A N 15
ATOM 15859 C CA . VAL A 1 28 ? 6.706 -5.989 4.882 1.00 0.00 28 VAL A CA 15
ATOM 15860 C C . VAL A 1 28 ? 7.076 -6.153 6.367 1.00 0.00 28 VAL A C 15
ATOM 15861 O O . VAL A 1 28 ? 6.885 -7.223 6.945 1.00 0.00 28 VAL A O 15
ATOM 15874 N N . LYS A 1 29 ? 7.504 -5.076 7.024 1.00 0.00 29 LYS A N 15
ATOM 15875 C CA . LYS A 1 29 ? 7.655 -5.008 8.454 1.00 0.00 29 LYS A CA 15
ATOM 15876 C C . LYS A 1 29 ? 6.906 -3.856 9.077 1.00 0.00 29 LYS A C 15
ATOM 15877 O O . LYS A 1 29 ? 6.452 -3.961 10.208 1.00 0.00 29 LYS A O 15
ATOM 15896 N N . ASN A 1 30 ? 6.763 -2.756 8.353 1.00 0.00 30 ASN A N 15
ATOM 15897 C CA . ASN A 1 30 ? 6.302 -1.493 8.872 1.00 0.00 30 ASN A CA 15
ATOM 15898 C C . ASN A 1 30 ? 5.510 -0.869 7.743 1.00 0.00 30 ASN A C 15
ATOM 15899 O O . ASN A 1 30 ? 6.053 -0.707 6.641 1.00 0.00 30 ASN A O 15
ATOM 15910 N N . TYR A 1 31 ? 4.236 -0.587 7.982 1.00 0.00 31 TYR A N 15
ATOM 15911 C CA . TYR A 1 31 ? 3.284 -0.072 7.019 1.00 0.00 31 TYR A CA 15
ATOM 15912 C C . TYR A 1 31 ? 2.134 0.579 7.753 1.00 0.00 31 TYR A C 15
ATOM 15913 O O . TYR A 1 31 ? 1.785 0.213 8.876 1.00 0.00 31 TYR A O 15
ATOM 15931 N N . GLU A 1 32 ? 1.566 1.569 7.087 1.00 0.00 32 GLU A N 15
ATOM 15932 C CA . GLU A 1 32 ? 0.595 2.474 7.670 1.00 0.00 32 GLU A CA 15
ATOM 15933 C C . GLU A 1 32 ? -0.381 2.972 6.602 1.00 0.00 32 GLU A C 15
ATOM 15934 O O . GLU A 1 32 ? -0.043 3.825 5.777 1.00 0.00 32 GLU A O 15
ATOM 15946 N N . VAL A 1 33 ? -1.587 2.411 6.600 1.00 0.00 33 VAL A N 15
ATOM 15947 C CA . VAL A 1 33 ? -2.669 2.681 5.663 1.00 0.00 33 VAL A CA 15
ATOM 15948 C C . VAL A 1 33 ? -3.761 3.515 6.348 1.00 0.00 33 VAL A C 15
ATOM 15949 O O . VAL A 1 33 ? -4.026 3.347 7.539 1.00 0.00 33 VAL A O 15
ATOM 15962 N N . SER A 1 34 ? -4.420 4.397 5.590 1.00 0.00 34 SER A N 15
ATOM 15963 C CA . SER A 1 34 ? -5.535 5.231 6.010 1.00 0.00 34 SER A CA 15
ATOM 15964 C C . SER A 1 34 ? -6.660 5.119 4.982 1.00 0.00 34 SER A C 15
ATOM 15965 O O . SER A 1 34 ? -6.426 5.282 3.779 1.00 0.00 34 SER A O 15
ATOM 15973 N N . VAL A 1 35 ? -7.876 4.872 5.471 1.00 0.00 35 VAL A N 15
ATOM 15974 C CA . VAL A 1 35 ? -9.107 4.878 4.689 1.00 0.00 35 VAL A CA 15
ATOM 15975 C C . VAL A 1 35 ? -9.544 6.318 4.428 1.00 0.00 35 VAL A C 15
ATOM 15976 O O . VAL A 1 35 ? -10.025 6.634 3.337 1.00 0.00 35 VAL A O 15
ATOM 15989 N N . GLU A 1 36 ? -9.360 7.219 5.394 1.00 0.00 36 GLU A N 15
ATOM 15990 C CA . GLU A 1 36 ? -9.762 8.608 5.223 1.00 0.00 36 GLU A CA 15
ATOM 15991 C C . GLU A 1 36 ? -8.881 9.260 4.156 1.00 0.00 36 GLU A C 15
ATOM 15992 O O . GLU A 1 36 ? -9.390 9.904 3.237 1.00 0.00 36 GLU A O 15
ATOM 16004 N N . GLU A 1 37 ? -7.569 9.017 4.190 1.00 0.00 37 GLU A N 15
ATOM 16005 C CA . GLU A 1 37 ? -6.657 9.652 3.243 1.00 0.00 37 GLU A CA 15
ATOM 16006 C C . GLU A 1 37 ? -6.591 8.895 1.917 1.00 0.00 37 GLU A C 15
ATOM 16007 O O . GLU A 1 37 ? -6.177 9.479 0.921 1.00 0.00 37 GLU A O 15
ATOM 16019 N N . LYS A 1 38 ? -7.011 7.623 1.856 1.00 0.00 38 LYS A N 15
ATOM 16020 C CA . LYS A 1 38 ? -6.639 6.700 0.781 1.00 0.00 38 LYS A CA 15
ATOM 16021 C C . LYS A 1 38 ? -5.131 6.741 0.520 1.00 0.00 38 LYS A C 15
ATOM 16022 O O . LYS A 1 38 ? -4.676 6.925 -0.611 1.00 0.00 38 LYS A O 15
ATOM 16041 N N . LYS A 1 39 ? -4.347 6.563 1.587 1.00 0.00 39 LYS A N 15
ATOM 16042 C CA . LYS A 1 39 ? -2.891 6.520 1.513 1.00 0.00 39 LYS A CA 15
ATOM 16043 C C . LYS A 1 39 ? -2.376 5.301 2.253 1.00 0.00 39 LYS A C 15
ATOM 16044 O O . LYS A 1 39 ? -3.056 4.760 3.125 1.00 0.00 39 LYS A O 15
ATOM 16063 N N . VAL A 1 40 ? -1.175 4.869 1.888 1.00 0.00 40 VAL A N 15
ATOM 16064 C CA . VAL A 1 40 ? -0.457 3.702 2.382 1.00 0.00 40 VAL A CA 15
ATOM 16065 C C . VAL A 1 40 ? 0.979 4.184 2.486 1.00 0.00 40 VAL A C 15
ATOM 16066 O O . VAL A 1 40 ? 1.468 4.807 1.544 1.00 0.00 40 VAL A O 15
ATOM 16079 N N . VAL A 1 41 ? 1.671 3.846 3.566 1.00 0.00 41 VAL A N 15
ATOM 16080 C CA . VAL A 1 41 ? 3.124 3.799 3.566 1.00 0.00 41 VAL A CA 15
ATOM 16081 C C . VAL A 1 41 ? 3.500 2.325 3.544 1.00 0.00 41 VAL A C 15
ATOM 16082 O O . VAL A 1 41 ? 2.819 1.509 4.181 1.00 0.00 41 VAL A O 15
ATOM 16095 N N . VAL A 1 42 ? 4.570 1.986 2.831 1.00 0.00 42 VAL A N 15
ATOM 16096 C CA . VAL A 1 42 ? 5.391 0.837 3.189 1.00 0.00 42 VAL A CA 15
ATOM 16097 C C . VAL A 1 42 ? 6.822 1.308 3.426 1.00 0.00 42 VAL A C 15
ATOM 16098 O O . VAL A 1 42 ? 7.373 2.076 2.637 1.00 0.00 42 VAL A O 15
ATOM 16111 N N . GLU A 1 43 ? 7.426 0.825 4.505 1.00 0.00 43 GLU A N 15
ATOM 16112 C CA . GLU A 1 43 ? 8.814 1.064 4.870 1.00 0.00 43 GLU A CA 15
ATOM 16113 C C . GLU A 1 43 ? 9.635 -0.159 4.436 1.00 0.00 43 GLU A C 15
ATOM 16114 O O . GLU A 1 43 ? 9.990 -1.003 5.259 1.00 0.00 43 GLU A O 15
ATOM 16126 N N . THR A 1 44 ? 9.879 -0.328 3.140 1.00 0.00 44 THR A N 15
ATOM 16127 C CA . THR A 1 44 ? 10.589 -1.479 2.585 1.00 0.00 44 THR A CA 15
ATOM 16128 C C . THR A 1 44 ? 11.748 -1.001 1.704 1.00 0.00 44 THR A C 15
ATOM 16129 O O . THR A 1 44 ? 11.850 0.178 1.362 1.00 0.00 44 THR A O 15
ATOM 16140 N N . GLU A 1 45 ? 12.615 -1.926 1.295 1.00 0.00 45 GLU A N 15
ATOM 16141 C CA . GLU A 1 45 ? 13.525 -1.729 0.175 1.00 0.00 45 GLU A CA 15
ATOM 16142 C C . GLU A 1 45 ? 12.837 -2.055 -1.153 1.00 0.00 45 GLU A C 15
ATOM 16143 O O . GLU A 1 45 ? 13.030 -1.329 -2.128 1.00 0.00 45 GLU A O 15
ATOM 16155 N N . ASN A 1 46 ? 12.071 -3.152 -1.234 1.00 0.00 46 ASN A N 15
ATOM 16156 C CA . ASN A 1 46 ? 11.768 -3.784 -2.525 1.00 0.00 46 ASN A CA 15
ATOM 16157 C C . ASN A 1 46 ? 10.420 -3.322 -3.068 1.00 0.00 46 ASN A C 15
ATOM 16158 O O . ASN A 1 46 ? 9.517 -4.118 -3.337 1.00 0.00 46 ASN A O 15
ATOM 16169 N N . LEU A 1 47 ? 10.295 -2.007 -3.216 1.00 0.00 47 LEU A N 15
ATOM 16170 C CA . LEU A 1 47 ? 9.065 -1.319 -3.565 1.00 0.00 47 LEU A CA 15
ATOM 16171 C C . LEU A 1 47 ? 8.425 -1.815 -4.862 1.00 0.00 47 LEU A C 15
ATOM 16172 O O . LEU A 1 47 ? 7.209 -1.962 -4.886 1.00 0.00 47 LEU A O 15
ATOM 16188 N N . ASP A 1 48 ? 9.197 -2.097 -5.917 1.00 0.00 48 ASP A N 15
ATOM 16189 C CA . ASP A 1 48 ? 8.648 -2.551 -7.206 1.00 0.00 48 ASP A CA 15
ATOM 16190 C C . ASP A 1 48 ? 7.791 -3.806 -7.020 1.00 0.00 48 ASP A C 15
ATOM 16191 O O . ASP A 1 48 ? 6.724 -3.937 -7.626 1.00 0.00 48 ASP A O 15
ATOM 16200 N N . SER A 1 49 ? 8.210 -4.679 -6.099 1.00 0.00 49 SER A N 15
ATOM 16201 C CA . SER A 1 49 ? 7.461 -5.860 -5.719 1.00 0.00 49 SER A CA 15
ATOM 16202 C C . SER A 1 49 ? 6.126 -5.486 -5.069 1.00 0.00 49 SER A C 15
ATOM 16203 O O . SER A 1 49 ? 5.111 -6.101 -5.384 1.00 0.00 49 SER A O 15
ATOM 16211 N N . VAL A 1 50 ? 6.098 -4.467 -4.201 1.00 0.00 50 VAL A N 15
ATOM 16212 C CA . VAL A 1 50 ? 4.882 -3.968 -3.561 1.00 0.00 50 VAL A CA 15
ATOM 16213 C C . VAL A 1 50 ? 3.926 -3.407 -4.621 1.00 0.00 50 VAL A C 15
ATOM 16214 O O . VAL A 1 50 ? 2.725 -3.646 -4.548 1.00 0.00 50 VAL A O 15
ATOM 16227 N N . LEU A 1 51 ? 4.427 -2.620 -5.578 1.00 0.00 51 LEU A N 15
ATOM 16228 C CA . LEU A 1 51 ? 3.586 -1.949 -6.573 1.00 0.00 51 LEU A CA 15
ATOM 16229 C C . LEU A 1 51 ? 2.882 -2.987 -7.446 1.00 0.00 51 LEU A C 15
ATOM 16230 O O . LEU A 1 51 ? 1.688 -2.854 -7.717 1.00 0.00 51 LEU A O 15
ATOM 16246 N N . LYS A 1 52 ? 3.596 -4.058 -7.807 1.00 0.00 52 LYS A N 15
ATOM 16247 C CA . LYS A 1 52 ? 3.025 -5.249 -8.427 1.00 0.00 52 LYS A CA 15
ATOM 16248 C C . LYS A 1 52 ? 2.026 -5.913 -7.490 1.00 0.00 52 LYS A C 15
ATOM 16249 O O . LYS A 1 52 ? 0.923 -6.237 -7.910 1.00 0.00 52 LYS A O 15
ATOM 16268 N N . LYS A 1 53 ? 2.397 -6.122 -6.225 1.00 0.00 53 LYS A N 15
ATOM 16269 C CA . LYS A 1 53 ? 1.564 -6.796 -5.233 1.00 0.00 53 LYS A CA 15
ATOM 16270 C C . LYS A 1 53 ? 0.234 -6.068 -5.003 1.00 0.00 53 LYS A C 15
ATOM 16271 O O . LYS A 1 53 ? -0.720 -6.691 -4.544 1.00 0.00 53 LYS A O 15
ATOM 16290 N N . LEU A 1 54 ? 0.167 -4.769 -5.294 1.00 0.00 54 LEU A N 15
ATOM 16291 C CA . LEU A 1 54 ? -1.043 -3.963 -5.295 1.00 0.00 54 LEU A CA 15
ATOM 16292 C C . LEU A 1 54 ? -1.798 -4.106 -6.618 1.00 0.00 54 LEU A C 15
ATOM 16293 O O . LEU A 1 54 ? -3.009 -4.317 -6.618 1.00 0.00 54 LEU A O 15
ATOM 16309 N N . GLU A 1 55 ? -1.107 -4.027 -7.750 1.00 0.00 55 GLU A N 15
ATOM 16310 C CA . GLU A 1 55 ? -1.703 -4.160 -9.067 1.00 0.00 55 GLU A CA 15
ATOM 16311 C C . GLU A 1 55 ? -2.431 -5.510 -9.199 1.00 0.00 55 GLU A C 15
ATOM 16312 O O . GLU A 1 55 ? -3.573 -5.564 -9.662 1.00 0.00 55 GLU A O 15
ATOM 16324 N N . GLU A 1 56 ? -1.788 -6.588 -8.738 1.00 0.00 56 GLU A N 15
ATOM 16325 C CA . GLU A 1 56 ? -2.239 -7.974 -8.849 1.00 0.00 56 GLU A CA 15
ATOM 16326 C C . GLU A 1 56 ? -3.419 -8.307 -7.928 1.00 0.00 56 GLU A C 15
ATOM 16327 O O . GLU A 1 56 ? -4.033 -9.362 -8.095 1.00 0.00 56 GLU A O 15
ATOM 16339 N N . ILE A 1 57 ? -3.756 -7.432 -6.970 1.00 0.00 57 ILE A N 15
ATOM 16340 C CA . ILE A 1 57 ? -4.983 -7.541 -6.174 1.00 0.00 57 ILE A CA 15
ATOM 16341 C C . ILE A 1 57 ? -6.101 -6.677 -6.764 1.00 0.00 57 ILE A C 15
ATOM 16342 O O . ILE A 1 57 ? -7.173 -6.612 -6.160 1.00 0.00 57 ILE A O 15
ATOM 16358 N N . ASP A 1 58 ? -5.876 -6.082 -7.943 1.00 0.00 58 ASP A N 15
ATOM 16359 C CA . ASP A 1 58 ? -6.725 -5.137 -8.668 1.00 0.00 58 ASP A CA 15
ATOM 16360 C C . ASP A 1 58 ? -6.707 -3.706 -8.116 1.00 0.00 58 ASP A C 15
ATOM 16361 O O . ASP A 1 58 ? -7.606 -2.930 -8.437 1.00 0.00 58 ASP A O 15
ATOM 16370 N N . TYR A 1 59 ? -5.687 -3.319 -7.338 1.00 0.00 59 TYR A N 15
ATOM 16371 C CA . TYR A 1 59 ? -5.626 -2.020 -6.664 1.00 0.00 59 TYR A CA 15
ATOM 16372 C C . TYR A 1 59 ? -4.467 -1.189 -7.246 1.00 0.00 59 TYR A C 15
ATOM 16373 O O . TYR A 1 59 ? -3.400 -1.102 -6.633 1.00 0.00 59 TYR A O 15
ATOM 16391 N N . PRO A 1 60 ? -4.639 -0.555 -8.416 1.00 0.00 60 PRO A N 15
ATOM 16392 C CA . PRO A 1 60 ? -3.613 0.267 -9.036 1.00 0.00 60 PRO A CA 15
ATOM 16393 C C . PRO A 1 60 ? -3.323 1.490 -8.163 1.00 0.00 60 PRO A C 15
ATOM 16394 O O . PRO A 1 60 ? -4.211 2.315 -7.902 1.00 0.00 60 PRO A O 15
ATOM 16405 N N . VAL A 1 61 ? -2.074 1.581 -7.705 1.00 0.00 61 VAL A N 15
ATOM 16406 C CA . VAL A 1 61 ? -1.496 2.758 -7.075 1.00 0.00 61 VAL A CA 15
ATOM 16407 C C . VAL A 1 61 ? -1.447 3.842 -8.158 1.00 0.00 61 VAL A C 15
ATOM 16408 O O . VAL A 1 61 ? -0.891 3.589 -9.224 1.00 0.00 61 VAL A O 15
ATOM 16421 N N . GLU A 1 62 ? -1.982 5.039 -7.910 1.00 0.00 62 GLU A N 15
ATOM 16422 C CA . GLU A 1 62 ? -1.843 6.160 -8.833 1.00 0.00 62 GLU A CA 15
ATOM 16423 C C . GLU A 1 62 ? -0.372 6.554 -8.971 1.00 0.00 62 GLU A C 15
ATOM 16424 O O . GLU A 1 62 ? 0.136 6.677 -10.086 1.00 0.00 62 GLU A O 15
ATOM 16436 N N . SER A 1 63 ? 0.288 6.780 -7.837 1.00 0.00 63 SER A N 15
ATOM 16437 C CA . SER A 1 63 ? 1.721 7.008 -7.719 1.00 0.00 63 SER A CA 15
ATOM 16438 C C . SER A 1 63 ? 2.157 6.761 -6.277 1.00 0.00 63 SER A C 15
ATOM 16439 O O . SER A 1 63 ? 1.327 6.619 -5.372 1.00 0.00 63 SER A O 15
ATOM 16447 N N . TYR A 1 64 ? 3.469 6.745 -6.084 1.00 0.00 64 TYR A N 15
ATOM 16448 C CA . TYR A 1 64 ? 4.158 6.812 -4.807 1.00 0.00 64 TYR A CA 15
ATOM 16449 C C . TYR A 1 64 ? 5.228 7.915 -4.872 1.00 0.00 64 TYR A C 15
ATOM 16450 O O . TYR A 1 64 ? 5.542 8.406 -5.958 1.00 0.00 64 TYR A O 15
ATOM 16468 N N . GLN A 1 65 ? 5.836 8.257 -3.736 1.00 0.00 65 GLN A N 15
ATOM 16469 C CA . GLN A 1 65 ? 7.032 9.072 -3.609 1.00 0.00 65 GLN A CA 15
ATOM 16470 C C . GLN A 1 65 ? 7.749 8.600 -2.347 1.00 0.00 65 GLN A C 15
ATOM 16471 O O . GLN A 1 65 ? 7.098 8.167 -1.399 1.00 0.00 65 GLN A O 15
ATOM 16485 N N . GLU A 1 66 ? 9.074 8.658 -2.333 1.00 0.00 66 GLU A N 15
ATOM 16486 C CA . GLU A 1 66 ? 9.941 8.479 -1.182 1.00 0.00 66 GLU A CA 15
ATOM 16487 C C . GLU A 1 66 ? 9.761 9.628 -0.190 1.00 0.00 66 GLU A C 15
ATOM 16488 O O . GLU A 1 66 ? 9.538 10.773 -0.609 1.00 0.00 66 GLU A O 15
ATOM 16500 N N . VAL A 1 67 ? 9.812 9.330 1.112 1.00 0.00 67 VAL A N 15
ATOM 16501 C CA . VAL A 1 67 ? 9.502 10.302 2.166 1.00 0.00 67 VAL A CA 15
ATOM 16502 C C . VAL A 1 67 ? 10.318 10.062 3.427 1.00 0.00 67 VAL A C 15
ATOM 16503 O O . VAL A 1 67 ? 10.921 8.982 3.592 1.00 0.00 67 VAL A O 15
ATOM 16516 N N . MET A 1 1 ? 13.541 1.780 3.165 1.00 0.00 1 MET A N 16
ATOM 16517 C CA . MET A 1 1 ? 13.011 3.138 2.914 1.00 0.00 1 MET A CA 16
ATOM 16518 C C . MET A 1 1 ? 11.513 3.118 3.207 1.00 0.00 1 MET A C 16
ATOM 16519 O O . MET A 1 1 ? 11.003 2.057 3.562 1.00 0.00 1 MET A O 16
ATOM 16533 N N . ARG A 1 2 ? 10.766 4.220 3.061 1.00 0.00 2 ARG A N 16
ATOM 16534 C CA . ARG A 1 2 ? 9.310 4.132 3.019 1.00 0.00 2 ARG A CA 16
ATOM 16535 C C . ARG A 1 2 ? 8.751 4.958 1.869 1.00 0.00 2 ARG A C 16
ATOM 16536 O O . ARG A 1 2 ? 9.464 5.805 1.329 1.00 0.00 2 ARG A O 16
ATOM 16557 N N . TYR A 1 3 ? 7.500 4.705 1.472 1.00 0.00 3 TYR A N 16
ATOM 16558 C CA . TYR A 1 3 ? 6.951 5.273 0.242 1.00 0.00 3 TYR A CA 16
ATOM 16559 C C . TYR A 1 3 ? 5.458 5.567 0.370 1.00 0.00 3 TYR A C 16
ATOM 16560 O O . TYR A 1 3 ? 4.711 4.654 0.708 1.00 0.00 3 TYR A O 16
ATOM 16578 N N . VAL A 1 4 ? 5.008 6.803 0.111 1.00 0.00 4 VAL A N 16
ATOM 16579 C CA . VAL A 1 4 ? 3.597 7.209 0.203 1.00 0.00 4 VAL A CA 16
ATOM 16580 C C . VAL A 1 4 ? 2.860 6.832 -1.095 1.00 0.00 4 VAL A C 16
ATOM 16581 O O . VAL A 1 4 ? 2.913 7.582 -2.072 1.00 0.00 4 VAL A O 16
ATOM 16594 N N . LEU A 1 5 ? 2.197 5.674 -1.142 1.00 0.00 5 LEU A N 16
ATOM 16595 C CA . LEU A 1 5 ? 1.458 5.210 -2.320 1.00 0.00 5 LEU A CA 16
ATOM 16596 C C . LEU A 1 5 ? 0.033 5.775 -2.305 1.00 0.00 5 LEU A C 16
ATOM 16597 O O . LEU A 1 5 ? -0.702 5.553 -1.336 1.00 0.00 5 LEU A O 16
ATOM 16613 N N . TYR A 1 6 ? -0.393 6.439 -3.381 1.00 0.00 6 TYR A N 16
ATOM 16614 C CA . TYR A 1 6 ? -1.777 6.853 -3.580 1.00 0.00 6 TYR A CA 16
ATOM 16615 C C . TYR A 1 6 ? -2.598 5.719 -4.174 1.00 0.00 6 TYR A C 16
ATOM 16616 O O . TYR A 1 6 ? -2.490 5.401 -5.361 1.00 0.00 6 TYR A O 16
ATOM 16634 N N . VAL A 1 7 ? -3.432 5.127 -3.333 1.00 0.00 7 VAL A N 16
ATOM 16635 C CA . VAL A 1 7 ? -4.353 4.052 -3.646 1.00 0.00 7 VAL A CA 16
ATOM 16636 C C . VAL A 1 7 ? -5.773 4.588 -3.388 1.00 0.00 7 VAL A C 16
ATOM 16637 O O . VAL A 1 7 ? -6.240 4.507 -2.254 1.00 0.00 7 VAL A O 16
ATOM 16650 N N . PRO A 1 8 ? -6.449 5.243 -4.343 1.00 0.00 8 PRO A N 16
ATOM 16651 C CA . PRO A 1 8 ? -7.810 5.744 -4.129 1.00 0.00 8 PRO A CA 16
ATOM 16652 C C . PRO A 1 8 ? -8.807 4.638 -3.724 1.00 0.00 8 PRO A C 16
ATOM 16653 O O . PRO A 1 8 ? -9.803 4.930 -3.062 1.00 0.00 8 PRO A O 16
ATOM 16664 N N . ASP A 1 9 ? -8.515 3.369 -4.033 1.00 0.00 9 ASP A N 16
ATOM 16665 C CA . ASP A 1 9 ? -9.358 2.188 -3.775 1.00 0.00 9 ASP A CA 16
ATOM 16666 C C . ASP A 1 9 ? -9.460 1.810 -2.293 1.00 0.00 9 ASP A C 16
ATOM 16667 O O . ASP A 1 9 ? -9.988 0.756 -1.943 1.00 0.00 9 ASP A O 16
ATOM 16676 N N . ILE A 1 10 ? -8.953 2.640 -1.388 1.00 0.00 10 ILE A N 16
ATOM 16677 C CA . ILE A 1 10 ? -9.038 2.434 0.056 1.00 0.00 10 ILE A CA 16
ATOM 16678 C C . ILE A 1 10 ? -10.158 3.319 0.622 1.00 0.00 10 ILE A C 16
ATOM 16679 O O . ILE A 1 10 ? -10.152 3.685 1.791 1.00 0.00 10 ILE A O 16
ATOM 16695 N N . SER A 1 11 ? -11.148 3.677 -0.190 1.00 0.00 11 SER A N 16
ATOM 16696 C CA . SER A 1 11 ? -12.336 4.382 0.262 1.00 0.00 11 SER A CA 16
ATOM 16697 C C . SER A 1 11 ? -13.242 3.476 1.120 1.00 0.00 11 SER A C 16
ATOM 16698 O O . SER A 1 11 ? -14.308 3.929 1.552 1.00 0.00 11 SER A O 16
ATOM 16706 N N . CYS A 1 12 ? -12.870 2.215 1.393 1.00 0.00 12 CYS A N 16
ATOM 16707 C CA . CYS A 1 12 ? -13.586 1.343 2.324 1.00 0.00 12 CYS A CA 16
ATOM 16708 C C . CYS A 1 12 ? -12.642 0.712 3.355 1.00 0.00 12 CYS A C 16
ATOM 16709 O O . CYS A 1 12 ? -11.461 0.490 3.084 1.00 0.00 12 CYS A O 16
ATOM 16717 N N . ASN A 1 13 ? -13.180 0.324 4.518 1.00 0.00 13 ASN A N 16
ATOM 16718 C CA . ASN A 1 13 ? -12.394 -0.349 5.558 1.00 0.00 13 ASN A CA 16
ATOM 16719 C C . ASN A 1 13 ? -12.071 -1.787 5.172 1.00 0.00 13 ASN A C 16
ATOM 16720 O O . ASN A 1 13 ? -10.926 -2.203 5.342 1.00 0.00 13 ASN A O 16
ATOM 16731 N N . HIS A 1 14 ? -13.027 -2.531 4.604 1.00 0.00 14 HIS A N 16
ATOM 16732 C CA . HIS A 1 14 ? -12.763 -3.868 4.073 1.00 0.00 14 HIS A CA 16
ATOM 16733 C C . HIS A 1 14 ? -11.701 -3.792 2.988 1.00 0.00 14 HIS A C 16
ATOM 16734 O O . HIS A 1 14 ? -10.840 -4.666 2.908 1.00 0.00 14 HIS A O 16
ATOM 16748 N N . CYS A 1 15 ? -11.700 -2.710 2.206 1.00 0.00 15 CYS A N 16
ATOM 16749 C CA . CYS A 1 15 ? -10.636 -2.494 1.262 1.00 0.00 15 CYS A CA 16
ATOM 16750 C C . CYS A 1 15 ? -9.275 -2.447 1.981 1.00 0.00 15 CYS A C 16
ATOM 16751 O O . CYS A 1 15 ? -8.318 -3.038 1.480 1.00 0.00 15 CYS A O 16
ATOM 16759 N N . LYS A 1 16 ? -9.120 -1.753 3.121 1.00 0.00 16 LYS A N 16
ATOM 16760 C CA . LYS A 1 16 ? -7.809 -1.581 3.786 1.00 0.00 16 LYS A CA 16
ATOM 16761 C C . LYS A 1 16 ? -7.171 -2.933 4.123 1.00 0.00 16 LYS A C 16
ATOM 16762 O O . LYS A 1 16 ? -5.950 -3.097 4.014 1.00 0.00 16 LYS A O 16
ATOM 16781 N N . MET A 1 17 ? -7.990 -3.930 4.460 1.00 0.00 17 MET A N 16
ATOM 16782 C CA . MET A 1 17 ? -7.546 -5.303 4.672 1.00 0.00 17 MET A CA 16
ATOM 16783 C C . MET A 1 17 ? -6.817 -5.851 3.439 1.00 0.00 17 MET A C 16
ATOM 16784 O O . MET A 1 17 ? -5.787 -6.507 3.592 1.00 0.00 17 MET A O 16
ATOM 16798 N N . ARG A 1 18 ? -7.298 -5.545 2.225 1.00 0.00 18 ARG A N 16
ATOM 16799 C CA . ARG A 1 18 ? -6.790 -6.086 0.961 1.00 0.00 18 ARG A CA 16
ATOM 16800 C C . ARG A 1 18 ? -5.313 -5.781 0.793 1.00 0.00 18 ARG A C 16
ATOM 16801 O O . ARG A 1 18 ? -4.573 -6.643 0.317 1.00 0.00 18 ARG A O 16
ATOM 16822 N N . ILE A 1 19 ? -4.890 -4.568 1.164 1.00 0.00 19 ILE A N 16
ATOM 16823 C CA . ILE A 1 19 ? -3.496 -4.185 1.087 1.00 0.00 19 ILE A CA 16
ATOM 16824 C C . ILE A 1 19 ? -2.782 -4.944 2.185 1.00 0.00 19 ILE A C 16
ATOM 16825 O O . ILE A 1 19 ? -1.942 -5.781 1.881 1.00 0.00 19 ILE A O 16
ATOM 16841 N N . SER A 1 20 ? -3.117 -4.665 3.446 1.00 0.00 20 SER A N 16
ATOM 16842 C CA . SER A 1 20 ? -2.335 -5.109 4.580 1.00 0.00 20 SER A CA 16
ATOM 16843 C C . SER A 1 20 ? -2.057 -6.607 4.555 1.00 0.00 20 SER A C 16
ATOM 16844 O O . SER A 1 20 ? -0.927 -7.035 4.753 1.00 0.00 20 SER A O 16
ATOM 16852 N N . LYS A 1 21 ? -3.085 -7.405 4.265 1.00 0.00 21 LYS A N 16
ATOM 16853 C CA . LYS A 1 21 ? -2.962 -8.847 4.192 1.00 0.00 21 LYS A CA 16
ATOM 16854 C C . LYS A 1 21 ? -1.855 -9.217 3.195 1.00 0.00 21 LYS A C 16
ATOM 16855 O O . LYS A 1 21 ? -0.902 -9.903 3.550 1.00 0.00 21 LYS A O 16
ATOM 16874 N N . ALA A 1 22 ? -1.961 -8.717 1.961 1.00 0.00 22 ALA A N 16
ATOM 16875 C CA . ALA A 1 22 ? -0.982 -8.931 0.904 1.00 0.00 22 ALA A CA 16
ATOM 16876 C C . ALA A 1 22 ? 0.400 -8.378 1.266 1.00 0.00 22 ALA A C 16
ATOM 16877 O O . ALA A 1 22 ? 1.400 -8.950 0.846 1.00 0.00 22 ALA A O 16
ATOM 16884 N N . LEU A 1 23 ? 0.490 -7.271 2.010 1.00 0.00 23 LEU A N 16
ATOM 16885 C CA . LEU A 1 23 ? 1.750 -6.636 2.377 1.00 0.00 23 LEU A CA 16
ATOM 16886 C C . LEU A 1 23 ? 2.501 -7.506 3.377 1.00 0.00 23 LEU A C 16
ATOM 16887 O O . LEU A 1 23 ? 3.689 -7.773 3.198 1.00 0.00 23 LEU A O 16
ATOM 16903 N N . GLU A 1 24 ? 1.829 -7.891 4.463 1.00 0.00 24 GLU A N 16
ATOM 16904 C CA . GLU A 1 24 ? 2.428 -8.702 5.515 1.00 0.00 24 GLU A CA 16
ATOM 16905 C C . GLU A 1 24 ? 3.007 -10.000 4.934 1.00 0.00 24 GLU A C 16
ATOM 16906 O O . GLU A 1 24 ? 4.073 -10.444 5.356 1.00 0.00 24 GLU A O 16
ATOM 16918 N N . GLU A 1 25 ? 2.359 -10.575 3.919 1.00 0.00 25 GLU A N 16
ATOM 16919 C CA . GLU A 1 25 ? 2.794 -11.780 3.239 1.00 0.00 25 GLU A CA 16
ATOM 16920 C C . GLU A 1 25 ? 3.957 -11.454 2.287 1.00 0.00 25 GLU A C 16
ATOM 16921 O O . GLU A 1 25 ? 4.949 -12.183 2.246 1.00 0.00 25 GLU A O 16
ATOM 16933 N N . LEU A 1 26 ? 3.900 -10.310 1.595 1.00 0.00 26 LEU A N 16
ATOM 16934 C CA . LEU A 1 26 ? 4.911 -9.792 0.683 1.00 0.00 26 LEU A CA 16
ATOM 16935 C C . LEU A 1 26 ? 6.242 -9.491 1.386 1.00 0.00 26 LEU A C 16
ATOM 16936 O O . LEU A 1 26 ? 7.266 -9.318 0.725 1.00 0.00 26 LEU A O 16
ATOM 16952 N N . GLY A 1 27 ? 6.263 -9.419 2.717 1.00 0.00 27 GLY A N 16
ATOM 16953 C CA . GLY A 1 27 ? 7.484 -9.198 3.476 1.00 0.00 27 GLY A CA 16
ATOM 16954 C C . GLY A 1 27 ? 7.580 -7.810 4.080 1.00 0.00 27 GLY A C 16
ATOM 16955 O O . GLY A 1 27 ? 8.659 -7.477 4.577 1.00 0.00 27 GLY A O 16
ATOM 16959 N N . VAL A 1 28 ? 6.506 -7.013 4.068 1.00 0.00 28 VAL A N 16
ATOM 16960 C CA . VAL A 1 28 ? 6.363 -5.905 5.005 1.00 0.00 28 VAL A CA 16
ATOM 16961 C C . VAL A 1 28 ? 6.483 -6.373 6.447 1.00 0.00 28 VAL A C 16
ATOM 16962 O O . VAL A 1 28 ? 5.996 -7.436 6.821 1.00 0.00 28 VAL A O 16
ATOM 16975 N N . LYS A 1 29 ? 7.046 -5.491 7.268 1.00 0.00 29 LYS A N 16
ATOM 16976 C CA . LYS A 1 29 ? 6.910 -5.486 8.717 1.00 0.00 29 LYS A CA 16
ATOM 16977 C C . LYS A 1 29 ? 6.388 -4.145 9.234 1.00 0.00 29 LYS A C 16
ATOM 16978 O O . LYS A 1 29 ? 5.925 -4.101 10.372 1.00 0.00 29 LYS A O 16
ATOM 16997 N N . ASN A 1 30 ? 6.382 -3.074 8.426 1.00 0.00 30 ASN A N 16
ATOM 16998 C CA . ASN A 1 30 ? 5.932 -1.758 8.818 1.00 0.00 30 ASN A CA 16
ATOM 16999 C C . ASN A 1 30 ? 5.321 -1.052 7.630 1.00 0.00 30 ASN A C 16
ATOM 17000 O O . ASN A 1 30 ? 5.843 -1.110 6.510 1.00 0.00 30 ASN A O 16
ATOM 17011 N N . TYR A 1 31 ? 4.185 -0.426 7.894 1.00 0.00 31 TYR A N 16
ATOM 17012 C CA . TYR A 1 31 ? 3.254 0.120 6.941 1.00 0.00 31 TYR A CA 16
ATOM 17013 C C . TYR A 1 31 ? 2.251 0.979 7.692 1.00 0.00 31 TYR A C 16
ATOM 17014 O O . TYR A 1 31 ? 1.976 0.759 8.876 1.00 0.00 31 TYR A O 16
ATOM 17032 N N . GLU A 1 32 ? 1.686 1.929 6.967 1.00 0.00 32 GLU A N 16
ATOM 17033 C CA . GLU A 1 32 ? 0.683 2.862 7.467 1.00 0.00 32 GLU A CA 16
ATOM 17034 C C . GLU A 1 32 ? -0.367 3.102 6.393 1.00 0.00 32 GLU A C 16
ATOM 17035 O O . GLU A 1 32 ? -0.147 3.900 5.477 1.00 0.00 32 GLU A O 16
ATOM 17047 N N . VAL A 1 33 ? -1.514 2.441 6.496 1.00 0.00 33 VAL A N 16
ATOM 17048 C CA . VAL A 1 33 ? -2.657 2.668 5.622 1.00 0.00 33 VAL A CA 16
ATOM 17049 C C . VAL A 1 33 ? -3.691 3.551 6.313 1.00 0.00 33 VAL A C 16
ATOM 17050 O O . VAL A 1 33 ? -3.964 3.395 7.506 1.00 0.00 33 VAL A O 16
ATOM 17063 N N . SER A 1 34 ? -4.330 4.432 5.538 1.00 0.00 34 SER A N 16
ATOM 17064 C CA . SER A 1 34 ? -5.420 5.299 5.945 1.00 0.00 34 SER A CA 16
ATOM 17065 C C . SER A 1 34 ? -6.568 5.156 4.947 1.00 0.00 34 SER A C 16
ATOM 17066 O O . SER A 1 34 ? -6.336 5.172 3.736 1.00 0.00 34 SER A O 16
ATOM 17074 N N . VAL A 1 35 ? -7.786 5.008 5.473 1.00 0.00 35 VAL A N 16
ATOM 17075 C CA . VAL A 1 35 ? -9.030 4.982 4.719 1.00 0.00 35 VAL A CA 16
ATOM 17076 C C . VAL A 1 35 ? -9.481 6.415 4.423 1.00 0.00 35 VAL A C 16
ATOM 17077 O O . VAL A 1 35 ? -10.004 6.676 3.338 1.00 0.00 35 VAL A O 16
ATOM 17090 N N . GLU A 1 36 ? -9.256 7.362 5.344 1.00 0.00 36 GLU A N 16
ATOM 17091 C CA . GLU A 1 36 ? -9.576 8.753 5.056 1.00 0.00 36 GLU A CA 16
ATOM 17092 C C . GLU A 1 36 ? -8.633 9.272 3.972 1.00 0.00 36 GLU A C 16
ATOM 17093 O O . GLU A 1 36 ? -9.105 9.806 2.972 1.00 0.00 36 GLU A O 16
ATOM 17105 N N . GLU A 1 37 ? -7.322 9.061 4.120 1.00 0.00 37 GLU A N 16
ATOM 17106 C CA . GLU A 1 37 ? -6.346 9.676 3.212 1.00 0.00 37 GLU A CA 16
ATOM 17107 C C . GLU A 1 37 ? -6.208 8.879 1.909 1.00 0.00 37 GLU A C 16
ATOM 17108 O O . GLU A 1 37 ? -5.643 9.398 0.946 1.00 0.00 37 GLU A O 16
ATOM 17120 N N . LYS A 1 38 ? -6.767 7.662 1.829 1.00 0.00 38 LYS A N 16
ATOM 17121 C CA . LYS A 1 38 ? -6.636 6.743 0.693 1.00 0.00 38 LYS A CA 16
ATOM 17122 C C . LYS A 1 38 ? -5.172 6.559 0.294 1.00 0.00 38 LYS A C 16
ATOM 17123 O O . LYS A 1 38 ? -4.764 6.781 -0.849 1.00 0.00 38 LYS A O 16
ATOM 17142 N N . LYS A 1 39 ? -4.344 6.190 1.271 1.00 0.00 39 LYS A N 16
ATOM 17143 C CA . LYS A 1 39 ? -2.899 6.198 1.096 1.00 0.00 39 LYS A CA 16
ATOM 17144 C C . LYS A 1 39 ? -2.277 5.095 1.933 1.00 0.00 39 LYS A C 16
ATOM 17145 O O . LYS A 1 39 ? -2.763 4.814 3.035 1.00 0.00 39 LYS A O 16
ATOM 17164 N N . VAL A 1 40 ? -1.245 4.450 1.399 1.00 0.00 40 VAL A N 16
ATOM 17165 C CA . VAL A 1 40 ? -0.532 3.299 1.952 1.00 0.00 40 VAL A CA 16
ATOM 17166 C C . VAL A 1 40 ? 0.915 3.724 2.024 1.00 0.00 40 VAL A C 16
ATOM 17167 O O . VAL A 1 40 ? 1.535 3.908 0.982 1.00 0.00 40 VAL A O 16
ATOM 17180 N N . VAL A 1 41 ? 1.470 3.862 3.223 1.00 0.00 41 VAL A N 16
ATOM 17181 C CA . VAL A 1 41 ? 2.914 3.831 3.343 1.00 0.00 41 VAL A CA 16
ATOM 17182 C C . VAL A 1 41 ? 3.305 2.361 3.481 1.00 0.00 41 VAL A C 16
ATOM 17183 O O . VAL A 1 41 ? 2.577 1.580 4.101 1.00 0.00 41 VAL A O 16
ATOM 17196 N N . VAL A 1 42 ? 4.444 1.983 2.920 1.00 0.00 42 VAL A N 16
ATOM 17197 C CA . VAL A 1 42 ? 5.152 0.737 3.162 1.00 0.00 42 VAL A CA 16
ATOM 17198 C C . VAL A 1 42 ? 6.573 1.131 3.530 1.00 0.00 42 VAL A C 16
ATOM 17199 O O . VAL A 1 42 ? 7.130 1.994 2.857 1.00 0.00 42 VAL A O 16
ATOM 17212 N N . GLU A 1 43 ? 7.144 0.530 4.572 1.00 0.00 43 GLU A N 16
ATOM 17213 C CA . GLU A 1 43 ? 8.509 0.759 5.034 1.00 0.00 43 GLU A CA 16
ATOM 17214 C C . GLU A 1 43 ? 9.360 -0.464 4.664 1.00 0.00 43 GLU A C 16
ATOM 17215 O O . GLU A 1 43 ? 9.636 -1.317 5.505 1.00 0.00 43 GLU A O 16
ATOM 17227 N N . THR A 1 44 ? 9.697 -0.621 3.388 1.00 0.00 44 THR A N 16
ATOM 17228 C CA . THR A 1 44 ? 10.449 -1.770 2.891 1.00 0.00 44 THR A CA 16
ATOM 17229 C C . THR A 1 44 ? 11.582 -1.280 1.969 1.00 0.00 44 THR A C 16
ATOM 17230 O O . THR A 1 44 ? 11.764 -0.075 1.760 1.00 0.00 44 THR A O 16
ATOM 17241 N N . GLU A 1 45 ? 12.370 -2.199 1.414 1.00 0.00 45 GLU A N 16
ATOM 17242 C CA . GLU A 1 45 ? 13.526 -1.900 0.569 1.00 0.00 45 GLU A CA 16
ATOM 17243 C C . GLU A 1 45 ? 13.308 -2.424 -0.863 1.00 0.00 45 GLU A C 16
ATOM 17244 O O . GLU A 1 45 ? 14.199 -2.325 -1.703 1.00 0.00 45 GLU A O 16
ATOM 17256 N N . ASN A 1 46 ? 12.119 -2.967 -1.172 1.00 0.00 46 ASN A N 16
ATOM 17257 C CA . ASN A 1 46 ? 11.798 -3.539 -2.482 1.00 0.00 46 ASN A CA 16
ATOM 17258 C C . ASN A 1 46 ? 10.446 -3.036 -2.985 1.00 0.00 46 ASN A C 16
ATOM 17259 O O . ASN A 1 46 ? 9.509 -3.815 -3.174 1.00 0.00 46 ASN A O 16
ATOM 17270 N N . LEU A 1 47 ? 10.345 -1.722 -3.210 1.00 0.00 47 LEU A N 16
ATOM 17271 C CA . LEU A 1 47 ? 9.119 -1.059 -3.656 1.00 0.00 47 LEU A CA 16
ATOM 17272 C C . LEU A 1 47 ? 8.531 -1.707 -4.908 1.00 0.00 47 LEU A C 16
ATOM 17273 O O . LEU A 1 47 ? 7.312 -1.836 -4.979 1.00 0.00 47 LEU A O 16
ATOM 17289 N N . ASP A 1 48 ? 9.360 -2.136 -5.864 1.00 0.00 48 ASP A N 16
ATOM 17290 C CA . ASP A 1 48 ? 8.885 -2.713 -7.128 1.00 0.00 48 ASP A CA 16
ATOM 17291 C C . ASP A 1 48 ? 7.923 -3.880 -6.881 1.00 0.00 48 ASP A C 16
ATOM 17292 O O . ASP A 1 48 ? 6.853 -3.952 -7.492 1.00 0.00 48 ASP A O 16
ATOM 17301 N N . SER A 1 49 ? 8.267 -4.735 -5.914 1.00 0.00 49 SER A N 16
ATOM 17302 C CA . SER A 1 49 ? 7.468 -5.871 -5.505 1.00 0.00 49 SER A CA 16
ATOM 17303 C C . SER A 1 49 ? 6.124 -5.425 -4.909 1.00 0.00 49 SER A C 16
ATOM 17304 O O . SER A 1 49 ? 5.096 -6.058 -5.158 1.00 0.00 49 SER A O 16
ATOM 17312 N N . VAL A 1 50 ? 6.107 -4.324 -4.148 1.00 0.00 50 VAL A N 16
ATOM 17313 C CA . VAL A 1 50 ? 4.882 -3.739 -3.613 1.00 0.00 50 VAL A CA 16
ATOM 17314 C C . VAL A 1 50 ? 4.018 -3.224 -4.760 1.00 0.00 50 VAL A C 16
ATOM 17315 O O . VAL A 1 50 ? 2.831 -3.532 -4.802 1.00 0.00 50 VAL A O 16
ATOM 17328 N N . LEU A 1 51 ? 4.577 -2.431 -5.675 1.00 0.00 51 LEU A N 16
ATOM 17329 C CA . LEU A 1 51 ? 3.797 -1.809 -6.739 1.00 0.00 51 LEU A CA 16
ATOM 17330 C C . LEU A 1 51 ? 3.132 -2.871 -7.610 1.00 0.00 51 LEU A C 16
ATOM 17331 O O . LEU A 1 51 ? 1.964 -2.698 -7.964 1.00 0.00 51 LEU A O 16
ATOM 17347 N N . LYS A 1 52 ? 3.829 -3.985 -7.876 1.00 0.00 52 LYS A N 16
ATOM 17348 C CA . LYS A 1 52 ? 3.257 -5.114 -8.598 1.00 0.00 52 LYS A CA 16
ATOM 17349 C C . LYS A 1 52 ? 2.195 -5.774 -7.736 1.00 0.00 52 LYS A C 16
ATOM 17350 O O . LYS A 1 52 ? 1.111 -6.044 -8.232 1.00 0.00 52 LYS A O 16
ATOM 17369 N N . LYS A 1 53 ? 2.472 -6.043 -6.451 1.00 0.00 53 LYS A N 16
ATOM 17370 C CA . LYS A 1 53 ? 1.491 -6.678 -5.578 1.00 0.00 53 LYS A CA 16
ATOM 17371 C C . LYS A 1 53 ? 0.194 -5.876 -5.563 1.00 0.00 53 LYS A C 16
ATOM 17372 O O . LYS A 1 53 ? -0.870 -6.483 -5.540 1.00 0.00 53 LYS A O 16
ATOM 17391 N N . LEU A 1 54 ? 0.263 -4.545 -5.549 1.00 0.00 54 LEU A N 16
ATOM 17392 C CA . LEU A 1 54 ? -0.917 -3.700 -5.502 1.00 0.00 54 LEU A CA 16
ATOM 17393 C C . LEU A 1 54 ? -1.790 -3.894 -6.743 1.00 0.00 54 LEU A C 16
ATOM 17394 O O . LEU A 1 54 ? -2.985 -4.161 -6.607 1.00 0.00 54 LEU A O 16
ATOM 17410 N N . GLU A 1 55 ? -1.219 -3.822 -7.945 1.00 0.00 55 GLU A N 16
ATOM 17411 C CA . GLU A 1 55 ? -1.988 -4.066 -9.166 1.00 0.00 55 GLU A CA 16
ATOM 17412 C C . GLU A 1 55 ? -2.500 -5.523 -9.198 1.00 0.00 55 GLU A C 16
ATOM 17413 O O . GLU A 1 55 ? -3.652 -5.755 -9.582 1.00 0.00 55 GLU A O 16
ATOM 17425 N N . GLU A 1 56 ? -1.727 -6.488 -8.680 1.00 0.00 56 GLU A N 16
ATOM 17426 C CA . GLU A 1 56 ? -2.090 -7.908 -8.555 1.00 0.00 56 GLU A CA 16
ATOM 17427 C C . GLU A 1 56 ? -3.239 -8.185 -7.573 1.00 0.00 56 GLU A C 16
ATOM 17428 O O . GLU A 1 56 ? -3.806 -9.281 -7.591 1.00 0.00 56 GLU A O 16
ATOM 17440 N N . ILE A 1 57 ? -3.594 -7.235 -6.698 1.00 0.00 57 ILE A N 16
ATOM 17441 C CA . ILE A 1 57 ? -4.720 -7.394 -5.778 1.00 0.00 57 ILE A CA 16
ATOM 17442 C C . ILE A 1 57 ? -5.956 -6.630 -6.242 1.00 0.00 57 ILE A C 16
ATOM 17443 O O . ILE A 1 57 ? -6.909 -6.618 -5.465 1.00 0.00 57 ILE A O 16
ATOM 17459 N N . ASP A 1 58 ? -5.978 -6.073 -7.466 1.00 0.00 58 ASP A N 16
ATOM 17460 C CA . ASP A 1 58 ? -7.008 -5.176 -8.029 1.00 0.00 58 ASP A CA 16
ATOM 17461 C C . ASP A 1 58 ? -6.921 -3.728 -7.513 1.00 0.00 58 ASP A C 16
ATOM 17462 O O . ASP A 1 58 ? -7.942 -3.037 -7.477 1.00 0.00 58 ASP A O 16
ATOM 17471 N N . TYR A 1 59 ? -5.752 -3.258 -7.052 1.00 0.00 59 TYR A N 16
ATOM 17472 C CA . TYR A 1 59 ? -5.618 -1.946 -6.410 1.00 0.00 59 TYR A CA 16
ATOM 17473 C C . TYR A 1 59 ? -4.532 -1.112 -7.110 1.00 0.00 59 TYR A C 16
ATOM 17474 O O . TYR A 1 59 ? -3.431 -0.985 -6.570 1.00 0.00 59 TYR A O 16
ATOM 17492 N N . PRO A 1 60 ? -4.806 -0.545 -8.295 1.00 0.00 60 PRO A N 16
ATOM 17493 C CA . PRO A 1 60 ? -3.839 0.253 -9.040 1.00 0.00 60 PRO A CA 16
ATOM 17494 C C . PRO A 1 60 ? -3.433 1.512 -8.258 1.00 0.00 60 PRO A C 16
ATOM 17495 O O . PRO A 1 60 ? -4.280 2.351 -7.928 1.00 0.00 60 PRO A O 16
ATOM 17506 N N . VAL A 1 61 ? -2.137 1.637 -7.951 1.00 0.00 61 VAL A N 16
ATOM 17507 C CA . VAL A 1 61 ? -1.560 2.851 -7.384 1.00 0.00 61 VAL A CA 16
ATOM 17508 C C . VAL A 1 61 ? -1.502 3.912 -8.493 1.00 0.00 61 VAL A C 16
ATOM 17509 O O . VAL A 1 61 ? -0.955 3.640 -9.561 1.00 0.00 61 VAL A O 16
ATOM 17522 N N . GLU A 1 62 ? -2.013 5.124 -8.253 1.00 0.00 62 GLU A N 16
ATOM 17523 C CA . GLU A 1 62 ? -1.898 6.231 -9.205 1.00 0.00 62 GLU A CA 16
ATOM 17524 C C . GLU A 1 62 ? -0.434 6.705 -9.242 1.00 0.00 62 GLU A C 16
ATOM 17525 O O . GLU A 1 62 ? 0.220 6.650 -10.284 1.00 0.00 62 GLU A O 16
ATOM 17537 N N . SER A 1 63 ? 0.125 7.132 -8.104 1.00 0.00 63 SER A N 16
ATOM 17538 C CA . SER A 1 63 ? 1.553 7.401 -7.959 1.00 0.00 63 SER A CA 16
ATOM 17539 C C . SER A 1 63 ? 1.983 7.151 -6.518 1.00 0.00 63 SER A C 16
ATOM 17540 O O . SER A 1 63 ? 1.154 6.908 -5.644 1.00 0.00 63 SER A O 16
ATOM 17548 N N . TYR A 1 64 ? 3.288 7.221 -6.284 1.00 0.00 64 TYR A N 16
ATOM 17549 C CA . TYR A 1 64 ? 3.958 7.034 -5.007 1.00 0.00 64 TYR A CA 16
ATOM 17550 C C . TYR A 1 64 ? 4.765 8.301 -4.684 1.00 0.00 64 TYR A C 16
ATOM 17551 O O . TYR A 1 64 ? 4.642 9.301 -5.390 1.00 0.00 64 TYR A O 16
ATOM 17569 N N . GLN A 1 65 ? 5.532 8.304 -3.593 1.00 0.00 65 GLN A N 16
ATOM 17570 C CA . GLN A 1 65 ? 6.506 9.315 -3.195 1.00 0.00 65 GLN A CA 16
ATOM 17571 C C . GLN A 1 65 ? 7.499 8.613 -2.264 1.00 0.00 65 GLN A C 16
ATOM 17572 O O . GLN A 1 65 ? 7.156 7.573 -1.705 1.00 0.00 65 GLN A O 16
ATOM 17586 N N . GLU A 1 66 ? 8.677 9.188 -2.048 1.00 0.00 66 GLU A N 16
ATOM 17587 C CA . GLU A 1 66 ? 9.728 8.753 -1.133 1.00 0.00 66 GLU A CA 16
ATOM 17588 C C . GLU A 1 66 ? 9.670 9.527 0.190 1.00 0.00 66 GLU A C 16
ATOM 17589 O O . GLU A 1 66 ? 9.436 10.741 0.178 1.00 0.00 66 GLU A O 16
ATOM 17601 N N . VAL A 1 67 ? 9.884 8.852 1.325 1.00 0.00 67 VAL A N 16
ATOM 17602 C CA . VAL A 1 67 ? 9.812 9.384 2.693 1.00 0.00 67 VAL A CA 16
ATOM 17603 C C . VAL A 1 67 ? 10.675 8.527 3.628 1.00 0.00 67 VAL A C 16
ATOM 17604 O O . VAL A 1 67 ? 11.327 7.569 3.142 1.00 0.00 67 VAL A O 16
ATOM 17617 N N . MET A 1 1 ? 13.721 2.066 2.565 1.00 0.00 1 MET A N 17
ATOM 17618 C CA . MET A 1 1 ? 13.156 3.417 2.743 1.00 0.00 1 MET A CA 17
ATOM 17619 C C . MET A 1 1 ? 11.664 3.248 2.995 1.00 0.00 1 MET A C 17
ATOM 17620 O O . MET A 1 1 ? 11.215 2.114 3.156 1.00 0.00 1 MET A O 17
ATOM 17634 N N . ARG A 1 2 ? 10.871 4.322 3.059 1.00 0.00 2 ARG A N 17
ATOM 17635 C CA . ARG A 1 2 ? 9.418 4.196 3.073 1.00 0.00 2 ARG A CA 17
ATOM 17636 C C . ARG A 1 2 ? 8.849 4.993 1.906 1.00 0.00 2 ARG A C 17
ATOM 17637 O O . ARG A 1 2 ? 9.522 5.905 1.422 1.00 0.00 2 ARG A O 17
ATOM 17658 N N . TYR A 1 3 ? 7.645 4.639 1.448 1.00 0.00 3 TYR A N 17
ATOM 17659 C CA . TYR A 1 3 ? 7.034 5.261 0.275 1.00 0.00 3 TYR A CA 17
ATOM 17660 C C . TYR A 1 3 ? 5.537 5.388 0.494 1.00 0.00 3 TYR A C 17
ATOM 17661 O O . TYR A 1 3 ? 4.865 4.387 0.771 1.00 0.00 3 TYR A O 17
ATOM 17679 N N . VAL A 1 4 ? 5.018 6.606 0.362 1.00 0.00 4 VAL A N 17
ATOM 17680 C CA . VAL A 1 4 ? 3.613 6.924 0.492 1.00 0.00 4 VAL A CA 17
ATOM 17681 C C . VAL A 1 4 ? 2.945 6.823 -0.884 1.00 0.00 4 VAL A C 17
ATOM 17682 O O . VAL A 1 4 ? 3.170 7.651 -1.766 1.00 0.00 4 VAL A O 17
ATOM 17695 N N . LEU A 1 5 ? 2.155 5.773 -1.092 1.00 0.00 5 LEU A N 17
ATOM 17696 C CA . LEU A 1 5 ? 1.407 5.491 -2.329 1.00 0.00 5 LEU A CA 17
ATOM 17697 C C . LEU A 1 5 ? 0.155 6.369 -2.376 1.00 0.00 5 LEU A C 17
ATOM 17698 O O . LEU A 1 5 ? -0.260 6.902 -1.342 1.00 0.00 5 LEU A O 17
ATOM 17714 N N . TYR A 1 6 ? -0.476 6.492 -3.544 1.00 0.00 6 TYR A N 17
ATOM 17715 C CA . TYR A 1 6 ? -1.759 7.156 -3.735 1.00 0.00 6 TYR A CA 17
ATOM 17716 C C . TYR A 1 6 ? -2.679 6.215 -4.499 1.00 0.00 6 TYR A C 17
ATOM 17717 O O . TYR A 1 6 ? -2.626 6.144 -5.712 1.00 0.00 6 TYR A O 17
ATOM 17735 N N . VAL A 1 7 ? -3.473 5.455 -3.782 1.00 0.00 7 VAL A N 17
ATOM 17736 C CA . VAL A 1 7 ? -4.475 4.425 -4.100 1.00 0.00 7 VAL A CA 17
ATOM 17737 C C . VAL A 1 7 ? -5.874 4.914 -3.739 1.00 0.00 7 VAL A C 17
ATOM 17738 O O . VAL A 1 7 ? -6.348 4.657 -2.637 1.00 0.00 7 VAL A O 17
ATOM 17751 N N . PRO A 1 8 ? -6.574 5.655 -4.602 1.00 0.00 8 PRO A N 17
ATOM 17752 C CA . PRO A 1 8 ? -7.915 6.125 -4.279 1.00 0.00 8 PRO A CA 17
ATOM 17753 C C . PRO A 1 8 ? -8.948 5.005 -4.054 1.00 0.00 8 PRO A C 17
ATOM 17754 O O . PRO A 1 8 ? -9.997 5.288 -3.464 1.00 0.00 8 PRO A O 17
ATOM 17765 N N . ASP A 1 9 ? -8.638 3.756 -4.438 1.00 0.00 9 ASP A N 17
ATOM 17766 C CA . ASP A 1 9 ? -9.523 2.600 -4.261 1.00 0.00 9 ASP A CA 17
ATOM 17767 C C . ASP A 1 9 ? -9.549 2.104 -2.820 1.00 0.00 9 ASP A C 17
ATOM 17768 O O . ASP A 1 9 ? -10.390 1.280 -2.458 1.00 0.00 9 ASP A O 17
ATOM 17777 N N . ILE A 1 10 ? -8.676 2.615 -1.948 1.00 0.00 10 ILE A N 17
ATOM 17778 C CA . ILE A 1 10 ? -8.759 2.341 -0.515 1.00 0.00 10 ILE A CA 17
ATOM 17779 C C . ILE A 1 10 ? -9.804 3.274 0.125 1.00 0.00 10 ILE A C 17
ATOM 17780 O O . ILE A 1 10 ? -9.660 3.660 1.282 1.00 0.00 10 ILE A O 17
ATOM 17796 N N . SER A 1 11 ? -10.854 3.659 -0.610 1.00 0.00 11 SER A N 17
ATOM 17797 C CA . SER A 1 11 ? -11.885 4.558 -0.108 1.00 0.00 11 SER A CA 17
ATOM 17798 C C . SER A 1 11 ? -12.634 3.972 1.094 1.00 0.00 11 SER A C 17
ATOM 17799 O O . SER A 1 11 ? -13.231 4.721 1.865 1.00 0.00 11 SER A O 17
ATOM 17807 N N . CYS A 1 12 ? -12.637 2.641 1.235 1.00 0.00 12 CYS A N 17
ATOM 17808 C CA . CYS A 1 12 ? -13.496 1.911 2.156 1.00 0.00 12 CYS A CA 17
ATOM 17809 C C . CYS A 1 12 ? -12.661 1.081 3.136 1.00 0.00 12 CYS A C 17
ATOM 17810 O O . CYS A 1 12 ? -11.533 0.670 2.861 1.00 0.00 12 CYS A O 17
ATOM 17818 N N . ASN A 1 13 ? -13.244 0.763 4.288 1.00 0.00 13 ASN A N 17
ATOM 17819 C CA . ASN A 1 13 ? -12.571 0.054 5.380 1.00 0.00 13 ASN A CA 17
ATOM 17820 C C . ASN A 1 13 ? -12.256 -1.412 5.067 1.00 0.00 13 ASN A C 17
ATOM 17821 O O . ASN A 1 13 ? -11.246 -1.929 5.550 1.00 0.00 13 ASN A O 17
ATOM 17832 N N . HIS A 1 14 ? -13.070 -2.085 4.248 1.00 0.00 14 HIS A N 17
ATOM 17833 C CA . HIS A 1 14 ? -12.740 -3.411 3.741 1.00 0.00 14 HIS A CA 17
ATOM 17834 C C . HIS A 1 14 ? -11.555 -3.318 2.789 1.00 0.00 14 HIS A C 17
ATOM 17835 O O . HIS A 1 14 ? -10.688 -4.194 2.821 1.00 0.00 14 HIS A O 17
ATOM 17849 N N . CYS A 1 15 ? -11.480 -2.239 2.000 1.00 0.00 15 CYS A N 17
ATOM 17850 C CA . CYS A 1 15 ? -10.410 -2.044 1.044 1.00 0.00 15 CYS A CA 17
ATOM 17851 C C . CYS A 1 15 ? -9.052 -2.139 1.726 1.00 0.00 15 CYS A C 17
ATOM 17852 O O . CYS A 1 15 ? -8.150 -2.776 1.200 1.00 0.00 15 CYS A O 17
ATOM 17860 N N . LYS A 1 16 ? -8.905 -1.571 2.928 1.00 0.00 16 LYS A N 17
ATOM 17861 C CA . LYS A 1 16 ? -7.672 -1.678 3.706 1.00 0.00 16 LYS A CA 17
ATOM 17862 C C . LYS A 1 16 ? -7.178 -3.113 3.823 1.00 0.00 16 LYS A C 17
ATOM 17863 O O . LYS A 1 16 ? -6.015 -3.352 3.509 1.00 0.00 16 LYS A O 17
ATOM 17882 N N . MET A 1 17 ? -8.021 -4.066 4.231 1.00 0.00 17 MET A N 17
ATOM 17883 C CA . MET A 1 17 ? -7.576 -5.449 4.396 1.00 0.00 17 MET A CA 17
ATOM 17884 C C . MET A 1 17 ? -7.074 -6.065 3.089 1.00 0.00 17 MET A C 17
ATOM 17885 O O . MET A 1 17 ? -6.215 -6.940 3.158 1.00 0.00 17 MET A O 17
ATOM 17899 N N . ARG A 1 18 ? -7.537 -5.600 1.918 1.00 0.00 18 ARG A N 17
ATOM 17900 C CA . ARG A 1 18 ? -7.060 -6.074 0.618 1.00 0.00 18 ARG A CA 17
ATOM 17901 C C . ARG A 1 18 ? -5.550 -5.859 0.554 1.00 0.00 18 ARG A C 17
ATOM 17902 O O . ARG A 1 18 ? -4.790 -6.795 0.296 1.00 0.00 18 ARG A O 17
ATOM 17923 N N . ILE A 1 19 ? -5.132 -4.634 0.889 1.00 0.00 19 ILE A N 17
ATOM 17924 C CA . ILE A 1 19 ? -3.743 -4.236 1.017 1.00 0.00 19 ILE A CA 17
ATOM 17925 C C . ILE A 1 19 ? -3.099 -5.005 2.166 1.00 0.00 19 ILE A C 17
ATOM 17926 O O . ILE A 1 19 ? -2.161 -5.749 1.909 1.00 0.00 19 ILE A O 17
ATOM 17942 N N . SER A 1 20 ? -3.515 -4.826 3.427 1.00 0.00 20 SER A N 17
ATOM 17943 C CA . SER A 1 20 ? -2.711 -5.266 4.550 1.00 0.00 20 SER A CA 17
ATOM 17944 C C . SER A 1 20 ? -2.413 -6.751 4.522 1.00 0.00 20 SER A C 17
ATOM 17945 O O . SER A 1 20 ? -1.306 -7.143 4.880 1.00 0.00 20 SER A O 17
ATOM 17953 N N . LYS A 1 21 ? -3.380 -7.570 4.097 1.00 0.00 21 LYS A N 17
ATOM 17954 C CA . LYS A 1 21 ? -3.162 -9.000 3.981 1.00 0.00 21 LYS A CA 17
ATOM 17955 C C . LYS A 1 21 ? -1.963 -9.246 3.060 1.00 0.00 21 LYS A C 17
ATOM 17956 O O . LYS A 1 21 ? -1.014 -9.930 3.432 1.00 0.00 21 LYS A O 17
ATOM 17975 N N . ALA A 1 22 ? -2.011 -8.622 1.883 1.00 0.00 22 ALA A N 17
ATOM 17976 C CA . ALA A 1 22 ? -0.987 -8.652 0.854 1.00 0.00 22 ALA A CA 17
ATOM 17977 C C . ALA A 1 22 ? 0.325 -7.984 1.266 1.00 0.00 22 ALA A C 17
ATOM 17978 O O . ALA A 1 22 ? 1.307 -8.126 0.543 1.00 0.00 22 ALA A O 17
ATOM 17985 N N . LEU A 1 23 ? 0.380 -7.246 2.380 1.00 0.00 23 LEU A N 17
ATOM 17986 C CA . LEU A 1 23 ? 1.625 -6.682 2.876 1.00 0.00 23 LEU A CA 17
ATOM 17987 C C . LEU A 1 23 ? 2.247 -7.610 3.911 1.00 0.00 23 LEU A C 17
ATOM 17988 O O . LEU A 1 23 ? 3.452 -7.839 3.864 1.00 0.00 23 LEU A O 17
ATOM 18004 N N . GLU A 1 24 ? 1.455 -8.145 4.844 1.00 0.00 24 GLU A N 17
ATOM 18005 C CA . GLU A 1 24 ? 1.975 -9.049 5.867 1.00 0.00 24 GLU A CA 17
ATOM 18006 C C . GLU A 1 24 ? 2.582 -10.298 5.217 1.00 0.00 24 GLU A C 17
ATOM 18007 O O . GLU A 1 24 ? 3.641 -10.757 5.648 1.00 0.00 24 GLU A O 17
ATOM 18019 N N . GLU A 1 25 ? 1.977 -10.814 4.142 1.00 0.00 25 GLU A N 17
ATOM 18020 C CA . GLU A 1 25 ? 2.548 -11.946 3.410 1.00 0.00 25 GLU A CA 17
ATOM 18021 C C . GLU A 1 25 ? 3.830 -11.573 2.699 1.00 0.00 25 GLU A C 17
ATOM 18022 O O . GLU A 1 25 ? 4.776 -12.361 2.672 1.00 0.00 25 GLU A O 17
ATOM 18034 N N . LEU A 1 26 ? 3.866 -10.358 2.162 1.00 0.00 26 LEU A N 17
ATOM 18035 C CA . LEU A 1 26 ? 4.910 -9.861 1.296 1.00 0.00 26 LEU A CA 17
ATOM 18036 C C . LEU A 1 26 ? 6.251 -9.735 2.039 1.00 0.00 26 LEU A C 17
ATOM 18037 O O . LEU A 1 26 ? 7.291 -9.528 1.418 1.00 0.00 26 LEU A O 17
ATOM 18053 N N . GLY A 1 27 ? 6.244 -9.874 3.367 1.00 0.00 27 GLY A N 17
ATOM 18054 C CA . GLY A 1 27 ? 7.448 -9.830 4.177 1.00 0.00 27 GLY A CA 17
ATOM 18055 C C . GLY A 1 27 ? 7.864 -8.390 4.457 1.00 0.00 27 GLY A C 17
ATOM 18056 O O . GLY A 1 27 ? 9.054 -8.106 4.617 1.00 0.00 27 GLY A O 17
ATOM 18060 N N . VAL A 1 28 ? 6.893 -7.472 4.486 1.00 0.00 28 VAL A N 17
ATOM 18061 C CA . VAL A 1 28 ? 7.068 -6.129 5.019 1.00 0.00 28 VAL A CA 17
ATOM 18062 C C . VAL A 1 28 ? 7.397 -6.235 6.521 1.00 0.00 28 VAL A C 17
ATOM 18063 O O . VAL A 1 28 ? 7.152 -7.273 7.153 1.00 0.00 28 VAL A O 17
ATOM 18076 N N . LYS A 1 29 ? 7.886 -5.147 7.124 1.00 0.00 29 LYS A N 17
ATOM 18077 C CA . LYS A 1 29 ? 8.050 -5.069 8.577 1.00 0.00 29 LYS A CA 17
ATOM 18078 C C . LYS A 1 29 ? 7.624 -3.738 9.187 1.00 0.00 29 LYS A C 17
ATOM 18079 O O . LYS A 1 29 ? 7.618 -3.610 10.411 1.00 0.00 29 LYS A O 17
ATOM 18098 N N . ASN A 1 30 ? 7.255 -2.748 8.374 1.00 0.00 30 ASN A N 17
ATOM 18099 C CA . ASN A 1 30 ? 6.664 -1.501 8.835 1.00 0.00 30 ASN A CA 17
ATOM 18100 C C . ASN A 1 30 ? 5.747 -1.046 7.722 1.00 0.00 30 ASN A C 17
ATOM 18101 O O . ASN A 1 30 ? 6.210 -0.905 6.589 1.00 0.00 30 ASN A O 17
ATOM 18112 N N . TYR A 1 31 ? 4.462 -0.858 7.998 1.00 0.00 31 TYR A N 17
ATOM 18113 C CA . TYR A 1 31 ? 3.527 -0.320 7.026 1.00 0.00 31 TYR A CA 17
ATOM 18114 C C . TYR A 1 31 ? 2.293 0.200 7.743 1.00 0.00 31 TYR A C 17
ATOM 18115 O O . TYR A 1 31 ? 1.986 -0.209 8.866 1.00 0.00 31 TYR A O 17
ATOM 18133 N N . GLU A 1 32 ? 1.544 1.047 7.053 1.00 0.00 32 GLU A N 17
ATOM 18134 C CA . GLU A 1 32 ? 0.273 1.604 7.482 1.00 0.00 32 GLU A CA 17
ATOM 18135 C C . GLU A 1 32 ? -0.606 1.818 6.254 1.00 0.00 32 GLU A C 17
ATOM 18136 O O . GLU A 1 32 ? -0.106 2.084 5.164 1.00 0.00 32 GLU A O 17
ATOM 18148 N N . VAL A 1 33 ? -1.921 1.712 6.427 1.00 0.00 33 VAL A N 17
ATOM 18149 C CA . VAL A 1 33 ? -2.939 1.926 5.410 1.00 0.00 33 VAL A CA 17
ATOM 18150 C C . VAL A 1 33 ? -3.942 2.892 6.040 1.00 0.00 33 VAL A C 17
ATOM 18151 O O . VAL A 1 33 ? -4.427 2.641 7.146 1.00 0.00 33 VAL A O 17
ATOM 18164 N N . SER A 1 34 ? -4.250 3.995 5.367 1.00 0.00 34 SER A N 17
ATOM 18165 C CA . SER A 1 34 ? -5.034 5.095 5.898 1.00 0.00 34 SER A CA 17
ATOM 18166 C C . SER A 1 34 ? -6.225 5.284 4.963 1.00 0.00 34 SER A C 17
ATOM 18167 O O . SER A 1 34 ? -6.058 5.862 3.897 1.00 0.00 34 SER A O 17
ATOM 18175 N N . VAL A 1 35 ? -7.382 4.714 5.304 1.00 0.00 35 VAL A N 17
ATOM 18176 C CA . VAL A 1 35 ? -8.556 4.611 4.435 1.00 0.00 35 VAL A CA 17
ATOM 18177 C C . VAL A 1 35 ? -9.151 5.980 4.113 1.00 0.00 35 VAL A C 17
ATOM 18178 O O . VAL A 1 35 ? -9.427 6.261 2.950 1.00 0.00 35 VAL A O 17
ATOM 18191 N N . GLU A 1 36 ? -9.331 6.851 5.109 1.00 0.00 36 GLU A N 17
ATOM 18192 C CA . GLU A 1 36 ? -9.838 8.202 4.859 1.00 0.00 36 GLU A CA 17
ATOM 18193 C C . GLU A 1 36 ? -8.913 8.889 3.874 1.00 0.00 36 GLU A C 17
ATOM 18194 O O . GLU A 1 36 ? -9.342 9.402 2.839 1.00 0.00 36 GLU A O 17
ATOM 18206 N N . GLU A 1 37 ? -7.621 8.810 4.177 1.00 0.00 37 GLU A N 17
ATOM 18207 C CA . GLU A 1 37 ? -6.595 9.413 3.363 1.00 0.00 37 GLU A CA 17
ATOM 18208 C C . GLU A 1 37 ? -6.351 8.671 2.048 1.00 0.00 37 GLU A C 17
ATOM 18209 O O . GLU A 1 37 ? -5.647 9.204 1.187 1.00 0.00 37 GLU A O 17
ATOM 18221 N N . LYS A 1 38 ? -6.904 7.464 1.880 1.00 0.00 38 LYS A N 17
ATOM 18222 C CA . LYS A 1 38 ? -6.640 6.494 0.821 1.00 0.00 38 LYS A CA 17
ATOM 18223 C C . LYS A 1 38 ? -5.181 6.046 0.719 1.00 0.00 38 LYS A C 17
ATOM 18224 O O . LYS A 1 38 ? -4.904 5.182 -0.105 1.00 0.00 38 LYS A O 17
ATOM 18243 N N . LYS A 1 39 ? -4.227 6.591 1.465 1.00 0.00 39 LYS A N 17
ATOM 18244 C CA . LYS A 1 39 ? -2.804 6.363 1.241 1.00 0.00 39 LYS A CA 17
ATOM 18245 C C . LYS A 1 39 ? -2.374 5.081 1.943 1.00 0.00 39 LYS A C 17
ATOM 18246 O O . LYS A 1 39 ? -3.010 4.626 2.898 1.00 0.00 39 LYS A O 17
ATOM 18265 N N . VAL A 1 40 ? -1.231 4.552 1.522 1.00 0.00 40 VAL A N 17
ATOM 18266 C CA . VAL A 1 40 ? -0.490 3.516 2.224 1.00 0.00 40 VAL A CA 17
ATOM 18267 C C . VAL A 1 40 ? 0.915 4.065 2.412 1.00 0.00 40 VAL A C 17
ATOM 18268 O O . VAL A 1 40 ? 1.380 4.829 1.564 1.00 0.00 40 VAL A O 17
ATOM 18281 N N . VAL A 1 41 ? 1.591 3.655 3.482 1.00 0.00 41 VAL A N 17
ATOM 18282 C CA . VAL A 1 41 ? 3.039 3.683 3.554 1.00 0.00 41 VAL A CA 17
ATOM 18283 C C . VAL A 1 41 ? 3.495 2.250 3.803 1.00 0.00 41 VAL A C 17
ATOM 18284 O O . VAL A 1 41 ? 2.899 1.539 4.607 1.00 0.00 41 VAL A O 17
ATOM 18297 N N . VAL A 1 42 ? 4.577 1.847 3.147 1.00 0.00 42 VAL A N 17
ATOM 18298 C CA . VAL A 1 42 ? 5.351 0.647 3.416 1.00 0.00 42 VAL A CA 17
ATOM 18299 C C . VAL A 1 42 ? 6.783 1.109 3.608 1.00 0.00 42 VAL A C 17
ATOM 18300 O O . VAL A 1 42 ? 7.198 2.066 2.952 1.00 0.00 42 VAL A O 17
ATOM 18313 N N . GLU A 1 43 ? 7.513 0.412 4.464 1.00 0.00 43 GLU A N 17
ATOM 18314 C CA . GLU A 1 43 ? 8.936 0.537 4.684 1.00 0.00 43 GLU A CA 17
ATOM 18315 C C . GLU A 1 43 ? 9.587 -0.719 4.074 1.00 0.00 43 GLU A C 17
ATOM 18316 O O . GLU A 1 43 ? 9.591 -1.784 4.700 1.00 0.00 43 GLU A O 17
ATOM 18328 N N . THR A 1 44 ? 10.069 -0.643 2.830 1.00 0.00 44 THR A N 17
ATOM 18329 C CA . THR A 1 44 ? 10.772 -1.731 2.151 1.00 0.00 44 THR A CA 17
ATOM 18330 C C . THR A 1 44 ? 12.040 -1.195 1.467 1.00 0.00 44 THR A C 17
ATOM 18331 O O . THR A 1 44 ? 12.267 0.009 1.397 1.00 0.00 44 THR A O 17
ATOM 18342 N N . GLU A 1 45 ? 12.878 -2.096 0.955 1.00 0.00 45 GLU A N 17
ATOM 18343 C CA . GLU A 1 45 ? 14.030 -1.815 0.098 1.00 0.00 45 GLU A CA 17
ATOM 18344 C C . GLU A 1 45 ? 13.700 -2.166 -1.361 1.00 0.00 45 GLU A C 17
ATOM 18345 O O . GLU A 1 45 ? 14.531 -1.955 -2.241 1.00 0.00 45 GLU A O 17
ATOM 18357 N N . ASN A 1 46 ? 12.516 -2.729 -1.644 1.00 0.00 46 ASN A N 17
ATOM 18358 C CA . ASN A 1 46 ? 12.078 -3.064 -2.994 1.00 0.00 46 ASN A CA 17
ATOM 18359 C C . ASN A 1 46 ? 10.620 -2.661 -3.154 1.00 0.00 46 ASN A C 17
ATOM 18360 O O . ASN A 1 46 ? 9.714 -3.491 -3.053 1.00 0.00 46 ASN A O 17
ATOM 18371 N N . LEU A 1 47 ? 10.405 -1.361 -3.383 1.00 0.00 47 LEU A N 17
ATOM 18372 C CA . LEU A 1 47 ? 9.092 -0.778 -3.642 1.00 0.00 47 LEU A CA 17
ATOM 18373 C C . LEU A 1 47 ? 8.378 -1.516 -4.769 1.00 0.00 47 LEU A C 17
ATOM 18374 O O . LEU A 1 47 ? 7.168 -1.703 -4.685 1.00 0.00 47 LEU A O 17
ATOM 18390 N N . ASP A 1 48 ? 9.109 -1.960 -5.794 1.00 0.00 48 ASP A N 17
ATOM 18391 C CA . ASP A 1 48 ? 8.511 -2.569 -6.979 1.00 0.00 48 ASP A CA 17
ATOM 18392 C C . ASP A 1 48 ? 7.658 -3.776 -6.617 1.00 0.00 48 ASP A C 17
ATOM 18393 O O . ASP A 1 48 ? 6.558 -3.926 -7.138 1.00 0.00 48 ASP A O 17
ATOM 18402 N N . SER A 1 49 ? 8.123 -4.591 -5.666 1.00 0.00 49 SER A N 17
ATOM 18403 C CA . SER A 1 49 ? 7.398 -5.755 -5.179 1.00 0.00 49 SER A CA 17
ATOM 18404 C C . SER A 1 49 ? 6.038 -5.334 -4.607 1.00 0.00 49 SER A C 17
ATOM 18405 O O . SER A 1 49 ? 5.024 -5.977 -4.879 1.00 0.00 49 SER A O 17
ATOM 18413 N N . VAL A 1 50 ? 5.994 -4.229 -3.853 1.00 0.00 50 VAL A N 17
ATOM 18414 C CA . VAL A 1 50 ? 4.759 -3.680 -3.314 1.00 0.00 50 VAL A CA 17
ATOM 18415 C C . VAL A 1 50 ? 3.895 -3.176 -4.474 1.00 0.00 50 VAL A C 17
ATOM 18416 O O . VAL A 1 50 ? 2.718 -3.503 -4.518 1.00 0.00 50 VAL A O 17
ATOM 18429 N N . LEU A 1 51 ? 4.421 -2.362 -5.396 1.00 0.00 51 LEU A N 17
ATOM 18430 C CA . LEU A 1 51 ? 3.610 -1.789 -6.475 1.00 0.00 51 LEU A CA 17
ATOM 18431 C C . LEU A 1 51 ? 3.006 -2.890 -7.342 1.00 0.00 51 LEU A C 17
ATOM 18432 O O . LEU A 1 51 ? 1.838 -2.801 -7.726 1.00 0.00 51 LEU A O 17
ATOM 18448 N N . LYS A 1 52 ? 3.764 -3.952 -7.603 1.00 0.00 52 LYS A N 17
ATOM 18449 C CA . LYS A 1 52 ? 3.268 -5.151 -8.258 1.00 0.00 52 LYS A CA 17
ATOM 18450 C C . LYS A 1 52 ? 2.127 -5.706 -7.426 1.00 0.00 52 LYS A C 17
ATOM 18451 O O . LYS A 1 52 ? 1.016 -5.812 -7.936 1.00 0.00 52 LYS A O 17
ATOM 18470 N N . LYS A 1 53 ? 2.375 -5.988 -6.143 1.00 0.00 53 LYS A N 17
ATOM 18471 C CA . LYS A 1 53 ? 1.396 -6.584 -5.249 1.00 0.00 53 LYS A CA 17
ATOM 18472 C C . LYS A 1 53 ? 0.111 -5.763 -5.177 1.00 0.00 53 LYS A C 17
ATOM 18473 O O . LYS A 1 53 ? -0.961 -6.348 -5.050 1.00 0.00 53 LYS A O 17
ATOM 18492 N N . LEU A 1 54 ? 0.182 -4.433 -5.215 1.00 0.00 54 LEU A N 17
ATOM 18493 C CA . LEU A 1 54 ? -1.010 -3.596 -5.175 1.00 0.00 54 LEU A CA 17
ATOM 18494 C C . LEU A 1 54 ? -1.869 -3.871 -6.414 1.00 0.00 54 LEU A C 17
ATOM 18495 O O . LEU A 1 54 ? -3.077 -4.044 -6.305 1.00 0.00 54 LEU A O 17
ATOM 18511 N N . GLU A 1 55 ? -1.282 -3.941 -7.608 1.00 0.00 55 GLU A N 17
ATOM 18512 C CA . GLU A 1 55 ? -2.034 -4.224 -8.817 1.00 0.00 55 GLU A CA 17
ATOM 18513 C C . GLU A 1 55 ? -2.584 -5.660 -8.778 1.00 0.00 55 GLU A C 17
ATOM 18514 O O . GLU A 1 55 ? -3.734 -5.902 -9.138 1.00 0.00 55 GLU A O 17
ATOM 18526 N N . GLU A 1 56 ? -1.793 -6.588 -8.231 1.00 0.00 56 GLU A N 17
ATOM 18527 C CA . GLU A 1 56 ? -2.076 -8.013 -8.013 1.00 0.00 56 GLU A CA 17
ATOM 18528 C C . GLU A 1 56 ? -3.207 -8.295 -7.016 1.00 0.00 56 GLU A C 17
ATOM 18529 O O . GLU A 1 56 ? -3.528 -9.459 -6.764 1.00 0.00 56 GLU A O 17
ATOM 18541 N N . ILE A 1 57 ? -3.797 -7.267 -6.408 1.00 0.00 57 ILE A N 17
ATOM 18542 C CA . ILE A 1 57 ? -4.997 -7.389 -5.590 1.00 0.00 57 ILE A CA 17
ATOM 18543 C C . ILE A 1 57 ? -6.167 -6.622 -6.227 1.00 0.00 57 ILE A C 17
ATOM 18544 O O . ILE A 1 57 ? -7.197 -6.488 -5.574 1.00 0.00 57 ILE A O 17
ATOM 18560 N N . ASP A 1 58 ? -6.032 -6.167 -7.486 1.00 0.00 58 ASP A N 17
ATOM 18561 C CA . ASP A 1 58 ? -6.964 -5.340 -8.263 1.00 0.00 58 ASP A CA 17
ATOM 18562 C C . ASP A 1 58 ? -6.929 -3.868 -7.843 1.00 0.00 58 ASP A C 17
ATOM 18563 O O . ASP A 1 58 ? -7.890 -3.151 -8.103 1.00 0.00 58 ASP A O 17
ATOM 18572 N N . TYR A 1 59 ? -5.856 -3.401 -7.183 1.00 0.00 59 TYR A N 17
ATOM 18573 C CA . TYR A 1 59 ? -5.773 -2.050 -6.623 1.00 0.00 59 TYR A CA 17
ATOM 18574 C C . TYR A 1 59 ? -4.688 -1.265 -7.353 1.00 0.00 59 TYR A C 17
ATOM 18575 O O . TYR A 1 59 ? -3.554 -1.162 -6.865 1.00 0.00 59 TYR A O 17
ATOM 18593 N N . PRO A 1 60 ? -4.991 -0.708 -8.527 1.00 0.00 60 PRO A N 17
ATOM 18594 C CA . PRO A 1 60 ? -4.049 0.095 -9.266 1.00 0.00 60 PRO A CA 17
ATOM 18595 C C . PRO A 1 60 ? -3.792 1.405 -8.508 1.00 0.00 60 PRO A C 17
ATOM 18596 O O . PRO A 1 60 ? -4.661 2.282 -8.433 1.00 0.00 60 PRO A O 17
ATOM 18607 N N . VAL A 1 61 ? -2.600 1.532 -7.921 1.00 0.00 61 VAL A N 17
ATOM 18608 C CA . VAL A 1 61 ? -2.114 2.773 -7.331 1.00 0.00 61 VAL A CA 17
ATOM 18609 C C . VAL A 1 61 ? -2.096 3.811 -8.464 1.00 0.00 61 VAL A C 17
ATOM 18610 O O . VAL A 1 61 ? -1.895 3.483 -9.640 1.00 0.00 61 VAL A O 17
ATOM 18623 N N . GLU A 1 62 ? -2.304 5.069 -8.122 1.00 0.00 62 GLU A N 17
ATOM 18624 C CA . GLU A 1 62 ? -2.046 6.198 -9.011 1.00 0.00 62 GLU A CA 17
ATOM 18625 C C . GLU A 1 62 ? -0.564 6.557 -8.875 1.00 0.00 62 GLU A C 17
ATOM 18626 O O . GLU A 1 62 ? 0.246 6.097 -9.676 1.00 0.00 62 GLU A O 17
ATOM 18638 N N . SER A 1 63 ? -0.177 7.296 -7.833 1.00 0.00 63 SER A N 17
ATOM 18639 C CA . SER A 1 63 ? 1.158 7.881 -7.663 1.00 0.00 63 SER A CA 17
ATOM 18640 C C . SER A 1 63 ? 1.854 7.315 -6.418 1.00 0.00 63 SER A C 17
ATOM 18641 O O . SER A 1 63 ? 1.271 6.513 -5.685 1.00 0.00 63 SER A O 17
ATOM 18649 N N . TYR A 1 64 ? 3.103 7.706 -6.161 1.00 0.00 64 TYR A N 17
ATOM 18650 C CA . TYR A 1 64 ? 3.830 7.364 -4.944 1.00 0.00 64 TYR A CA 17
ATOM 18651 C C . TYR A 1 64 ? 4.890 8.435 -4.681 1.00 0.00 64 TYR A C 17
ATOM 18652 O O . TYR A 1 64 ? 5.178 9.243 -5.562 1.00 0.00 64 TYR A O 17
ATOM 18670 N N . GLN A 1 65 ? 5.488 8.422 -3.487 1.00 0.00 65 GLN A N 17
ATOM 18671 C CA . GLN A 1 65 ? 6.546 9.328 -3.078 1.00 0.00 65 GLN A CA 17
ATOM 18672 C C . GLN A 1 65 ? 7.395 8.664 -2.009 1.00 0.00 65 GLN A C 17
ATOM 18673 O O . GLN A 1 65 ? 6.854 8.039 -1.103 1.00 0.00 65 GLN A O 17
ATOM 18687 N N . GLU A 1 66 ? 8.708 8.832 -2.102 1.00 0.00 66 GLU A N 17
ATOM 18688 C CA . GLU A 1 66 ? 9.712 8.622 -1.072 1.00 0.00 66 GLU A CA 17
ATOM 18689 C C . GLU A 1 66 ? 9.360 9.481 0.152 1.00 0.00 66 GLU A C 17
ATOM 18690 O O . GLU A 1 66 ? 8.862 10.594 -0.026 1.00 0.00 66 GLU A O 17
ATOM 18702 N N . VAL A 1 67 ? 9.616 9.012 1.374 1.00 0.00 67 VAL A N 17
ATOM 18703 C CA . VAL A 1 67 ? 9.323 9.741 2.610 1.00 0.00 67 VAL A CA 17
ATOM 18704 C C . VAL A 1 67 ? 10.324 9.423 3.708 1.00 0.00 67 VAL A C 17
ATOM 18705 O O . VAL A 1 67 ? 11.037 8.404 3.637 1.00 0.00 67 VAL A O 17
ATOM 18718 N N . MET A 1 1 ? 14.024 2.547 3.378 1.00 0.00 1 MET A N 18
ATOM 18719 C CA . MET A 1 1 ? 13.196 3.640 2.840 1.00 0.00 1 MET A CA 18
ATOM 18720 C C . MET A 1 1 ? 11.761 3.432 3.294 1.00 0.00 1 MET A C 18
ATOM 18721 O O . MET A 1 1 ? 11.405 2.318 3.678 1.00 0.00 1 MET A O 18
ATOM 18735 N N . ARG A 1 2 ? 10.907 4.459 3.232 1.00 0.00 2 ARG A N 18
ATOM 18736 C CA . ARG A 1 2 ? 9.464 4.251 3.205 1.00 0.00 2 ARG A CA 18
ATOM 18737 C C . ARG A 1 2 ? 8.905 4.975 1.983 1.00 0.00 2 ARG A C 18
ATOM 18738 O O . ARG A 1 2 ? 9.623 5.764 1.368 1.00 0.00 2 ARG A O 18
ATOM 18759 N N . TYR A 1 3 ? 7.658 4.686 1.611 1.00 0.00 3 TYR A N 18
ATOM 18760 C CA . TYR A 1 3 ? 7.052 5.213 0.394 1.00 0.00 3 TYR A CA 18
ATOM 18761 C C . TYR A 1 3 ? 5.577 5.490 0.637 1.00 0.00 3 TYR A C 18
ATOM 18762 O O . TYR A 1 3 ? 4.860 4.575 1.037 1.00 0.00 3 TYR A O 18
ATOM 18780 N N . VAL A 1 4 ? 5.119 6.724 0.413 1.00 0.00 4 VAL A N 18
ATOM 18781 C CA . VAL A 1 4 ? 3.718 7.118 0.448 1.00 0.00 4 VAL A CA 18
ATOM 18782 C C . VAL A 1 4 ? 3.082 6.772 -0.896 1.00 0.00 4 VAL A C 18
ATOM 18783 O O . VAL A 1 4 ? 3.201 7.533 -1.852 1.00 0.00 4 VAL A O 18
ATOM 18796 N N . LEU A 1 5 ? 2.389 5.649 -1.009 1.00 0.00 5 LEU A N 18
ATOM 18797 C CA . LEU A 1 5 ? 1.601 5.306 -2.194 1.00 0.00 5 LEU A CA 18
ATOM 18798 C C . LEU A 1 5 ? 0.304 6.123 -2.197 1.00 0.00 5 LEU A C 18
ATOM 18799 O O . LEU A 1 5 ? -0.088 6.685 -1.166 1.00 0.00 5 LEU A O 18
ATOM 18815 N N . TYR A 1 6 ? -0.429 6.103 -3.310 1.00 0.00 6 TYR A N 18
ATOM 18816 C CA . TYR A 1 6 ? -1.766 6.668 -3.464 1.00 0.00 6 TYR A CA 18
ATOM 18817 C C . TYR A 1 6 ? -2.621 5.667 -4.240 1.00 0.00 6 TYR A C 18
ATOM 18818 O O . TYR A 1 6 ? -2.271 5.232 -5.320 1.00 0.00 6 TYR A O 18
ATOM 18836 N N . VAL A 1 7 ? -3.698 5.224 -3.625 1.00 0.00 7 VAL A N 18
ATOM 18837 C CA . VAL A 1 7 ? -4.673 4.169 -3.913 1.00 0.00 7 VAL A CA 18
ATOM 18838 C C . VAL A 1 7 ? -6.096 4.644 -3.576 1.00 0.00 7 VAL A C 18
ATOM 18839 O O . VAL A 1 7 ? -6.568 4.455 -2.453 1.00 0.00 7 VAL A O 18
ATOM 18852 N N . PRO A 1 8 ? -6.785 5.314 -4.515 1.00 0.00 8 PRO A N 18
ATOM 18853 C CA . PRO A 1 8 ? -8.124 5.831 -4.272 1.00 0.00 8 PRO A CA 18
ATOM 18854 C C . PRO A 1 8 ? -9.148 4.734 -3.940 1.00 0.00 8 PRO A C 18
ATOM 18855 O O . PRO A 1 8 ? -10.192 5.047 -3.365 1.00 0.00 8 PRO A O 18
ATOM 18866 N N . ASP A 1 9 ? -8.858 3.467 -4.248 1.00 0.00 9 ASP A N 18
ATOM 18867 C CA . ASP A 1 9 ? -9.749 2.330 -4.016 1.00 0.00 9 ASP A CA 18
ATOM 18868 C C . ASP A 1 9 ? -9.823 1.956 -2.545 1.00 0.00 9 ASP A C 18
ATOM 18869 O O . ASP A 1 9 ? -10.771 1.292 -2.119 1.00 0.00 9 ASP A O 18
ATOM 18878 N N . ILE A 1 10 ? -8.880 2.427 -1.723 1.00 0.00 10 ILE A N 18
ATOM 18879 C CA . ILE A 1 10 ? -8.910 2.203 -0.282 1.00 0.00 10 ILE A CA 18
ATOM 18880 C C . ILE A 1 10 ? -9.990 3.087 0.396 1.00 0.00 10 ILE A C 18
ATOM 18881 O O . ILE A 1 10 ? -10.026 3.196 1.615 1.00 0.00 10 ILE A O 18
ATOM 18897 N N . SER A 1 11 ? -10.912 3.687 -0.364 1.00 0.00 11 SER A N 18
ATOM 18898 C CA . SER A 1 11 ? -11.999 4.542 0.113 1.00 0.00 11 SER A CA 18
ATOM 18899 C C . SER A 1 11 ? -12.941 3.870 1.127 1.00 0.00 11 SER A C 18
ATOM 18900 O O . SER A 1 11 ? -13.772 4.561 1.721 1.00 0.00 11 SER A O 18
ATOM 18908 N N . CYS A 1 12 ? -12.873 2.548 1.323 1.00 0.00 12 CYS A N 18
ATOM 18909 C CA . CYS A 1 12 ? -13.661 1.850 2.338 1.00 0.00 12 CYS A CA 18
ATOM 18910 C C . CYS A 1 12 ? -12.766 1.007 3.251 1.00 0.00 12 CYS A C 18
ATOM 18911 O O . CYS A 1 12 ? -11.685 0.573 2.860 1.00 0.00 12 CYS A O 18
ATOM 18919 N N . ASN A 1 13 ? -13.212 0.716 4.474 1.00 0.00 13 ASN A N 18
ATOM 18920 C CA . ASN A 1 13 ? -12.343 0.080 5.465 1.00 0.00 13 ASN A CA 18
ATOM 18921 C C . ASN A 1 13 ? -12.043 -1.381 5.123 1.00 0.00 13 ASN A C 18
ATOM 18922 O O . ASN A 1 13 ? -10.945 -1.857 5.413 1.00 0.00 13 ASN A O 18
ATOM 18933 N N . HIS A 1 14 ? -12.964 -2.106 4.479 1.00 0.00 14 HIS A N 18
ATOM 18934 C CA . HIS A 1 14 ? -12.680 -3.468 4.018 1.00 0.00 14 HIS A CA 18
ATOM 18935 C C . HIS A 1 14 ? -11.541 -3.480 3.001 1.00 0.00 14 HIS A C 18
ATOM 18936 O O . HIS A 1 14 ? -10.760 -4.429 2.952 1.00 0.00 14 HIS A O 18
ATOM 18950 N N . CYS A 1 15 ? -11.393 -2.396 2.241 1.00 0.00 15 CYS A N 18
ATOM 18951 C CA . CYS A 1 15 ? -10.308 -2.223 1.304 1.00 0.00 15 CYS A CA 18
ATOM 18952 C C . CYS A 1 15 ? -8.966 -2.260 2.034 1.00 0.00 15 CYS A C 18
ATOM 18953 O O . CYS A 1 15 ? -8.048 -2.892 1.533 1.00 0.00 15 CYS A O 18
ATOM 18961 N N . LYS A 1 16 ? -8.824 -1.688 3.239 1.00 0.00 16 LYS A N 18
ATOM 18962 C CA . LYS A 1 16 ? -7.555 -1.742 3.980 1.00 0.00 16 LYS A CA 18
ATOM 18963 C C . LYS A 1 16 ? -7.055 -3.174 4.185 1.00 0.00 16 LYS A C 18
ATOM 18964 O O . LYS A 1 16 ? -5.870 -3.420 3.938 1.00 0.00 16 LYS A O 18
ATOM 18983 N N . MET A 1 17 ? -7.936 -4.118 4.532 1.00 0.00 17 MET A N 18
ATOM 18984 C CA . MET A 1 17 ? -7.537 -5.517 4.660 1.00 0.00 17 MET A CA 18
ATOM 18985 C C . MET A 1 17 ? -7.001 -6.072 3.340 1.00 0.00 17 MET A C 18
ATOM 18986 O O . MET A 1 17 ? -6.123 -6.924 3.369 1.00 0.00 17 MET A O 18
ATOM 19000 N N . ARG A 1 18 ? -7.463 -5.608 2.173 1.00 0.00 18 ARG A N 18
ATOM 19001 C CA . ARG A 1 18 ? -7.009 -6.153 0.891 1.00 0.00 18 ARG A CA 18
ATOM 19002 C C . ARG A 1 18 ? -5.507 -5.933 0.736 1.00 0.00 18 ARG A C 18
A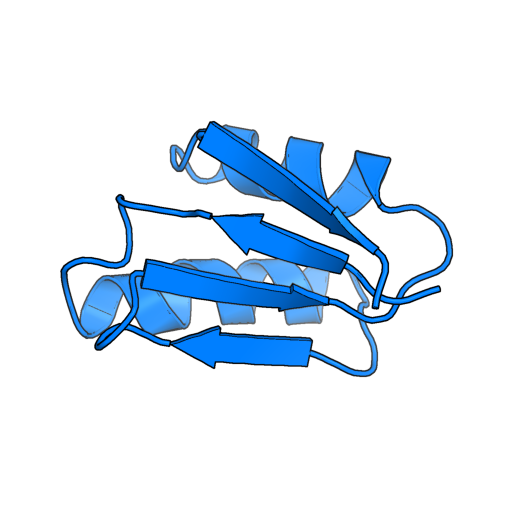TOM 19003 O O . ARG A 1 18 ? -4.744 -6.874 0.505 1.00 0.00 18 ARG A O 18
ATOM 19024 N N . ILE A 1 19 ? -5.093 -4.681 0.940 1.00 0.00 19 ILE A N 18
ATOM 19025 C CA . ILE A 1 19 ? -3.709 -4.237 0.915 1.00 0.00 19 ILE A CA 18
ATOM 19026 C C . ILE A 1 19 ? -2.939 -4.994 1.982 1.00 0.00 19 ILE A C 18
ATOM 19027 O O . ILE A 1 19 ? -1.969 -5.665 1.654 1.00 0.00 19 ILE A O 18
ATOM 19043 N N . SER A 1 20 ? -3.343 -4.896 3.251 1.00 0.00 20 SER A N 18
ATOM 19044 C CA . SER A 1 20 ? -2.540 -5.426 4.344 1.00 0.00 20 SER A CA 18
ATOM 19045 C C . SER A 1 20 ? -2.384 -6.915 4.230 1.00 0.00 20 SER A C 18
ATOM 19046 O O . SER A 1 20 ? -1.334 -7.416 4.617 1.00 0.00 20 SER A O 18
ATOM 19054 N N . LYS A 1 21 ? -3.399 -7.638 3.745 1.00 0.00 21 LYS A N 18
ATOM 19055 C CA . LYS A 1 21 ? -3.235 -9.069 3.621 1.00 0.00 21 LYS A CA 18
ATOM 19056 C C . LYS A 1 21 ? -2.035 -9.312 2.695 1.00 0.00 21 LYS A C 18
ATOM 19057 O O . LYS A 1 21 ? -1.077 -9.986 3.059 1.00 0.00 21 LYS A O 18
ATOM 19076 N N . ALA A 1 22 ? -2.076 -8.625 1.549 1.00 0.00 22 ALA A N 18
ATOM 19077 C CA . ALA A 1 22 ? -1.022 -8.529 0.554 1.00 0.00 22 ALA A CA 18
ATOM 19078 C C . ALA A 1 22 ? 0.289 -7.901 1.056 1.00 0.00 22 ALA A C 18
ATOM 19079 O O . ALA A 1 22 ? 1.276 -7.981 0.332 1.00 0.00 22 ALA A O 18
ATOM 19086 N N . LEU A 1 23 ? 0.350 -7.264 2.232 1.00 0.00 23 LEU A N 18
ATOM 19087 C CA . LEU A 1 23 ? 1.574 -6.684 2.779 1.00 0.00 23 LEU A CA 18
ATOM 19088 C C . LEU A 1 23 ? 2.178 -7.620 3.819 1.00 0.00 23 LEU A C 18
ATOM 19089 O O . LEU A 1 23 ? 3.376 -7.897 3.796 1.00 0.00 23 LEU A O 18
ATOM 19105 N N . GLU A 1 24 ? 1.367 -8.115 4.748 1.00 0.00 24 GLU A N 18
ATOM 19106 C CA . GLU A 1 24 ? 1.820 -9.061 5.756 1.00 0.00 24 GLU A CA 18
ATOM 19107 C C . GLU A 1 24 ? 2.342 -10.354 5.120 1.00 0.00 24 GLU A C 18
ATOM 19108 O O . GLU A 1 24 ? 3.242 -10.969 5.691 1.00 0.00 24 GLU A O 18
ATOM 19120 N N . GLU A 1 25 ? 1.839 -10.772 3.954 1.00 0.00 25 GLU A N 18
ATOM 19121 C CA . GLU A 1 25 ? 2.405 -11.893 3.196 1.00 0.00 25 GLU A CA 18
ATOM 19122 C C . GLU A 1 25 ? 3.701 -11.511 2.506 1.00 0.00 25 GLU A C 18
ATOM 19123 O O . GLU A 1 25 ? 4.573 -12.357 2.332 1.00 0.00 25 GLU A O 18
ATOM 19135 N N . LEU A 1 26 ? 3.809 -10.250 2.083 1.00 0.00 26 LEU A N 18
ATOM 19136 C CA . LEU A 1 26 ? 4.867 -9.766 1.228 1.00 0.00 26 LEU A CA 18
ATOM 19137 C C . LEU A 1 26 ? 6.183 -9.694 2.009 1.00 0.00 26 LEU A C 18
ATOM 19138 O O . LEU A 1 26 ? 7.261 -9.633 1.431 1.00 0.00 26 LEU A O 18
ATOM 19154 N N . GLY A 1 27 ? 6.092 -9.671 3.340 1.00 0.00 27 GLY A N 18
ATOM 19155 C CA . GLY A 1 27 ? 7.226 -9.632 4.241 1.00 0.00 27 GLY A CA 18
ATOM 19156 C C . GLY A 1 27 ? 7.491 -8.227 4.781 1.00 0.00 27 GLY A C 18
ATOM 19157 O O . GLY A 1 27 ? 8.569 -7.989 5.324 1.00 0.00 27 GLY A O 18
ATOM 19161 N N . VAL A 1 28 ? 6.555 -7.280 4.629 1.00 0.00 28 VAL A N 18
ATOM 19162 C CA . VAL A 1 28 ? 6.725 -5.941 5.195 1.00 0.00 28 VAL A CA 18
ATOM 19163 C C . VAL A 1 28 ? 6.863 -6.070 6.730 1.00 0.00 28 VAL A C 18
ATOM 19164 O O . VAL A 1 28 ? 6.334 -7.018 7.326 1.00 0.00 28 VAL A O 18
ATOM 19177 N N . LYS A 1 29 ? 7.441 -5.078 7.410 1.00 0.00 29 LYS A N 18
ATOM 19178 C CA . LYS A 1 29 ? 7.475 -5.022 8.883 1.00 0.00 29 LYS A CA 18
ATOM 19179 C C . LYS A 1 29 ? 6.954 -3.711 9.459 1.00 0.00 29 LYS A C 18
ATOM 19180 O O . LYS A 1 29 ? 6.534 -3.685 10.620 1.00 0.00 29 LYS A O 18
ATOM 19199 N N . ASN A 1 30 ? 6.884 -2.652 8.655 1.00 0.00 30 ASN A N 18
ATOM 19200 C CA . ASN A 1 30 ? 6.420 -1.338 9.060 1.00 0.00 30 ASN A CA 18
ATOM 19201 C C . ASN A 1 30 ? 5.608 -0.832 7.893 1.00 0.00 30 ASN A C 18
ATOM 19202 O O . ASN A 1 30 ? 6.146 -0.646 6.802 1.00 0.00 30 ASN A O 18
ATOM 19213 N N . TYR A 1 31 ? 4.304 -0.696 8.084 1.00 0.00 31 TYR A N 18
ATOM 19214 C CA . TYR A 1 31 ? 3.400 -0.210 7.069 1.00 0.00 31 TYR A CA 18
ATOM 19215 C C . TYR A 1 31 ? 2.155 0.302 7.745 1.00 0.00 31 TYR A C 18
ATOM 19216 O O . TYR A 1 31 ? 1.815 -0.088 8.865 1.00 0.00 31 TYR A O 18
ATOM 19234 N N . GLU A 1 32 ? 1.472 1.172 7.024 1.00 0.00 32 GLU A N 18
ATOM 19235 C CA . GLU A 1 32 ? 0.383 1.986 7.516 1.00 0.00 32 GLU A CA 18
ATOM 19236 C C . GLU A 1 32 ? -0.531 2.283 6.334 1.00 0.00 32 GLU A C 18
ATOM 19237 O O . GLU A 1 32 ? -0.233 3.129 5.496 1.00 0.00 32 GLU A O 18
ATOM 19249 N N . VAL A 1 33 ? -1.608 1.513 6.206 1.00 0.00 33 VAL A N 18
ATOM 19250 C CA . VAL A 1 33 ? -2.658 1.758 5.223 1.00 0.00 33 VAL A CA 18
ATOM 19251 C C . VAL A 1 33 ? -3.625 2.781 5.827 1.00 0.00 33 VAL A C 18
ATOM 19252 O O . VAL A 1 33 ? -4.059 2.625 6.972 1.00 0.00 33 VAL A O 18
ATOM 19265 N N . SER A 1 34 ? -3.999 3.796 5.051 1.00 0.00 34 SER A N 18
ATOM 19266 C CA . SER A 1 34 ? -4.756 4.952 5.491 1.00 0.00 34 SER A CA 18
ATOM 19267 C C . SER A 1 34 ? -6.017 5.036 4.615 1.00 0.00 34 SER A C 18
ATOM 19268 O O . SER A 1 34 ? -5.923 5.308 3.419 1.00 0.00 34 SER A O 18
ATOM 19276 N N . VAL A 1 35 ? -7.179 4.690 5.177 1.00 0.00 35 VAL A N 18
ATOM 19277 C CA . VAL A 1 35 ? -8.465 4.571 4.480 1.00 0.00 35 VAL A CA 18
ATOM 19278 C C . VAL A 1 35 ? -9.045 5.945 4.124 1.00 0.00 35 VAL A C 18
ATOM 19279 O O . VAL A 1 35 ? -9.429 6.166 2.973 1.00 0.00 35 VAL A O 18
ATOM 19292 N N . GLU A 1 36 ? -9.127 6.866 5.091 1.00 0.00 36 GLU A N 18
ATOM 19293 C CA . GLU A 1 36 ? -9.612 8.218 4.825 1.00 0.00 36 GLU A CA 18
ATOM 19294 C C . GLU A 1 36 ? -8.678 8.860 3.817 1.00 0.00 36 GLU A C 18
ATOM 19295 O O . GLU A 1 36 ? -9.132 9.469 2.848 1.00 0.00 36 GLU A O 18
ATOM 19307 N N . GLU A 1 37 ? -7.376 8.691 4.048 1.00 0.00 37 GLU A N 18
ATOM 19308 C CA . GLU A 1 37 ? -6.373 9.392 3.281 1.00 0.00 37 GLU A CA 18
ATOM 19309 C C . GLU A 1 37 ? -6.066 8.688 1.950 1.00 0.00 37 GLU A C 18
ATOM 19310 O O . GLU A 1 37 ? -5.359 9.268 1.127 1.00 0.00 37 GLU A O 18
ATOM 19322 N N . LYS A 1 38 ? -6.568 7.463 1.712 1.00 0.00 38 LYS A N 18
ATOM 19323 C CA . LYS A 1 38 ? -6.373 6.693 0.471 1.00 0.00 38 LYS A CA 18
ATOM 19324 C C . LYS A 1 38 ? -4.891 6.530 0.121 1.00 0.00 38 LYS A C 18
ATOM 19325 O O . LYS A 1 38 ? -4.514 6.331 -1.037 1.00 0.00 38 LYS A O 18
ATOM 19344 N N . LYS A 1 39 ? -4.027 6.581 1.131 1.00 0.00 39 LYS A N 18
ATOM 19345 C CA . LYS A 1 39 ? -2.597 6.383 0.985 1.00 0.00 39 LYS A CA 18
ATOM 19346 C C . LYS A 1 39 ? -2.261 5.052 1.624 1.00 0.00 39 LYS A C 18
ATOM 19347 O O . LYS A 1 39 ? -2.974 4.553 2.499 1.00 0.00 39 LYS A O 18
ATOM 19366 N N . VAL A 1 40 ? -1.129 4.504 1.227 1.00 0.00 40 VAL A N 18
ATOM 19367 C CA . VAL A 1 40 ? -0.447 3.468 1.983 1.00 0.00 40 VAL A CA 18
ATOM 19368 C C . VAL A 1 40 ? 0.938 4.017 2.258 1.00 0.00 40 VAL A C 18
ATOM 19369 O O . VAL A 1 40 ? 1.492 4.717 1.416 1.00 0.00 40 VAL A O 18
ATOM 19382 N N . VAL A 1 41 ? 1.527 3.644 3.382 1.00 0.00 41 VAL A N 18
ATOM 19383 C CA . VAL A 1 41 ? 2.952 3.756 3.596 1.00 0.00 41 VAL A CA 18
ATOM 19384 C C . VAL A 1 41 ? 3.463 2.343 3.821 1.00 0.00 41 VAL A C 18
ATOM 19385 O O . VAL A 1 41 ? 2.827 1.548 4.513 1.00 0.00 41 VAL A O 18
ATOM 19398 N N . VAL A 1 42 ? 4.587 2.028 3.195 1.00 0.00 42 VAL A N 18
ATOM 19399 C CA . VAL A 1 42 ? 5.312 0.777 3.300 1.00 0.00 42 VAL A CA 18
ATOM 19400 C C . VAL A 1 42 ? 6.773 1.150 3.497 1.00 0.00 42 VAL A C 18
ATOM 19401 O O . VAL A 1 42 ? 7.313 1.953 2.736 1.00 0.00 42 VAL A O 18
ATOM 19414 N N . GLU A 1 43 ? 7.391 0.605 4.535 1.00 0.00 43 GLU A N 18
ATOM 19415 C CA . GLU A 1 43 ? 8.813 0.687 4.788 1.00 0.00 43 GLU A CA 18
ATOM 19416 C C . GLU A 1 43 ? 9.431 -0.569 4.166 1.00 0.00 43 GLU A C 18
ATOM 19417 O O . GLU A 1 43 ? 9.337 -1.662 4.737 1.00 0.00 43 GLU A O 18
ATOM 19429 N N . THR A 1 44 ? 9.939 -0.457 2.938 1.00 0.00 44 THR A N 18
ATOM 19430 C CA . THR A 1 44 ? 10.561 -1.562 2.230 1.00 0.00 44 THR A CA 18
ATOM 19431 C C . THR A 1 44 ? 11.841 -1.093 1.526 1.00 0.00 44 THR A C 18
ATOM 19432 O O . THR A 1 44 ? 12.170 0.098 1.511 1.00 0.00 44 THR A O 18
ATOM 19443 N N . GLU A 1 45 ? 12.556 -2.027 0.896 1.00 0.00 45 GLU A N 18
ATOM 19444 C CA . GLU A 1 45 ? 13.721 -1.759 0.060 1.00 0.00 45 GLU A CA 18
ATOM 19445 C C . GLU A 1 45 ? 13.442 -2.081 -1.416 1.00 0.00 45 GLU A C 18
ATOM 19446 O O . GLU A 1 45 ? 14.294 -1.831 -2.266 1.00 0.00 45 GLU A O 18
ATOM 19458 N N . ASN A 1 46 ? 12.274 -2.633 -1.765 1.00 0.00 46 ASN A N 18
ATOM 19459 C CA . ASN A 1 46 ? 11.903 -2.806 -3.165 1.00 0.00 46 ASN A CA 18
ATOM 19460 C C . ASN A 1 46 ? 10.463 -2.371 -3.372 1.00 0.00 46 ASN A C 18
ATOM 19461 O O . ASN A 1 46 ? 9.532 -3.144 -3.142 1.00 0.00 46 ASN A O 18
ATOM 19472 N N . LEU A 1 47 ? 10.286 -1.113 -3.777 1.00 0.00 47 LEU A N 18
ATOM 19473 C CA . LEU A 1 47 ? 8.979 -0.511 -4.002 1.00 0.00 47 LEU A CA 18
ATOM 19474 C C . LEU A 1 47 ? 8.197 -1.303 -5.048 1.00 0.00 47 LEU A C 18
ATOM 19475 O O . LEU A 1 47 ? 7.012 -1.547 -4.835 1.00 0.00 47 LEU A O 18
ATOM 19491 N N . ASP A 1 48 ? 8.859 -1.760 -6.118 1.00 0.00 48 ASP A N 18
ATOM 19492 C CA . ASP A 1 48 ? 8.251 -2.581 -7.172 1.00 0.00 48 ASP A CA 18
ATOM 19493 C C . ASP A 1 48 ? 7.512 -3.774 -6.570 1.00 0.00 48 ASP A C 18
ATOM 19494 O O . ASP A 1 48 ? 6.375 -4.036 -6.941 1.00 0.00 48 ASP A O 18
ATOM 19503 N N . SER A 1 49 ? 8.103 -4.429 -5.566 1.00 0.00 49 SER A N 18
ATOM 19504 C CA . SER A 1 49 ? 7.525 -5.590 -4.900 1.00 0.00 49 SER A CA 18
ATOM 19505 C C . SER A 1 49 ? 6.146 -5.264 -4.314 1.00 0.00 49 SER A C 18
ATOM 19506 O O . SER A 1 49 ? 5.209 -6.052 -4.470 1.00 0.00 49 SER A O 18
ATOM 19514 N N . VAL A 1 50 ? 5.996 -4.085 -3.704 1.00 0.00 50 VAL A N 18
ATOM 19515 C CA . VAL A 1 50 ? 4.716 -3.610 -3.205 1.00 0.00 50 VAL A CA 18
ATOM 19516 C C . VAL A 1 50 ? 3.817 -3.220 -4.394 1.00 0.00 50 VAL A C 18
ATOM 19517 O O . VAL A 1 50 ? 2.683 -3.691 -4.455 1.00 0.00 50 VAL A O 18
ATOM 19530 N N . LEU A 1 51 ? 4.270 -2.360 -5.319 1.00 0.00 51 LEU A N 18
ATOM 19531 C CA . LEU A 1 51 ? 3.435 -1.809 -6.399 1.00 0.00 51 LEU A CA 18
ATOM 19532 C C . LEU A 1 51 ? 2.803 -2.924 -7.229 1.00 0.00 51 LEU A C 18
ATOM 19533 O O . LEU A 1 51 ? 1.605 -2.878 -7.519 1.00 0.00 51 LEU A O 18
ATOM 19549 N N . LYS A 1 52 ? 3.606 -3.936 -7.555 1.00 0.00 52 LYS A N 18
ATOM 19550 C CA . LYS A 1 52 ? 3.219 -5.157 -8.243 1.00 0.00 52 LYS A CA 18
ATOM 19551 C C . LYS A 1 52 ? 2.083 -5.820 -7.497 1.00 0.00 52 LYS A C 18
ATOM 19552 O O . LYS A 1 52 ? 1.061 -6.112 -8.111 1.00 0.00 52 LYS A O 18
ATOM 19571 N N . LYS A 1 53 ? 2.245 -6.029 -6.189 1.00 0.00 53 LYS A N 18
ATOM 19572 C CA . LYS A 1 53 ? 1.227 -6.672 -5.380 1.00 0.00 53 LYS A CA 18
ATOM 19573 C C . LYS A 1 53 ? -0.058 -5.853 -5.374 1.00 0.00 53 LYS A C 18
ATOM 19574 O O . LYS A 1 53 ? -1.136 -6.438 -5.401 1.00 0.00 53 LYS A O 18
ATOM 19593 N N . LEU A 1 54 ? 0.024 -4.524 -5.326 1.00 0.00 54 LEU A N 18
ATOM 19594 C CA . LEU A 1 54 ? -1.162 -3.674 -5.354 1.00 0.00 54 LEU A CA 18
ATOM 19595 C C . LEU A 1 54 ? -1.915 -3.819 -6.682 1.00 0.00 54 LEU A C 18
ATOM 19596 O O . LEU A 1 54 ? -3.141 -3.937 -6.689 1.00 0.00 54 LEU A O 18
ATOM 19612 N N . GLU A 1 55 ? -1.204 -3.919 -7.801 1.00 0.00 55 GLU A N 18
ATOM 19613 C CA . GLU A 1 55 ? -1.797 -4.303 -9.078 1.00 0.00 55 GLU A CA 18
ATOM 19614 C C . GLU A 1 55 ? -2.460 -5.688 -8.976 1.00 0.00 55 GLU A C 18
ATOM 19615 O O . GLU A 1 55 ? -3.617 -5.873 -9.354 1.00 0.00 55 GLU A O 18
ATOM 19627 N N . GLU A 1 56 ? -1.751 -6.665 -8.405 1.00 0.00 56 GLU A N 18
ATOM 19628 C CA . GLU A 1 56 ? -2.211 -8.052 -8.272 1.00 0.00 56 GLU A CA 18
ATOM 19629 C C . GLU A 1 56 ? -3.466 -8.188 -7.392 1.00 0.00 56 GLU A C 18
ATOM 19630 O O . GLU A 1 56 ? -4.192 -9.178 -7.526 1.00 0.00 56 GLU A O 18
ATOM 19642 N N . ILE A 1 57 ? -3.774 -7.216 -6.527 1.00 0.00 57 ILE A N 18
ATOM 19643 C CA . ILE A 1 57 ? -5.012 -7.180 -5.747 1.00 0.00 57 ILE A CA 18
ATOM 19644 C C . ILE A 1 57 ? -6.099 -6.328 -6.433 1.00 0.00 57 ILE A C 18
ATOM 19645 O O . ILE A 1 57 ? -7.141 -6.109 -5.820 1.00 0.00 57 ILE A O 18
ATOM 19661 N N . ASP A 1 58 ? -5.919 -5.896 -7.685 1.00 0.00 58 ASP A N 18
ATOM 19662 C CA . ASP A 1 58 ? -6.822 -5.042 -8.480 1.00 0.00 58 ASP A CA 18
ATOM 19663 C C . ASP A 1 58 ? -6.783 -3.564 -8.086 1.00 0.00 58 ASP A C 18
ATOM 19664 O O . ASP A 1 58 ? -7.595 -2.802 -8.595 1.00 0.00 58 ASP A O 18
ATOM 19673 N N . TYR A 1 59 ? -5.850 -3.122 -7.235 1.00 0.00 59 TYR A N 18
ATOM 19674 C CA . TYR A 1 59 ? -5.775 -1.748 -6.738 1.00 0.00 59 TYR A CA 18
ATOM 19675 C C . TYR A 1 59 ? -4.491 -1.086 -7.254 1.00 0.00 59 TYR A C 18
ATOM 19676 O O . TYR A 1 59 ? -3.516 -0.982 -6.506 1.00 0.00 59 TYR A O 18
ATOM 19694 N N . PRO A 1 60 ? -4.442 -0.638 -8.514 1.00 0.00 60 PRO A N 18
ATOM 19695 C CA . PRO A 1 60 ? -3.239 -0.041 -9.059 1.00 0.00 60 PRO A CA 18
ATOM 19696 C C . PRO A 1 60 ? -2.980 1.274 -8.320 1.00 0.00 60 PRO A C 18
ATOM 19697 O O . PRO A 1 60 ? -3.837 2.165 -8.309 1.00 0.00 60 PRO A O 18
ATOM 19708 N N . VAL A 1 61 ? -1.815 1.384 -7.685 1.00 0.00 61 VAL A N 18
ATOM 19709 C CA . VAL A 1 61 ? -1.346 2.612 -7.048 1.00 0.00 61 VAL A CA 18
ATOM 19710 C C . VAL A 1 61 ? -1.321 3.691 -8.140 1.00 0.00 61 VAL A C 18
ATOM 19711 O O . VAL A 1 61 ? -0.682 3.539 -9.186 1.00 0.00 61 VAL A O 18
ATOM 19724 N N . GLU A 1 62 ? -2.065 4.765 -7.914 1.00 0.00 62 GLU A N 18
ATOM 19725 C CA . GLU A 1 62 ? -2.176 5.899 -8.823 1.00 0.00 62 GLU A CA 18
ATOM 19726 C C . GLU A 1 62 ? -0.845 6.660 -8.890 1.00 0.00 62 GLU A C 18
ATOM 19727 O O . GLU A 1 62 ? -0.299 6.848 -9.976 1.00 0.00 62 GLU A O 18
ATOM 19739 N N . SER A 1 63 ? -0.280 7.047 -7.740 1.00 0.00 63 SER A N 18
ATOM 19740 C CA . SER A 1 63 ? 0.989 7.772 -7.638 1.00 0.00 63 SER A CA 18
ATOM 19741 C C . SER A 1 63 ? 1.722 7.322 -6.362 1.00 0.00 63 SER A C 18
ATOM 19742 O O . SER A 1 63 ? 1.139 6.606 -5.545 1.00 0.00 63 SER A O 18
ATOM 19750 N N . TYR A 1 64 ? 2.984 7.712 -6.161 1.00 0.00 64 TYR A N 18
ATOM 19751 C CA . TYR A 1 64 ? 3.742 7.414 -4.949 1.00 0.00 64 TYR A CA 18
ATOM 19752 C C . TYR A 1 64 ? 4.739 8.543 -4.648 1.00 0.00 64 TYR A C 18
ATOM 19753 O O . TYR A 1 64 ? 4.895 9.462 -5.454 1.00 0.00 64 TYR A O 18
ATOM 19771 N N . GLN A 1 65 ? 5.413 8.475 -3.494 1.00 0.00 65 GLN A N 18
ATOM 19772 C CA . GLN A 1 65 ? 6.473 9.372 -3.061 1.00 0.00 65 GLN A CA 18
ATOM 19773 C C . GLN A 1 65 ? 7.415 8.614 -2.133 1.00 0.00 65 GLN A C 18
ATOM 19774 O O . GLN A 1 65 ? 6.944 7.915 -1.241 1.00 0.00 65 GLN A O 18
ATOM 19788 N N . GLU A 1 66 ? 8.719 8.787 -2.297 1.00 0.00 66 GLU A N 18
ATOM 19789 C CA . GLU A 1 66 ? 9.766 8.442 -1.350 1.00 0.00 66 GLU A CA 18
ATOM 19790 C C . GLU A 1 66 ? 9.642 9.310 -0.090 1.00 0.00 66 GLU A C 18
ATOM 19791 O O . GLU A 1 66 ? 9.263 10.483 -0.206 1.00 0.00 66 GLU A O 18
ATOM 19803 N N . VAL A 1 67 ? 9.965 8.783 1.096 1.00 0.00 67 VAL A N 18
ATOM 19804 C CA . VAL A 1 67 ? 9.885 9.501 2.374 1.00 0.00 67 VAL A CA 18
ATOM 19805 C C . VAL A 1 67 ? 10.876 8.922 3.372 1.00 0.00 67 VAL A C 18
ATOM 19806 O O . VAL A 1 67 ? 11.399 7.806 3.161 1.00 0.00 67 VAL A O 18
ATOM 19819 N N . MET A 1 1 ? 13.153 1.901 1.157 1.00 0.00 1 MET A N 19
ATOM 19820 C CA . MET A 1 1 ? 12.847 2.950 2.149 1.00 0.00 1 MET A CA 19
ATOM 19821 C C . MET A 1 1 ? 11.360 2.898 2.473 1.00 0.00 1 MET A C 19
ATOM 19822 O O . MET A 1 1 ? 10.691 1.928 2.122 1.00 0.00 1 MET A O 19
ATOM 19836 N N . ARG A 1 2 ? 10.825 3.886 3.190 1.00 0.00 2 ARG A N 19
ATOM 19837 C CA . ARG A 1 2 ? 9.422 4.210 3.192 1.00 0.00 2 ARG A CA 19
ATOM 19838 C C . ARG A 1 2 ? 8.997 5.082 2.029 1.00 0.00 2 ARG A C 19
ATOM 19839 O O . ARG A 1 2 ? 9.700 6.009 1.639 1.00 0.00 2 ARG A O 19
ATOM 19860 N N . TYR A 1 3 ? 7.808 4.769 1.523 1.00 0.00 3 TYR A N 19
ATOM 19861 C CA . TYR A 1 3 ? 7.168 5.395 0.390 1.00 0.00 3 TYR A CA 19
ATOM 19862 C C . TYR A 1 3 ? 5.681 5.480 0.716 1.00 0.00 3 TYR A C 19
ATOM 19863 O O . TYR A 1 3 ? 5.077 4.481 1.118 1.00 0.00 3 TYR A O 19
ATOM 19881 N N . VAL A 1 4 ? 5.095 6.667 0.589 1.00 0.00 4 VAL A N 19
ATOM 19882 C CA . VAL A 1 4 ? 3.665 6.885 0.660 1.00 0.00 4 VAL A CA 19
ATOM 19883 C C . VAL A 1 4 ? 3.102 6.605 -0.734 1.00 0.00 4 VAL A C 19
ATOM 19884 O O . VAL A 1 4 ? 3.343 7.339 -1.696 1.00 0.00 4 VAL A O 19
ATOM 19897 N N . LEU A 1 5 ? 2.394 5.494 -0.879 1.00 0.00 5 LEU A N 19
ATOM 19898 C CA . LEU A 1 5 ? 1.622 5.188 -2.070 1.00 0.00 5 LEU A CA 19
ATOM 19899 C C . LEU A 1 5 ? 0.258 5.856 -1.936 1.00 0.00 5 LEU A C 19
ATOM 19900 O O . LEU A 1 5 ? -0.314 5.897 -0.843 1.00 0.00 5 LEU A O 19
ATOM 19916 N N . TYR A 1 6 ? -0.330 6.245 -3.057 1.00 0.00 6 TYR A N 19
ATOM 19917 C CA . TYR A 1 6 ? -1.673 6.778 -3.132 1.00 0.00 6 TYR A CA 19
ATOM 19918 C C . TYR A 1 6 ? -2.550 5.730 -3.802 1.00 0.00 6 TYR A C 19
ATOM 19919 O O . TYR A 1 6 ? -2.332 5.400 -4.966 1.00 0.00 6 TYR A O 19
ATOM 19937 N N . VAL A 1 7 ? -3.496 5.158 -3.063 1.00 0.00 7 VAL A N 19
ATOM 19938 C CA . VAL A 1 7 ? -4.354 4.069 -3.516 1.00 0.00 7 VAL A CA 19
ATOM 19939 C C . VAL A 1 7 ? -5.818 4.531 -3.345 1.00 0.00 7 VAL A C 19
ATOM 19940 O O . VAL A 1 7 ? -6.418 4.301 -2.293 1.00 0.00 7 VAL A O 19
ATOM 19953 N N . PRO A 1 8 ? -6.395 5.246 -4.330 1.00 0.00 8 PRO A N 19
ATOM 19954 C CA . PRO A 1 8 ? -7.690 5.916 -4.192 1.00 0.00 8 PRO A CA 19
ATOM 19955 C C . PRO A 1 8 ? -8.871 4.957 -3.980 1.00 0.00 8 PRO A C 19
ATOM 19956 O O . PRO A 1 8 ? -9.893 5.367 -3.424 1.00 0.00 8 PRO A O 19
ATOM 19967 N N . ASP A 1 9 ? -8.744 3.687 -4.371 1.00 0.00 9 ASP A N 19
ATOM 19968 C CA . ASP A 1 9 ? -9.776 2.663 -4.195 1.00 0.00 9 ASP A CA 19
ATOM 19969 C C . ASP A 1 9 ? -9.895 2.231 -2.740 1.00 0.00 9 ASP A C 19
ATOM 19970 O O . ASP A 1 9 ? -10.832 1.518 -2.378 1.00 0.00 9 ASP A O 19
ATOM 19979 N N . ILE A 1 10 ? -9.016 2.695 -1.846 1.00 0.00 10 ILE A N 19
ATOM 19980 C CA . ILE A 1 10 ? -9.190 2.517 -0.408 1.00 0.00 10 ILE A CA 19
ATOM 19981 C C . ILE A 1 10 ? -10.269 3.495 0.102 1.00 0.00 10 ILE A C 19
ATOM 19982 O O . ILE A 1 10 ? -10.180 4.044 1.197 1.00 0.00 10 ILE A O 19
ATOM 19998 N N . SER A 1 11 ? -11.314 3.734 -0.688 1.00 0.00 11 SER A N 19
ATOM 19999 C CA . SER A 1 11 ? -12.458 4.546 -0.326 1.00 0.00 11 SER A CA 19
ATOM 20000 C C . SER A 1 11 ? -13.161 3.955 0.902 1.00 0.00 11 SER A C 19
ATOM 20001 O O . SER A 1 11 ? -13.759 4.715 1.668 1.00 0.00 11 SER A O 19
ATOM 20009 N N . CYS A 1 12 ? -13.083 2.632 1.116 1.00 0.00 12 CYS A N 19
ATOM 20010 C CA . CYS A 1 12 ? -13.696 1.972 2.275 1.00 0.00 12 CYS A CA 19
ATOM 20011 C C . CYS A 1 12 ? -12.695 1.175 3.126 1.00 0.00 12 CYS A C 19
ATOM 20012 O O . CYS A 1 12 ? -11.615 0.789 2.684 1.00 0.00 12 CYS A O 19
ATOM 20020 N N . ASN A 1 13 ? -13.086 0.901 4.372 1.00 0.00 13 ASN A N 19
ATOM 20021 C CA . ASN A 1 13 ? -12.255 0.287 5.408 1.00 0.00 13 ASN A CA 19
ATOM 20022 C C . ASN A 1 13 ? -11.960 -1.183 5.113 1.00 0.00 13 ASN A C 19
ATOM 20023 O O . ASN A 1 13 ? -10.885 -1.667 5.477 1.00 0.00 13 ASN A O 19
ATOM 20034 N N . HIS A 1 14 ? -12.874 -1.890 4.435 1.00 0.00 14 HIS A N 19
ATOM 20035 C CA . HIS A 1 14 ? -12.611 -3.233 3.929 1.00 0.00 14 HIS A CA 19
ATOM 20036 C C . HIS A 1 14 ? -11.413 -3.182 2.981 1.00 0.00 14 HIS A C 19
ATOM 20037 O O . HIS A 1 14 ? -10.511 -4.016 3.055 1.00 0.00 14 HIS A O 19
ATOM 20051 N N . CYS A 1 15 ? -11.387 -2.165 2.120 1.00 0.00 15 CYS A N 19
ATOM 20052 C CA . CYS A 1 15 ? -10.356 -1.992 1.126 1.00 0.00 15 CYS A CA 19
ATOM 20053 C C . CYS A 1 15 ? -8.981 -1.858 1.786 1.00 0.00 15 CYS A C 19
ATOM 20054 O O . CYS A 1 15 ? -8.025 -2.456 1.305 1.00 0.00 15 CYS A O 19
ATOM 20062 N N . LYS A 1 16 ? -8.868 -1.172 2.933 1.00 0.00 16 LYS A N 19
ATOM 20063 C CA . LYS A 1 16 ? -7.605 -1.069 3.677 1.00 0.00 16 LYS A CA 19
ATOM 20064 C C . LYS A 1 16 ? -7.015 -2.456 3.981 1.00 0.00 16 LYS A C 19
ATOM 20065 O O . LYS A 1 16 ? -5.808 -2.661 3.823 1.00 0.00 16 LYS A O 19
ATOM 20084 N N . MET A 1 17 ? -7.835 -3.435 4.366 1.00 0.00 17 MET A N 19
ATOM 20085 C CA . MET A 1 17 ? -7.400 -4.765 4.680 1.00 0.00 17 MET A CA 19
ATOM 20086 C C . MET A 1 17 ? -6.876 -5.464 3.415 1.00 0.00 17 MET A C 19
ATOM 20087 O O . MET A 1 17 ? -5.924 -6.234 3.532 1.00 0.00 17 MET A O 19
ATOM 20101 N N . ARG A 1 18 ? -7.419 -5.194 2.215 1.00 0.00 18 ARG A N 19
ATOM 20102 C CA . ARG A 1 18 ? -6.993 -5.871 0.984 1.00 0.00 18 ARG A CA 19
ATOM 20103 C C . ARG A 1 18 ? -5.495 -5.698 0.786 1.00 0.00 18 ARG A C 19
ATOM 20104 O O . ARG A 1 18 ? -4.793 -6.669 0.505 1.00 0.00 18 ARG A O 19
ATOM 20125 N N . ILE A 1 19 ? -5.019 -4.469 1.003 1.00 0.00 19 ILE A N 19
ATOM 20126 C CA . ILE A 1 19 ? -3.617 -4.120 0.936 1.00 0.00 19 ILE A CA 19
ATOM 20127 C C . ILE A 1 19 ? -2.902 -4.857 2.054 1.00 0.00 19 ILE A C 19
ATOM 20128 O O . ILE A 1 19 ? -2.067 -5.704 1.764 1.00 0.00 19 ILE A O 19
ATOM 20144 N N . SER A 1 20 ? -3.217 -4.540 3.315 1.00 0.00 20 SER A N 19
ATOM 20145 C CA . SER A 1 20 ? -2.486 -5.026 4.465 1.00 0.00 20 SER A CA 19
ATOM 20146 C C . SER A 1 20 ? -2.241 -6.525 4.412 1.00 0.00 20 SER A C 19
ATOM 20147 O O . SER A 1 20 ? -1.105 -6.951 4.559 1.00 0.00 20 SER A O 19
ATOM 20155 N N . LYS A 1 21 ? -3.286 -7.314 4.155 1.00 0.00 21 LYS A N 19
ATOM 20156 C CA . LYS A 1 21 ? -3.195 -8.762 4.102 1.00 0.00 21 LYS A CA 19
ATOM 20157 C C . LYS A 1 21 ? -2.086 -9.185 3.131 1.00 0.00 21 LYS A C 19
ATOM 20158 O O . LYS A 1 21 ? -1.202 -9.947 3.504 1.00 0.00 21 LYS A O 19
ATOM 20177 N N . ALA A 1 22 ? -2.103 -8.647 1.910 1.00 0.00 22 ALA A N 19
ATOM 20178 C CA . ALA A 1 22 ? -1.077 -8.911 0.914 1.00 0.00 22 ALA A CA 19
ATOM 20179 C C . ALA A 1 22 ? 0.292 -8.351 1.327 1.00 0.00 22 ALA A C 19
ATOM 20180 O O . ALA A 1 22 ? 1.316 -8.947 0.999 1.00 0.00 22 ALA A O 19
ATOM 20187 N N . LEU A 1 23 ? 0.342 -7.208 2.021 1.00 0.00 23 LEU A N 19
ATOM 20188 C CA . LEU A 1 23 ? 1.590 -6.614 2.497 1.00 0.00 23 LEU A CA 19
ATOM 20189 C C . LEU A 1 23 ? 2.286 -7.539 3.497 1.00 0.00 23 LEU A C 19
ATOM 20190 O O . LEU A 1 23 ? 3.503 -7.716 3.433 1.00 0.00 23 LEU A O 19
ATOM 20206 N N . GLU A 1 24 ? 1.538 -8.098 4.445 1.00 0.00 24 GLU A N 19
ATOM 20207 C CA . GLU A 1 24 ? 2.083 -9.005 5.445 1.00 0.00 24 GLU A CA 19
ATOM 20208 C C . GLU A 1 24 ? 2.726 -10.226 4.776 1.00 0.00 24 GLU A C 19
ATOM 20209 O O . GLU A 1 24 ? 3.788 -10.672 5.210 1.00 0.00 24 GLU A O 19
ATOM 20221 N N . GLU A 1 25 ? 2.151 -10.731 3.679 1.00 0.00 25 GLU A N 19
ATOM 20222 C CA . GLU A 1 25 ? 2.726 -11.827 2.908 1.00 0.00 25 GLU A CA 19
ATOM 20223 C C . GLU A 1 25 ? 3.932 -11.357 2.092 1.00 0.00 25 GLU A C 19
ATOM 20224 O O . GLU A 1 25 ? 4.938 -12.060 1.993 1.00 0.00 25 GLU A O 19
ATOM 20236 N N . LEU A 1 26 ? 3.880 -10.135 1.563 1.00 0.00 26 LEU A N 19
ATOM 20237 C CA . LEU A 1 26 ? 4.917 -9.499 0.783 1.00 0.00 26 LEU A CA 19
ATOM 20238 C C . LEU A 1 26 ? 6.206 -9.302 1.591 1.00 0.00 26 LEU A C 19
ATOM 20239 O O . LEU A 1 26 ? 7.258 -9.056 1.003 1.00 0.00 26 LEU A O 19
ATOM 20255 N N . GLY A 1 27 ? 6.169 -9.431 2.919 1.00 0.00 27 GLY A N 19
ATOM 20256 C CA . GLY A 1 27 ? 7.365 -9.312 3.739 1.00 0.00 27 GLY A CA 19
ATOM 20257 C C . GLY A 1 27 ? 7.766 -7.861 3.941 1.00 0.00 27 GLY A C 19
ATOM 20258 O O . GLY A 1 27 ? 8.951 -7.573 4.137 1.00 0.00 27 GLY A O 19
ATOM 20262 N N . VAL A 1 28 ? 6.791 -6.947 3.918 1.00 0.00 28 VAL A N 19
ATOM 20263 C CA . VAL A 1 28 ? 6.963 -5.649 4.554 1.00 0.00 28 VAL A CA 19
ATOM 20264 C C . VAL A 1 28 ? 7.240 -5.900 6.045 1.00 0.00 28 VAL A C 19
ATOM 20265 O O . VAL A 1 28 ? 6.931 -6.977 6.570 1.00 0.00 28 VAL A O 19
ATOM 20278 N N . LYS A 1 29 ? 7.726 -4.884 6.756 1.00 0.00 29 LYS A N 19
ATOM 20279 C CA . LYS A 1 29 ? 7.784 -4.919 8.216 1.00 0.00 29 LYS A CA 19
ATOM 20280 C C . LYS A 1 29 ? 7.209 -3.668 8.857 1.00 0.00 29 LYS A C 19
ATOM 20281 O O . LYS A 1 29 ? 7.021 -3.675 10.070 1.00 0.00 29 LYS A O 19
ATOM 20300 N N . ASN A 1 30 ? 6.913 -2.624 8.081 1.00 0.00 30 ASN A N 19
ATOM 20301 C CA . ASN A 1 30 ? 6.552 -1.323 8.596 1.00 0.00 30 ASN A CA 19
ATOM 20302 C C . ASN A 1 30 ? 5.597 -0.740 7.561 1.00 0.00 30 ASN A C 19
ATOM 20303 O O . ASN A 1 30 ? 6.013 -0.520 6.425 1.00 0.00 30 ASN A O 19
ATOM 20314 N N . TYR A 1 31 ? 4.314 -0.575 7.883 1.00 0.00 31 TYR A N 19
ATOM 20315 C CA . TYR A 1 31 ? 3.299 -0.036 6.981 1.00 0.00 31 TYR A CA 19
ATOM 20316 C C . TYR A 1 31 ? 2.216 0.708 7.754 1.00 0.00 31 TYR A C 19
ATOM 20317 O O . TYR A 1 31 ? 1.943 0.437 8.920 1.00 0.00 31 TYR A O 19
ATOM 20335 N N . GLU A 1 32 ? 1.607 1.672 7.073 1.00 0.00 32 GLU A N 19
ATOM 20336 C CA . GLU A 1 32 ? 0.609 2.594 7.620 1.00 0.00 32 GLU A CA 19
ATOM 20337 C C . GLU A 1 32 ? -0.358 2.936 6.492 1.00 0.00 32 GLU A C 19
ATOM 20338 O O . GLU A 1 32 ? -0.129 3.867 5.721 1.00 0.00 32 GLU A O 19
ATOM 20350 N N . VAL A 1 33 ? -1.418 2.148 6.357 1.00 0.00 33 VAL A N 19
ATOM 20351 C CA . VAL A 1 33 ? -2.505 2.434 5.424 1.00 0.00 33 VAL A CA 19
ATOM 20352 C C . VAL A 1 33 ? -3.605 3.215 6.139 1.00 0.00 33 VAL A C 19
ATOM 20353 O O . VAL A 1 33 ? -3.932 2.940 7.296 1.00 0.00 33 VAL A O 19
ATOM 20366 N N . SER A 1 34 ? -4.241 4.133 5.410 1.00 0.00 34 SER A N 19
ATOM 20367 C CA . SER A 1 34 ? -5.433 4.820 5.840 1.00 0.00 34 SER A CA 19
ATOM 20368 C C . SER A 1 34 ? -6.460 4.831 4.720 1.00 0.00 34 SER A C 19
ATOM 20369 O O . SER A 1 34 ? -6.229 5.371 3.641 1.00 0.00 34 SER A O 19
ATOM 20377 N N . VAL A 1 35 ? -7.610 4.224 5.005 1.00 0.00 35 VAL A N 19
ATOM 20378 C CA . VAL A 1 35 ? -8.865 4.506 4.332 1.00 0.00 35 VAL A CA 19
ATOM 20379 C C . VAL A 1 35 ? -9.253 5.984 4.431 1.00 0.00 35 VAL A C 19
ATOM 20380 O O . VAL A 1 35 ? -9.759 6.536 3.454 1.00 0.00 35 VAL A O 19
ATOM 20393 N N . GLU A 1 36 ? -8.992 6.655 5.558 1.00 0.00 36 GLU A N 19
ATOM 20394 C CA . GLU A 1 36 ? -9.369 8.052 5.721 1.00 0.00 36 GLU A CA 19
ATOM 20395 C C . GLU A 1 36 ? -8.674 8.912 4.665 1.00 0.00 36 GLU A C 19
ATOM 20396 O O . GLU A 1 36 ? -9.351 9.680 3.983 1.00 0.00 36 GLU A O 19
ATOM 20408 N N . GLU A 1 37 ? -7.380 8.696 4.418 1.00 0.00 37 GLU A N 19
ATOM 20409 C CA . GLU A 1 37 ? -6.616 9.466 3.431 1.00 0.00 37 GLU A CA 19
ATOM 20410 C C . GLU A 1 37 ? -6.440 8.746 2.081 1.00 0.00 37 GLU A C 19
ATOM 20411 O O . GLU A 1 37 ? -5.763 9.281 1.202 1.00 0.00 37 GLU A O 19
ATOM 20423 N N . LYS A 1 38 ? -7.043 7.564 1.895 1.00 0.00 38 LYS A N 19
ATOM 20424 C CA . LYS A 1 38 ? -6.886 6.685 0.725 1.00 0.00 38 LYS A CA 19
ATOM 20425 C C . LYS A 1 38 ? -5.410 6.481 0.336 1.00 0.00 38 LYS A C 19
ATOM 20426 O O . LYS A 1 38 ? -4.995 6.677 -0.810 1.00 0.00 38 LYS A O 19
ATOM 20445 N N . LYS A 1 39 ? -4.588 6.079 1.302 1.00 0.00 39 LYS A N 19
ATOM 20446 C CA . LYS A 1 39 ? -3.129 6.125 1.206 1.00 0.00 39 LYS A CA 19
ATOM 20447 C C . LYS A 1 39 ? -2.554 4.887 1.875 1.00 0.00 39 LYS A C 19
ATOM 20448 O O . LYS A 1 39 ? -3.181 4.329 2.776 1.00 0.00 39 LYS A O 19
ATOM 20467 N N . VAL A 1 40 ? -1.387 4.437 1.427 1.00 0.00 40 VAL A N 19
ATOM 20468 C CA . VAL A 1 40 ? -0.659 3.288 1.952 1.00 0.00 40 VAL A CA 19
ATOM 20469 C C . VAL A 1 40 ? 0.774 3.736 2.088 1.00 0.00 40 VAL A C 19
ATOM 20470 O O . VAL A 1 40 ? 1.454 3.853 1.077 1.00 0.00 40 VAL A O 19
ATOM 20483 N N . VAL A 1 41 ? 1.268 3.946 3.295 1.00 0.00 41 VAL A N 19
ATOM 20484 C CA . VAL A 1 41 ? 2.702 3.847 3.467 1.00 0.00 41 VAL A CA 19
ATOM 20485 C C . VAL A 1 41 ? 3.071 2.364 3.490 1.00 0.00 41 VAL A C 19
ATOM 20486 O O . VAL A 1 41 ? 2.415 1.571 4.170 1.00 0.00 41 VAL A O 19
ATOM 20499 N N . VAL A 1 42 ? 4.178 2.033 2.833 1.00 0.00 42 VAL A N 19
ATOM 20500 C CA . VAL A 1 42 ? 4.994 0.858 3.096 1.00 0.00 42 VAL A CA 19
ATOM 20501 C C . VAL A 1 42 ? 6.399 1.356 3.431 1.00 0.00 42 VAL A C 19
ATOM 20502 O O . VAL A 1 42 ? 6.803 2.417 2.954 1.00 0.00 42 VAL A O 19
ATOM 20515 N N . GLU A 1 43 ? 7.167 0.556 4.164 1.00 0.00 43 GLU A N 19
ATOM 20516 C CA . GLU A 1 43 ? 8.612 0.660 4.307 1.00 0.00 43 GLU A CA 19
ATOM 20517 C C . GLU A 1 43 ? 9.195 -0.730 4.018 1.00 0.00 43 GLU A C 19
ATOM 20518 O O . GLU A 1 43 ? 8.882 -1.701 4.715 1.00 0.00 43 GLU A O 19
ATOM 20530 N N . THR A 1 44 ? 9.973 -0.841 2.937 1.00 0.00 44 THR A N 19
ATOM 20531 C CA . THR A 1 44 ? 10.627 -2.067 2.494 1.00 0.00 44 THR A CA 19
ATOM 20532 C C . THR A 1 44 ? 11.863 -1.687 1.673 1.00 0.00 44 THR A C 19
ATOM 20533 O O . THR A 1 44 ? 11.910 -0.600 1.087 1.00 0.00 44 THR A O 19
ATOM 20544 N N . GLU A 1 45 ? 12.827 -2.597 1.533 1.00 0.00 45 GLU A N 19
ATOM 20545 C CA . GLU A 1 45 ? 13.889 -2.460 0.542 1.00 0.00 45 GLU A CA 19
ATOM 20546 C C . GLU A 1 45 ? 13.360 -2.549 -0.901 1.00 0.00 45 GLU A C 19
ATOM 20547 O O . GLU A 1 45 ? 14.050 -2.105 -1.818 1.00 0.00 45 GLU A O 19
ATOM 20559 N N . ASN A 1 46 ? 12.191 -3.155 -1.149 1.00 0.00 46 ASN A N 19
ATOM 20560 C CA . ASN A 1 46 ? 11.878 -3.708 -2.474 1.00 0.00 46 ASN A CA 19
ATOM 20561 C C . ASN A 1 46 ? 10.555 -3.208 -3.034 1.00 0.00 46 ASN A C 19
ATOM 20562 O O . ASN A 1 46 ? 9.664 -3.989 -3.373 1.00 0.00 46 ASN A O 19
ATOM 20573 N N . LEU A 1 47 ? 10.458 -1.886 -3.168 1.00 0.00 47 LEU A N 19
ATOM 20574 C CA . LEU A 1 47 ? 9.265 -1.147 -3.563 1.00 0.00 47 LEU A CA 19
ATOM 20575 C C . LEU A 1 47 ? 8.603 -1.671 -4.831 1.00 0.00 47 LEU A C 19
ATOM 20576 O O . LEU A 1 47 ? 7.378 -1.738 -4.878 1.00 0.00 47 LEU A O 19
ATOM 20592 N N . ASP A 1 48 ? 9.385 -2.069 -5.839 1.00 0.00 48 ASP A N 19
ATOM 20593 C CA . ASP A 1 48 ? 8.830 -2.635 -7.074 1.00 0.00 48 ASP A CA 19
ATOM 20594 C C . ASP A 1 48 ? 7.885 -3.791 -6.752 1.00 0.00 48 ASP A C 19
ATOM 20595 O O . ASP A 1 48 ? 6.755 -3.827 -7.230 1.00 0.00 48 ASP A O 19
ATOM 20604 N N . SER A 1 49 ? 8.300 -4.685 -5.851 1.00 0.00 49 SER A N 19
ATOM 20605 C CA . SER A 1 49 ? 7.494 -5.835 -5.483 1.00 0.00 49 SER A CA 19
ATOM 20606 C C . SER A 1 49 ? 6.173 -5.401 -4.834 1.00 0.00 49 SER A C 19
ATOM 20607 O O . SER A 1 49 ? 5.184 -6.113 -4.994 1.00 0.00 49 SER A O 19
ATOM 20615 N N . VAL A 1 50 ? 6.120 -4.237 -4.168 1.00 0.00 50 VAL A N 19
ATOM 20616 C CA . VAL A 1 50 ? 4.893 -3.653 -3.633 1.00 0.00 50 VAL A CA 19
ATOM 20617 C C . VAL A 1 50 ? 3.990 -3.217 -4.784 1.00 0.00 50 VAL A C 19
ATOM 20618 O O . VAL A 1 50 ? 2.820 -3.586 -4.784 1.00 0.00 50 VAL A O 19
ATOM 20631 N N . LEU A 1 51 ? 4.499 -2.435 -5.744 1.00 0.00 51 LEU A N 19
ATOM 20632 C CA . LEU A 1 51 ? 3.707 -1.936 -6.876 1.00 0.00 51 LEU A CA 19
ATOM 20633 C C . LEU A 1 51 ? 3.042 -3.101 -7.609 1.00 0.00 51 LEU A C 19
ATOM 20634 O O . LEU A 1 51 ? 1.866 -3.023 -7.978 1.00 0.00 51 LEU A O 19
ATOM 20650 N N . LYS A 1 52 ? 3.796 -4.193 -7.759 1.00 0.00 52 LYS A N 19
ATOM 20651 C CA . LYS A 1 52 ? 3.342 -5.442 -8.343 1.00 0.00 52 LYS A CA 19
ATOM 20652 C C . LYS A 1 52 ? 2.266 -6.030 -7.450 1.00 0.00 52 LYS A C 19
ATOM 20653 O O . LYS A 1 52 ? 1.155 -6.232 -7.915 1.00 0.00 52 LYS A O 19
ATOM 20672 N N . LYS A 1 53 ? 2.566 -6.281 -6.171 1.00 0.00 53 LYS A N 19
ATOM 20673 C CA . LYS A 1 53 ? 1.650 -6.923 -5.227 1.00 0.00 53 LYS A CA 19
ATOM 20674 C C . LYS A 1 53 ? 0.306 -6.193 -5.147 1.00 0.00 53 LYS A C 19
ATOM 20675 O O . LYS A 1 53 ? -0.723 -6.851 -5.000 1.00 0.00 53 LYS A O 19
ATOM 20694 N N . LEU A 1 54 ? 0.319 -4.860 -5.211 1.00 0.00 54 LEU A N 19
ATOM 20695 C CA . LEU A 1 54 ? -0.868 -4.013 -5.174 1.00 0.00 54 LEU A CA 19
ATOM 20696 C C . LEU A 1 54 ? -1.716 -4.224 -6.426 1.00 0.00 54 LEU A C 19
ATOM 20697 O O . LEU A 1 54 ? -2.917 -4.472 -6.329 1.00 0.00 54 LEU A O 19
ATOM 20713 N N . GLU A 1 55 ? -1.112 -4.167 -7.610 1.00 0.00 55 GLU A N 19
ATOM 20714 C CA . GLU A 1 55 ? -1.835 -4.395 -8.845 1.00 0.00 55 GLU A CA 19
ATOM 20715 C C . GLU A 1 55 ? -2.366 -5.839 -8.887 1.00 0.00 55 GLU A C 19
ATOM 20716 O O . GLU A 1 55 ? -3.496 -6.087 -9.308 1.00 0.00 55 GLU A O 19
ATOM 20728 N N . GLU A 1 56 ? -1.606 -6.780 -8.326 1.00 0.00 56 GLU A N 19
ATOM 20729 C CA . GLU A 1 56 ? -1.940 -8.190 -8.161 1.00 0.00 56 GLU A CA 19
ATOM 20730 C C . GLU A 1 56 ? -3.150 -8.465 -7.259 1.00 0.00 56 GLU A C 19
ATOM 20731 O O . GLU A 1 56 ? -3.633 -9.601 -7.262 1.00 0.00 56 GLU A O 19
ATOM 20743 N N . ILE A 1 57 ? -3.647 -7.479 -6.502 1.00 0.00 57 ILE A N 19
ATOM 20744 C CA . ILE A 1 57 ? -4.875 -7.604 -5.718 1.00 0.00 57 ILE A CA 19
ATOM 20745 C C . ILE A 1 57 ? -6.027 -6.813 -6.327 1.00 0.00 57 ILE A C 19
ATOM 20746 O O . ILE A 1 57 ? -7.030 -6.675 -5.627 1.00 0.00 57 ILE A O 19
ATOM 20762 N N . ASP A 1 58 ? -5.928 -6.329 -7.572 1.00 0.00 58 ASP A N 19
ATOM 20763 C CA . ASP A 1 58 ? -6.886 -5.437 -8.251 1.00 0.00 58 ASP A CA 19
ATOM 20764 C C . ASP A 1 58 ? -6.785 -3.981 -7.774 1.00 0.00 58 ASP A C 19
ATOM 20765 O O . ASP A 1 58 ? -7.757 -3.230 -7.887 1.00 0.00 58 ASP A O 19
ATOM 20774 N N . TYR A 1 59 ? -5.657 -3.566 -7.171 1.00 0.00 59 TYR A N 19
ATOM 20775 C CA . TYR A 1 59 ? -5.507 -2.231 -6.590 1.00 0.00 59 TYR A CA 19
ATOM 20776 C C . TYR A 1 59 ? -4.367 -1.458 -7.273 1.00 0.00 59 TYR A C 19
ATOM 20777 O O . TYR A 1 59 ? -3.262 -1.401 -6.729 1.00 0.00 59 TYR A O 19
ATOM 20795 N N . PRO A 1 60 ? -4.592 -0.859 -8.454 1.00 0.00 60 PRO A N 19
ATOM 20796 C CA . PRO A 1 60 ? -3.595 -0.045 -9.135 1.00 0.00 60 PRO A CA 19
ATOM 20797 C C . PRO A 1 60 ? -3.357 1.265 -8.370 1.00 0.00 60 PRO A C 19
ATOM 20798 O O . PRO A 1 60 ? -4.267 2.082 -8.193 1.00 0.00 60 PRO A O 19
ATOM 20809 N N . VAL A 1 61 ? -2.120 1.457 -7.916 1.00 0.00 61 VAL A N 19
ATOM 20810 C CA . VAL A 1 61 ? -1.648 2.654 -7.229 1.00 0.00 61 VAL A CA 19
ATOM 20811 C C . VAL A 1 61 ? -1.743 3.845 -8.201 1.00 0.00 61 VAL A C 19
ATOM 20812 O O . VAL A 1 61 ? -1.346 3.715 -9.361 1.00 0.00 61 VAL A O 19
ATOM 20825 N N . GLU A 1 62 ? -2.205 5.016 -7.736 1.00 0.00 62 GLU A N 19
ATOM 20826 C CA . GLU A 1 62 ? -2.247 6.216 -8.565 1.00 0.00 62 GLU A CA 19
ATOM 20827 C C . GLU A 1 62 ? -0.821 6.745 -8.751 1.00 0.00 62 GLU A C 19
ATOM 20828 O O . GLU A 1 62 ? -0.403 7.007 -9.880 1.00 0.00 62 GLU A O 19
ATOM 20840 N N . SER A 1 63 ? -0.077 6.941 -7.656 1.00 0.00 63 SER A N 19
ATOM 20841 C CA . SER A 1 63 ? 1.305 7.427 -7.633 1.00 0.00 63 SER A CA 19
ATOM 20842 C C . SER A 1 63 ? 1.960 7.092 -6.283 1.00 0.00 63 SER A C 19
ATOM 20843 O O . SER A 1 63 ? 1.260 6.753 -5.323 1.00 0.00 63 SER A O 19
ATOM 20851 N N . TYR A 1 64 ? 3.280 7.243 -6.159 1.00 0.00 64 TYR A N 19
ATOM 20852 C CA . TYR A 1 64 ? 4.021 7.093 -4.906 1.00 0.00 64 TYR A CA 19
ATOM 20853 C C . TYR A 1 64 ? 4.988 8.271 -4.719 1.00 0.00 64 TYR A C 19
ATOM 20854 O O . TYR A 1 64 ? 5.168 9.067 -5.643 1.00 0.00 64 TYR A O 19
ATOM 20872 N N . GLN A 1 65 ? 5.603 8.387 -3.534 1.00 0.00 65 GLN A N 19
ATOM 20873 C CA . GLN A 1 65 ? 6.726 9.270 -3.234 1.00 0.00 65 GLN A CA 19
ATOM 20874 C C . GLN A 1 65 ? 7.313 8.852 -1.878 1.00 0.00 65 GLN A C 19
ATOM 20875 O O . GLN A 1 65 ? 6.631 8.214 -1.080 1.00 0.00 65 GLN A O 19
ATOM 20889 N N . GLU A 1 66 ? 8.570 9.185 -1.615 1.00 0.00 66 GLU A N 19
ATOM 20890 C CA . GLU A 1 66 ? 9.342 8.839 -0.420 1.00 0.00 66 GLU A CA 19
ATOM 20891 C C . GLU A 1 66 ? 9.000 9.757 0.761 1.00 0.00 66 GLU A C 19
ATOM 20892 O O . GLU A 1 66 ? 8.765 10.946 0.524 1.00 0.00 66 GLU A O 19
ATOM 20904 N N . VAL A 1 67 ? 8.965 9.253 2.007 1.00 0.00 67 VAL A N 19
ATOM 20905 C CA . VAL A 1 67 ? 8.658 10.056 3.200 1.00 0.00 67 VAL A CA 19
ATOM 20906 C C . VAL A 1 67 ? 9.515 9.624 4.386 1.00 0.00 67 VAL A C 19
ATOM 20907 O O . VAL A 1 67 ? 9.938 10.494 5.178 1.00 0.00 67 VAL A O 19
ATOM 20920 N N . MET A 1 1 ? 14.002 1.885 3.124 1.00 0.00 1 MET A N 20
ATOM 20921 C CA . MET A 1 1 ? 13.481 3.211 2.725 1.00 0.00 1 MET A CA 20
ATOM 20922 C C . MET A 1 1 ? 11.973 3.196 2.906 1.00 0.00 1 MET A C 20
ATOM 20923 O O . MET A 1 1 ? 11.409 2.111 3.029 1.00 0.00 1 MET A O 20
ATOM 20937 N N . ARG A 1 2 ? 11.286 4.346 2.952 1.00 0.00 2 ARG A N 20
ATOM 20938 C CA . ARG A 1 2 ? 9.825 4.332 3.000 1.00 0.00 2 ARG A CA 20
ATOM 20939 C C . ARG A 1 2 ? 9.231 5.154 1.882 1.00 0.00 2 ARG A C 20
ATOM 20940 O O . ARG A 1 2 ? 9.848 6.105 1.400 1.00 0.00 2 ARG A O 20
ATOM 20961 N N . TYR A 1 3 ? 8.016 4.776 1.506 1.00 0.00 3 TYR A N 20
ATOM 20962 C CA . TYR A 1 3 ? 7.316 5.286 0.347 1.00 0.00 3 TYR A CA 20
ATOM 20963 C C . TYR A 1 3 ? 5.852 5.418 0.737 1.00 0.00 3 TYR A C 20
ATOM 20964 O O . TYR A 1 3 ? 5.259 4.450 1.221 1.00 0.00 3 TYR A O 20
ATOM 20982 N N . VAL A 1 4 ? 5.274 6.606 0.581 1.00 0.00 4 VAL A N 20
ATOM 20983 C CA . VAL A 1 4 ? 3.835 6.811 0.698 1.00 0.00 4 VAL A CA 20
ATOM 20984 C C . VAL A 1 4 ? 3.243 6.467 -0.660 1.00 0.00 4 VAL A C 20
ATOM 20985 O O . VAL A 1 4 ? 3.680 7.020 -1.669 1.00 0.00 4 VAL A O 20
ATOM 20998 N N . LEU A 1 5 ? 2.255 5.578 -0.708 1.00 0.00 5 LEU A N 20
ATOM 20999 C CA . LEU A 1 5 ? 1.498 5.226 -1.898 1.00 0.00 5 LEU A CA 20
ATOM 21000 C C . LEU A 1 5 ? 0.102 5.841 -1.781 1.00 0.00 5 LEU A C 20
ATOM 21001 O O . LEU A 1 5 ? -0.415 5.972 -0.670 1.00 0.00 5 LEU A O 20
ATOM 21017 N N . TYR A 1 6 ? -0.542 6.133 -2.909 1.00 0.00 6 TYR A N 20
ATOM 21018 C CA . TYR A 1 6 ? -1.867 6.732 -2.989 1.00 0.00 6 TYR A CA 20
ATOM 21019 C C . TYR A 1 6 ? -2.779 5.738 -3.709 1.00 0.00 6 TYR A C 20
ATOM 21020 O O . TYR A 1 6 ? -2.731 5.612 -4.934 1.00 0.00 6 TYR A O 20
ATOM 21038 N N . VAL A 1 7 ? -3.540 4.965 -2.937 1.00 0.00 7 VAL A N 20
ATOM 21039 C CA . VAL A 1 7 ? -4.374 3.855 -3.389 1.00 0.00 7 VAL A CA 20
ATOM 21040 C C . VAL A 1 7 ? -5.841 4.288 -3.214 1.00 0.00 7 VAL A C 20
ATOM 21041 O O . VAL A 1 7 ? -6.435 4.020 -2.165 1.00 0.00 7 VAL A O 20
ATOM 21054 N N . PRO A 1 8 ? -6.447 4.993 -4.186 1.00 0.00 8 PRO A N 20
ATOM 21055 C CA . PRO A 1 8 ? -7.851 5.399 -4.115 1.00 0.00 8 PRO A CA 20
ATOM 21056 C C . PRO A 1 8 ? -8.838 4.238 -3.926 1.00 0.00 8 PRO A C 20
ATOM 21057 O O . PRO A 1 8 ? -9.938 4.478 -3.424 1.00 0.00 8 PRO A O 20
ATOM 21068 N N . ASP A 1 9 ? -8.452 2.995 -4.234 1.00 0.00 9 ASP A N 20
ATOM 21069 C CA . ASP A 1 9 ? -9.284 1.809 -4.015 1.00 0.00 9 ASP A CA 20
ATOM 21070 C C . ASP A 1 9 ? -9.535 1.590 -2.523 1.00 0.00 9 ASP A C 20
ATOM 21071 O O . ASP A 1 9 ? -10.493 0.907 -2.162 1.00 0.00 9 ASP A O 20
ATOM 21080 N N . ILE A 1 10 ? -8.754 2.210 -1.621 1.00 0.00 10 ILE A N 20
ATOM 21081 C CA . ILE A 1 10 ? -9.040 2.200 -0.187 1.00 0.00 10 ILE A CA 20
ATOM 21082 C C . ILE A 1 10 ? -10.251 3.130 0.114 1.00 0.00 10 ILE A C 20
ATOM 21083 O O . ILE A 1 10 ? -10.419 3.600 1.238 1.00 0.00 10 ILE A O 20
ATOM 21099 N N . SER A 1 11 ? -11.112 3.463 -0.851 1.00 0.00 11 SER A N 20
ATOM 21100 C CA . SER A 1 11 ? -12.307 4.259 -0.603 1.00 0.00 11 SER A CA 20
ATOM 21101 C C . SER A 1 11 ? -13.213 3.631 0.475 1.00 0.00 11 SER A C 20
ATOM 21102 O O . SER A 1 11 ? -14.060 4.345 1.015 1.00 0.00 11 SER A O 20
ATOM 21110 N N . CYS A 1 12 ? -13.030 2.353 0.845 1.00 0.00 12 CYS A N 20
ATOM 21111 C CA . CYS A 1 12 ? -13.826 1.670 1.859 1.00 0.00 12 CYS A CA 20
ATOM 21112 C C . CYS A 1 12 ? -12.981 0.944 2.917 1.00 0.00 12 CYS A C 20
ATOM 21113 O O . CYS A 1 12 ? -11.804 0.639 2.728 1.00 0.00 12 CYS A O 20
ATOM 21121 N N . ASN A 1 13 ? -13.625 0.614 4.036 1.00 0.00 13 ASN A N 20
ATOM 21122 C CA . ASN A 1 13 ? -13.046 0.006 5.231 1.00 0.00 13 ASN A CA 20
ATOM 21123 C C . ASN A 1 13 ? -12.493 -1.386 4.948 1.00 0.00 13 ASN A C 20
ATOM 21124 O O . ASN A 1 13 ? -11.404 -1.711 5.417 1.00 0.00 13 ASN A O 20
ATOM 21135 N N . HIS A 1 14 ? -13.210 -2.221 4.188 1.00 0.00 14 HIS A N 20
ATOM 21136 C CA . HIS A 1 14 ? -12.712 -3.552 3.829 1.00 0.00 14 HIS A CA 20
ATOM 21137 C C . HIS A 1 14 ? -11.439 -3.434 2.984 1.00 0.00 14 HIS A C 20
ATOM 21138 O O . HIS A 1 14 ? -10.498 -4.209 3.164 1.00 0.00 14 HIS A O 20
ATOM 21152 N N . CYS A 1 15 ? -11.379 -2.433 2.102 1.00 0.00 15 CYS A N 20
ATOM 21153 C CA . CYS A 1 15 ? -10.260 -2.200 1.204 1.00 0.00 15 CYS A CA 20
ATOM 21154 C C . CYS A 1 15 ? -8.941 -2.006 1.960 1.00 0.00 15 CYS A C 20
ATOM 21155 O O . CYS A 1 15 ? -7.885 -2.428 1.487 1.00 0.00 15 CYS A O 20
ATOM 21163 N N . LYS A 1 16 ? -8.994 -1.439 3.169 1.00 0.00 16 LYS A N 20
ATOM 21164 C CA . LYS A 1 16 ? -7.837 -1.304 4.044 1.00 0.00 16 LYS A CA 20
ATOM 21165 C C . LYS A 1 16 ? -7.204 -2.665 4.351 1.00 0.00 16 LYS A C 20
ATOM 21166 O O . LYS A 1 16 ? -5.986 -2.805 4.209 1.00 0.00 16 LYS A O 20
ATOM 21185 N N . MET A 1 17 ? -7.992 -3.685 4.715 1.00 0.00 17 MET A N 20
ATOM 21186 C CA . MET A 1 17 ? -7.518 -5.019 4.917 1.00 0.00 17 MET A CA 20
ATOM 21187 C C . MET A 1 17 ? -6.925 -5.595 3.631 1.00 0.00 17 MET A C 20
ATOM 21188 O O . MET A 1 17 ? -5.859 -6.197 3.698 1.00 0.00 17 MET A O 20
ATOM 21202 N N . ARG A 1 18 ? -7.583 -5.426 2.477 1.00 0.00 18 ARG A N 20
ATOM 21203 C CA . ARG A 1 18 ? -7.194 -6.077 1.216 1.00 0.00 18 ARG A CA 20
ATOM 21204 C C . ARG A 1 18 ? -5.713 -5.878 0.908 1.00 0.00 18 ARG A C 20
ATOM 21205 O O . ARG A 1 18 ? -5.002 -6.837 0.616 1.00 0.00 18 ARG A O 20
ATOM 21226 N N . ILE A 1 19 ? -5.248 -4.634 1.027 1.00 0.00 19 ILE A N 20
ATOM 21227 C CA . ILE A 1 19 ? -3.848 -4.282 0.835 1.00 0.00 19 ILE A CA 20
ATOM 21228 C C . ILE A 1 19 ? -2.992 -4.993 1.879 1.00 0.00 19 ILE A C 20
ATOM 21229 O O . ILE A 1 19 ? -2.101 -5.757 1.515 1.00 0.00 19 ILE A O 20
ATOM 21245 N N . SER A 1 20 ? -3.238 -4.742 3.169 1.00 0.00 20 SER A N 20
ATOM 21246 C CA . SER A 1 20 ? -2.373 -5.249 4.228 1.00 0.00 20 SER A CA 20
ATOM 21247 C C . SER A 1 20 ? -2.267 -6.755 4.202 1.00 0.00 20 SER A C 20
ATOM 21248 O O . SER A 1 20 ? -1.211 -7.284 4.520 1.00 0.00 20 SER A O 20
ATOM 21256 N N . LYS A 1 21 ? -3.343 -7.441 3.815 1.00 0.00 21 LYS A N 20
ATOM 21257 C CA . LYS A 1 21 ? -3.346 -8.881 3.743 1.00 0.00 21 LYS A CA 20
ATOM 21258 C C . LYS A 1 21 ? -2.178 -9.327 2.864 1.00 0.00 21 LYS A C 20
ATOM 21259 O O . LYS A 1 21 ? -1.393 -10.200 3.219 1.00 0.00 21 LYS A O 20
ATOM 21278 N N . ALA A 1 22 ? -2.088 -8.716 1.679 1.00 0.00 22 ALA A N 20
ATOM 21279 C CA . ALA A 1 22 ? -1.026 -8.972 0.727 1.00 0.00 22 ALA A CA 20
ATOM 21280 C C . ALA A 1 22 ? 0.320 -8.457 1.240 1.00 0.00 22 ALA A C 20
ATOM 21281 O O . ALA A 1 22 ? 1.339 -9.076 0.964 1.00 0.00 22 ALA A O 20
ATOM 21288 N N . LEU A 1 23 ? 0.353 -7.323 1.947 1.00 0.00 23 LEU A N 20
ATOM 21289 C CA . LEU A 1 23 ? 1.579 -6.683 2.428 1.00 0.00 23 LEU A CA 20
ATOM 21290 C C . LEU A 1 23 ? 2.249 -7.522 3.536 1.00 0.00 23 LEU A C 20
ATOM 21291 O O . LEU A 1 23 ? 3.454 -7.757 3.521 1.00 0.00 23 LEU A O 20
ATOM 21307 N N . GLU A 1 24 ? 1.503 -7.952 4.544 1.00 0.00 24 GLU A N 20
ATOM 21308 C CA . GLU A 1 24 ? 1.961 -8.896 5.565 1.00 0.00 24 GLU A CA 20
ATOM 21309 C C . GLU A 1 24 ? 2.568 -10.169 4.941 1.00 0.00 24 GLU A C 20
ATOM 21310 O O . GLU A 1 24 ? 3.608 -10.650 5.395 1.00 0.00 24 GLU A O 20
ATOM 21322 N N . GLU A 1 25 ? 1.977 -10.699 3.867 1.00 0.00 25 GLU A N 20
ATOM 21323 C CA . GLU A 1 25 ? 2.487 -11.890 3.186 1.00 0.00 25 GLU A CA 20
ATOM 21324 C C . GLU A 1 25 ? 3.673 -11.537 2.272 1.00 0.00 25 GLU A C 20
ATOM 21325 O O . GLU A 1 25 ? 4.609 -12.329 2.125 1.00 0.00 25 GLU A O 20
ATOM 21337 N N . LEU A 1 26 ? 3.708 -10.316 1.730 1.00 0.00 26 LEU A N 20
ATOM 21338 C CA . LEU A 1 26 ? 4.850 -9.688 1.091 1.00 0.00 26 LEU A CA 20
ATOM 21339 C C . LEU A 1 26 ? 5.995 -9.535 2.101 1.00 0.00 26 LEU A C 20
ATOM 21340 O O . LEU A 1 26 ? 7.161 -9.518 1.709 1.00 0.00 26 LEU A O 20
ATOM 21356 N N . GLY A 1 27 ? 5.709 -9.584 3.404 1.00 0.00 27 GLY A N 20
ATOM 21357 C CA . GLY A 1 27 ? 6.701 -9.534 4.464 1.00 0.00 27 GLY A CA 20
ATOM 21358 C C . GLY A 1 27 ? 7.134 -8.097 4.700 1.00 0.00 27 GLY A C 20
ATOM 21359 O O . GLY A 1 27 ? 8.323 -7.840 4.912 1.00 0.00 27 GLY A O 20
ATOM 21363 N N . VAL A 1 28 ? 6.202 -7.145 4.580 1.00 0.00 28 VAL A N 20
ATOM 21364 C CA . VAL A 1 28 ? 6.441 -5.805 5.075 1.00 0.00 28 VAL A CA 20
ATOM 21365 C C . VAL A 1 28 ? 6.449 -5.867 6.604 1.00 0.00 28 VAL A C 20
ATOM 21366 O O . VAL A 1 28 ? 5.544 -6.429 7.226 1.00 0.00 28 VAL A O 20
ATOM 21379 N N . LYS A 1 29 ? 7.446 -5.231 7.208 1.00 0.00 29 LYS A N 20
ATOM 21380 C CA . LYS A 1 29 ? 7.530 -5.098 8.664 1.00 0.00 29 LYS A CA 20
ATOM 21381 C C . LYS A 1 29 ? 6.934 -3.794 9.152 1.00 0.00 29 LYS A C 20
ATOM 21382 O O . LYS A 1 29 ? 6.422 -3.750 10.265 1.00 0.00 29 LYS A O 20
ATOM 21401 N N . ASN A 1 30 ? 6.989 -2.723 8.366 1.00 0.00 30 ASN A N 20
ATOM 21402 C CA . ASN A 1 30 ? 6.624 -1.390 8.818 1.00 0.00 30 ASN A CA 20
ATOM 21403 C C . ASN A 1 30 ? 5.845 -0.786 7.677 1.00 0.00 30 ASN A C 20
ATOM 21404 O O . ASN A 1 30 ? 6.358 -0.714 6.561 1.00 0.00 30 ASN A O 20
ATOM 21415 N N . TYR A 1 31 ? 4.578 -0.485 7.917 1.00 0.00 31 TYR A N 20
ATOM 21416 C CA . TYR A 1 31 ? 3.644 -0.030 6.912 1.00 0.00 31 TYR A CA 20
ATOM 21417 C C . TYR A 1 31 ? 2.501 0.692 7.583 1.00 0.00 31 TYR A C 20
ATOM 21418 O O . TYR A 1 31 ? 2.342 0.651 8.807 1.00 0.00 31 TYR A O 20
ATOM 21436 N N . GLU A 1 32 ? 1.663 1.308 6.761 1.00 0.00 32 GLU A N 20
ATOM 21437 C CA . GLU A 1 32 ? 0.436 1.908 7.219 1.00 0.00 32 GLU A CA 20
ATOM 21438 C C . GLU A 1 32 ? -0.596 1.883 6.092 1.00 0.00 32 GLU A C 20
ATOM 21439 O O . GLU A 1 32 ? -0.232 1.670 4.937 1.00 0.00 32 GLU A O 20
ATOM 21451 N N . VAL A 1 33 ? -1.874 2.087 6.410 1.00 0.00 33 VAL A N 20
ATOM 21452 C CA . VAL A 1 33 ? -2.987 2.195 5.477 1.00 0.00 33 VAL A CA 20
ATOM 21453 C C . VAL A 1 33 ? -4.017 3.131 6.124 1.00 0.00 33 VAL A C 20
ATOM 21454 O O . VAL A 1 33 ? -4.397 2.900 7.273 1.00 0.00 33 VAL A O 20
ATOM 21467 N N . SER A 1 34 ? -4.536 4.108 5.378 1.00 0.00 34 SER A N 20
ATOM 21468 C CA . SER A 1 34 ? -5.539 5.067 5.826 1.00 0.00 34 SER A CA 20
ATOM 21469 C C . SER A 1 34 ? -6.701 5.096 4.839 1.00 0.00 34 SER A C 20
ATOM 21470 O O . SER A 1 34 ? -6.489 5.363 3.654 1.00 0.00 34 SER A O 20
ATOM 21478 N N . VAL A 1 35 ? -7.920 4.843 5.326 1.00 0.00 35 VAL A N 20
ATOM 21479 C CA . VAL A 1 35 ? -9.156 4.958 4.550 1.00 0.00 35 VAL A CA 20
ATOM 21480 C C . VAL A 1 35 ? -9.396 6.425 4.193 1.00 0.00 35 VAL A C 20
ATOM 21481 O O . VAL A 1 35 ? -9.578 6.744 3.018 1.00 0.00 35 VAL A O 20
ATOM 21494 N N . GLU A 1 36 ? -9.385 7.318 5.188 1.00 0.00 36 GLU A N 20
ATOM 21495 C CA . GLU A 1 36 ? -9.679 8.734 4.978 1.00 0.00 36 GLU A CA 20
ATOM 21496 C C . GLU A 1 36 ? -8.669 9.327 4.001 1.00 0.00 36 GLU A C 20
ATOM 21497 O O . GLU A 1 36 ? -9.036 10.064 3.089 1.00 0.00 36 GLU A O 20
ATOM 21509 N N . GLU A 1 37 ? -7.397 8.955 4.150 1.00 0.00 37 GLU A N 20
ATOM 21510 C CA . GLU A 1 37 ? -6.340 9.536 3.344 1.00 0.00 37 GLU A CA 20
ATOM 21511 C C . GLU A 1 37 ? -6.203 8.831 1.987 1.00 0.00 37 GLU A C 20
ATOM 21512 O O . GLU A 1 37 ? -5.545 9.382 1.111 1.00 0.00 37 GLU A O 20
ATOM 21524 N N . LYS A 1 38 ? -6.807 7.647 1.786 1.00 0.00 38 LYS A N 20
ATOM 21525 C CA . LYS A 1 38 ? -6.574 6.763 0.635 1.00 0.00 38 LYS A CA 20
ATOM 21526 C C . LYS A 1 38 ? -5.082 6.495 0.432 1.00 0.00 38 LYS A C 20
ATOM 21527 O O . LYS A 1 38 ? -4.576 6.449 -0.691 1.00 0.00 38 LYS A O 20
ATOM 21546 N N . LYS A 1 39 ? -4.337 6.336 1.524 1.00 0.00 39 LYS A N 20
ATOM 21547 C CA . LYS A 1 39 ? -2.883 6.228 1.485 1.00 0.00 39 LYS A CA 20
ATOM 21548 C C . LYS A 1 39 ? -2.416 4.931 2.100 1.00 0.00 39 LYS A C 20
ATOM 21549 O O . LYS A 1 39 ? -3.120 4.309 2.896 1.00 0.00 39 LYS A O 20
ATOM 21568 N N . VAL A 1 40 ? -1.198 4.554 1.746 1.00 0.00 40 VAL A N 20
ATOM 21569 C CA . VAL A 1 40 ? -0.425 3.480 2.332 1.00 0.00 40 VAL A CA 20
ATOM 21570 C C . VAL A 1 40 ? 0.940 4.081 2.631 1.00 0.00 40 VAL A C 20
ATOM 21571 O O . VAL A 1 40 ? 1.373 5.005 1.941 1.00 0.00 40 VAL A O 20
ATOM 21584 N N . VAL A 1 41 ? 1.650 3.512 3.594 1.00 0.00 41 VAL A N 20
ATOM 21585 C CA . VAL A 1 41 ? 3.096 3.622 3.665 1.00 0.00 41 VAL A CA 20
ATOM 21586 C C . VAL A 1 41 ? 3.612 2.193 3.680 1.00 0.00 41 VAL A C 20
ATOM 21587 O O . VAL A 1 41 ? 2.927 1.298 4.171 1.00 0.00 41 VAL A O 20
ATOM 21600 N N . VAL A 1 42 ? 4.801 1.975 3.145 1.00 0.00 42 VAL A N 20
ATOM 21601 C CA . VAL A 1 42 ? 5.576 0.756 3.227 1.00 0.00 42 VAL A CA 20
ATOM 21602 C C . VAL A 1 42 ? 7.008 1.210 3.482 1.00 0.00 42 VAL A C 20
ATOM 21603 O O . VAL A 1 42 ? 7.487 2.120 2.804 1.00 0.00 42 VAL A O 20
ATOM 21616 N N . GLU A 1 43 ? 7.664 0.621 4.474 1.00 0.00 43 GLU A N 20
ATOM 21617 C CA . GLU A 1 43 ? 9.100 0.724 4.680 1.00 0.00 43 GLU A CA 20
ATOM 21618 C C . GLU A 1 43 ? 9.671 -0.594 4.148 1.00 0.00 43 GLU A C 20
ATOM 21619 O O . GLU A 1 43 ? 9.515 -1.642 4.788 1.00 0.00 43 GLU A O 20
ATOM 21631 N N . THR A 1 44 ? 10.216 -0.585 2.934 1.00 0.00 44 THR A N 20
ATOM 21632 C CA . THR A 1 44 ? 10.868 -1.738 2.338 1.00 0.00 44 THR A CA 20
ATOM 21633 C C . THR A 1 44 ? 12.012 -1.230 1.442 1.00 0.00 44 THR A C 20
ATOM 21634 O O . THR A 1 44 ? 12.245 -0.022 1.349 1.00 0.00 44 THR A O 20
ATOM 21645 N N . GLU A 1 45 ? 12.763 -2.121 0.794 1.00 0.00 45 GLU A N 20
ATOM 21646 C CA . GLU A 1 45 ? 13.885 -1.737 -0.066 1.00 0.00 45 GLU A CA 20
ATOM 21647 C C . GLU A 1 45 ? 13.512 -1.892 -1.545 1.00 0.00 45 GLU A C 20
ATOM 21648 O O . GLU A 1 45 ? 14.052 -1.194 -2.406 1.00 0.00 45 GLU A O 20
ATOM 21660 N N . ASN A 1 46 ? 12.569 -2.790 -1.845 1.00 0.00 46 ASN A N 20
ATOM 21661 C CA . ASN A 1 46 ? 12.074 -3.072 -3.186 1.00 0.00 46 ASN A CA 20
ATOM 21662 C C . ASN A 1 46 ? 10.664 -2.522 -3.312 1.00 0.00 46 ASN A C 20
ATOM 21663 O O . ASN A 1 46 ? 9.699 -3.179 -2.908 1.00 0.00 46 ASN A O 20
ATOM 21674 N N . LEU A 1 47 ? 10.532 -1.314 -3.855 1.00 0.00 47 LEU A N 20
ATOM 21675 C CA . LEU A 1 47 ? 9.230 -0.700 -4.061 1.00 0.00 47 LEU A CA 20
ATOM 21676 C C . LEU A 1 47 ? 8.435 -1.458 -5.129 1.00 0.00 47 LEU A C 20
ATOM 21677 O O . LEU A 1 47 ? 7.241 -1.663 -4.944 1.00 0.00 47 LEU A O 20
ATOM 21693 N N . ASP A 1 48 ? 9.069 -1.929 -6.206 1.00 0.00 48 ASP A N 20
ATOM 21694 C CA . ASP A 1 48 ? 8.395 -2.697 -7.265 1.00 0.00 48 ASP A CA 20
ATOM 21695 C C . ASP A 1 48 ? 7.677 -3.906 -6.660 1.00 0.00 48 ASP A C 20
ATOM 21696 O O . ASP A 1 48 ? 6.506 -4.146 -6.950 1.00 0.00 48 ASP A O 20
ATOM 21705 N N . SER A 1 49 ? 8.324 -4.612 -5.728 1.00 0.00 49 SER A N 20
ATOM 21706 C CA . SER A 1 49 ? 7.762 -5.729 -4.992 1.00 0.00 49 SER A CA 20
ATOM 21707 C C . SER A 1 49 ? 6.385 -5.374 -4.390 1.00 0.00 49 SER A C 20
ATOM 21708 O O . SER A 1 49 ? 5.470 -6.199 -4.416 1.00 0.00 49 SER A O 20
ATOM 21716 N N . VAL A 1 50 ? 6.207 -4.135 -3.917 1.00 0.00 50 VAL A N 20
ATOM 21717 C CA . VAL A 1 50 ? 4.956 -3.615 -3.395 1.00 0.00 50 VAL A CA 20
ATOM 21718 C C . VAL A 1 50 ? 4.021 -3.279 -4.563 1.00 0.00 50 VAL A C 20
ATOM 21719 O O . VAL A 1 50 ? 2.900 -3.785 -4.569 1.00 0.00 50 VAL A O 20
ATOM 21732 N N . LEU A 1 51 ? 4.430 -2.442 -5.533 1.00 0.00 51 LEU A N 20
ATOM 21733 C CA . LEU A 1 51 ? 3.592 -1.996 -6.654 1.00 0.00 51 LEU A CA 20
ATOM 21734 C C . LEU A 1 51 ? 2.928 -3.174 -7.351 1.00 0.00 51 LEU A C 20
ATOM 21735 O O . LEU A 1 51 ? 1.719 -3.164 -7.571 1.00 0.00 51 LEU A O 20
ATOM 21751 N N . LYS A 1 52 ? 3.719 -4.204 -7.650 1.00 0.00 52 LYS A N 20
ATOM 21752 C CA . LYS A 1 52 ? 3.261 -5.402 -8.331 1.00 0.00 52 LYS A CA 20
ATOM 21753 C C . LYS A 1 52 ? 2.169 -6.039 -7.501 1.00 0.00 52 LYS A C 20
ATOM 21754 O O . LYS A 1 52 ? 1.118 -6.383 -8.022 1.00 0.00 52 LYS A O 20
ATOM 21773 N N . LYS A 1 53 ? 2.409 -6.177 -6.196 1.00 0.00 53 LYS A N 20
ATOM 21774 C CA . LYS A 1 53 ? 1.482 -6.827 -5.293 1.00 0.00 53 LYS A CA 20
ATOM 21775 C C . LYS A 1 53 ? 0.174 -6.050 -5.170 1.00 0.00 53 LYS A C 20
ATOM 21776 O O . LYS A 1 53 ? -0.872 -6.671 -5.011 1.00 0.00 53 LYS A O 20
ATOM 21795 N N . LEU A 1 54 ? 0.231 -4.721 -5.215 1.00 0.00 54 LEU A N 20
ATOM 21796 C CA . LEU A 1 54 ? -0.943 -3.848 -5.197 1.00 0.00 54 LEU A CA 20
ATOM 21797 C C . LEU A 1 54 ? -1.744 -4.000 -6.489 1.00 0.00 54 LEU A C 20
ATOM 21798 O O . LEU A 1 54 ? -2.953 -4.233 -6.443 1.00 0.00 54 LEU A O 20
ATOM 21814 N N . GLU A 1 55 ? -1.076 -3.895 -7.636 1.00 0.00 55 GLU A N 20
ATOM 21815 C CA . GLU A 1 55 ? -1.702 -4.034 -8.945 1.00 0.00 55 GLU A CA 20
ATOM 21816 C C . GLU A 1 55 ? -2.349 -5.424 -9.055 1.00 0.00 55 GLU A C 20
ATOM 21817 O O . GLU A 1 55 ? -3.489 -5.546 -9.510 1.00 0.00 55 GLU A O 20
ATOM 21829 N N . GLU A 1 56 ? -1.660 -6.461 -8.570 1.00 0.00 56 GLU A N 20
ATOM 21830 C CA . GLU A 1 56 ? -2.105 -7.850 -8.535 1.00 0.00 56 GLU A CA 20
ATOM 21831 C C . GLU A 1 56 ? -3.411 -8.026 -7.756 1.00 0.00 56 GLU A C 20
ATOM 21832 O O . GLU A 1 56 ? -4.229 -8.866 -8.128 1.00 0.00 56 GLU A O 20
ATOM 21844 N N . ILE A 1 57 ? -3.632 -7.273 -6.676 1.00 0.00 57 ILE A N 20
ATOM 21845 C CA . ILE A 1 57 ? -4.877 -7.361 -5.904 1.00 0.00 57 ILE A CA 20
ATOM 21846 C C . ILE A 1 57 ? -5.969 -6.451 -6.478 1.00 0.00 57 ILE A C 20
ATOM 21847 O O . ILE A 1 57 ? -6.939 -6.144 -5.778 1.00 0.00 57 ILE A O 20
ATOM 21863 N N . ASP A 1 58 ? -5.849 -6.035 -7.744 1.00 0.00 58 ASP A N 20
ATOM 21864 C CA . ASP A 1 58 ? -6.846 -5.279 -8.498 1.00 0.00 58 ASP A CA 20
ATOM 21865 C C . ASP A 1 58 ? -6.890 -3.810 -8.075 1.00 0.00 58 ASP A C 20
ATOM 21866 O O . ASP A 1 58 ? -7.820 -3.112 -8.468 1.00 0.00 58 ASP A O 20
ATOM 21875 N N . TYR A 1 59 ? -5.902 -3.341 -7.291 1.00 0.00 59 TYR A N 20
ATOM 21876 C CA . TYR A 1 59 ? -5.881 -2.010 -6.686 1.00 0.00 59 TYR A CA 20
ATOM 21877 C C . TYR A 1 59 ? -4.709 -1.223 -7.302 1.00 0.00 59 TYR A C 20
ATOM 21878 O O . TYR A 1 59 ? -3.634 -1.140 -6.707 1.00 0.00 59 TYR A O 20
ATOM 21896 N N . PRO A 1 60 ? -4.884 -0.655 -8.514 1.00 0.00 60 PRO A N 20
ATOM 21897 C CA . PRO A 1 60 ? -3.859 0.128 -9.181 1.00 0.00 60 PRO A CA 20
ATOM 21898 C C . PRO A 1 60 ? -3.597 1.406 -8.385 1.00 0.00 60 PRO A C 20
ATOM 21899 O O . PRO A 1 60 ? -4.506 2.205 -8.143 1.00 0.00 60 PRO A O 20
ATOM 21910 N N . VAL A 1 61 ? -2.358 1.575 -7.925 1.00 0.00 61 VAL A N 20
ATOM 21911 C CA . VAL A 1 61 ? -1.940 2.773 -7.211 1.00 0.00 61 VAL A CA 20
ATOM 21912 C C . VAL A 1 61 ? -1.943 3.953 -8.193 1.00 0.00 61 VAL A C 20
ATOM 21913 O O . VAL A 1 61 ? -1.447 3.816 -9.310 1.00 0.00 61 VAL A O 20
ATOM 21926 N N . GLU A 1 62 ? -2.430 5.121 -7.769 1.00 0.00 62 GLU A N 20
ATOM 21927 C CA . GLU A 1 62 ? -2.272 6.391 -8.466 1.00 0.00 62 GLU A CA 20
ATOM 21928 C C . GLU A 1 62 ? -0.779 6.752 -8.540 1.00 0.00 62 GLU A C 20
ATOM 21929 O O . GLU A 1 62 ? -0.159 6.703 -9.604 1.00 0.00 62 GLU A O 20
ATOM 21941 N N . SER A 1 63 ? -0.182 7.121 -7.405 1.00 0.00 63 SER A N 20
ATOM 21942 C CA . SER A 1 63 ? 1.197 7.587 -7.341 1.00 0.00 63 SER A CA 20
ATOM 21943 C C . SER A 1 63 ? 1.828 7.204 -6.009 1.00 0.00 63 SER A C 20
ATOM 21944 O O . SER A 1 63 ? 1.139 6.856 -5.043 1.00 0.00 63 SER A O 20
ATOM 21952 N N . TYR A 1 64 ? 3.150 7.299 -5.949 1.00 0.00 64 TYR A N 20
ATOM 21953 C CA . TYR A 1 64 ? 3.941 7.120 -4.747 1.00 0.00 64 TYR A CA 20
ATOM 21954 C C . TYR A 1 64 ? 4.887 8.311 -4.601 1.00 0.00 64 TYR A C 20
ATOM 21955 O O . TYR A 1 64 ? 5.065 9.074 -5.550 1.00 0.00 64 TYR A O 20
ATOM 21973 N N . GLN A 1 65 ? 5.523 8.456 -3.440 1.00 0.00 65 GLN A N 20
ATOM 21974 C CA . GLN A 1 65 ? 6.695 9.288 -3.276 1.00 0.00 65 GLN A CA 20
ATOM 21975 C C . GLN A 1 65 ? 7.506 8.733 -2.117 1.00 0.00 65 GLN A C 20
ATOM 21976 O O . GLN A 1 65 ? 6.970 8.163 -1.166 1.00 0.00 65 GLN A O 20
ATOM 21990 N N . GLU A 1 66 ? 8.812 8.898 -2.225 1.00 0.00 66 GLU A N 20
ATOM 21991 C CA . GLU A 1 66 ? 9.831 8.614 -1.242 1.00 0.00 66 GLU A CA 20
ATOM 21992 C C . GLU A 1 66 ? 9.769 9.662 -0.129 1.00 0.00 66 GLU A C 20
ATOM 21993 O O . GLU A 1 66 ? 9.581 10.852 -0.417 1.00 0.00 66 GLU A O 20
ATOM 22005 N N . VAL A 1 67 ? 9.948 9.235 1.120 1.00 0.00 67 VAL A N 20
ATOM 22006 C CA . VAL A 1 67 ? 9.635 10.059 2.280 1.00 0.00 67 VAL A CA 20
ATOM 22007 C C . VAL A 1 67 ? 10.918 10.281 3.055 1.00 0.00 67 VAL A C 20
ATOM 22008 O O . VAL A 1 67 ? 11.247 11.470 3.265 1.00 0.00 67 VAL A O 20
#

Solvent-accessible surface area: 4544 Å² total; per-residue (Å²): 123,119,31,23,0,94,0,59,56,0,75,78,123,112,21,74,100,121,0,25,132,14,0,108,158,46,53,7,175,83,62,122,14,24,33,134,101,68,56,1,38,0,73,32,161,83,21,88,47,0,37,124,65,0,110,135,36,116,13,83,37,124,64,110,116,105,101

CATH classification: 3.30.70.100

Radius of gyration: 10.25 Å; Cα contacts (8 Å, |Δi|>4): 118; chains: 1; bounding box: 28×22×18 Å

Organism: Thermotoga maritima (strain ATCC 43589 / DSM 3109 / JCM 10099 / NBRC 100826 / MSB8) (NCBI:txid243274)

InterPro domains:
  IPR006121 Heavy metal-associated domain, HMA [PF00403] (4-56)
  IPR006121 Heavy metal-associated domain, HMA [PS50846] (1-62)
  IPR017969 Heavy-metal-associated, conserved site [PS01047] (7-35)
  IPR036163 Heavy metal-associated domain superfamily [SSF55008] (1-64)

Nearest PDB structures (foldseek):
  2kyz-assembly1_A  TM=1.003E+00  e=5.563E-13  Thermotoga maritima
  5vdf-assembly3_F  TM=8.606E-01  e=2.268E-04  Saccharomyces cerevisiae S288C
  1tl5-assembly1_A  TM=8.346E-01  e=2.117E-04  Homo sapiens
  2xmw-assembly1_A  TM=8.781E-01  e=1.105E-03  Synechocystis sp. PCC 6803
  7si3-assembly1_A  TM=7.931E-01  e=7.087E-03  Xenopus tropicalis

Foldseek 3Di:
DKKKWQFLCLCDDVSQCLLVVLVVVLVFPDKAADNVRSIMMTDDDDVVSSQVSCVVSVTHIPDMDDD

Sequence (67 aa):
MRYVLYVPDISCNHCKMRISKALEELGVKNYEVSVEEKKVVVETENLDSVLKKLEEIDYPVESYQEVMRYVLYVPDISCNHCKMRISKALEELGVKNYEVSVEEKKVVVETENLDSVLKKLEEIDYPVESYQEVMRYVLYVPDISCNHCKMRISKALEELGVKNYEVSVEEKKVVVETENLDSVLKKLEEIDYPVESYQEVMRYVLYVPDISCNHCKMRISKALEELGVKNYEVSVEEKKVVVETENLDSVLKKLEEIDYPVESYQEVMRYVLYVPDISCNHCKMRISKALEELGVKNYEVSVEEKKVVVETENLDSVLKKLEEIDYPVESYQEVMRYVLYVPDISCNHCKMRISKALEELGVKNYEVSVEEKKVVVETENLDSVLKKLEEIDYPVESYQEVMRYVLYVPDISCNHCKMRISKALEELGVKNYEVSVEEKKVVVETENLDSVLKKLEEIDYPVESYQEVMRYVLYVPDISCNHCKMRISKALEELGVKNYEVSVEEKKVVVETENLDSVLKKLEEIDYPVESYQEVMRYVLYVPDISCNHCKMRISKALEELGVKNYEVSVEEKKVVVETENLDSVLKKLEEIDYPVESYQEVMRYVLYVPDISCNHCKMRISKALEELGVKNYEVSVEEKKVVVETENLDSVLKKLEEIDYPVESYQEVMRYVLYVPDISCNHCKMRISKALEELGVKNYEVSVEEKKVVVETENLDSVLKKLEEIDYPVESYQEVMRYVLYVPDISCNHCKMRISKALEELGVKNYEVSVEEKKVVVETENLDSVLKKLEEIDYPVESYQEVMRYVLYVPDISCNHCKMRISKALEELGVKNYEVSVEEKKVVVETENLDSVLKKLEEIDYPVESYQEVMRYVLYVPDISCNHCKMRISKALEELGVKNYEVSVEEKKVVVETENLDSVLKKLEEIDYPVESYQEVMRYVLYVPDISCNHCKMRISKALEELGVKNYEVSVEEKKVVVETENLDSVLKKLEEIDYPVESYQEVMRYVLYVPDISCNHCKMRISKALEELGVKNYEVSVEEKKVVVETENLDSVLKKLEEIDYPVESYQEVMRYVLYVPDISCNHCKMRISKALEELGVKNYEVSVEEKKVVVETENLDSVLKKLEEIDYPVESYQEVMRYVLYVPDISCNHCKMRISKALEELGVKNYEVSVEEKKVVVETENLDSVLKKLEEIDYPVESYQEVMRYVLYVPDISCNHCKMRISKALEELGVKNYEVSVEEKKVVVETENLDSVLKKLEEIDYPVESYQEVMRYVLYVPDISCNHCKMRISKALEELGVKNYEVSVEEKKVVVETENLDSVLKKLEEIDYPVESYQEV